Protein 8SM9 (pdb70)

Secondary structure (DSSP, 8-state):
--EEEEE----SSGGGTGGGS-HHHHHHHHTS--------S---SSTTTTB-GGGS-SS-PPTTS-HHHHIIIIIITTT-SEEEE--S-HHHHS--S-HHHHHHHHHHHHHHHHHHTGGG-TTEEEEEE--S-HHHHHHHHHHHTTSTTEEEEE--B-SS-TTSGGGHHHHHHHHHTT-EEEEEB-TT---GGG---SSHHHHHHHTHHHHHHHHHHHHHTTHHHH-TT--EEEESS-STTHHHHHHHHHHHHHHHGGGSTT--S-HHHHHHHHEEEE-PSP----HHHHHHHHHHHT-SSSEE----BTBTT---GGGSS-TTS-HHHHHIIIIIHHHHHTT-/--EEEEE----SSGGGGGGGS-HHHHHHHHTT--------S---SSTTTTB-GGGSTTTTPPTT--HHHHIIIIIITTT-SEEEE--S-HHHHS-SS-HHHHHHHHHHHHHHHHHHTGGG-TTEEEEEE--S-HHHHHHHHHHHTTSTTEEEEE--B-SS-TTSGGGHHHHHHHHHTTPEEEEEB-TT---GGG---SSHHHHHHHTHHHHHHHHHHHHHTTHHHHSTT--EEEESS-STTHHHHHHHHHHHHHHHGGGSTT--S-HHHHHHHHEEEE-PSP----HHHHHHHHHHHT-SSSEE----BTBTT---TTTSS-TTS-HHHHHIIIIIHHHHHTT-/--EEEEE----SSGGGSGGGS-HHHHHHHHTS--------S---SSTTTTB-GGGSTTTTPPTT--HHHHIIIIIITTT-SEEEE--S-HHHHT-SS-HHHHHHHHHHHHHHHHHHTGGG-TTEEEEE---SSHHHHHHHHHHHTTSTTEEEEE--B-SS-TTSGGGHHHHHHHHHTT-EEEEEB-TT---GGG---SSHHHHHHHTHHHHHHHHHHHHHTTHHHHSTT--EEEESS-STTHHHHHHHHHHHHHHHGGGSTT--S-HHHHHHHHEEEE-PSP----HHHHHHHHHHHT-SSSEE----BTBTT---GGGSS-TTS-HHHHHIIIIIHHHHHTT-/--EEEEE----SSGGGGGGGS-HHHHHHHHTS--------S----STTTTB-GGGS-SS-PPTT--HHHHIIIIIITTT-SEEEE--S-HHHHT-SS-HHHHHHHHHHHHHHHHHHTGGG-TTEEEEEE--SSHHHHHHHHHHHTTSTTEEEEE--B-SS-TTSGGGHHHHHHHHTTT-EEEEEB-TT---GGG---SSHHHHHHHTHHHHHHHHHHHHHTTHHHHSTT--EEEESS-STTHHHHHHHHHHHHHHHGGGSTT--S-HHHHHHHHEEEE--S-----HHHHHHHHHHHT-SSSEE----BTBTT---TTTSS-TTS-HHHHHIIIIIHHHHHTT-

Sequence (1376 aa):
KVIDTDIHHDIASVDDLVPYLSDHWKRYITEYNWKPIKTTPFHQVRSGTKYRGDSFGESKRPPGSDFELLKKQLLDEHEITYGVLGGWFHEATVATGWFEFAAARAAAYNDYTIEQWLNKDERLLGSITIPADPVAAVREIDRVGPHPQMVQVMMSIGNFAWGDPRFHPIFEAAERHGLAIGMHLSADITFQGGEFLRYYVAWRAAHPQAYMTQVISLITNGVFDKYPNLKVALIEGGFEWVPFMMNRMDAAYKGLRQETPWVKRMPSDYFRDNMRFSTQPWHDISAKHFLDIIDMMGSDKMLMFSTDYPHWDFDAPKRTLPPKISDDLKNKILYENARELYNLKVIDTDIHHDIASVDDLVPYLSDHWKRYITEYNWKPIKTTPFHQVRSGTKYRGDSFGESKRPPGSDFELLKKQLLDEHEITYGVLGGWFHEATVATGWFEFAAARAAAYNDYTIEQWLNKDERLLGSITIPADPVAAVREIDRVGPHPQMVQVMMSIGNFAWGDPRFHPIFEAAERHGLAIGMHLSADITFQGGEFLRYYVAWRAAHPQAYMTQVISLITNGVFDKYPNLKVALIEGGFEWVPFMMNRMDAAYKGLRQETPWVKRMPSDYFRDNMRFSTQPWHDISAKHFLDIIDMMGSDKMLMFSTDYPHWDFDAPKRTLPPKISDDLKNKILYENARELYNLKVIDTDIHHDIASVDDLVPYLSDHWKRYITEYNWKPIKTTPFHQVRSGTKYRGDSFGESKRPPGSDFELLKKQLLDEHEITYGVLGGWFHEATVATGWFEFAAARAAAYNDYTIEQWLNKDERLLGSITIPADPVAAVREIDRVGPHPQMVQVMMSIGNFAWGDPRFHPIFEAAERHGLAIGMHLSADITFQGGEFLRYYVAWRAAHPQAYMTQVISLITNGVFDKYPNLKVALIEGGFEWVPFMMNRMDAAYKGLRQETPWVKRMPSDYFRDNMRFSTQPWHDISAKHFLDIIDMMGSDKMLMFSTDYPHWDFDAPKRTLPPKISDDLKNKILYENARELYNLKVIDTDIHHDIASVDDLVPYLSDHWKRYITEYNWKPIKTTPFHQVRSGTKYRGDSFGESKRPPGSDFELLKKQLLDEHEITYGVLGGWFHEATVATGWFEFAAARAAAYNDYTIEQWLNKDERLLGSITIPADPVAAVREIDRVGPHPQMVQVMMSIGNFAWGDPRFHPIFEAAERHGLAIGMHLSADITFQGGEFLRYYVAWRAAHPQAYMTQVISLITNGVFDKYPNLKVALIEGGFEWVPFMMNRMDAAYKGLRQETPWVKRMPSDYFRDNMRFSTQPWHDISAKHFLDIIDMMGSDKMLMFSTDYPHWDFDAPKRTLPPKISDDLKNKILYENARELYNL

Foldseek 3Di:
DFEAEAAAAEAQAPVLLLVQFDPVLNCCVVPVVDDQDFDQPAFAPDVCTFFAPCQCPDPNTDGRPDQVCCCVVPCVVQVHQAYEHPYQLCSLAQPPDPVVSSLRSQLSVLVCCVPPPCVPDVRYAYERRGHNQQVSRLVRCVVCLPPPRYAEHENEQAADACLPPSNLSNLVSCVVSNHAYEYYYHSHHADVVRDCCPYVVVNLVPVLVSVLRRLVSNQLSLSCLVPVQHAYEHEASACLCVLVSLVVQQVVCVPPVVVRVSRPDRSLVCQARHYAYEHPPADDDAPVRVVVSCVSSVDLLRAAYHQNPGTHSGDRLVPGDHPPDDPVSSCNHRPVSVCVSRVD/DFEAEAAAAEAQAPVLLLVQFDPVLNCCVVPVVDDQDFDQPAFAPDPVTFFAPPQCPDPNTDRRPDQVSCCPVPCVVQVHQAYEHPYQLCSLAQPPDPVVSSLRSQRSVLVCCVPPPVVPDVRYAYERRGHNQQVSRLVRCVVCVLPPRHAEHENEQAADACLPVRNLSNLVSQVVSNHAYEYEYHNHHADVVRDCCPYVVVNLVPPLVSVLRRLVSCQLSLSCLVPVQYAYEHEASAPLCPLVSLVVQQVVCVPPVVVRVSRDDRSLVCQARHAAYEHPPADDDAPVRVVVSCVSSVDLLHYAYHQNPGTRSGDRLVGGDHPPDDPVSSCNHRPVSVCVSRVD/DFEAEAAAAEAQDPVLLLVQFDPVLNCCVVPVNDDQDFDQPAFAPDPVTFFDPPQCDDPNGDGRHDQVCCCPVPCPVQVHQAYEYQYQLCSLAQPDDPVVSSLRVQLSVLVCCVPVPCVVDVRYAYERRGHNQLVSRLVSCVVCLLPPRYAEHENEQEADACLPPRNLSNLVSCVVSNHAYEYEYHNCHADVVRDCCPYVVVNLVPPLVSVLRRLVSNQLSLSCLVPVQYAYEYEASACLCPLVSLVVQQVVCVVDVVVRVSRPDRSLVCQARHYAYEHPPADDDAPVRVVVSCVSSVDLLHYAYHQNPGTPSGDRLVHGDHPPDDVVSSCNRRPVSVCVSRVD/DFEAEEEAAEAQDPVLLLVQFDPVLNCCVVPVVDDQDFDQPAFAPDVVTFFAPVQQDDPRGPGRHDQVSCCPVPCPPLVHQAYEYQYQLCSLAQPDDPVVSSLRSQLSVLVCCVPPPCVVDPRYAYERRAHNQQVSRLVSCVVPLLPDRYAEYENEQAADECLPPRNLSNLVSCVVSNHAYEYEYHSHHADDVRDQCPYVVVNLVPPLVSVLRRLVSNQLSLSCLVVVQYAYEYEASAQLCVLVSLVVQQVVCVPPVVVRVSRDDRSLVCQARRYAYEHPPADDDAPVVVVVSCVSSVDLLHAAYHQNPGTRSGDRLVPGDHPPDDVVSSCNHRPVSVCVNRVD

InterPro domains:
  IPR006680 Amidohydrolase-related [PF04909] (107-361)
  IPR032465 2-amino-3-carboxymuconate-6-semialdehyde decarboxylase [PTHR21240] (91-360)
  IPR032466 Metal-dependent hydrolase [SSF51556] (17-361)

Radius of gyration: 31.68 Å; Cα contacts (8 Å, |Δi|>4): 2824; chains: 4; bounding box: 86×67×92 Å

Structure (mmCIF, N/CA/C/O backbone):
data_8SM9
#
_entry.id   8SM9
#
_cell.length_a   112.818
_cell.length_b   67.880
_cell.length_c   138.508
_cell.angle_alpha   90.000
_cell.angle_beta   111.740
_cell.angle_gamma   90.000
#
_symmetry.space_group_name_H-M   'P 1 21 1'
#
loop_
_entity.id
_entity.type
_entity.pdbx_description
1 polymer 'Amidohydrolase 2'
2 non-polymer 'FE (III) ION'
3 water water
#
loop_
_atom_site.group_PDB
_atom_site.id
_atom_site.type_symbol
_atom_site.label_atom_id
_atom_site.label_alt_id
_atom_site.label_comp_id
_atom_site.label_asym_id
_atom_site.label_entity_id
_atom_site.label_seq_id
_atom_site.pdbx_PDB_ins_code
_atom_site.Cartn_x
_atom_site.Cartn_y
_atom_site.Cartn_z
_atom_site.occupancy
_atom_site.B_iso_or_equiv
_atom_site.auth_seq_id
_atom_site.auth_comp_id
_atom_site.auth_asym_id
_atom_site.auth_atom_id
_atom_site.pdbx_PDB_model_num
ATOM 1 N N . LYS A 1 18 ? -39.92900 -1.35200 -63.72500 1.000 44.57271 29 LYS F N 1
ATOM 2 C CA . LYS A 1 18 ? -39.37600 -0.02200 -64.07600 1.000 47.55523 29 LYS F CA 1
ATOM 3 C C . LYS A 1 18 ? -38.30200 0.38800 -63.06000 1.000 50.89177 29 LYS F C 1
ATOM 4 O O . LYS A 1 18 ? -37.37600 1.09000 -63.47200 1.000 58.04406 29 LYS F O 1
ATOM 10 N N . VAL A 1 19 ? -38.40300 -0.01200 -61.79100 1.000 44.60584 30 VAL F N 1
ATOM 11 C CA . VAL A 1 19 ? -37.37100 0.47800 -60.86500 1.000 44.46780 30 VAL F CA 1
ATOM 12 C C . VAL A 1 19 ? -36.79700 -0.66500 -60.04700 1.000 45.29943 30 VAL F C 1
ATOM 13 O O . VAL A 1 19 ? -37.55000 -1.42500 -59.43300 1.000 47.33167 30 VAL F O 1
ATOM 17 N N . ILE A 1 20 ? -35.47000 -0.75400 -59.98800 1.000 48.15268 31 ILE F N 1
ATOM 18 C CA . ILE A 1 20 ? -34.77300 -1.55900 -58.98200 1.000 44.56278 31 ILE F CA 1
ATOM 19 C C . ILE A 1 20 ? -33.91900 -0.62200 -58.14200 1.000 41.70184 31 ILE F C 1
ATOM 20 O O . ILE A 1 20 ? -32.99400 0.01500 -58.66300 1.000 44.82362 31 ILE F O 1
ATOM 25 N N . ASP A 1 21 ? -34.22200 -0.54800 -56.85000 1.000 39.06837 32 ASP F N 1
ATOM 26 C CA . ASP A 1 21 ? -33.51100 0.31700 -55.91600 1.000 46.41032 32 ASP F CA 1
ATOM 27 C C . ASP A 1 21 ? -32.34600 -0.43200 -55.26800 1.000 40.49782 32 ASP F C 1
ATOM 28 O O . ASP A 1 21 ? -32.55700 -1.38400 -54.50500 1.000 37.66582 32 ASP F O 1
ATOM 33 N N . THR A 1 22 ? -31.13000 0.04100 -55.49900 1.000 37.68470 33 THR F N 1
ATOM 34 C CA . THR A 1 22 ? -29.96200 -0.71200 -55.07200 1.000 42.59456 33 THR F CA 1
ATOM 35 C C . THR A 1 22 ? -29.35200 -0.21900 -53.76200 1.000 39.16286 33 THR F C 1
ATOM 36 O O . THR A 1 22 ? -28.28900 -0.71500 -53.37700 1.000 42.70221 33 THR F O 1
ATOM 40 N N . ASP A 1 23 ? -30.01000 0.70300 -53.04600 1.000 39.36400 34 ASP F N 1
ATOM 41 C CA . ASP A 1 23 ? -29.51900 1.13400 -51.73800 1.000 41.25846 34 ASP F CA 1
ATOM 42 C C . ASP A 1 23 ? -30.69300 1.52200 -50.84200 1.000 43.54029 34 ASP F C 1
ATOM 43 O O . ASP A 1 23 ? -31.15900 2.66400 -50.87500 1.000 44.65843 34 ASP F O 1
ATOM 48 N N . ILE A 1 24 ? -31.12700 0.58400 -50.01300 1.000 44.00269 35 ILE F N 1
ATOM 49 C CA . ILE A 1 24 ? -32.16000 0.80800 -49.00700 1.000 45.97752 35 ILE F CA 1
ATOM 50 C C . ILE A 1 24 ? -31.60100 0.38600 -47.65900 1.000 39.59949 35 ILE F C 1
ATOM 51 O O . ILE A 1 24 ? -30.98100 -0.67700 -47.54900 1.000 38.74570 35 ILE F O 1
ATOM 56 N N . HIS A 1 25 ? -31.83600 1.19700 -46.63200 1.000 43.45810 36 HIS F N 1
ATOM 57 C CA . HIS A 1 25 ? -31.18000 1.01300 -45.33300 1.000 41.84622 36 HIS F CA 1
ATOM 58 C C . HIS A 1 25 ? -32.18300 0.64100 -44.25100 1.000 40.09158 36 HIS F C 1
ATOM 59 O O . HIS A 1 25 ? -32.46300 1.42700 -43.33600 1.000 46.22213 36 HIS F O 1
ATOM 66 N N . HIS A 1 26 ? -32.67500 -0.59200 -44.31800 1.000 36.95715 37 HIS F N 1
ATOM 67 C CA . HIS A 1 26 ? -33.39900 -1.12300 -43.17000 1.000 44.44807 37 HIS F CA 1
ATOM 68 C C . HIS A 1 26 ? -32.48000 -1.17900 -41.94200 1.000 39.72220 37 HIS F C 1
ATOM 69 O O . HIS A 1 26 ? -31.24600 -1.13900 -42.03700 1.000 38.06608 37 HIS F O 1
ATOM 76 N N . ASP A 1 27 ? -33.09700 -1.24500 -40.77200 1.000 41.38978 38 ASP F N 1
ATOM 77 C CA . ASP A 1 27 ? -32.32200 -1.18400 -39.54900 1.000 39.96938 38 ASP F CA 1
ATOM 78 C C . ASP A 1 27 ? -32.98700 -2.05700 -38.50100 1.000 43.99326 38 ASP F C 1
ATOM 79 O O . ASP A 1 27 ? -34.11800 -2.51700 -38.67600 1.000 44.79063 38 ASP F O 1
ATOM 84 N N . ILE A 1 28 ? -32.24200 -2.31500 -37.42200 1.000 43.20644 39 ILE F N 1
ATOM 85 C CA . ILE A 1 28 ? -32.82900 -2.79000 -36.17700 1.000 40.71334 39 ILE F CA 1
ATOM 86 C C . ILE A 1 28 ? -33.45000 -1.60700 -35.43400 1.000 44.38033 39 ILE F C 1
ATOM 87 O O . ILE A 1 28 ? -33.10100 -0.44600 -35.65600 1.000 47.01466 39 ILE F O 1
ATOM 92 N N . ALA A 1 29 ? -34.40700 -1.90300 -34.55300 1.000 44.31860 40 ALA F N 1
ATOM 93 C CA . ALA A 1 29 ? -35.00400 -0.84800 -33.73700 1.000 50.91533 40 ALA F CA 1
ATOM 94 C C . ALA A 1 29 ? -34.16000 -0.53400 -32.50600 1.000 47.44558 40 ALA F C 1
ATOM 95 O O . ALA A 1 29 ? -34.23900 0.57300 -31.96300 1.000 49.25087 40 ALA F O 1
ATOM 97 N N . SER A 1 30 ? -33.33400 -1.48000 -32.08600 1.000 43.85334 41 SER F N 1
ATOM 98 C CA . SER A 1 30 ? -32.46800 -1.38500 -30.93400 1.000 46.59511 41 SER F CA 1
ATOM 99 C C . SER A 1 30 ? -31.69700 -2.69000 -30.87700 1.000 46.59262 41 SER F C 1
ATOM 100 O O . SER A 1 30 ? -32.10600 -3.70500 -31.45300 1.000 45.27833 41 SER F O 1
ATOM 103 N N . VAL A 1 31 ? -30.59100 -2.65600 -30.14500 1.000 43.26637 42 VAL F N 1
ATOM 104 C CA . VAL A 1 31 ? -29.73700 -3.82100 -30.01400 1.000 46.04731 42 VAL F CA 1
ATOM 105 C C . VAL A 1 31 ? -30.48200 -5.03800 -29.45500 1.000 46.84928 42 VAL F C 1
ATOM 106 O O . VAL A 1 31 ? -29.99400 -6.16200 -29.57200 1.000 50.86139 42 VAL F O 1
ATOM 110 N N . ASP A 1 32 ? -31.66100 -4.85800 -28.85700 1.000 48.75166 43 ASP F N 1
ATOM 111 C CA . ASP A 1 32 ? -32.39300 -6.03700 -28.38900 1.000 51.44495 43 ASP F CA 1
ATOM 112 C C . ASP A 1 32 ? -32.98800 -6.86600 -29.52200 1.000 53.62715 43 ASP F C 1
ATOM 113 O O . ASP A 1 32 ? -33.41400 -8.00000 -29.27700 1.000 59.09117 43 ASP F O 1
ATOM 118 N N . ASP A 1 33 ? -33.05200 -6.33900 -30.74300 1.000 46.96729 44 ASP F N 1
ATOM 119 C CA . ASP A 1 33 ? -33.47900 -7.18200 -31.84600 1.000 45.55030 44 ASP F CA 1
ATOM 120 C C . ASP A 1 33 ? -32.47700 -8.27800 -32.14400 1.000 44.42805 44 ASP F C 1
ATOM 121 O O . ASP A 1 33 ? -32.85300 -9.31000 -32.70700 1.000 49.98005 44 ASP F O 1
ATOM 126 N N . LEU A 1 34 ? -31.21700 -8.08900 -31.77200 1.000 43.09033 45 LEU F N 1
ATOM 127 C CA . LEU A 1 34 ? -30.21100 -9.10600 -32.03300 1.000 43.51385 45 LEU F CA 1
ATOM 128 C C . LEU A 1 34 ? -30.27200 -10.27600 -31.06100 1.000 45.62764 45 LEU F C 1
ATOM 129 O O . LEU A 1 34 ? -29.80000 -11.36500 -31.41000 1.000 41.83680 45 LEU F O 1
ATOM 134 N N . VAL A 1 35 ? -30.83100 -10.08700 -29.85200 1.000 48.11646 46 VAL F N 1
ATOM 135 C CA . VAL A 1 35 ? -30.67100 -11.09800 -28.80100 1.000 45.90993 46 VAL F CA 1
ATOM 136 C C . VAL A 1 35 ? -31.30500 -12.43100 -29.18100 1.000 48.77379 46 VAL F C 1
ATOM 137 O O . VAL A 1 35 ? -30.67200 -13.47100 -28.94800 1.000 48.12493 46 VAL F O 1
ATOM 141 N N . PRO A 1 36 ? -32.49800 -12.49500 -29.79800 1.000 47.19343 47 PRO F N 1
ATOM 142 C CA . PRO A 1 36 ? -33.01900 -13.81600 -30.22200 1.000 45.39457 47 PRO F CA 1
ATOM 143 C C . PRO A 1 36 ? -32.10100 -14.58000 -31.16500 1.000 48.49615 47 PRO F C 1
ATOM 144 O O . PRO A 1 36 ? -32.15600 -15.81700 -31.19100 1.000 47.89669 47 PRO F O 1
ATOM 148 N N . TYR A 1 37 ? -31.26400 -13.89800 -31.94900 1.000 48.12479 48 TYR F N 1
ATOM 149 C CA . TYR A 1 37 ? -30.42800 -14.58000 -32.93000 1.000 44.22256 48 TYR F CA 1
ATOM 150 C C . TYR A 1 37 ? -29.02800 -14.92700 -32.42300 1.000 50.56380 48 TYR F C 1
ATOM 151 O O . TYR A 1 37 ? -28.28300 -15.59200 -33.14800 1.000 52.78963 48 TYR F O 1
ATOM 160 N N . LEU A 1 38 ? -28.65100 -14.51800 -31.20800 1.000 47.59386 49 LEU F N 1
ATOM 161 C CA . LEU A 1 38 ? -27.31000 -14.77600 -30.69500 1.000 49.85096 49 LEU F CA 1
ATOM 162 C C . LEU A 1 38 ? -27.29500 -15.99400 -29.78100 1.000 52.14902 49 LEU F C 1
ATOM 163 O O . LEU A 1 38 ? -28.29000 -16.30300 -29.12000 1.000 49.49795 49 LEU F O 1
ATOM 168 N N . SER A 1 39 ? -26.14100 -16.66400 -29.72600 1.000 46.27080 50 SER F N 1
ATOM 169 C CA . SER A 1 39 ? -25.95000 -17.70700 -28.73100 1.000 47.64209 50 SER F CA 1
ATOM 170 C C . SER A 1 39 ? -26.03700 -17.10100 -27.34200 1.000 53.47241 50 SER F C 1
ATOM 171 O O . SER A 1 39 ? -25.99400 -15.87600 -27.16700 1.000 55.32856 50 SER F O 1
ATOM 174 N N . ASP A 1 40 ? -26.15800 -17.98000 -26.33800 1.000 54.79800 51 ASP F N 1
ATOM 175 C CA . ASP A 1 40 ? -26.26000 -17.50400 -24.96100 1.000 51.67827 51 ASP F CA 1
ATOM 176 C C . ASP A 1 40 ? -25.01800 -16.72000 -24.56600 1.000 49.16595 51 ASP F C 1
ATOM 177 O O . ASP A 1 40 ? -25.12200 -15.67800 -23.91000 1.000 49.74457 51 ASP F O 1
ATOM 182 N N . HIS A 1 41 ? -23.83600 -17.20200 -24.97000 1.000 48.46895 52 HIS F N 1
ATOM 183 C CA . HIS A 1 41 ? -22.59100 -16.48500 -24.70500 1.000 49.90095 52 HIS F CA 1
ATOM 184 C C . HIS A 1 41 ? -22.69000 -15.02000 -25.11800 1.000 53.19123 52 HIS F C 1
ATOM 185 O O . HIS A 1 41 ? -22.46300 -14.11600 -24.30600 1.000 57.49235 52 HIS F O 1
ATOM 192 N N . TRP A 1 42 ? -23.06500 -14.76500 -26.37000 1.000 48.12398 53 TRP F N 1
ATOM 193 C CA . TRP A 1 42 ? -23.07900 -13.40100 -26.86600 1.000 47.93803 53 TRP F CA 1
ATOM 194 C C . TRP A 1 42 ? -24.35300 -12.63600 -26.50000 1.000 48.64255 53 TRP F C 1
ATOM 195 O O . TRP A 1 42 ? -24.35400 -11.40000 -26.53700 1.000 43.07943 53 TRP F O 1
ATOM 206 N N . LYS A 1 43 ? -25.44700 -13.32100 -26.16600 1.000 51.39650 54 LYS F N 1
ATOM 207 C CA . LYS A 1 43 ? -26.59500 -12.59800 -25.62600 1.000 51.85316 54 LYS F CA 1
ATOM 208 C C . LYS A 1 43 ? -26.16300 -11.72900 -24.45100 1.000 48.07453 54 LYS F C 1
ATOM 209 O O . LYS A 1 43 ? -26.54900 -10.55600 -24.36100 1.000 49.39503 54 LYS F O 1
ATOM 215 N N . ARG A 1 44 ? -25.30800 -12.28300 -23.57600 1.000 49.40010 55 ARG F N 1
ATOM 216 C CA . ARG A 1 44 ? -24.88000 -11.60100 -22.35900 1.000 51.04302 55 ARG F CA 1
ATOM 217 C C . ARG A 1 44 ? -24.20700 -10.27100 -22.65600 1.000 51.72610 55 ARG F C 1
ATOM 218 O O . ARG A 1 44 ? -24.32100 -9.33200 -21.85300 1.000 53.30928 55 ARG F O 1
ATOM 226 N N . TYR A 1 45 ? -23.47500 -10.18100 -23.77700 1.000 46.79263 56 TYR F N 1
ATOM 227 C CA . TYR A 1 45 ? -22.81500 -8.93000 -24.13600 1.000 45.02753 56 TYR F CA 1
ATOM 228 C C . TYR A 1 45 ? -23.83400 -7.81800 -24.35100 1.000 45.86964 56 TYR F C 1
ATOM 229 O O . TYR A 1 45 ? -23.53500 -6.64300 -24.12400 1.000 46.60871 56 TYR F O 1
ATOM 238 N N . ILE A 1 46 ? -25.04500 -8.15500 -24.75900 1.000 45.52724 57 ILE F N 1
ATOM 239 C CA . ILE A 1 46 ? -26.07700 -7.13400 -24.83800 1.000 47.34367 57 ILE F CA 1
ATOM 240 C C . ILE A 1 46 ? -26.88700 -7.08600 -23.55200 1.000 53.86355 57 ILE F C 1
ATOM 241 O O . ILE A 1 46 ? -27.26600 -6.00800 -23.08100 1.000 54.14193 57 ILE F O 1
ATOM 246 N N . THR A 1 47 ? -27.12800 -8.25400 -22.96200 1.000 50.44025 58 THR F N 1
ATOM 247 C CA . THR A 1 47 ? -27.98400 -8.33200 -21.78600 1.000 54.32856 58 THR F CA 1
ATOM 248 C C . THR A 1 47 ? -27.29900 -7.76700 -20.54400 1.000 52.55890 58 THR F C 1
ATOM 249 O O . THR A 1 47 ? -27.85400 -6.90000 -19.86900 1.000 54.81510 58 THR F O 1
ATOM 253 N N . GLU A 1 48 ? -26.08500 -8.22300 -20.23900 1.000 54.13894 59 GLU F N 1
ATOM 254 C CA . GLU A 1 48 ? -25.40900 -7.85600 -18.99700 1.000 54.90805 59 GLU F CA 1
ATOM 255 C C . GLU A 1 48 ? -24.30300 -6.82000 -19.17100 1.000 55.64252 59 GLU F C 1
ATOM 256 O O . GLU A 1 48 ? -24.17900 -5.90100 -18.35200 1.000 57.17886 59 GLU F O 1
ATOM 262 N N . TYR A 1 49 ? -23.47000 -6.95200 -20.19700 1.000 52.27965 60 TYR F N 1
ATOM 263 C CA . TYR A 1 49 ? -22.31000 -6.09300 -20.34900 1.000 46.19503 60 TYR F CA 1
ATOM 264 C C . TYR A 1 49 ? -22.64000 -4.79400 -21.08400 1.000 51.31666 60 TYR F C 1
ATOM 265 O O . TYR A 1 49 ? -21.73300 -4.00800 -21.37100 1.000 55.03162 60 TYR F O 1
ATOM 274 N N . ASN A 1 50 ? -23.92300 -4.57100 -21.38200 1.000 52.67942 61 ASN F N 1
ATOM 275 C CA . ASN A 1 50 ? -24.48100 -3.34900 -21.97600 1.000 53.18541 61 ASN F CA 1
ATOM 276 C C . ASN A 1 50 ? -23.74600 -2.89000 -23.23900 1.000 56.87347 61 ASN F C 1
ATOM 277 O O . ASN A 1 50 ? -23.34700 -1.73000 -23.37300 1.000 57.83307 61 ASN F O 1
ATOM 282 N N . TRP A 1 51 ? -23.63500 -3.79300 -24.21200 1.000 55.49127 62 TRP F N 1
ATOM 283 C CA . TRP A 1 51 ? -22.95400 -3.44300 -25.44700 1.000 50.53234 62 TRP F CA 1
ATOM 284 C C . TRP A 1 51 ? -23.85400 -2.60500 -26.34200 1.000 53.71125 62 TRP F C 1
ATOM 285 O O . TRP A 1 51 ? -25.06900 -2.82400 -26.42400 1.000 48.14047 62 TRP F O 1
ATOM 296 N N . LYS A 1 52 ? -23.23100 -1.65000 -27.02500 1.000 49.79046 63 LYS F N 1
ATOM 297 C CA . LYS A 1 52 ? -23.87800 -0.66600 -27.84400 1.000 48.53100 63 LYS F CA 1
ATOM 298 C C . LYS A 1 52 ? -22.89600 -0.47300 -28.99600 1.000 52.22073 63 LYS F C 1
ATOM 299 O O . LYS A 1 52 ? -21.68400 -0.35300 -28.75100 1.000 57.28227 63 LYS F O 1
ATOM 305 N N . PRO A 1 53 ? -23.34400 -0.48600 -30.25300 1.000 53.74014 64 PRO F N 1
ATOM 306 C CA . PRO A 1 53 ? -22.39100 -0.27400 -31.35100 1.000 49.27058 64 PRO F CA 1
ATOM 307 C C . PRO A 1 53 ? -21.77800 1.11200 -31.26900 1.000 49.08734 64 PRO F C 1
ATOM 308 O O . PRO A 1 53 ? -22.39400 2.06800 -30.80200 1.000 51.35409 64 PRO F O 1
ATOM 312 N N . ILE A 1 54 ? -20.53500 1.21200 -31.69400 1.000 51.13783 65 ILE F N 1
ATOM 313 C CA . ILE A 1 54 ? -19.84700 2.49100 -31.72700 1.000 55.91384 65 ILE F CA 1
ATOM 314 C C . ILE A 1 54 ? -19.67900 2.91500 -33.17900 1.000 51.21346 65 ILE F C 1
ATOM 315 O O . ILE A 1 54 ? -19.45800 2.07700 -34.06400 1.000 52.91266 65 ILE F O 1
ATOM 320 N N . LYS A 1 55 ? -19.84100 4.20900 -33.42800 1.000 52.28588 66 LYS F N 1
ATOM 321 C CA . LYS A 1 55 ? -19.29000 4.85100 -34.61200 1.000 55.88226 66 LYS F CA 1
ATOM 322 C C . LYS A 1 55 ? -18.34000 5.94300 -34.13100 1.000 54.88861 66 LYS F C 1
ATOM 323 O O . LYS A 1 55 ? -18.50300 6.48600 -33.03000 1.000 51.04945 66 LYS F O 1
ATOM 329 N N . THR A 1 56 ? -17.34000 6.25200 -34.96200 1.000 48.70761 67 THR F N 1
ATOM 330 C CA . THR A 1 56 ? -16.25000 7.17000 -34.55800 1.000 43.05312 67 THR F CA 1
ATOM 331 C C . THR A 1 56 ? -16.34900 8.54300 -35.21800 1.000 45.06445 67 THR F C 1
ATOM 332 O O . THR A 1 56 ? -15.54200 9.40700 -34.87300 1.000 45.13709 67 THR F O 1
ATOM 336 N N . THR A 1 57 ? -17.27200 8.71400 -36.15900 1.000 50.52948 68 THR F N 1
ATOM 337 C CA . THR A 1 57 ? -17.36500 9.99600 -36.89300 1.000 40.08759 68 THR F CA 1
ATOM 338 C C . THR A 1 57 ? -17.62300 11.10100 -35.87300 1.000 40.32149 68 THR F C 1
ATOM 339 O O . THR A 1 57 ? -18.58600 10.98900 -35.11000 1.000 46.10653 68 THR F O 1
ATOM 343 N N . PRO A 1 58 ? -16.77900 12.14600 -35.84100 1.000 40.67976 69 PRO F N 1
ATOM 344 C CA . PRO A 1 58 ? -16.87800 13.19800 -34.83900 1.000 40.23111 69 PRO F CA 1
ATOM 345 C C . PRO A 1 58 ? -17.88500 14.28300 -35.22700 1.000 37.21016 69 PRO F C 1
ATOM 346 O O . PRO A 1 58 ? -17.86100 15.32800 -34.63400 1.000 42.90809 69 PRO F O 1
ATOM 350 N N . PHE A 1 59 ? -18.74100 13.99500 -36.19700 1.000 35.47385 70 PHE F N 1
ATOM 351 C CA . PHE A 1 59 ? -19.68800 15.01200 -36.70400 1.000 43.87911 70 PHE F CA 1
ATOM 352 C C . PHE A 1 59 ? -20.82000 14.34300 -37.47900 1.000 39.01880 70 PHE F C 1
ATOM 353 O O . PHE A 1 59 ? -20.74700 13.13400 -37.69900 1.000 34.52329 70 PHE F O 1
ATOM 361 N N . HIS A 1 60 ? -21.82700 15.12000 -37.86500 1.000 39.22517 71 HIS F N 1
ATOM 362 C CA . HIS A 1 60 ? -22.91200 14.60000 -38.69300 1.000 45.70936 71 HIS F CA 1
ATOM 363 C C . HIS A 1 60 ? -23.65500 15.80100 -39.27700 1.000 43.51684 71 HIS F C 1
ATOM 364 O O . HIS A 1 60 ? -23.19800 16.94400 -39.14700 1.000 40.97316 71 HIS F O 1
ATOM 371 N N . GLN A 1 61 ? -24.78100 15.54700 -39.95600 1.000 45.62106 72 GLN F N 1
ATOM 372 C CA . GLN A 1 61 ? -25.53900 16.61400 -40.61500 1.000 47.13210 72 GLN F CA 1
ATOM 373 C C . GLN A 1 61 ? -26.11200 17.59900 -39.60100 1.000 50.00369 72 GLN F C 1
ATOM 374 O O . GLN A 1 61 ? -26.94900 17.22600 -38.77400 1.000 53.59758 72 GLN F O 1
ATOM 380 N N . VAL A 1 62 ? -25.69700 18.86500 -39.71900 1.000 47.47552 73 VAL F N 1
ATOM 381 C CA . VAL A 1 62 ? -26.16600 19.96300 -38.82400 1.000 50.48952 73 VAL F CA 1
ATOM 382 C C . VAL A 1 62 ? -27.61600 20.31000 -39.17000 1.000 55.66771 73 VAL F C 1
ATOM 383 O O . VAL A 1 62 ? -27.87400 21.40200 -39.69900 1.000 56.41571 73 VAL F O 1
ATOM 387 N N . ARG A 1 63 ? -28.52100 19.38500 -38.88800 1.000 52.27521 74 ARG F N 1
ATOM 388 C CA . ARG A 1 63 ? -29.93000 19.59600 -39.26300 1.000 54.03174 74 ARG F CA 1
ATOM 389 C C . ARG A 1 63 ? -30.81600 18.69800 -38.41100 1.000 56.87590 74 ARG F C 1
ATOM 390 O O . ARG A 1 63 ? -30.37400 17.60500 -38.03500 1.000 58.67388 74 ARG F O 1
ATOM 398 N N . SER A 1 64 ? -32.00800 19.17600 -38.08900 1.000 61.44348 75 SER F N 1
ATOM 399 C CA . SER A 1 64 ? -32.97400 18.33200 -37.35800 1.000 66.80790 75 SER F CA 1
ATOM 400 C C . SER A 1 64 ? -33.27800 17.11900 -38.23400 1.000 69.29542 75 SER F C 1
ATOM 401 O O . SER A 1 64 ? -33.51600 17.31600 -39.43700 1.000 57.83266 75 SER F O 1
ATOM 404 N N . GLY A 1 65 ? -33.24500 15.91800 -37.66200 1.000 64.64958 76 GLY F N 1
ATOM 405 C CA . GLY A 1 65 ? -33.43200 14.70200 -38.47700 1.000 68.36139 76 GLY F CA 1
ATOM 406 C C . GLY A 1 65 ? -32.09600 14.16500 -38.93400 1.000 61.49678 76 GLY F C 1
ATOM 407 O O . GLY A 1 65 ? -32.04500 13.00300 -39.36300 1.000 55.85674 76 GLY F O 1
ATOM 408 N N . THR A 1 66 ? -31.06600 15.00300 -38.87400 1.000 56.18819 77 THR F N 1
ATOM 409 C CA . THR A 1 66 ? -29.69300 14.54800 -39.18800 1.000 60.15392 77 THR F CA 1
ATOM 410 C C . THR A 1 66 ? -29.61500 13.88700 -40.56700 1.000 53.61670 77 THR F C 1
ATOM 411 O O . THR A 1 66 ? -29.80600 14.57900 -41.55900 1.000 52.44019 77 THR F O 1
ATOM 415 N N . LYS A 1 67 ? -29.34200 12.59300 -40.60900 1.000 53.38101 78 LYS F N 1
ATOM 416 C CA . LYS A 1 67 ? -29.11200 11.89700 -41.89300 1.000 56.35144 78 LYS F CA 1
ATOM 417 C C . LYS A 1 67 ? -30.39900 11.29400 -42.44400 1.000 57.58260 78 LYS F C 1
ATOM 418 O O . LYS A 1 67 ? -30.30300 10.48700 -43.36700 1.000 52.86287 78 LYS F O 1
ATOM 424 N N . TYR A 1 68 ? -31.55200 11.67700 -41.90800 1.000 54.92376 79 TYR F N 1
ATOM 425 C CA . TYR A 1 68 ? -32.79400 10.99300 -42.33600 1.000 54.31779 79 TYR F CA 1
ATOM 426 C C . TYR A 1 68 ? -33.80300 11.97400 -42.92400 1.000 59.33907 79 TYR F C 1
ATOM 427 O O . TYR A 1 68 ? -33.66900 13.18600 -42.71400 1.000 55.91774 79 TYR F O 1
ATOM 436 N N . ARG A 1 69 ? -34.77600 11.43900 -43.66000 1.000 60.96820 80 ARG F N 1
ATOM 437 C CA . ARG A 1 69 ? -35.85700 12.28500 -44.21700 1.000 60.82230 80 ARG F CA 1
ATOM 438 C C . ARG A 1 69 ? -36.80000 12.66500 -43.07400 1.000 64.74164 80 ARG F C 1
ATOM 439 O O . ARG A 1 69 ? -36.96600 11.85400 -42.16100 1.000 66.87329 80 ARG F O 1
ATOM 447 N N . GLY A 1 70 ? -37.39000 13.86000 -43.12600 1.000 66.83441 81 GLY F N 1
ATOM 448 C CA . GLY A 1 70 ? -38.26800 14.30800 -42.05100 1.000 73.02976 81 GLY F CA 1
ATOM 449 C C . GLY A 1 70 ? -39.42900 13.36800 -41.76100 1.000 74.30595 81 GLY F C 1
ATOM 450 O O . GLY A 1 70 ? -39.85700 13.24300 -40.60800 1.000 74.14496 81 GLY F O 1
ATOM 451 N N . ASP A 1 71 ? -39.94400 12.68500 -42.79100 1.000 69.86982 82 ASP F N 1
ATOM 452 C CA . ASP A 1 71 ? -41.11600 11.82600 -42.66600 1.000 68.40093 82 ASP F CA 1
ATOM 453 C C . ASP A 1 71 ? -40.77700 10.36200 -42.38300 1.000 69.67725 82 ASP F C 1
ATOM 454 O O . ASP A 1 71 ? -41.64300 9.50200 -42.57400 1.000 70.59120 82 ASP F O 1
ATOM 459 N N . SER A 1 72 ? -39.55600 10.07400 -41.93600 1.000 71.06503 83 SER F N 1
ATOM 460 C CA . SER A 1 72 ? -39.11900 8.65600 -41.81400 1.000 67.24967 83 SER F CA 1
ATOM 461 C C . SER A 1 72 ? -39.21400 8.09600 -40.39300 1.000 67.29106 83 SER F C 1
ATOM 462 O O . SER A 1 72 ? -39.06200 6.87500 -40.25000 1.000 64.38886 83 SER F O 1
ATOM 465 N N . PHE A 1 73 ? -39.46200 8.93500 -39.39000 1.000 70.44501 84 PHE F N 1
ATOM 466 C CA . PHE A 1 73 ? -39.47100 8.47100 -38.00600 1.000 72.50571 84 PHE F CA 1
ATOM 467 C C . PHE A 1 73 ? -40.84200 8.00100 -37.55400 1.000 74.42476 84 PHE F C 1
ATOM 468 O O . PHE A 1 73 ? -40.93400 7.22600 -36.59300 1.000 78.87640 84 PHE F O 1
ATOM 476 N N . GLY A 1 74 ? -41.90000 8.45200 -38.22500 1.000 74.90459 85 GLY F N 1
ATOM 477 C CA . GLY A 1 74 ? -43.23400 8.09200 -37.80700 1.000 83.83504 85 GLY F CA 1
ATOM 478 C C . GLY A 1 74 ? -43.58400 8.72900 -36.47400 1.000 92.41237 85 GLY F C 1
ATOM 479 O O . GLY A 1 74 ? -43.11500 9.81800 -36.12100 1.000 90.47475 85 GLY F O 1
ATOM 480 N N . GLU A 1 75 ? -44.41900 8.02100 -35.71000 1.000 94.47875 86 GLU F N 1
ATOM 481 C CA . GLU A 1 75 ? -44.91200 8.53100 -34.43700 1.000 91.59762 86 GLU F CA 1
ATOM 482 C C . GLU A 1 75 ? -44.63600 7.57600 -33.28300 1.000 87.72691 86 GLU F C 1
ATOM 483 O O . GLU A 1 75 ? -45.12200 7.81500 -32.17100 1.000 86.07735 86 GLU F O 1
ATOM 489 N N . SER A 1 76 ? -43.87500 6.50400 -33.51100 1.000 89.43759 87 SER F N 1
ATOM 490 C CA . SER A 1 76 ? -43.51700 5.58000 -32.44300 1.000 84.29812 87 SER F CA 1
ATOM 491 C C . SER A 1 76 ? -42.19600 5.92000 -31.78300 1.000 82.26719 87 SER F C 1
ATOM 492 O O . SER A 1 76 ? -41.81500 5.23200 -30.83200 1.000 79.05165 87 SER F O 1
ATOM 495 N N . LYS A 1 77 ? -41.49600 6.95900 -32.25000 1.000 84.84383 88 LYS F N 1
ATOM 496 C CA . LYS A 1 77 ? -40.09500 7.16200 -31.88500 1.000 83.17438 88 LYS F CA 1
ATOM 497 C C . LYS A 1 77 ? -39.27300 5.96500 -32.38900 1.000 81.50928 88 LYS F C 1
ATOM 498 O O . LYS A 1 77 ? -38.21900 5.61100 -31.85400 1.000 81.15142 88 LYS F O 1
ATOM 504 N N . ARG A 1 78 ? -39.73000 5.31900 -33.44500 1.000 74.37641 89 ARG F N 1
ATOM 505 C CA . ARG A 1 78 ? -38.98000 4.19200 -33.98000 1.000 65.04392 89 ARG F CA 1
ATOM 506 C C . ARG A 1 78 ? -37.88700 4.65000 -34.93100 1.000 60.20470 89 ARG F C 1
ATOM 507 O O . ARG A 1 78 ? -38.10900 5.52500 -35.75000 1.000 60.55562 89 ARG F O 1
ATOM 515 N N . PRO A 1 79 ? -36.69900 4.06600 -34.81300 1.000 55.00414 90 PRO F N 1
ATOM 516 C CA . PRO A 1 79 ? -35.60600 4.40400 -35.75100 1.000 55.07044 90 PRO F CA 1
ATOM 517 C C . PRO A 1 79 ? -36.05900 4.28200 -37.19500 1.000 52.80241 90 PRO F C 1
ATOM 518 O O . PRO A 1 79 ? -36.69100 3.28400 -37.58400 1.000 45.18494 90 PRO F O 1
ATOM 522 N N . PRO A 1 80 ? -35.76500 5.28500 -38.01700 1.000 50.37823 91 PRO F N 1
ATOM 523 C CA . PRO A 1 80 ? -36.20300 5.24500 -39.42200 1.000 55.91341 91 PRO F CA 1
ATOM 524 C C . PRO A 1 80 ? -35.60800 4.05100 -40.14600 1.000 53.11023 91 PRO F C 1
ATOM 525 O O . PRO A 1 80 ? -34.41700 3.74600 -40.01600 1.000 48.57802 91 PRO F O 1
ATOM 529 N N . GLY A 1 81 ? -36.45700 3.35900 -40.89900 1.000 43.55349 92 GLY F N 1
ATOM 530 C CA . GLY A 1 81 ? -36.01000 2.17200 -41.57000 1.000 37.73874 92 GLY F CA 1
ATOM 531 C C . GLY A 1 81 ? -36.05600 0.91300 -40.75200 1.000 37.39811 92 GLY F C 1
ATOM 532 O O . GLY A 1 81 ? -35.67800 -0.14400 -41.26600 1.000 38.91656 92 GLY F O 1
ATOM 533 N N . SER A 1 82 ? -36.48000 0.97700 -39.49400 1.000 42.10094 93 SER F N 1
ATOM 534 C CA . SER A 1 82 ? -36.58700 -0.22100 -38.66900 1.000 43.92120 93 SER F CA 1
ATOM 535 C C . SER A 1 82 ? -37.99600 -0.75800 -38.66900 1.000 45.94546 93 SER F C 1
ATOM 536 O O . SER A 1 82 ? -38.25200 -1.79300 -38.04600 1.000 44.70104 93 SER F O 1
ATOM 539 N N . ASP A 1 83 ? -38.89100 -0.07600 -39.39300 1.000 51.08786 94 ASP F N 1
ATOM 540 C CA . ASP A 1 83 ? -40.32700 -0.32100 -39.42500 1.000 48.32487 94 ASP F CA 1
ATOM 541 C C . ASP A 1 83 ? -40.68300 -0.86500 -40.79800 1.000 50.39013 94 ASP F C 1
ATOM 542 O O . ASP A 1 83 ? -40.86100 -0.09700 -41.74900 1.000 51.72261 94 ASP F O 1
ATOM 547 N N . PHE A 1 84 ? -40.81600 -2.18600 -40.88900 1.000 50.34750 95 PHE F N 1
ATOM 548 C CA . PHE A 1 84 ? -41.17800 -2.81500 -42.15700 1.000 49.61895 95 PHE F CA 1
ATOM 549 C C . PHE A 1 84 ? -42.38900 -2.13900 -42.81100 1.000 52.60912 95 PHE F C 1
ATOM 550 O O . PHE A 1 84 ? -42.35000 -1.78600 -43.99800 1.000 55.60515 95 PHE F O 1
ATOM 558 N N . GLU A 1 85 ? -43.47500 -1.94300 -42.05600 1.000 53.36585 96 GLU F N 1
ATOM 559 C CA . GLU A 1 85 ? -44.69900 -1.43600 -42.67700 1.000 51.89505 96 GLU F CA 1
ATOM 560 C C . GLU A 1 85 ? -44.50600 -0.03500 -43.23000 1.000 52.13661 96 GLU F C 1
ATOM 561 O O . GLU A 1 85 ? -45.03100 0.28700 -44.30200 1.000 54.21280 96 GLU F O 1
ATOM 567 N N . LEU A 1 86 ? -43.73800 0.80100 -42.57400 1.000 49.66502 97 LEU F N 1
ATOM 568 C CA . LEU A 1 86 ? -43.53100 2.11300 -43.13200 1.000 49.07061 97 LEU F CA 1
ATOM 569 C C . LEU A 1 86 ? -42.66800 2.07200 -44.38300 1.000 52.04017 97 LEU F C 1
ATOM 570 O O . LEU A 1 86 ? -42.92500 2.79600 -45.32500 1.000 56.49542 97 LEU F O 1
ATOM 575 N N . LEU A 1 87 ? -41.65900 1.22100 -44.40200 1.000 48.81265 98 LEU F N 1
ATOM 576 C CA . LEU A 1 87 ? -40.81000 1.10400 -45.56800 1.000 53.26589 98 LEU F CA 1
ATOM 577 C C . LEU A 1 87 ? -41.63800 0.64900 -46.75200 1.000 53.27663 98 LEU F C 1
ATOM 578 O O . LEU A 1 87 ? -41.47400 1.15200 -47.84700 1.000 50.99253 98 LEU F O 1
ATOM 583 N N . LYS A 1 88 ? -42.54200 -0.28800 -46.52500 1.000 54.66538 99 LYS F N 1
ATOM 584 C CA . LYS A 1 88 ? -43.42900 -0.73300 -47.59000 1.000 53.40050 99 LYS F CA 1
ATOM 585 C C . LYS A 1 88 ? -44.26900 0.42300 -48.09100 1.000 51.63392 99 LYS F C 1
ATOM 586 O O . LYS A 1 88 ? -44.26400 0.70700 -49.27300 1.000 52.81026 99 LYS F O 1
ATOM 592 N N . LYS A 1 89 ? -44.98900 1.09100 -47.20000 1.000 49.83160 100 LYS F N 1
ATOM 593 C CA . LYS A 1 89 ? -45.86000 2.16400 -47.67700 1.000 56.90438 100 LYS F CA 1
ATOM 594 C C . LYS A 1 89 ? -45.04700 3.30000 -48.29800 1.000 53.60190 100 LYS F C 1
ATOM 595 O O . LYS A 1 89 ? -45.30200 3.69900 -49.43300 1.000 51.89687 100 LYS F O 1
ATOM 601 N N . GLN A 1 90 ? -44.03800 3.81200 -47.58100 1.000 55.98805 101 GLN F N 1
ATOM 602 C CA . GLN A 1 90 ? -43.36800 5.03700 -48.01500 1.000 50.53606 101 GLN F CA 1
ATOM 603 C C . GLN A 1 90 ? -42.43200 4.82400 -49.19100 1.000 51.38549 101 GLN F C 1
ATOM 604 O O . GLN A 1 90 ? -42.20500 5.75800 -49.96700 1.000 49.68387 101 GLN F O 1
ATOM 610 N N . LEU A 1 91 ? -41.83300 3.64200 -49.31500 1.000 50.90173 102 LEU F N 1
ATOM 611 C CA . LEU A 1 91 ? -40.81100 3.41000 -50.32900 1.000 53.34613 102 LEU F CA 1
ATOM 612 C C . LEU A 1 91 ? -41.27400 2.41300 -51.38600 1.000 52.08522 102 LEU F C 1
ATOM 613 O O . LEU A 1 91 ? -41.40200 2.78400 -52.55700 1.000 51.54614 102 LEU F O 1
ATOM 618 N N . LEU A 1 92 ? -41.47800 1.14200 -51.02000 1.000 48.65571 103 LEU F N 1
ATOM 619 C CA . LEU A 1 92 ? -41.79900 0.13700 -52.02700 1.000 49.56987 103 LEU F CA 1
ATOM 620 C C . LEU A 1 92 ? -43.09900 0.49900 -52.73800 1.000 52.05717 103 LEU F C 1
ATOM 621 O O . LEU A 1 92 ? -43.12200 0.70100 -53.95700 1.000 53.07937 103 LEU F O 1
ATOM 626 N N . ASP A 1 93 ? -44.18100 0.65800 -51.97400 1.000 54.84591 104 ASP F N 1
ATOM 627 C CA . ASP A 1 93 ? -45.47600 0.99800 -52.56100 1.000 51.34322 104 ASP F CA 1
ATOM 628 C C . ASP A 1 93 ? -45.49400 2.42700 -53.10400 1.000 53.64193 104 ASP F C 1
ATOM 629 O O . ASP A 1 93 ? -45.83800 2.64800 -54.26700 1.000 56.03760 104 ASP F O 1
ATOM 634 N N . GLU A 1 94 ? -45.10600 3.40900 -52.28500 1.000 52.66870 105 GLU F N 1
ATOM 635 C CA . GLU A 1 94 ? -45.23500 4.81200 -52.68100 1.000 50.60542 105 GLU F CA 1
ATOM 636 C C . GLU A 1 94 ? -44.51000 5.09500 -53.99600 1.000 57.23743 105 GLU F C 1
ATOM 637 O O . GLU A 1 94 ? -45.06100 5.75300 -54.88300 1.000 63.54926 105 GLU F O 1
ATOM 643 N N . HIS A 1 95 ? -43.27900 4.59800 -54.15900 1.000 54.56452 106 HIS F N 1
ATOM 644 C CA . HIS A 1 95 ? -42.52500 4.88000 -55.38100 1.000 52.19431 106 HIS F CA 1
ATOM 645 C C . HIS A 1 95 ? -42.44900 3.66900 -56.30900 1.000 54.81873 106 HIS F C 1
ATOM 646 O O . HIS A 1 95 ? -41.59100 3.62600 -57.19800 1.000 52.67903 106 HIS F O 1
ATOM 653 N N . GLU A 1 96 ? -43.32300 2.67700 -56.11000 1.000 56.25517 107 GLU F N 1
ATOM 654 C CA . GLU A 1 96 ? -43.54800 1.62900 -57.10200 1.000 52.91389 107 GLU F CA 1
ATOM 655 C C . GLU A 1 96 ? -42.27900 0.83100 -57.38500 1.000 49.98779 107 GLU F C 1
ATOM 656 O O . GLU A 1 96 ? -41.94900 0.53800 -58.53500 1.000 52.39529 107 GLU F O 1
ATOM 662 N N . ILE A 1 97 ? -41.55900 0.46600 -56.33600 1.000 50.15643 108 ILE F N 1
ATOM 663 C CA . ILE A 1 97 ? -40.27800 -0.20300 -56.51800 1.000 45.80338 108 ILE F CA 1
ATOM 664 C C . ILE A 1 97 ? -40.50600 -1.66300 -56.87100 1.000 45.06379 108 ILE F C 1
ATOM 665 O O . ILE A 1 97 ? -41.19900 -2.39100 -56.14700 1.000 47.86181 108 ILE F O 1
ATOM 670 N N . THR A 1 98 ? -39.90400 -2.09700 -57.97800 1.000 41.57516 109 THR F N 1
ATOM 671 C CA . THR A 1 98 ? -40.02100 -3.48900 -58.38900 1.000 43.16667 109 THR F CA 1
ATOM 672 C C . THR A 1 98 ? -39.15400 -4.38900 -57.51400 1.000 43.41233 109 THR F C 1
ATOM 673 O O . THR A 1 98 ? -39.60700 -5.44800 -57.06300 1.000 45.73905 109 THR F O 1
ATOM 677 N N . TYR A 1 99 ? -37.90300 -3.99100 -57.26700 1.000 42.32600 110 TYR F N 1
ATOM 678 C CA . TYR A 1 99 ? -36.99900 -4.73500 -56.39000 1.000 44.92344 110 TYR F CA 1
ATOM 679 C C . TYR A 1 99 ? -36.15400 -3.76700 -55.58300 1.000 44.55327 110 TYR F C 1
ATOM 680 O O . TYR A 1 99 ? -35.60900 -2.80800 -56.13900 1.000 48.37493 110 TYR F O 1
ATOM 689 N N . GLY A 1 100 ? -36.03900 -4.03200 -54.28400 1.000 39.48453 111 GLY F N 1
ATOM 690 C CA . GLY A 1 100 ? -35.16500 -3.28200 -53.39900 1.000 39.13029 111 GLY F CA 1
ATOM 691 C C . GLY A 1 100 ? -34.08100 -4.18100 -52.82400 1.000 43.70485 111 GLY F C 1
ATOM 692 O O . GLY A 1 100 ? -34.37100 -5.26000 -52.29600 1.000 42.85100 111 GLY F O 1
ATOM 693 N N . VAL A 1 101 ? -32.83900 -3.72300 -52.93900 1.000 42.80830 112 VAL F N 1
ATOM 694 C CA . VAL A 1 101 ? -31.68000 -4.41900 -52.39400 1.000 40.31416 112 VAL F CA 1
ATOM 695 C C . VAL A 1 101 ? -31.40800 -3.81100 -51.02200 1.000 41.87902 112 VAL F C 1
ATOM 696 O O . VAL A 1 101 ? -30.80900 -2.73800 -50.91300 1.000 44.67504 112 VAL F O 1
ATOM 700 N N . LEU A 1 102 ? -31.85700 -4.48600 -49.96500 1.000 41.91888 113 LEU F N 1
ATOM 701 C CA . LEU A 1 102 ? -31.63500 -4.00600 -48.61100 1.000 37.22703 113 LEU F CA 1
ATOM 702 C C . LEU A 1 102 ? -30.13600 -3.96500 -48.30000 1.000 38.87262 113 LEU F C 1
ATOM 703 O O . LEU A 1 102 ? -29.43400 -4.97000 -48.43200 1.000 34.88185 113 LEU F O 1
ATOM 708 N N . GLY A 1 103 ? -29.63400 -2.79800 -47.91300 1.000 40.35492 114 GLY F N 1
ATOM 709 C CA . GLY A 1 103 ? -28.22700 -2.68300 -47.57000 1.000 36.82403 114 GLY F CA 1
ATOM 710 C C . GLY A 1 103 ? -27.95900 -2.68000 -46.07900 1.000 41.26394 114 GLY F C 1
ATOM 711 O O . GLY A 1 103 ? -26.81400 -2.79200 -45.64300 1.000 49.65587 114 GLY F O 1
ATOM 712 N N . GLY A 1 104 ? -29.02100 -2.54300 -45.29000 1.000 41.20702 115 GLY F N 1
ATOM 713 C CA . GLY A 1 104 ? -28.91500 -2.50000 -43.85600 1.000 39.34121 115 GLY F CA 1
ATOM 714 C C . GLY A 1 104 ? -28.14000 -1.31400 -43.34500 1.000 44.96405 115 GLY F C 1
ATOM 715 O O . GLY A 1 104 ? -27.65900 -0.47600 -44.11500 1.000 41.41231 115 GLY F O 1
ATOM 716 N N . TRP A 1 105 ? -28.02100 -1.24400 -42.02600 1.000 46.24745 116 TRP F N 1
ATOM 717 C CA . TRP A 1 105 ? -27.18400 -0.25900 -41.36600 1.000 46.30177 116 TRP F CA 1
ATOM 718 C C . TRP A 1 105 ? -26.27800 -0.96300 -40.38300 1.000 44.26664 116 TRP F C 1
ATOM 719 O O . TRP A 1 105 ? -26.17500 -0.59100 -39.21500 1.000 37.10373 116 TRP F O 1
ATOM 730 N N . PHE A 1 106 ? -25.60800 -2.01300 -40.85800 1.000 38.52035 117 PHE F N 1
ATOM 731 C CA . PHE A 1 106 ? -24.88700 -2.90900 -39.96400 1.000 38.70267 117 PHE F CA 1
ATOM 732 C C . PHE A 1 106 ? -23.39400 -2.93000 -40.23900 1.000 35.83577 117 PHE F C 1
ATOM 733 O O . PHE A 1 106 ? -22.71500 -3.86900 -39.82200 1.000 32.85970 117 PHE F O 1
ATOM 741 N N . HIS A 1 107 ? -22.86400 -1.90500 -40.91300 1.000 35.21411 118 HIS F N 1
ATOM 742 C CA . HIS A 1 107 ? -21.43600 -1.86600 -41.21000 1.000 38.66151 118 HIS F CA 1
ATOM 743 C C . HIS A 1 107 ? -20.55400 -1.92000 -39.96000 1.000 39.41972 118 HIS F C 1
ATOM 744 O O . HIS A 1 107 ? -19.35300 -2.21100 -40.08100 1.000 36.15494 118 HIS F O 1
ATOM 751 N N . GLU A 1 108 ? -21.12200 -1.68700 -38.77000 1.000 32.98097 119 GLU F N 1
ATOM 752 C CA . GLU A 1 108 ? -20.31300 -1.68000 -37.56000 1.000 33.25459 119 GLU F CA 1
ATOM 753 C C . GLU A 1 108 ? -19.63100 -3.02500 -37.33900 1.000 35.71591 119 GLU F C 1
ATOM 754 O O . GLU A 1 108 ? -18.49100 -3.08400 -36.85400 1.000 33.72254 119 GLU F O 1
ATOM 760 N N . ALA A 1 109 ? -20.30700 -4.12100 -37.68500 1.000 37.72386 120 ALA F N 1
ATOM 761 C CA . ALA A 1 109 ? -19.70000 -5.42200 -37.44400 1.000 36.84182 120 ALA F CA 1
ATOM 762 C C . ALA A 1 109 ? -18.50500 -5.62200 -38.35000 1.000 37.76462 120 ALA F C 1
ATOM 763 O O . ALA A 1 109 ? -17.47800 -6.16500 -37.92200 1.000 39.10375 120 ALA F O 1
ATOM 765 N N . THR A 1 110 ? -18.61000 -5.14200 -39.59300 1.000 37.34376 121 THR F N 1
ATOM 766 C CA . THR A 1 110 ? -17.57400 -5.35700 -40.59800 1.000 38.43089 121 THR F CA 1
ATOM 767 C C . THR A 1 110 ? -16.36400 -4.47300 -40.35800 1.000 40.45138 121 THR F C 1
ATOM 768 O O . THR A 1 110 ? -15.23400 -4.88700 -40.62300 1.000 42.20845 121 THR F O 1
ATOM 772 N N . VAL A 1 111 ? -16.57000 -3.24500 -39.88600 1.000 39.13595 122 VAL F N 1
ATOM 773 C CA . VAL A 1 111 ? -15.45500 -2.33300 -39.69700 1.000 38.35537 122 VAL F CA 1
ATOM 774 C C . VAL A 1 111 ? -15.02400 -2.28700 -38.24600 1.000 36.53256 122 VAL F C 1
ATOM 775 O O . VAL A 1 111 ? -14.21400 -1.42600 -37.86900 1.000 38.15912 122 VAL F O 1
ATOM 779 N N . ALA A 1 112 ? -15.53100 -3.21700 -37.42800 1.000 39.56272 123 ALA F N 1
ATOM 780 C CA . ALA A 1 112 ? -15.09500 -3.35700 -36.03800 1.000 38.70616 123 ALA F CA 1
ATOM 781 C C . ALA A 1 112 ? -13.58100 -3.32100 -35.94100 1.000 34.16065 123 ALA F C 1
ATOM 782 O O . ALA A 1 112 ? -12.87300 -3.82700 -36.82000 1.000 32.34983 123 ALA F O 1
ATOM 784 N N . THR A 1 113 ? -13.09800 -2.71500 -34.85500 1.000 37.06375 124 THR F N 1
ATOM 785 C CA . THR A 1 113 ? -11.67400 -2.54900 -34.59300 1.000 37.05881 124 THR F CA 1
ATOM 786 C C . THR A 1 113 ? -11.19600 -3.37400 -33.40900 1.000 35.53427 124 THR F C 1
ATOM 787 O O . THR A 1 113 ? -10.06600 -3.19300 -32.94500 1.000 38.54138 124 THR F O 1
ATOM 791 N N . GLY A 1 114 ? -12.04100 -4.24800 -32.89500 1.000 35.58581 125 GLY F N 1
ATOM 792 C CA . GLY A 1 114 ? -11.69600 -5.08600 -31.76500 1.000 36.64149 125 GLY F CA 1
ATOM 793 C C . GLY A 1 114 ? -12.93300 -5.88700 -31.41300 1.000 43.66587 125 GLY F C 1
ATOM 794 O O . GLY A 1 114 ? -14.02500 -5.62900 -31.92600 1.000 42.04751 125 GLY F O 1
ATOM 795 N N . TRP A 1 115 ? -12.75300 -6.86900 -30.53000 1.000 41.58607 126 TRP F N 1
ATOM 796 C CA . TRP A 1 115 ? -13.82800 -7.80000 -30.19900 1.000 41.15528 126 TRP F CA 1
ATOM 797 C C . TRP A 1 115 ? -14.38400 -8.45100 -31.46800 1.000 38.79189 126 TRP F C 1
ATOM 798 O O . TRP A 1 115 ? -15.58000 -8.37800 -31.77900 1.000 41.83561 126 TRP F O 1
ATOM 809 N N . PHE A 1 116 ? -13.47400 -9.10000 -32.20400 1.000 36.39538 127 PHE F N 1
ATOM 810 C CA . PHE A 1 116 ? -13.79400 -9.61400 -33.53100 1.000 39.81210 127 PHE F CA 1
ATOM 811 C C . PHE A 1 116 ? -14.67700 -10.85600 -33.46400 1.000 42.42817 127 PHE F C 1
ATOM 812 O O . PHE A 1 116 ? -15.62200 -10.98700 -34.25100 1.000 44.14306 127 PHE F O 1
ATOM 820 N N . GLU A 1 117 ? -14.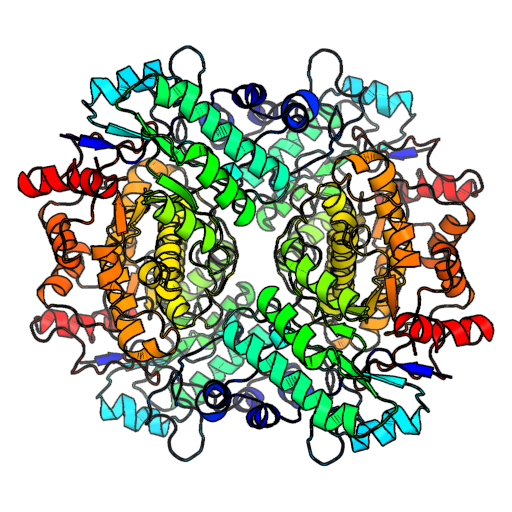38800 -11.77200 -32.53600 1.000 40.76255 128 GLU F N 1
ATOM 821 C CA . GLU A 1 117 ? -15.22800 -12.95100 -32.33100 1.000 38.74083 128 GLU F CA 1
ATOM 822 C C . GLU A 1 117 ? -16.68800 -12.55500 -32.15200 1.000 36.50770 128 GLU F C 1
ATOM 823 O O . GLU A 1 117 ? -17.57900 -13.10600 -32.80600 1.000 41.71876 128 GLU F O 1
ATOM 829 N N . PHE A 1 118 ? -16.95100 -11.58300 -31.28100 1.000 35.00905 129 PHE F N 1
ATOM 830 C CA . PHE A 1 118 ? -18.31400 -11.08600 -31.12400 1.000 39.78816 129 PHE F CA 1
ATOM 831 C C . PHE A 1 118 ? -18.82500 -10.46000 -32.42600 1.000 39.33126 129 PHE F C 1
ATOM 832 O O . PHE A 1 118 ? -19.99400 -10.63200 -32.79600 1.000 36.87880 129 PHE F O 1
ATOM 840 N N . ALA A 1 119 ? -17.95500 -9.75100 -33.14700 1.000 39.03489 130 ALA F N 1
ATOM 841 C CA . ALA A 1 119 ? -18.37700 -9.12800 -34.40200 1.000 41.66126 130 ALA F CA 1
ATOM 842 C C . ALA A 1 119 ? -18.87300 -10.16400 -35.41900 1.000 40.10778 130 ALA F C 1
ATOM 843 O O . ALA A 1 119 ? -19.87100 -9.93500 -36.10900 1.000 39.50674 130 ALA F O 1
ATOM 845 N N . ALA A 1 120 ? -18.19400 -11.30600 -35.53500 1.000 38.60332 131 ALA F N 1
ATOM 846 C CA . ALA A 1 120 ? -18.70800 -12.38200 -36.37800 1.000 36.77619 131 ALA F CA 1
ATOM 847 C C . ALA A 1 120 ? -20.11900 -12.78200 -35.95600 1.000 36.45665 131 ALA F C 1
ATOM 848 O O . ALA A 1 120 ? -21.02300 -12.88300 -36.79200 1.000 47.66295 131 ALA F O 1
ATOM 850 N N . ALA A 1 121 ? -20.32600 -13.00200 -34.65600 1.000 40.94117 132 ALA F N 1
ATOM 851 C CA . ALA A 1 121 ? -21.64000 -13.40200 -34.15400 1.000 39.61076 132 ALA F CA 1
ATOM 852 C C . ALA A 1 121 ? -22.71300 -12.37800 -34.50900 1.000 37.13432 132 ALA F C 1
ATOM 853 O O . ALA A 1 121 ? -23.84800 -12.74500 -34.84100 1.000 38.85888 132 ALA F O 1
ATOM 855 N N . ARG A 1 122 ? -22.38900 -11.09200 -34.43000 1.000 33.85081 133 ARG F N 1
ATOM 856 C CA . ARG A 1 122 ? -23.39500 -10.09600 -34.77500 1.000 36.66583 133 ARG F CA 1
ATOM 857 C C . ARG A 1 122 ? -23.72400 -10.16000 -36.25600 1.000 40.77810 133 ARG F C 1
ATOM 858 O O . ARG A 1 122 ? -24.89300 -10.04200 -36.64700 1.000 38.86102 133 ARG F O 1
ATOM 866 N N . ALA A 1 123 ? -22.69500 -10.34900 -37.08900 1.000 39.20127 134 ALA F N 1
ATOM 867 C CA . ALA A 1 123 ? -22.89600 -10.46700 -38.52300 1.000 39.60295 134 ALA F CA 1
ATOM 868 C C . ALA A 1 123 ? -23.96000 -11.51800 -38.83500 1.000 40.05426 134 ALA F C 1
ATOM 869 O O . ALA A 1 123 ? -24.94800 -11.24100 -39.52900 1.000 38.92288 134 ALA F O 1
ATOM 871 N N . ALA A 1 124 ? -23.79100 -12.72500 -38.29900 1.000 36.43432 135 ALA F N 1
ATOM 872 C CA . ALA A 1 124 ? -24.82700 -13.73200 -38.46600 1.000 38.43779 135 ALA F CA 1
ATOM 873 C C . ALA A 1 124 ? -26.17100 -13.24800 -37.93000 1.000 40.91633 135 ALA F C 1
ATOM 874 O O . ALA A 1 124 ? -27.19500 -13.41300 -38.59400 1.000 43.28410 135 ALA F O 1
ATOM 876 N N . ALA A 1 125 ? -26.19500 -12.63500 -36.74200 1.000 44.19948 136 ALA F N 1
ATOM 877 C CA . ALA A 1 125 ? -27.47500 -12.23200 -36.16300 1.000 41.25674 136 ALA F CA 1
ATOM 878 C C . ALA A 1 125 ? -28.13500 -11.14600 -36.99800 1.000 42.15683 136 ALA F C 1
ATOM 879 O O . ALA A 1 125 ? -29.36100 -11.10400 -37.11900 1.000 45.53723 136 ALA F O 1
ATOM 881 N N . TYR A 1 126 ? -27.34500 -10.24200 -37.56300 1.000 42.86224 137 TYR F N 1
ATOM 882 C CA . TYR A 1 126 ? -27.89600 -9.26400 -38.49500 1.000 40.60813 137 TYR F CA 1
ATOM 883 C C . TYR A 1 126 ? -28.55600 -9.95400 -39.68900 1.000 43.02206 137 TYR F C 1
ATOM 884 O O . TYR A 1 126 ? -29.68100 -9.61500 -40.07200 1.000 48.48338 137 TYR F O 1
ATOM 893 N N . ASN A 1 127 ? -27.86100 -10.92500 -40.29800 1.000 39.32567 138 ASN F N 1
ATOM 894 C CA . ASN A 1 127 ? -28.40800 -11.63100 -41.45900 1.000 40.51399 138 ASN F CA 1
ATOM 895 C C . ASN A 1 127 ? -29.67000 -12.40900 -41.09700 1.000 43.79069 138 ASN F C 1
ATOM 896 O O . ASN A 1 127 ? -30.64600 -12.41000 -41.86200 1.000 37.89665 138 ASN F O 1
ATOM 901 N N . ASP A 1 128 ? -29.65100 -13.09600 -39.93700 1.000 43.15894 139 ASP F N 1
ATOM 902 C CA . ASP A 1 128 ? -30.84400 -13.75000 -39.39000 1.000 41.04311 139 ASP F CA 1
ATOM 903 C C . ASP A 1 128 ? -31.99900 -12.77100 -39.23700 1.000 42.23590 139 ASP F C 1
ATOM 904 O O . ASP A 1 128 ? -33.16200 -13.11900 -39.47200 1.000 49.94130 139 ASP F O 1
ATOM 909 N N . TYR A 1 129 ? -31.69600 -11.55100 -38.82100 1.000 42.81250 140 TYR F N 1
ATOM 910 C CA . TYR A 1 129 ? -32.72200 -10.52800 -38.68400 1.000 44.26057 140 TYR F CA 1
ATOM 911 C C . TYR A 1 129 ? -33.28400 -10.14400 -40.04600 1.000 47.12556 140 TYR F C 1
ATOM 912 O O . TYR A 1 129 ? -34.50800 -10.08600 -40.22400 1.000 48.11414 140 TYR F O 1
ATOM 921 N N . THR A 1 130 ? -32.42200 -9.92900 -41.01700 1.000 43.10793 141 THR F N 1
ATOM 922 C CA . THR A 1 130 ? -32.86700 -9.50100 -42.32300 1.000 43.86122 141 THR F CA 1
ATOM 923 C C . THR A 1 130 ? -33.67300 -10.59100 -43.00500 1.000 45.91454 141 THR F C 1
ATOM 924 O O . THR A 1 130 ? -34.68800 -10.33700 -43.62000 1.000 44.95489 141 THR F O 1
ATOM 928 N N . ILE A 1 131 ? -33.22000 -11.81500 -42.86800 1.000 44.51884 142 ILE F N 1
ATOM 929 C CA . ILE A 1 131 ? -33.93800 -12.92700 -43.48100 1.000 44.66310 142 ILE F CA 1
ATOM 930 C C . ILE A 1 131 ? -35.31600 -13.06900 -42.85400 1.000 45.78001 142 ILE F C 1
ATOM 931 O O . ILE A 1 131 ? -36.33800 -13.04800 -43.54100 1.000 43.93558 142 ILE F O 1
ATOM 936 N N . GLU A 1 132 ? -35.36400 -13.16000 -41.52600 1.000 54.21408 143 GLU F N 1
ATOM 937 C CA . GLU A 1 132 ? -36.59900 -13.56100 -40.86200 1.000 53.07944 143 GLU F CA 1
ATOM 938 C C . GLU A 1 132 ? -37.63100 -12.43400 -40.84200 1.000 54.15112 143 GLU F C 1
ATOM 939 O O . GLU A 1 132 ? -38.83700 -12.68600 -40.98000 1.000 56.50349 143 GLU F O 1
ATOM 945 N N . GLN A 1 133 ? -37.18900 -11.18800 -40.70000 1.000 50.52587 144 GLN F N 1
ATOM 946 C CA . GLN A 1 133 ? -38.11300 -10.07800 -40.52000 1.000 47.58210 144 GLN F CA 1
ATOM 947 C C . GLN A 1 133 ? -38.19200 -9.13100 -41.70900 1.000 45.98903 144 GLN F C 1
ATOM 948 O O . GLN A 1 133 ? -38.96600 -8.16900 -41.66300 1.000 45.32392 144 GLN F O 1
ATOM 954 N N . TRP A 1 134 ? -37.43400 -9.36400 -42.77400 1.000 44.18992 145 TRP F N 1
ATOM 955 C CA . TRP A 1 134 ? -37.54800 -8.47600 -43.92700 1.000 44.32130 145 TRP F CA 1
ATOM 956 C C . TRP A 1 134 ? -37.72200 -9.23400 -45.23600 1.000 43.59580 145 TRP F C 1
ATOM 957 O O . TRP A 1 134 ? -38.75500 -9.10000 -45.89900 1.000 45.71875 145 TRP F O 1
ATOM 968 N N . LEU A 1 135 ? -36.71400 -10.01900 -45.61700 1.000 43.74150 146 LEU F N 1
ATOM 969 C CA . LEU A 1 135 ? -36.78000 -10.76300 -46.86800 1.000 45.22420 146 LEU F CA 1
ATOM 970 C C . LEU A 1 135 ? -37.99600 -11.68100 -46.89900 1.000 49.39621 146 LEU F C 1
ATOM 971 O O . LEU A 1 135 ? -38.70800 -11.74900 -47.90800 1.000 46.73823 146 LEU F O 1
ATOM 976 N N . ASN A 1 136 ? -38.26500 -12.37100 -45.79700 1.000 46.99606 147 ASN F N 1
ATOM 977 C CA . ASN A 1 136 ? -39.34000 -13.34500 -45.77000 1.000 46.57030 147 ASN F CA 1
ATOM 978 C C . ASN A 1 136 ? -40.71100 -12.70200 -45.59000 1.000 52.43972 147 ASN F C 1
ATOM 979 O O . ASN A 1 136 ? -41.69900 -13.41500 -45.39600 1.000 51.26096 147 ASN F O 1
ATOM 984 N N . LYS A 1 137 ? -40.79800 -11.37900 -45.69100 1.000 49.49443 148 LYS F N 1
ATOM 985 C CA . LYS A 1 137 ? -42.05400 -10.67700 -45.50600 1.000 52.41010 148 LYS F CA 1
ATOM 986 C C . LYS A 1 137 ? -42.49300 -9.88300 -46.73300 1.000 50.54052 148 LYS F C 1
ATOM 987 O O . LYS A 1 137 ? -43.62600 -9.38100 -46.74600 1.000 53.59891 148 LYS F O 1
ATOM 993 N N . ASP A 1 138 ? -41.63400 -9.76200 -47.73900 1.000 47.42057 149 ASP F N 1
ATOM 994 C CA . ASP A 1 138 ? -42.00300 -9.10200 -48.99700 1.000 49.09226 149 ASP F CA 1
ATOM 995 C C . ASP A 1 138 ? -41.15900 -9.61200 -50.15000 1.000 48.48466 149 ASP F C 1
ATOM 996 O O . ASP A 1 138 ? -39.95200 -9.70600 -50.03200 1.000 50.51348 149 ASP F O 1
ATOM 1001 N N . GLU A 1 139 ? -41.79300 -9.92500 -51.26400 1.000 44.19431 150 GLU F N 1
ATOM 1002 C CA . GLU A 1 139 ? -41.10000 -10.49000 -52.41800 1.000 46.80267 150 GLU F CA 1
ATOM 1003 C C . GLU A 1 139 ? -40.32500 -9.49500 -53.25100 1.000 44.92205 150 GLU F C 1
ATOM 1004 O O . GLU A 1 139 ? -39.46500 -9.87600 -54.02500 1.000 47.90701 150 GLU F O 1
ATOM 1010 N N . ARG A 1 140 ? -40.62200 -8.22500 -53.09900 1.000 40.01430 151 ARG F N 1
ATOM 1011 C CA . ARG A 1 140 ? -39.86900 -7.22200 -53.80700 1.000 45.05053 151 ARG F CA 1
ATOM 1012 C C . ARG A 1 140 ? -38.54200 -6.91700 -53.11700 1.000 43.31590 151 ARG F C 1
ATOM 1013 O O . ARG A 1 140 ? -37.78700 -6.08800 -53.57600 1.000 40.33307 151 ARG F O 1
ATOM 1021 N N . LEU A 1 141 ? -38.25000 -7.62000 -52.03900 1.000 37.85406 152 LEU F N 1
ATOM 1022 C CA . LEU A 1 141 ? -37.03300 -7.32800 -51.30100 1.000 44.26745 152 LEU F CA 1
ATOM 1023 C C . LEU A 1 141 ? -35.89100 -8.29400 -51.51200 1.000 39.58458 152 LEU F C 1
ATOM 1024 O O . LEU A 1 141 ? -36.08700 -9.48600 -51.64300 1.000 39.20632 152 LEU F O 1
ATOM 1029 N N . LEU A 1 142 ? -34.69300 -7.75200 -51.54800 1.000 36.91191 153 LEU F N 1
ATOM 1030 C CA . LEU A 1 142 ? -33.51300 -8.56100 -51.68400 1.000 37.09721 153 LEU F CA 1
ATOM 1031 C C . LEU A 1 142 ? -32.57200 -8.17000 -50.56300 1.000 41.52748 153 LEU F C 1
ATOM 1032 O O . LEU A 1 142 ? -32.73800 -7.12400 -49.96800 1.000 40.05799 153 LEU F O 1
ATOM 1037 N N . GLY A 1 143 ? -31.56200 -8.97400 -50.28900 1.000 43.34897 154 GLY F N 1
ATOM 1038 C CA . GLY A 1 143 ? -30.72100 -8.75100 -49.14500 1.000 36.60233 154 GLY F CA 1
ATOM 1039 C C . GLY A 1 143 ? -29.24800 -8.75800 -49.49200 1.000 42.41387 154 GLY F C 1
ATOM 1040 O O . GLY A 1 143 ? -28.81300 -9.34100 -50.48500 1.000 43.67243 154 GLY F O 1
ATOM 1041 N N . SER A 1 144 ? -28.48200 -8.08900 -48.62900 1.000 43.45710 155 SER F N 1
ATOM 1042 C CA . SER A 1 144 ? -27.03700 -8.17400 -48.61900 1.000 38.92344 155 SER F CA 1
ATOM 1043 C C . SER A 1 144 ? -26.60400 -8.95400 -47.39500 1.000 36.44225 155 SER F C 1
ATOM 1044 O O . SER A 1 144 ? -27.25600 -8.91200 -46.35500 1.000 44.31607 155 SER F O 1
ATOM 1047 N N . ILE A 1 145 ? -25.49700 -9.65300 -47.52500 1.000 39.25106 156 ILE F N 1
ATOM 1048 C CA . ILE A 1 145 ? -24.94700 -10.43300 -46.43200 1.000 36.93945 156 ILE F CA 1
ATOM 1049 C C . ILE A 1 145 ? -23.97400 -9.55800 -45.65500 1.000 41.05364 156 ILE F C 1
ATOM 1050 O O . ILE A 1 145 ? -22.99700 -9.04500 -46.22200 1.000 37.07717 156 ILE F O 1
ATOM 1055 N N . THR A 1 146 ? -24.25300 -9.38100 -44.35700 1.000 41.58419 157 THR F N 1
ATOM 1056 C CA . THR A 1 146 ? -23.31800 -8.73600 -43.44600 1.000 36.48411 157 THR F CA 1
ATOM 1057 C C . THR A 1 146 ? -22.23400 -9.73200 -43.05600 1.000 37.31111 157 THR F C 1
ATOM 1058 O O . THR A 1 146 ? -22.52800 -10.89500 -42.78000 1.000 40.01263 157 THR F O 1
ATOM 1062 N N . ILE A 1 147 ? -20.97900 -9.27900 -43.03900 1.000 31.95609 158 ILE F N 1
ATOM 1063 C CA . ILE A 1 147 ? -19.85000 -10.17400 -42.77300 1.000 33.94030 158 ILE F CA 1
ATOM 1064 C C . ILE A 1 147 ? -18.90200 -9.55400 -41.75400 1.000 38.68562 158 ILE F C 1
ATOM 1065 O O . ILE A 1 147 ? -18.76500 -8.32000 -41.70600 1.000 38.40950 158 ILE F O 1
ATOM 1070 N N . PRO A 1 148 ? -18.20500 -10.34900 -40.94700 1.000 37.34103 159 PRO F N 1
ATOM 1071 C CA . PRO A 1 148 ? -17.01600 -9.82900 -40.28100 1.000 35.72936 159 PRO F CA 1
ATOM 1072 C C . PRO A 1 148 ? -15.89900 -9.68100 -41.30400 1.000 38.70303 159 PRO F C 1
ATOM 1073 O O . PRO A 1 148 ? -15.93400 -10.25500 -42.40100 1.000 41.27077 159 PRO F O 1
ATOM 1077 N N . ALA A 1 149 ? -14.89900 -8.87800 -40.93700 1.000 38.14376 160 ALA F N 1
ATOM 1078 C CA . ALA A 1 149 ? -13.76500 -8.65300 -41.82800 1.000 36.61420 160 ALA F CA 1
ATOM 1079 C C . ALA A 1 149 ? -12.90200 -9.90300 -41.95700 1.000 40.55868 160 ALA F C 1
ATOM 1080 O O . ALA A 1 149 ? -12.34500 -10.17000 -43.02700 1.000 43.85928 160 ALA F O 1
ATOM 1082 N N . ASP A 1 150 ? -12.76700 -10.67200 -40.88100 1.000 38.46292 161 ASP F N 1
ATOM 1083 C CA . ASP A 1 150 ? -11.96300 -11.87900 -40.89600 1.000 40.03106 161 ASP F CA 1
ATOM 1084 C C . ASP A 1 150 ? -12.40900 -12.79200 -42.03900 1.000 45.37169 161 ASP F C 1
ATOM 1085 O O . ASP A 1 150 ? -13.58600 -13.19400 -42.08700 1.000 47.80892 161 ASP F O 1
ATOM 1090 N N . PRO A 1 151 ? -11.52000 -13.12100 -42.97800 1.000 47.24754 162 PRO F N 1
ATOM 1091 C CA . PRO A 1 151 ? -11.95300 -13.89500 -44.15600 1.000 36.64556 162 PRO F CA 1
ATOM 1092 C C . PRO A 1 151 ? -12.44400 -15.30900 -43.84900 1.000 45.42207 162 PRO F C 1
ATOM 1093 O O . PRO A 1 151 ? -13.31700 -15.80200 -44.57500 1.000 47.54989 162 PRO F O 1
ATOM 1097 N N . VAL A 1 152 ? -11.91300 -15.99200 -42.82300 1.000 44.17728 163 VAL F N 1
ATOM 1098 C CA . VAL A 1 152 ? -12.36300 -17.35700 -42.52700 1.000 40.70223 163 VAL F CA 1
ATOM 1099 C C . VAL A 1 152 ? -13.84400 -17.35700 -42.14500 1.000 45.39770 163 VAL F C 1
ATOM 1100 O O . VAL A 1 152 ? -14.65300 -18.12400 -42.69700 1.000 42.37533 163 VAL F O 1
ATOM 1104 N N . ALA A 1 153 ? -14.21000 -16.50400 -41.17300 1.000 41.22804 164 ALA F N 1
ATOM 1105 C CA . ALA A 1 153 ? -15.57400 -16.42300 -40.66200 1.000 41.04858 164 ALA F CA 1
ATOM 1106 C C . ALA A 1 153 ? -16.50600 -15.72600 -41.63700 1.000 42.64082 164 ALA F C 1
ATOM 1107 O O . ALA A 1 153 ? -17.71400 -16.01300 -41.64100 1.000 43.16270 164 ALA F O 1
ATOM 1109 N N . ALA A 1 154 ? -15.97600 -14.82400 -42.47100 1.000 43.63487 165 ALA F N 1
ATOM 1110 C CA . ALA A 1 154 ? -16.78000 -14.27400 -43.57000 1.000 43.54592 165 ALA F CA 1
ATOM 1111 C C . ALA A 1 154 ? -17.19400 -15.35900 -44.56900 1.000 41.56630 165 ALA F C 1
ATOM 1112 O O . ALA A 1 154 ? -18.32100 -15.33700 -45.08500 1.000 42.25495 165 ALA F O 1
ATOM 1114 N N . VAL A 1 155 ? -16.29300 -16.29900 -44.87900 1.000 36.14646 166 VAL F N 1
ATOM 1115 C CA . VAL A 1 155 ? -16.66500 -17.39200 -45.77000 1.000 39.33255 166 VAL F CA 1
ATOM 1116 C C . VAL A 1 155 ? -17.70000 -18.28100 -45.09700 1.000 46.26524 166 VAL F C 1
ATOM 1117 O O . VAL A 1 155 ? -18.67700 -18.71100 -45.72500 1.000 46.53515 166 VAL F O 1
ATOM 1121 N N . ARG A 1 156 ? -17.51300 -18.54800 -43.80300 1.000 47.08527 167 ARG F N 1
ATOM 1122 C CA . ARG A 1 156 ? -18.47400 -19.33400 -43.03800 1.000 44.01596 167 ARG F CA 1
ATOM 1123 C C . ARG A 1 156 ? -19.86700 -18.71600 -43.09600 1.000 45.59259 167 ARG F C 1
ATOM 1124 O O . ARG A 1 156 ? -20.86800 -19.42700 -43.24700 1.000 45.13770 167 ARG F O 1
ATOM 1132 N N . GLU A 1 157 ? -19.95300 -17.38900 -42.99300 1.000 44.66673 168 GLU F N 1
ATOM 1133 C CA . GLU A 1 157 ? -21.26400 -16.74600 -43.01100 1.000 43.44885 168 GLU F CA 1
ATOM 1134 C C . GLU A 1 157 ? -21.87300 -16.75300 -44.40300 1.000 47.03009 168 GLU F C 1
ATOM 1135 O O . GLU A 1 157 ? -23.09300 -16.91600 -44.54700 1.000 44.64964 168 GLU F O 1
ATOM 1141 N N . ILE A 1 158 ? -21.05400 -16.52200 -45.43800 1.000 45.40875 169 ILE F N 1
ATOM 1142 C CA . ILE A 1 158 ? -21.58000 -16.55500 -46.79900 1.000 41.60464 169 ILE F CA 1
ATOM 1143 C C . ILE A 1 158 ? -22.11700 -17.94600 -47.11500 1.000 44.45486 169 ILE F C 1
ATOM 1144 O O . ILE A 1 158 ? -23.21400 -18.09700 -47.65800 1.000 48.38730 169 ILE F O 1
ATOM 1149 N N . ASP A 1 159 ? -21.37800 -18.98100 -46.72800 1.000 45.87373 170 ASP F N 1
ATOM 1150 C CA . ASP A 1 159 ? -21.85000 -20.34500 -46.93100 1.000 47.09225 170 ASP F CA 1
ATOM 1151 C C . ASP A 1 159 ? -23.17000 -20.59100 -46.22200 1.000 46.16185 170 ASP F C 1
ATOM 1152 O O . ASP A 1 159 ? -24.03600 -21.31300 -46.73400 1.000 51.59629 170 ASP F O 1
ATOM 1157 N N . ARG A 1 160 ? -23.34700 -19.99300 -45.05000 1.000 42.92718 171 ARG F N 1
ATOM 1158 C CA . ARG A 1 160 ? -24.52700 -20.27900 -44.24900 1.000 40.37382 171 ARG F CA 1
ATOM 1159 C C . ARG A 1 160 ? -25.77300 -19.59400 -44.82000 1.000 44.61319 171 ARG F C 1
ATOM 1160 O O . ARG A 1 160 ? -26.82100 -20.23700 -44.98200 1.000 48.99404 171 ARG F O 1
ATOM 1168 N N . VAL A 1 161 ? -25.68000 -18.30800 -45.17200 1.000 42.52239 172 VAL F N 1
ATOM 1169 C CA . VAL A 1 161 ? -26.85900 -17.54600 -45.59100 1.000 41.50491 172 VAL F CA 1
ATOM 1170 C C . VAL A 1 161 ? -26.88600 -17.22300 -47.07700 1.000 43.58283 172 VAL F C 1
ATOM 1171 O O . VAL A 1 161 ? -27.93700 -16.78800 -47.57500 1.000 41.88881 172 VAL F O 1
ATOM 1175 N N . GLY A 1 162 ? -25.76500 -17.36500 -47.79600 1.000 41.46205 173 GLY F N 1
ATOM 1176 C CA . GLY A 1 162 ? -25.75400 -17.11700 -49.21900 1.000 48.19233 173 GLY F CA 1
ATOM 1177 C C . GLY A 1 162 ? -26.74600 -17.92300 -50.02400 1.000 46.95884 173 GLY F C 1
ATOM 1178 O O . GLY A 1 162 ? -27.29200 -17.41700 -51.01500 1.000 41.40246 173 GLY F O 1
ATOM 1179 N N . PRO A 1 163 ? -27.00200 -19.17200 -49.67100 1.000 43.63927 174 PRO F N 1
ATOM 1180 C CA . PRO A 1 163 ? -28.04000 -19.92900 -50.36300 1.000 43.94876 174 PRO F CA 1
ATOM 1181 C C . PRO A 1 163 ? -29.45000 -19.40500 -50.15400 1.000 48.88260 174 PRO F C 1
ATOM 1182 O O . PRO A 1 163 ? -30.38500 -19.95500 -50.74500 1.000 56.96148 174 PRO F O 1
ATOM 1186 N N . HIS A 1 164 ? -29.65700 -18.36600 -49.35700 1.000 46.16110 175 HIS F N 1
ATOM 1187 C CA . HIS A 1 164 ? -31.00800 -17.83700 -49.26900 1.000 43.28763 175 HIS F CA 1
ATOM 1188 C C . HIS A 1 164 ? -31.39900 -17.26500 -50.62900 1.000 46.84610 175 HIS F C 1
ATOM 1189 O O . HIS A 1 164 ? -30.61000 -16.52000 -51.22900 1.000 45.25596 175 HIS F O 1
ATOM 1196 N N . PRO A 1 165 ? -32.58000 -17.61000 -51.16000 1.000 46.82558 176 PRO F N 1
ATOM 1197 C CA . PRO A 1 165 ? -32.89500 -17.25300 -52.55100 1.000 40.56978 176 PRO F CA 1
ATOM 1198 C C . PRO A 1 165 ? -32.98300 -15.75900 -52.80800 1.000 42.96686 176 PRO F C 1
ATOM 1199 O O . PRO A 1 165 ? -32.85600 -15.33500 -53.96400 1.000 46.28710 176 PRO F O 1
ATOM 1203 N N . GLN A 1 166 ? -33.16900 -14.93800 -51.78800 1.000 41.82682 177 GLN F N 1
ATOM 1204 C CA . GLN A 1 166 ? -33.28400 -13.50800 -52.00400 1.000 37.68907 177 GLN F CA 1
ATOM 1205 C C . GLN A 1 166 ? -32.00700 -12.74600 -51.69400 1.000 40.38516 177 GLN F C 1
ATOM 1206 O O . GLN A 1 166 ? -32.00800 -11.51500 -51.74600 1.000 40.72113 177 GLN F O 1
ATOM 1212 N N . MET A 1 167 ? -30.92600 -13.42700 -51.35300 1.000 46.09949 178 MET F N 1
ATOM 1213 C CA . MET A 1 167 ? -29.67200 -12.76200 -51.02200 1.000 45.67207 178 MET F CA 1
ATOM 1214 C C . MET A 1 167 ? -28.83500 -12.71900 -52.27700 1.000 42.07498 178 MET F C 1
ATOM 1215 O O . MET A 1 167 ? -28.43400 -13.76500 -52.78800 1.000 45.83015 178 MET F O 1
ATOM 1220 N N . VAL A 1 168 ? -28.54200 -11.50900 -52.74600 1.000 42.15583 179 VAL F N 1
ATOM 1221 C CA . VAL A 1 168 ? -27.91800 -11.30300 -54.04600 1.000 40.71819 179 VAL F CA 1
ATOM 1222 C C . VAL A 1 168 ? -26.52500 -10.70400 -53.94200 1.000 41.85576 179 VAL F C 1
ATOM 1223 O O . VAL A 1 168 ? -25.81400 -10.61400 -54.95800 1.000 43.04711 179 VAL F O 1
ATOM 1227 N N . GLN A 1 169 ? -26.08200 -10.36100 -52.74400 1.000 42.84487 180 GLN F N 1
ATOM 1228 C CA . GLN A 1 169 ? -24.94800 -9.47000 -52.57300 1.000 38.42227 180 GLN F CA 1
ATOM 1229 C C . GLN A 1 169 ? -24.21100 -9.80000 -51.27200 1.000 40.70755 180 GLN F C 1
ATOM 1230 O O . GLN A 1 169 ? -24.84400 -10.02900 -50.23400 1.000 43.35833 180 GLN F O 1
ATOM 1236 N N . VAL A 1 170 ? -22.88300 -9.81900 -51.31900 1.000 38.51080 181 VAL F N 1
ATOM 1237 C CA . VAL A 1 170 ? -22.06100 -9.78500 -50.11300 1.000 34.37627 181 VAL F CA 1
ATOM 1238 C C . VAL A 1 170 ? -21.69300 -8.33000 -49.86500 1.000 35.78470 181 VAL F C 1
ATOM 1239 O O . VAL A 1 170 ? -21.13700 -7.67300 -50.75700 1.000 35.56781 181 VAL F O 1
ATOM 1243 N N . MET A 1 171 ? -22.02500 -7.80900 -48.67700 1.000 32.21777 182 MET F N 1
ATOM 1244 C CA . MET A 1 171 ? -21.73000 -6.41400 -48.32100 1.000 36.66370 182 MET F CA 1
ATOM 1245 C C . MET A 1 171 ? -20.30600 -6.26800 -47.80800 1.000 37.51015 182 MET F C 1
ATOM 1246 O O . MET A 1 171 ? -20.01800 -6.57500 -46.65400 1.000 38.23523 182 MET F O 1
ATOM 1251 N N . MET A 1 172 ? -19.42500 -5.74200 -48.65200 1.000 35.48873 183 MET F N 1
ATOM 1252 C CA . MET A 1 172 ? -18.03800 -5.46600 -48.20700 1.000 39.29595 183 MET F CA 1
ATOM 1253 C C . MET A 1 172 ? -17.99300 -4.00400 -47.76800 1.000 35.95242 183 MET F C 1
ATOM 1254 O O . MET A 1 172 ? -17.60700 -3.15000 -48.57400 1.000 37.89143 183 MET F O 1
ATOM 1259 N N . SER A 1 173 ? -18.40100 -3.75400 -46.53200 1.000 33.85010 184 SER F N 1
ATOM 1260 C CA . SER A 1 173 ? -18.47900 -2.37500 -45.99800 1.000 38.31228 184 SER F CA 1
ATOM 1261 C C . SER A 1 173 ? -17.12300 -1.66500 -46.09100 1.000 38.17775 184 SER F C 1
ATOM 1262 O O . SER A 1 173 ? -16.12200 -2.25800 -45.69400 1.000 36.65204 184 SER F O 1
ATOM 1265 N N . ILE A 1 174 ? -17.11500 -0.43600 -46.59600 1.000 31.23723 185 ILE F N 1
ATOM 1266 C CA . ILE A 1 174 ? -15.83600 0.29500 -46.82200 1.000 35.28938 185 ILE F CA 1
ATOM 1267 C C . ILE A 1 174 ? -15.35000 0.99600 -45.55700 1.000 38.54682 185 ILE F C 1
ATOM 1268 O O . ILE A 1 174 ? -15.98900 1.96000 -45.13500 1.000 35.96439 185 ILE F O 1
ATOM 1273 N N . GLY A 1 175 ? -14.25900 0.50000 -44.98600 1.000 33.70394 186 GLY F N 1
ATOM 1274 C CA . GLY A 1 175 ? -13.62500 1.17400 -43.87800 1.000 31.35130 186 GLY F CA 1
ATOM 1275 C C . GLY A 1 175 ? -12.21900 1.65600 -44.19900 1.000 38.23122 186 GLY F C 1
ATOM 1276 O O . GLY A 1 175 ? -11.95500 2.19700 -45.27700 1.000 36.54470 186 GLY F O 1
ATOM 1277 N N . ASN A 1 176 ? -11.28700 1.46000 -43.27100 1.000 43.62190 187 ASN F N 1
ATOM 1278 C CA . ASN A 1 176 ? -9.93200 1.97500 -43.44800 1.000 42.41481 187 ASN F CA 1
ATOM 1279 C C . ASN A 1 176 ? -8.95000 0.89600 -43.86500 1.000 40.29576 187 ASN F C 1
ATOM 1280 O O . ASN A 1 176 ? -7.78800 0.87400 -43.45400 1.000 45.27039 187 ASN F O 1
ATOM 1285 N N . PHE A 1 177 ? -9.41500 -0.01100 -44.70000 1.000 34.06753 188 PHE F N 1
ATOM 1286 C CA . PHE A 1 177 ? -8.55300 -0.99700 -45.30700 1.000 41.81622 188 PHE F CA 1
ATOM 1287 C C . PHE A 1 177 ? -9.01900 -1.17600 -46.75400 1.000 41.16717 188 PHE F C 1
ATOM 1288 O O . PHE A 1 177 ? -10.00300 -0.56500 -47.18400 1.000 46.15210 188 PHE F O 1
ATOM 1296 N N . ALA A 1 178 ? -8.29700 -1.99700 -47.51500 1.000 39.46178 189 ALA F N 1
ATOM 1297 C CA . ALA A 1 178 ? -8.55500 -2.22900 -48.93400 1.000 36.71192 189 ALA F CA 1
ATOM 1298 C C . ALA A 1 178 ? -8.98900 -3.67400 -49.11600 1.000 36.47027 189 ALA F C 1
ATOM 1299 O O . ALA A 1 178 ? -8.24200 -4.59900 -48.77400 1.000 36.79657 189 ALA F O 1
ATOM 1301 N N . TRP A 1 179 ? -10.18900 -3.87000 -49.65900 1.000 38.84013 190 TRP F N 1
ATOM 1302 C CA . TRP A 1 179 ? -10.71300 -5.23000 -49.81700 1.000 39.54807 190 TRP F CA 1
ATOM 1303 C C . TRP A 1 179 ? -9.99500 -6.02600 -50.90800 1.000 37.95686 190 TRP F C 1
ATOM 1304 O O . TRP A 1 179 ? -10.00200 -7.25700 -50.86900 1.000 37.85576 190 TRP F O 1
ATOM 1315 N N . GLY A 1 180 ? -9.38200 -5.36700 -51.88800 1.000 37.40738 191 GLY F N 1
ATOM 1316 C CA . GLY A 1 180 ? -8.65500 -6.15000 -52.88000 1.000 37.75564 191 GLY F CA 1
ATOM 1317 C C . GLY A 1 180 ? -7.43100 -6.88500 -52.36200 1.000 39.32863 191 GLY F C 1
ATOM 1318 O O . GLY A 1 180 ? -6.83000 -7.67400 -53.09400 1.000 41.31129 191 GLY F O 1
ATOM 1319 N N . ASP A 1 181 ? -7.05000 -6.66600 -51.12000 1.000 42.03474 192 ASP F N 1
ATOM 1320 C CA . ASP A 1 181 ? -5.88400 -7.34800 -50.58000 1.000 43.56461 192 ASP F CA 1
ATOM 1321 C C . ASP A 1 181 ? -6.04400 -8.86000 -50.72500 1.000 41.37439 192 ASP F C 1
ATOM 1322 O O . ASP A 1 181 ? -7.13400 -9.39000 -50.48000 1.000 41.62241 192 ASP F O 1
ATOM 1327 N N . PRO A 1 182 ? -4.99900 -9.57000 -51.16600 1.000 41.05171 193 PRO F N 1
ATOM 1328 C CA . PRO A 1 182 ? -5.06700 -11.03500 -51.23000 1.000 38.98716 193 PRO F CA 1
ATOM 1329 C C . PRO A 1 182 ? -5.58400 -11.67300 -49.96400 1.000 42.86591 193 PRO F C 1
ATOM 1330 O O . PRO A 1 182 ? -6.17700 -12.76200 -50.01900 1.000 42.35107 193 PRO F O 1
ATOM 1334 N N . ARG A 1 183 ? -5.37300 -11.02300 -48.81600 1.000 42.77242 194 ARG F N 1
ATOM 1335 C CA . ARG A 1 183 ? -5.95000 -11.51100 -47.56900 1.000 42.55180 194 ARG F CA 1
ATOM 1336 C C . ARG A 1 183 ? -7.42200 -11.86700 -47.74700 1.000 43.36716 194 ARG F C 1
ATOM 1337 O O . ARG A 1 183 ? -7.89200 -12.89700 -47.24200 1.000 46.45951 194 ARG F O 1
ATOM 1345 N N . PHE A 1 184 ? -8.15400 -11.05900 -48.52100 1.000 41.97278 195 PHE F N 1
ATOM 1346 C CA . PHE A 1 184 ? -9.60800 -11.14600 -48.58000 1.000 39.25041 195 PHE F CA 1
ATOM 1347 C C . PHE A 1 184 ? -10.12000 -11.98200 -49.74200 1.000 39.01280 195 PHE F C 1
ATOM 1348 O O . PHE A 1 184 ? -11.32700 -12.23200 -49.81400 1.000 39.87200 195 PHE F O 1
ATOM 1356 N N . HIS A 1 185 ? -9.23700 -12.43700 -50.63100 1.000 44.34367 196 HIS F N 1
ATOM 1357 C CA . HIS A 1 185 ? -9.67700 -13.16800 -51.81500 1.000 39.20630 196 HIS F CA 1
ATOM 1358 C C . HIS A 1 185 ? -10.54500 -14.38600 -51.51200 1.000 41.32024 196 HIS F C 1
ATOM 1359 O O . HIS A 1 185 ? -11.45900 -14.65600 -52.31100 1.000 44.28401 196 HIS F O 1
ATOM 1366 N N . PRO A 1 186 ? -10.35900 -15.12700 -50.41800 1.000 43.49246 197 PRO F N 1
ATOM 1367 C CA . PRO A 1 186 ? -11.34800 -16.16900 -50.08900 1.000 39.26590 197 PRO F CA 1
ATOM 1368 C C . PRO A 1 186 ? -12.78900 -15.66800 -49.98000 1.000 41.32960 197 PRO F C 1
ATOM 1369 O O . PRO A 1 186 ? -13.71200 -16.44400 -50.25700 1.000 43.40158 197 PRO F O 1
ATOM 1373 N N . ILE A 1 187 ? -13.02900 -14.40900 -49.59700 1.000 41.32402 198 ILE F N 1
ATOM 1374 C CA . ILE A 1 187 ? -14.40400 -13.90700 -49.57700 1.000 39.97751 198 ILE F CA 1
ATOM 1375 C C . ILE A 1 187 ? -14.91200 -13.69200 -50.99500 1.000 39.65346 198 ILE F C 1
ATOM 1376 O O . ILE A 1 187 ? -16.03100 -14.08700 -51.33400 1.000 39.70276 198 ILE F O 1
ATOM 1381 N N . PHE A 1 188 ? -14.09200 -13.06300 -51.84500 1.000 42.22840 199 PHE F N 1
ATOM 1382 C CA . PHE A 1 188 ? -14.43800 -12.90300 -53.25400 1.000 39.08894 199 PHE F CA 1
ATOM 1383 C C . PHE A 1 188 ? -14.79500 -14.23900 -53.89600 1.000 41.49544 199 PHE F C 1
ATOM 1384 O O . PHE A 1 188 ? -15.84700 -14.37500 -54.52300 1.000 42.74152 199 PHE F O 1
ATOM 1392 N N . GLU A 1 189 ? -13.93600 -15.24500 -53.73000 1.000 46.53029 200 GLU F N 1
ATOM 1393 C CA . GLU A 1 189 ? -14.21300 -16.56400 -54.29500 1.000 45.19339 200 GLU F CA 1
ATOM 1394 C C . GLU A 1 189 ? -15.52000 -17.13800 -53.77400 1.000 45.34397 200 GLU F C 1
ATOM 1395 O O . GLU A 1 189 ? -16.27400 -17.76300 -54.52800 1.000 51.08676 200 GLU F O 1
ATOM 1401 N N . ALA A 1 190 ? -15.79800 -16.96300 -52.48400 1.000 45.35197 201 ALA F N 1
ATOM 1402 C CA . ALA A 1 190 ? -16.98400 -17.58400 -51.91900 1.000 40.48295 201 ALA F CA 1
ATOM 1403 C C . ALA A 1 190 ? -18.24000 -16.91600 -52.43700 1.000 43.32382 201 ALA F C 1
ATOM 1404 O O . ALA A 1 190 ? -19.27300 -17.57500 -52.59500 1.000 47.14949 201 ALA F O 1
ATOM 1406 N N . ALA A 1 191 ? -18.17000 -15.61800 -52.72600 1.000 43.99054 202 ALA F N 1
ATOM 1407 C CA . ALA A 1 191 ? -19.29400 -14.95100 -53.37500 1.000 45.88078 202 ALA F CA 1
ATOM 1408 C C . ALA A 1 191 ? -19.52600 -15.51900 -54.76800 1.000 50.32308 202 ALA F C 1
ATOM 1409 O O . ALA A 1 191 ? -20.66200 -15.83600 -55.14900 1.000 49.40074 202 ALA F O 1
ATOM 1411 N N . GLU A 1 192 ? -18.45800 -15.64700 -55.55400 1.000 47.02775 203 GLU F N 1
ATOM 1412 C CA . GLU A 1 192 ? -18.65200 -16.12300 -56.91000 1.000 47.55398 203 GLU F CA 1
ATOM 1413 C C . GLU A 1 192 ? -19.13100 -17.56600 -56.92200 1.000 47.12851 203 GLU F C 1
ATOM 1414 O O . GLU A 1 192 ? -20.02700 -17.91800 -57.69200 1.000 52.92678 203 GLU F O 1
ATOM 1420 N N . ARG A 1 193 ? -18.57800 -18.40200 -56.04700 1.000 50.68416 204 ARG F N 1
ATOM 1421 C CA . ARG A 1 193 ? -19.03000 -19.78600 -55.96100 1.000 49.66539 204 ARG F CA 1
ATOM 1422 C C . ARG A 1 193 ? -20.51100 -19.88500 -55.60600 1.000 50.71569 204 ARG F C 1
ATOM 1423 O O . ARG A 1 193 ? -21.17400 -20.85100 -56.00400 1.000 55.44936 204 ARG F O 1
ATOM 1431 N N . HIS A 1 194 ? -21.05900 -18.90000 -54.88900 1.000 48.24223 205 HIS F N 1
ATOM 1432 C CA . HIS A 1 194 ? -22.46700 -18.90800 -54.51000 1.000 43.66098 205 HIS F CA 1
ATOM 1433 C C . HIS A 1 194 ? -23.36400 -18.10200 -55.45300 1.000 49.12953 205 HIS F C 1
ATOM 1434 O O . HIS A 1 194 ? -24.56600 -17.97000 -55.17700 1.000 47.47770 205 HIS F O 1
ATOM 1441 N N . GLY A 1 195 ? -22.81300 -17.53800 -56.53300 1.000 46.43554 206 GLY F N 1
ATOM 1442 C CA . GLY A 1 195 ? -23.58400 -16.68500 -57.42200 1.000 37.79433 206 GLY F CA 1
ATOM 1443 C C . GLY A 1 195 ? -23.90300 -15.29800 -56.89300 1.000 43.95680 206 GLY F C 1
ATOM 1444 O O . GLY A 1 195 ? -24.84600 -14.66500 -57.37100 1.000 40.62735 206 GLY F O 1
ATOM 1445 N N . LEU A 1 196 ? -23.13500 -14.79100 -55.92800 1.000 45.83651 207 LEU F N 1
ATOM 1446 C CA . LEU A 1 196 ? -23.40100 -13.50100 -55.30100 1.000 43.27074 207 LEU F CA 1
ATOM 1447 C C . LEU A 1 196 ? -22.46500 -12.42700 -55.84300 1.000 42.24626 207 LEU F C 1
ATOM 1448 O O . LEU A 1 196 ? -21.29500 -12.69600 -56.11500 1.000 44.84787 207 LEU F O 1
ATOM 1453 N N . ALA A 1 197 ? -22.98200 -11.20600 -55.98100 1.000 38.39961 208 ALA F N 1
ATOM 1454 C CA . ALA A 1 197 ? -22.14900 -10.05100 -56.29000 1.000 39.12394 208 ALA F CA 1
ATOM 1455 C C . ALA A 1 197 ? -21.52000 -9.47600 -55.02700 1.000 38.72108 208 ALA F C 1
ATOM 1456 O O . ALA A 1 197 ? -21.80400 -9.90900 -53.90700 1.000 42.70896 208 ALA F O 1
ATOM 1458 N N . ILE A 1 198 ? -20.67800 -8.46000 -55.20900 1.000 38.80147 209 ILE F N 1
ATOM 1459 C CA . ILE A 1 198 ? -20.11800 -7.69600 -54.10000 1.000 37.79252 209 ILE F CA 1
ATOM 1460 C C . ILE A 1 198 ? -20.78600 -6.32800 -54.08500 1.000 37.74147 209 ILE F C 1
ATOM 1461 O O . ILE A 1 198 ? -20.72800 -5.59500 -55.08100 1.000 37.47537 209 ILE F O 1
ATOM 1466 N N . GLY A 1 199 ? -21.41900 -5.98200 -52.95400 1.000 37.04480 210 GLY F N 1
ATOM 1467 C CA . GLY A 1 199 ? -21.75700 -4.59600 -52.66600 1.000 36.38647 210 GLY F CA 1
ATOM 1468 C C . GLY A 1 199 ? -20.64100 -3.93200 -51.86600 1.000 39.31535 210 GLY F C 1
ATOM 1469 O O . GLY A 1 199 ? -19.91000 -4.58700 -51.11400 1.000 37.60053 210 GLY F O 1
ATOM 1470 N N . MET A 1 200 ? -20.50100 -2.61500 -52.04500 1.000 38.32688 211 MET F N 1
ATOM 1471 C CA . MET A 1 200 ? -19.48100 -1.83400 -51.33400 1.000 40.59189 211 MET F CA 1
ATOM 1472 C C . MET A 1 200 ? -20.05800 -0.47300 -50.97000 1.000 39.53650 211 MET F C 1
ATOM 1473 O O . MET A 1 200 ? -20.29400 0.36100 -51.84500 1.000 35.79706 211 MET F O 1
ATOM 1478 N N . HIS A 1 201 ? -20.27000 -0.24100 -49.67300 1.000 38.29419 212 HIS F N 1
ATOM 1479 C CA . HIS A 1 201 ? -20.94100 0.95000 -49.16700 1.000 36.28441 212 HIS F CA 1
ATOM 1480 C C . HIS A 1 201 ? -20.09300 1.60200 -48.07900 1.000 40.10062 212 HIS F C 1
ATOM 1481 O O . HIS A 1 201 ? -19.49000 0.90300 -47.25900 1.000 40.80073 212 HIS F O 1
ATOM 1488 N N . LEU A 1 202 ? -20.05300 2.93300 -48.04600 1.000 37.04611 213 LEU F N 1
ATOM 1489 C CA . LEU A 1 202 ? -19.26300 3.60600 -47.01800 1.000 39.92112 213 LEU F CA 1
ATOM 1490 C C . LEU A 1 202 ? -19.71500 3.18700 -45.62100 1.000 40.66906 213 LEU F C 1
ATOM 1491 O O . LEU A 1 202 ? -20.86000 2.77400 -45.41500 1.000 40.30331 213 LEU F O 1
ATOM 1496 N N . SER A 1 203 ? -18.77900 3.26900 -44.67700 1.000 38.68407 214 SER F N 1
ATOM 1497 C CA . SER A 1 203 ? -18.99100 3.24000 -43.23600 1.000 39.79607 214 SER F CA 1
ATOM 1498 C C . SER A 1 203 ? -19.04400 4.64700 -42.71000 1.000 41.44778 214 SER F C 1
ATOM 1499 O O . SER A 1 203 ? -18.64800 5.59300 -43.37600 1.000 45.31435 214 SER F O 1
ATOM 1502 N N . ALA A 1 204 ? -19.45800 4.76300 -41.45700 1.000 41.02993 215 ALA F N 1
ATOM 1503 C CA . ALA A 1 204 ? -19.30200 6.02100 -40.76100 1.000 40.76603 215 ALA F CA 1
ATOM 1504 C C . ALA A 1 204 ? -17.84300 6.30900 -40.44000 1.000 47.91832 215 ALA F C 1
ATOM 1505 O O . ALA A 1 204 ? -17.51700 7.45400 -40.11800 1.000 52.09475 215 ALA F O 1
ATOM 1507 N N . ASP A 1 205 ? -16.96000 5.30400 -40.53900 1.000 47.50602 216 ASP F N 1
ATOM 1508 C CA . ASP A 1 205 ? -15.65100 5.32300 -39.88700 1.000 46.35804 216 ASP F CA 1
ATOM 1509 C C . ASP A 1 205 ? -14.48400 5.63100 -40.82300 1.000 46.30773 216 ASP F C 1
ATOM 1510 O O . ASP A 1 205 ? -13.33300 5.59200 -40.37100 1.000 50.16600 216 ASP F O 1
ATOM 1515 N N . ILE A 1 206 ? -14.74800 5.97200 -42.09100 1.000 41.83175 217 ILE F N 1
ATOM 1516 C CA . ILE A 1 206 ? -13.67400 6.28700 -43.04000 1.000 42.60294 217 ILE F CA 1
ATOM 1517 C C . ILE A 1 206 ? -12.91200 7.53600 -42.59500 1.000 43.53094 217 ILE F C 1
ATOM 1518 O O . ILE A 1 206 ? -13.51300 8.55300 -42.22200 1.000 38.72296 217 ILE F O 1
ATOM 1523 N N . THR A 1 207 ? -11.58000 7.47400 -42.64200 1.000 43.85448 218 THR F N 1
ATOM 1524 C CA . THR A 1 207 ? -10.74100 8.67100 -42.52100 1.000 45.15701 218 THR F CA 1
ATOM 1525 C C . THR A 1 207 ? -9.88800 8.82400 -43.80100 1.000 42.80488 218 THR F C 1
ATOM 1526 O O . THR A 1 207 ? -10.06800 8.09200 -44.77800 1.000 42.33122 218 THR F O 1
ATOM 1530 N N . PHE A 1 208 ? -8.96500 9.79300 -43.80000 1.000 38.06956 219 PHE F N 1
ATOM 1531 C CA . PHE A 1 208 ? -8.14100 10.04900 -44.97900 1.000 43.80100 219 PHE F CA 1
ATOM 1532 C C . PHE A 1 208 ? -6.67600 10.18100 -44.56900 1.000 45.40859 219 PHE F C 1
ATOM 1533 O O . PHE A 1 208 ? -6.26200 9.54000 -43.59800 1.000 51.26247 219 PHE F O 1
ATOM 1541 N N . GLN A 1 209 ? -5.88300 10.96800 -45.30100 1.000 44.36071 220 GLN F N 1
ATOM 1542 C CA . GLN A 1 209 ? -4.44700 11.06400 -45.03300 1.000 47.24232 220 GLN F CA 1
ATOM 1543 C C . GLN A 1 209 ? -4.17600 11.47300 -43.59200 1.000 45.51409 220 GLN F C 1
ATOM 1544 O O . GLN A 1 209 ? -4.81300 12.38200 -43.05400 1.000 49.26379 220 GLN F O 1
ATOM 1550 N N . GLY A 1 210 ? -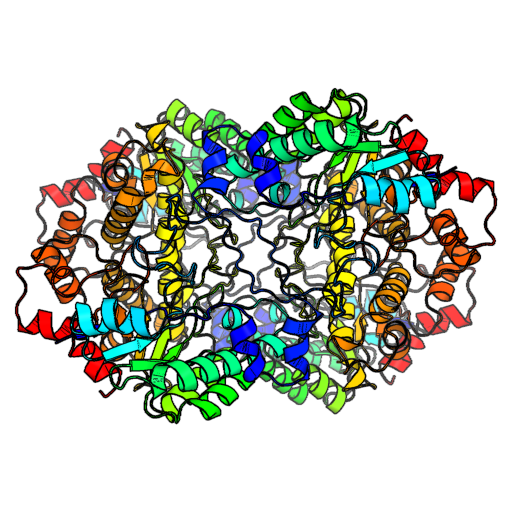3.22900 10.79000 -42.96200 1.000 49.07864 221 GLY F N 1
ATOM 1551 C CA . GLY A 1 210 ? -2.99800 11.02500 -41.55700 1.000 39.29973 221 GLY F CA 1
ATOM 1552 C C . GLY A 1 210 ? -4.10600 10.52600 -40.67300 1.000 46.16589 221 GLY F C 1
ATOM 1553 O O . GLY A 1 210 ? -4.09400 10.80500 -39.47000 1.000 43.86981 221 GLY F O 1
ATOM 1554 N N . GLY A 1 211 ? -5.06700 9.79300 -41.23100 1.000 42.32216 222 GLY F N 1
ATOM 1555 C CA . GLY A 1 211 ? -6.20100 9.35900 -40.43900 1.000 43.21988 222 GLY F CA 1
ATOM 1556 C C . GLY A 1 211 ? -7.03700 10.49300 -39.88600 1.000 42.65659 222 GLY F C 1
ATOM 1557 O O . GLY A 1 211 ? -7.67700 10.33800 -38.84200 1.000 40.05383 222 GLY F O 1
ATOM 1558 N N . GLU A 1 212 ? -7.06700 11.62700 -40.55400 1.000 45.55227 223 GLU F N 1
ATOM 1559 C CA . GLU A 1 212 ? -7.92100 12.68500 -40.04100 1.000 51.24522 223 GLU F CA 1
ATOM 1560 C C . GLU A 1 212 ? -9.30400 12.67000 -40.69600 1.000 43.39559 223 GLU F C 1
ATOM 1561 O O . GLU A 1 212 ? -9.52800 12.04100 -41.72900 1.000 46.18564 223 GLU F O 1
ATOM 1567 N N . PHE A 1 213 ? -10.24900 13.31800 -40.01900 1.000 42.81158 224 PHE F N 1
ATOM 1568 C CA . PHE A 1 213 ? -11.64600 13.37300 -40.41400 1.000 37.13180 224 PHE F CA 1
ATOM 1569 C C . PHE A 1 213 ? -11.99300 14.65300 -41.15300 1.000 38.23381 224 PHE F C 1
ATOM 1570 O O . PHE A 1 213 ? -13.10400 14.74700 -41.69500 1.000 42.47682 224 PHE F O 1
ATOM 1578 N N . LEU A 1 214 ? -11.10400 15.65700 -41.13900 1.000 37.25922 225 LEU F N 1
ATOM 1579 C CA . LEU A 1 214 ? -11.27100 16.89900 -41.90400 1.000 39.58719 225 LEU F CA 1
ATOM 1580 C C . LEU A 1 214 ? -12.26400 17.87800 -41.26900 1.000 39.32882 225 LEU F C 1
ATOM 1581 O O . LEU A 1 214 ? -12.93700 18.61700 -41.99900 1.000 42.61887 225 LEU F O 1
ATOM 1586 N N . ARG A 1 215 ? -12.39400 17.85800 -39.93300 1.000 38.23744 226 ARG F N 1
ATOM 1587 C CA . ARG A 1 215 ? -12.96500 18.92500 -39.11000 1.000 34.09828 226 ARG F CA 1
ATOM 1588 C C . ARG A 1 215 ? -14.47900 19.11300 -39.18000 1.000 31.33345 226 ARG F C 1
ATOM 1589 O O . ARG A 1 215 ? -15.12600 19.42000 -38.16800 1.000 35.12513 226 ARG F O 1
ATOM 1597 N N . TYR A 1 216 ? -15.06300 18.93900 -40.35800 1.000 39.72182 227 TYR F N 1
ATOM 1598 C CA . TYR A 1 216 ? -16.47600 19.23500 -40.58200 1.000 39.40244 227 TYR F CA 1
ATOM 1599 C C . TYR A 1 216 ? -17.08500 18.10400 -41.39100 1.000 36.95393 227 TYR F C 1
ATOM 1600 O O . TYR A 1 216 ? -16.48000 17.63900 -42.36100 1.000 35.20203 227 TYR F O 1
ATOM 1609 N N . TYR A 1 217 ? -18.26700 17.64900 -40.98000 1.000 37.73894 228 TYR F N 1
ATOM 1610 C CA . TYR A 1 217 ? -18.94700 16.62400 -41.75800 1.000 43.00562 228 TYR F CA 1
ATOM 1611 C C . TYR A 1 217 ? -19.08100 17.03800 -43.21900 1.000 41.01609 228 TYR F C 1
ATOM 1612 O O . TYR A 1 217 ? -19.04200 16.18500 -44.11800 1.000 40.02256 228 TYR F O 1
ATOM 1621 N N . VAL A 1 218 ? -19.20600 18.33700 -43.48700 1.000 38.25305 229 VAL F N 1
ATOM 1622 C CA . VAL A 1 218 ? -19.38600 18.75100 -44.87000 1.000 36.65428 229 VAL F CA 1
ATOM 1623 C C . VAL A 1 218 ? -18.12900 18.45200 -45.68300 1.000 39.15346 229 VAL F C 1
ATOM 1624 O O . VAL A 1 218 ? -18.21100 18.01400 -46.83600 1.000 41.36798 229 VAL F O 1
ATOM 1628 N N . ALA A 1 219 ? -16.95000 18.62600 -45.08600 1.000 38.62772 230 ALA F N 1
ATOM 1629 C CA . ALA A 1 219 ? -15.71700 18.17100 -45.72400 1.000 35.04882 230 ALA F CA 1
ATOM 1630 C C . ALA A 1 219 ? -15.66700 16.64800 -45.84300 1.000 35.81473 230 ALA F C 1
ATOM 1631 O O . ALA A 1 219 ? -15.25900 16.11200 -46.88200 1.000 35.05528 230 ALA F O 1
ATOM 1633 N N . TRP A 1 220 ? -16.05400 15.93300 -44.78800 1.000 35.68158 231 TRP F N 1
ATOM 1634 C CA . TRP A 1 220 ? -15.95400 14.47600 -44.80200 1.000 31.76133 231 TRP F CA 1
ATOM 1635 C C . TRP A 1 220 ? -16.86100 13.88800 -45.87800 1.000 40.81908 231 TRP F C 1
ATOM 1636 O O . TRP A 1 220 ? -16.46600 12.96800 -46.61900 1.000 39.51740 231 TRP F O 1
ATOM 1647 N N . ARG A 1 221 ? -18.08100 14.42000 -45.98400 1.000 38.29369 232 ARG F N 1
ATOM 1648 C CA . ARG A 1 221 ? -18.96200 14.07800 -47.09500 1.000 39.79970 232 ARG F CA 1
ATOM 1649 C C . ARG A 1 221 ? -18.25100 14.26600 -48.42600 1.000 37.42787 232 ARG F C 1
ATOM 1650 O O . ARG A 1 221 ? -18.26600 13.38200 -49.29100 1.000 45.02265 232 ARG F O 1
ATOM 1658 N N . ALA A 1 222 ? -17.61400 15.41800 -48.60200 1.000 28.84970 233 ALA F N 1
ATOM 1659 C CA . ALA A 1 222 ? -16.95700 15.71100 -49.86600 1.000 33.24694 233 ALA F CA 1
ATOM 1660 C C . ALA A 1 222 ? -15.83800 14.72600 -50.18400 1.000 36.53360 233 ALA F C 1
ATOM 1661 O O . ALA A 1 222 ? -15.50600 14.53300 -51.35200 1.000 39.37110 233 ALA F O 1
ATOM 1663 N N . ALA A 1 223 ? -15.23300 14.10500 -49.16800 1.000 37.51932 234 ALA F N 1
ATOM 1664 C CA . ALA A 1 223 ? -14.03600 13.31700 -49.40100 1.000 33.99612 234 ALA F CA 1
ATOM 1665 C C . ALA A 1 223 ? -14.29300 11.82700 -49.49800 1.000 32.97132 234 ALA F C 1
ATOM 1666 O O . ALA A 1 223 ? -13.51800 11.14000 -50.16700 1.000 33.94121 234 ALA F O 1
ATOM 1668 N N . HIS A 1 224 ? -15.36800 11.30700 -48.91900 1.000 35.13040 235 HIS F N 1
ATOM 1669 C CA . HIS A 1 224 ? -15.39100 9.85000 -48.86600 1.000 36.10823 235 HIS F CA 1
ATOM 1670 C C . HIS A 1 224 ? -15.53700 9.13400 -50.21100 1.000 36.92815 235 HIS F C 1
ATOM 1671 O O . HIS A 1 224 ? -15.38300 7.90900 -50.23500 1.000 43.77053 235 HIS F O 1
ATOM 1678 N N . PRO A 1 225 ? -15.82400 9.79300 -51.34600 1.000 42.72229 236 PRO F N 1
ATOM 1679 C CA . PRO A 1 225 ? -15.64300 9.07400 -52.62100 1.000 37.66079 236 PRO F CA 1
ATOM 1680 C C . PRO A 1 225 ? -14.23400 8.55200 -52.82500 1.000 36.76197 236 PRO F C 1
ATOM 1681 O O . PRO A 1 225 ? -14.08000 7.50900 -53.47200 1.000 41.30070 236 PRO F O 1
ATOM 1685 N N . GLN A 1 226 ? -13.21400 9.23200 -52.27800 1.000 32.70253 237 GLN F N 1
ATOM 1686 C CA . GLN A 1 226 ? -11.82700 8.76700 -52.36000 1.000 33.59888 237 GLN F CA 1
ATOM 1687 C C . GLN A 1 226 ? -11.68100 7.31800 -51.91200 1.000 36.66947 237 GLN F C 1
ATOM 1688 O O . GLN A 1 226 ? -10.85000 6.57800 -52.44600 1.000 34.84381 237 GLN F O 1
ATOM 1694 N N . ALA A 1 227 ? -12.42000 6.91800 -50.87200 1.000 36.36347 238 ALA F N 1
ATOM 1695 C CA . ALA A 1 227 ? -12.28500 5.55700 -50.38300 1.000 36.07371 238 ALA F CA 1
ATOM 1696 C C . ALA A 1 227 ? -12.85400 4.56300 -51.37400 1.000 34.12268 238 ALA F C 1
ATOM 1697 O O . ALA A 1 227 ? -12.33800 3.45200 -51.48700 1.000 33.12740 238 ALA F O 1
ATOM 1699 N N . TYR A 1 228 ? -13.91400 4.94800 -52.09300 1.000 33.81065 239 TYR F N 1
ATOM 1700 C CA . TYR A 1 228 ? -14.40300 4.13700 -53.19800 1.000 36.31510 239 TYR F CA 1
ATOM 1701 C C . TYR A 1 228 ? -13.33100 3.99400 -54.26200 1.000 36.20937 239 TYR F C 1
ATOM 1702 O O . TYR A 1 228 ? -13.15700 2.92000 -54.84900 1.000 33.39697 239 TYR F O 1
ATOM 1711 N N . MET A 1 229 ? -12.57500 5.06800 -54.47600 1.000 30.92177 240 MET F N 1
ATOM 1712 C CA . MET A 1 229 ? -11.53700 5.10200 -55.48700 1.000 36.39741 240 MET F CA 1
ATOM 1713 C C . MET A 1 229 ? -10.42200 4.12000 -55.15600 1.000 37.60138 240 MET F C 1
ATOM 1714 O O . MET A 1 229 ? -9.87400 3.46600 -56.04800 1.000 36.53687 240 MET F O 1
ATOM 1719 N N . THR A 1 230 ? -10.10600 3.98800 -53.88900 1.000 39.85242 241 THR F N 1
ATOM 1720 C CA . THR A 1 230 ? -9.06300 3.09100 -53.47500 1.000 35.60395 241 THR F CA 1
ATOM 1721 C C . THR A 1 230 ? -9.53800 1.65500 -53.58600 1.000 35.22103 241 THR F C 1
ATOM 1722 O O . THR A 1 230 ? -8.77200 0.76800 -53.90900 1.000 35.67757 241 THR F O 1
ATOM 1726 N N . GLN A 1 231 ? -10.81800 1.44100 -53.34300 1.000 33.32074 242 GLN F N 1
ATOM 1727 C CA . GLN A 1 231 ? -11.32200 0.07400 -53.43100 1.000 34.97988 242 GLN F CA 1
ATOM 1728 C C . GLN A 1 231 ? -11.22600 -0.44400 -54.86300 1.000 37.73632 242 GLN F C 1
ATOM 1729 O O . GLN A 1 231 ? -10.77400 -1.57400 -55.08300 1.000 39.47213 242 GLN F O 1
ATOM 1735 N N . VAL A 1 232 ? -11.59800 0.37900 -55.85700 1.000 38.79746 243 VAL F N 1
ATOM 1736 C CA . VAL A 1 232 ? -11.57800 -0.10200 -57.23600 1.000 38.43566 243 VAL F CA 1
ATOM 1737 C C . VAL A 1 232 ? -10.14400 -0.24000 -57.74200 1.000 40.07782 243 VAL F C 1
ATOM 1738 O O . VAL A 1 232 ? -9.85300 -1.14300 -58.53600 1.000 41.95644 243 VAL F O 1
ATOM 1742 N N . ILE A 1 233 ? -9.23100 0.63200 -57.29900 1.000 38.30917 244 ILE F N 1
ATOM 1743 C CA . ILE A 1 233 ? -7.80800 0.44100 -57.57700 1.000 35.37867 244 ILE F CA 1
ATOM 1744 C C . ILE A 1 233 ? -7.34300 -0.88000 -56.98500 1.000 36.85438 244 ILE F C 1
ATOM 1745 O O . ILE A 1 233 ? -6.64200 -1.67200 -57.62300 1.000 39.99184 244 ILE F O 1
ATOM 1750 N N . SER A 1 234 ? -7.72100 -1.12700 -55.74100 1.000 39.67158 245 SER F N 1
ATOM 1751 C CA . SER A 1 234 ? -7.23500 -2.31600 -55.06400 1.000 38.33657 245 SER F CA 1
ATOM 1752 C C . SER A 1 234 ? -7.76200 -3.57300 -55.73800 1.000 41.74916 245 SER F C 1
ATOM 1753 O O . SER A 1 234 ? -7.03800 -4.57200 -55.86500 1.000 42.01795 245 SER F O 1
ATOM 1756 N N . LEU A 1 235 ? -9.02000 -3.53400 -56.17800 1.000 36.47679 246 LEU F N 1
ATOM 1757 C CA . LEU A 1 235 ? -9.62000 -4.70300 -56.79600 1.000 36.60193 246 LEU F CA 1
ATOM 1758 C C . LEU A 1 235 ? -8.90300 -5.03600 -58.09300 1.000 41.60386 246 LEU F C 1
ATOM 1759 O O . LEU A 1 235 ? -8.57000 -6.19600 -58.35600 1.000 41.17728 246 LEU F O 1
ATOM 1764 N N . ILE A 1 236 ? -8.64100 -4.01800 -58.91100 1.000 40.20253 247 ILE F N 1
ATOM 1765 C CA . ILE A 1 236 ? -8.03800 -4.25500 -60.21500 1.000 38.18209 247 ILE F CA 1
ATOM 1766 C C . ILE A 1 236 ? -6.61300 -4.76200 -60.05300 1.000 46.86582 247 ILE F C 1
ATOM 1767 O O . ILE A 1 236 ? -6.26800 -5.82700 -60.57700 1.000 44.58264 247 ILE F O 1
ATOM 1772 N N . THR A 1 237 ? -5.78100 -4.03200 -59.27300 1.000 39.71365 248 THR F N 1
ATOM 1773 C CA . THR A 1 237 ? -4.34300 -4.27500 -59.19300 1.000 41.64649 248 THR F CA 1
ATOM 1774 C C . THR A 1 237 ? -3.98100 -5.53100 -58.42500 1.000 44.24712 248 THR F C 1
ATOM 1775 O O . THR A 1 237 ? -2.89100 -6.07300 -58.62200 1.000 43.69316 248 THR F O 1
ATOM 1779 N N . ASN A 1 238 ? -4.83400 -5.98800 -57.53800 1.000 41.81290 249 ASN F N 1
ATOM 1780 C CA . ASN A 1 238 ? -4.59900 -7.29100 -56.96100 1.000 41.25507 249 ASN F CA 1
ATOM 1781 C C . ASN A 1 238 ? -5.15800 -8.40300 -57.83200 1.000 44.92100 249 ASN F C 1
ATOM 1782 O O . ASN A 1 238 ? -5.13600 -9.56600 -57.42100 1.000 49.28657 249 ASN F O 1
ATOM 1787 N N . GLY A 1 239 ? -5.69100 -8.07300 -59.00200 1.000 44.98205 250 GLY F N 1
ATOM 1788 C CA . GLY A 1 239 ? -6.22300 -9.08900 -59.89900 1.000 42.24226 250 GLY F CA 1
ATOM 1789 C C . GLY A 1 239 ? -7.42800 -9.85000 -59.39500 1.000 45.93407 250 GLY F C 1
ATOM 1790 O O . GLY A 1 239 ? -7.51900 -11.06300 -59.60400 1.000 51.95477 250 GLY F O 1
ATOM 1791 N N . VAL A 1 240 ? -8.37700 -9.16800 -58.76000 1.000 45.75325 251 VAL F N 1
ATOM 1792 C CA . VAL A 1 240 ? -9.55400 -9.86700 -58.26100 1.000 43.25147 251 VAL F CA 1
ATOM 1793 C C . VAL A 1 240 ? -10.41400 -10.34900 -59.42000 1.000 45.05120 251 VAL F C 1
ATOM 1794 O O . VAL A 1 240 ? -11.00200 -11.43800 -59.37300 1.000 43.51969 251 VAL F O 1
ATOM 1798 N N . PHE A 1 241 ? -10.48000 -9.56000 -60.48800 1.000 43.91941 252 PHE F N 1
ATOM 1799 C CA . PHE A 1 241 ? -11.34200 -9.85800 -61.62400 1.000 45.42368 252 PHE F CA 1
ATOM 1800 C C . PHE A 1 241 ? -10.67300 -10.75100 -62.66500 1.000 46.19253 252 PHE F C 1
ATOM 1801 O O . PHE A 1 241 ? -11.37900 -11.41200 -63.43400 1.000 47.08770 252 PHE F O 1
ATOM 1809 N N . ASP A 1 242 ? -9.33600 -10.79400 -62.70500 1.000 45.59589 253 ASP F N 1
ATOM 1810 C CA . ASP A 1 242 ? -8.64800 -11.86000 -63.42900 1.000 45.84102 253 ASP F CA 1
ATOM 1811 C C . ASP A 1 242 ? -8.81200 -13.21000 -62.73100 1.000 48.02660 253 ASP F C 1
ATOM 1812 O O . ASP A 1 242 ? -8.87000 -14.24500 -63.40400 1.000 55.00673 253 ASP F O 1
ATOM 1817 N N . LYS A 1 243 ? -8.89400 -13.22600 -61.39700 1.000 48.34227 254 LYS F N 1
ATOM 1818 C CA . LYS A 1 243 ? -9.13800 -14.47700 -60.68200 1.000 46.54927 254 LYS F CA 1
ATOM 1819 C C . LYS A 1 243 ? -10.58800 -14.92600 -60.80800 1.000 51.54380 254 LYS F C 1
ATOM 1820 O O . LYS A 1 243 ? -10.85800 -16.12700 -60.91800 1.000 52.18727 254 LYS F O 1
ATOM 1826 N N . TYR A 1 244 ? -11.53600 -13.98300 -60.79000 1.000 52.58666 255 TYR F N 1
ATOM 1827 C CA . TYR A 1 244 ? -12.96500 -14.28800 -60.87200 1.000 49.19236 255 TYR F CA 1
ATOM 1828 C C . TYR A 1 244 ? -13.57600 -13.33400 -61.88700 1.000 46.20749 255 TYR F C 1
ATOM 1829 O O . TYR A 1 244 ? -14.12600 -12.28500 -61.52200 1.000 43.69195 255 TYR F O 1
ATOM 1838 N N . PRO A 1 245 ? -13.51400 -13.67700 -63.18000 1.000 53.38164 256 PRO F N 1
ATOM 1839 C CA . PRO A 1 245 ? -13.96300 -12.73800 -64.23000 1.000 46.80934 256 PRO F CA 1
ATOM 1840 C C . PRO A 1 245 ? -15.47300 -12.60300 -64.39800 1.000 42.36240 256 PRO F C 1
ATOM 1841 O O . PRO A 1 245 ? -15.90300 -11.64600 -65.05200 1.000 42.20444 256 PRO F O 1
ATOM 1845 N N . ASN A 1 246 ? -16.28900 -13.47800 -63.81200 1.000 44.24317 257 ASN F N 1
ATOM 1846 C CA . ASN A 1 246 ? -17.72700 -13.23800 -63.71900 1.000 44.46339 257 ASN F CA 1
ATOM 1847 C C . ASN A 1 246 ? -18.14900 -12.47100 -62.46000 1.000 49.73805 257 ASN F C 1
ATOM 1848 O O . ASN A 1 246 ? -19.33700 -12.14000 -62.31900 1.000 44.81299 257 ASN F O 1
ATOM 1853 N N . LEU A 1 247 ? -17.23100 -12.19800 -61.53400 1.000 48.32527 258 LEU F N 1
ATOM 1854 C CA . LEU A 1 247 ? -17.59800 -11.46500 -60.33000 1.000 46.58282 258 LEU F CA 1
ATOM 1855 C C . LEU A 1 247 ? -17.83500 -9.99200 -60.65200 1.000 41.90674 258 LEU F C 1
ATOM 1856 O O . LEU A 1 247 ? -17.02500 -9.35200 -61.32500 1.000 43.76567 258 LEU F O 1
ATOM 1861 N N . LYS A 1 248 ? -18.92600 -9.43800 -60.14700 1.000 44.08940 259 LYS F N 1
ATOM 1862 C CA . LYS A 1 248 ? -19.23900 -8.02800 -60.35000 1.000 46.15185 259 LYS F CA 1
ATOM 1863 C C . LYS A 1 248 ? -19.33900 -7.29700 -59.00700 1.000 44.50257 259 LYS F C 1
ATOM 1864 O O . LYS A 1 248 ? -19.83600 -7.85700 -58.02000 1.000 41.04001 259 LYS F O 1
ATOM 1870 N N . VAL A 1 249 ? -18.89000 -6.03600 -58.98200 1.000 37.79161 260 VAL F N 1
ATOM 1871 C CA . VAL A 1 249 ? -18.89100 -5.21300 -57.77900 1.000 38.87523 260 VAL F CA 1
ATOM 1872 C C . VAL A 1 249 ? -19.74300 -3.96300 -57.98800 1.000 42.39942 260 VAL F C 1
ATOM 1873 O O . VAL A 1 249 ? -19.62400 -3.27400 -59.01000 1.000 42.45437 260 VAL F O 1
ATOM 1877 N N . ALA A 1 250 ? -20.57900 -3.65400 -56.98200 1.000 44.22399 261 ALA F N 1
ATOM 1878 C CA . ALA A 1 250 ? -21.44500 -2.47700 -56.95100 1.000 35.91776 261 ALA F CA 1
ATOM 1879 C C . ALA A 1 250 ? -20.88200 -1.46400 -55.96600 1.000 36.78707 261 ALA F C 1
ATOM 1880 O O . ALA A 1 250 ? -20.91000 -1.69100 -54.75500 1.000 40.04287 261 ALA F O 1
ATOM 1882 N N . LEU A 1 251 ? -20.44200 -0.34600 -56.49700 1.000 36.29196 262 LEU F N 1
ATOM 1883 C CA . LEU A 1 251 ? -19.98100 0.75100 -55.68800 1.000 36.25290 262 LEU F CA 1
ATOM 1884 C C . LEU A 1 251 ? -21.25000 1.53100 -55.49500 1.000 43.98969 262 LEU F C 1
ATOM 1885 O O . LEU A 1 251 ? -21.77800 2.10100 -56.43900 1.000 38.83590 262 LEU F O 1
ATOM 1890 N N . ILE A 1 252 ? -21.73000 1.59600 -54.28100 1.000 37.20935 263 ILE F N 1
ATOM 1891 C CA . ILE A 1 252 ? -23.02800 2.14100 -53.94600 1.000 36.96862 263 ILE F CA 1
ATOM 1892 C C . ILE A 1 252 ? -22.78900 3.36600 -53.09200 1.000 41.43382 263 ILE F C 1
ATOM 1893 O O . ILE A 1 252 ? -22.33600 3.24200 -51.94800 1.000 43.70411 263 ILE F O 1
ATOM 1898 N N . GLU A 1 253 ? -23.07100 4.54700 -53.65700 1.000 44.06912 264 GLU F N 1
ATOM 1899 C CA . GLU A 1 253 ? -23.10700 5.83700 -52.96100 1.000 40.71408 264 GLU F CA 1
ATOM 1900 C C . GLU A 1 253 ? -21.72700 6.48400 -52.90700 1.000 43.33055 264 GLU F C 1
ATOM 1901 O O . GLU A 1 253 ? -21.48100 7.37900 -52.09100 1.000 37.56392 264 GLU F O 1
ATOM 1907 N N . GLY A 1 254 ? -20.82800 6.07100 -53.79000 1.000 42.27985 265 GLY F N 1
ATOM 1908 C CA . GLY A 1 254 ? -19.61100 6.83800 -53.91400 1.000 39.62612 265 GLY F CA 1
ATOM 1909 C C . GLY A 1 254 ? -19.64300 7.83400 -55.04700 1.000 41.99946 265 GLY F C 1
ATOM 1910 O O . GLY A 1 254 ? -18.63000 8.49400 -55.30900 1.000 40.18780 265 GLY F O 1
ATOM 1911 N N . GLY A 1 255 ? -20.79000 7.95600 -55.73000 1.000 40.49834 266 GLY F N 1
ATOM 1912 C CA . GLY A 1 255 ? -20.87900 8.75200 -56.94500 1.000 42.76247 266 GLY F CA 1
ATOM 1913 C C . GLY A 1 255 ? -20.39100 7.98300 -58.16000 1.000 43.49249 266 GLY F C 1
ATOM 1914 O O . GLY A 1 255 ? -19.97000 6.82900 -58.07300 1.000 44.43444 266 GLY F O 1
ATOM 1915 N N . PHE A 1 256 ? -20.44200 8.64500 -59.32100 1.000 40.39114 267 PHE F N 1
ATOM 1916 C CA . PHE A 1 256 ? -19.91600 8.07600 -60.56000 1.000 39.43839 267 PHE F CA 1
ATOM 1917 C C . PHE A 1 256 ? -19.18600 9.08200 -61.45200 1.000 43.81365 267 PHE F C 1
ATOM 1918 O O . PHE A 1 256 ? -18.45900 8.65400 -62.35400 1.000 43.49832 267 PHE F O 1
ATOM 1926 N N . GLU A 1 257 ? -19.33600 10.39200 -61.24100 1.000 44.05462 268 GLU F N 1
ATOM 1927 C CA . GLU A 1 257 ? -18.76600 11.38900 -62.15100 1.000 47.69722 268 GLU F CA 1
ATOM 1928 C C . GLU A 1 257 ? -17.24800 11.35400 -62.20100 1.000 44.79125 268 GLU F C 1
ATOM 1929 O O . GLU A 1 257 ? -16.65000 12.05700 -63.03700 1.000 40.47129 268 GLU F O 1
ATOM 1935 N N . TRP A 1 258 ? -16.62000 10.59200 -61.30600 1.000 44.22904 269 TRP F N 1
ATOM 1936 C CA . TRP A 1 258 ? -15.17400 10.41800 -61.25100 1.000 41.42965 269 TRP F CA 1
ATOM 1937 C C . TRP A 1 258 ? -14.72600 9.12500 -61.89700 1.000 41.48699 269 TRP F C 1
ATOM 1938 O O . TRP A 1 258 ? -13.51200 8.87800 -61.98600 1.000 40.18176 269 TRP F O 1
ATOM 1949 N N . VAL A 1 259 ? -15.68700 8.26500 -62.26900 1.000 37.64136 270 VAL F N 1
ATOM 1950 C CA . VAL A 1 259 ? -15.36000 7.02400 -62.96000 1.000 39.38392 270 VAL F CA 1
ATOM 1951 C C . VAL A 1 259 ? -14.52300 7.27000 -64.21300 1.000 44.32135 270 VAL F C 1
ATOM 1952 O O . VAL A 1 259 ? -13.48900 6.60800 -64.37800 1.000 46.47266 270 VAL F O 1
ATOM 1956 N N . PRO A 1 260 ? -14.88500 8.19200 -65.13200 1.000 44.49773 271 PRO F N 1
ATOM 1957 C CA . PRO A 1 260 ? -14.06500 8.39900 -66.31200 1.000 46.23252 271 PRO F CA 1
ATOM 1958 C C . PRO A 1 260 ? -12.60300 8.75300 -65.98800 1.000 38.65560 271 PRO F C 1
ATOM 1959 O O . PRO A 1 260 ? -11.73200 8.22100 -66.63000 1.000 42.99647 271 PRO F O 1
ATOM 1963 N N . PHE A 1 261 ? -12.37100 9.59900 -64.99100 1.000 43.31622 272 PHE F N 1
ATOM 1964 C CA . PHE A 1 261 ? -10.99400 10.04000 -64.64200 1.000 45.19626 272 PHE F CA 1
ATOM 1965 C C . PHE A 1 261 ? -10.15900 8.86000 -64.15400 1.000 44.16553 272 PHE F C 1
ATOM 1966 O O . PHE A 1 261 ? -8.97200 8.80500 -64.46900 1.000 48.22020 272 PHE F O 1
ATOM 1974 N N . MET A 1 262 ? -10.77700 7.94700 -63.41800 1.000 43.39028 273 MET F N 1
ATOM 1975 C CA . MET A 1 262 ? -10.03100 6.82600 -62.80800 1.000 42.83651 273 MET F CA 1
ATOM 1976 C C . MET A 1 262 ? -9.74000 5.76200 -63.86000 1.000 44.80449 273 MET F C 1
ATOM 1977 O O . MET A 1 262 ? -8.70200 5.10900 -63.75800 1.000 47.19110 273 MET F O 1
ATOM 1982 N N . MET A 1 263 ? -10.62600 5.61900 -64.83900 1.000 45.96100 274 MET F N 1
ATOM 1983 C CA . MET A 1 263 ? -10.42300 4.63500 -65.92600 1.000 44.11162 274 MET F CA 1
ATOM 1984 C C . MET A 1 263 ? -9.24000 5.09000 -66.78400 1.000 44.81568 274 MET F C 1
ATOM 1985 O O . MET A 1 263 ? -8.40900 4.25700 -67.13800 1.000 42.09650 274 MET F O 1
ATOM 1990 N N . ASN A 1 264 ? -9.17100 6.38400 -67.07000 1.000 45.25106 275 ASN F N 1
ATOM 1991 C CA . ASN A 1 264 ? -8.08400 6.93000 -67.91500 1.000 44.46357 275 ASN F CA 1
ATOM 1992 C C . ASN A 1 264 ? -6.78100 6.96500 -67.11500 1.000 43.84899 275 ASN F C 1
ATOM 1993 O O . ASN A 1 264 ? -5.75100 6.59400 -67.67500 1.000 47.71883 275 ASN F O 1
ATOM 1998 N N . ARG A 1 265 ? -6.83600 7.40100 -65.85900 1.000 43.02410 276 ARG F N 1
ATOM 1999 C CA . ARG A 1 265 ? -5.63500 7.40200 -65.01500 1.000 51.23095 276 ARG F CA 1
ATOM 2000 C C . ARG A 1 265 ? -5.03700 6.00000 -64.86100 1.000 46.66183 276 ARG F C 1
ATOM 2001 O O . ARG A 1 265 ? -3.82000 5.80800 -64.96300 1.000 45.46558 276 ARG F O 1
ATOM 2009 N N . MET A 1 266 ? -5.87800 5.00300 -64.60800 1.000 48.63758 277 MET F N 1
ATOM 2010 C CA . MET A 1 266 ? -5.35500 3.64900 -64.47400 1.000 49.30890 277 MET F CA 1
ATOM 2011 C C . MET A 1 266 ? -4.90000 3.07300 -65.80800 1.000 50.42564 277 MET F C 1
ATOM 2012 O O . MET A 1 266 ? -3.96700 2.26000 -65.84000 1.000 50.49379 277 MET F O 1
ATOM 2017 N N . ASP A 1 267 ? -5.54500 3.46600 -66.91200 1.000 53.18960 278 ASP F N 1
ATOM 2018 C CA . ASP A 1 267 ? -5.12100 2.99100 -68.23100 1.000 51.07567 278 ASP F CA 1
ATOM 2019 C C . ASP A 1 267 ? -3.76800 3.57200 -68.61400 1.000 51.46833 278 ASP F C 1
ATOM 2020 O O . ASP A 1 267 ? -2.92100 2.86700 -69.17500 1.000 55.98843 278 ASP F O 1
ATOM 2025 N N . ALA A 1 268 ? -3.54800 4.85800 -68.32100 1.000 49.42314 279 ALA F N 1
ATOM 2026 C CA . ALA A 1 268 ? -2.25500 5.47900 -68.59400 1.000 49.77501 279 ALA F CA 1
ATOM 2027 C C . ALA A 1 268 ? -1.15900 4.86700 -67.73500 1.000 57.66038 279 ALA F C 1
ATOM 2028 O O . ALA A 1 268 ? -0.05700 4.58200 -68.22300 1.000 62.79165 279 ALA F O 1
ATOM 2030 N N . ALA A 1 269 ? -1.44400 4.65300 -66.45300 1.000 53.39299 280 ALA F N 1
ATOM 2031 C CA . ALA A 1 269 ? -0.46500 4.00000 -65.60500 1.000 58.68086 280 ALA F CA 1
ATOM 2032 C C . ALA A 1 269 ? -0.09900 2.63100 -66.15800 1.000 61.09418 280 ALA F C 1
ATOM 2033 O O . ALA A 1 269 ? 1.07400 2.24400 -66.15500 1.000 69.20046 280 ALA F O 1
ATOM 2035 N N . TYR A 1 270 ? -1.07800 1.89600 -66.67500 1.000 57.68354 281 TYR F N 1
ATOM 2036 C CA . TYR A 1 270 ? -0.83100 0.48500 -66.92300 1.000 58.72264 281 TYR F CA 1
ATOM 2037 C C . TYR A 1 270 ? -0.08500 0.23400 -68.22300 1.000 66.48756 281 TYR F C 1
ATOM 2038 O O . TYR A 1 270 ? 0.69200 -0.72900 -68.29800 1.000 68.50174 281 TYR F O 1
ATOM 2047 N N . LYS A 1 271 ? -0.30600 1.07200 -69.24400 1.000 66.47043 282 LYS F N 1
ATOM 2048 C CA . LYS A 1 271 ? 0.44700 0.95300 -70.48800 1.000 66.47827 282 LYS F CA 1
ATOM 2049 C C . LYS A 1 271 ? 1.94900 0.87200 -70.21500 1.000 70.37311 282 LYS F C 1
ATOM 2050 O O . LYS A 1 271 ? 2.66900 0.10900 -70.87400 1.000 69.18699 282 LYS F O 1
ATOM 2056 N N . GLY A 1 272 ? 2.42800 1.59900 -69.20200 1.000 67.23190 283 GLY F N 1
ATOM 2057 C CA . GLY A 1 272 ? 3.85100 1.66600 -68.92400 1.000 67.17199 283 GLY F CA 1
ATOM 2058 C C . GLY A 1 272 ? 4.39900 0.86300 -67.75300 1.000 72.04199 283 GLY F C 1
ATOM 2059 O O . GLY A 1 272 ? 5.61600 0.67400 -67.66600 1.000 73.93269 283 GLY F O 1
ATOM 2060 N N . LEU A 1 273 ? 3.54300 0.36800 -66.84800 1.000 69.54818 284 LEU F N 1
ATOM 2061 C CA . LEU A 1 273 ? 4.02200 -0.20400 -65.59300 1.000 62.43132 284 LEU F CA 1
ATOM 2062 C C . LEU A 1 273 ? 3.41300 -1.56600 -65.28600 1.000 64.83549 284 LEU F C 1
ATOM 2063 O O . LEU A 1 273 ? 3.48400 -2.01200 -64.13700 1.000 65.46799 284 LEU F O 1
ATOM 2068 N N . ARG A 1 274 ? 2.85400 -2.25200 -66.28900 1.000 64.09398 285 ARG F N 1
ATOM 2069 C CA . ARG A 1 274 ? 2.01000 -3.42000 -66.02700 1.000 61.69412 285 ARG F CA 1
ATOM 2070 C C . ARG A 1 274 ? 2.80100 -4.61900 -65.51300 1.000 62.47523 285 ARG F C 1
ATOM 2071 O O . ARG A 1 274 ? 2.22600 -5.47900 -64.83400 1.000 59.05940 285 ARG F O 1
ATOM 2079 N N . GLN A 1 275 ? 4.10900 -4.69800 -65.80900 1.000 66.16535 286 GLN F N 1
ATOM 2080 C CA . GLN A 1 275 ? 4.92400 -5.82200 -65.33400 1.000 60.79156 286 GLN F CA 1
ATOM 2081 C C . GLN A 1 275 ? 5.04900 -5.85700 -63.81000 1.000 62.33863 286 GLN F C 1
ATOM 2082 O O . GLN A 1 275 ? 5.47500 -6.87600 -63.24700 1.000 57.83974 286 GLN F O 1
ATOM 2088 N N . GLU A 1 276 ? 4.70500 -4.76400 -63.12900 1.000 60.41152 287 GLU F N 1
ATOM 2089 C CA . GLU A 1 276 ? 4.68700 -4.79700 -61.67300 1.000 58.31441 287 GLU F CA 1
ATOM 2090 C C . GLU A 1 276 ? 3.56700 -5.69700 -61.16200 1.000 54.57699 287 GLU F C 1
ATOM 2091 O O . GLU A 1 276 ? 3.73600 -6.40500 -60.16100 1.000 52.93158 287 GLU F O 1
ATOM 2097 N N . THR A 1 277 ? 2.42000 -5.69300 -61.84600 1.000 51.62147 288 THR F N 1
ATOM 2098 C CA . THR A 1 277 ? 1.27800 -6.54400 -61.51500 1.000 51.72360 288 THR F CA 1
ATOM 2099 C C . THR A 1 277 ? 0.93600 -7.42300 -62.72300 1.000 50.97861 288 THR F C 1
ATOM 2100 O O . THR A 1 277 ? -0.08800 -7.21800 -63.39300 1.000 50.83521 288 THR F O 1
ATOM 2104 N N . PRO A 1 278 ? 1.76600 -8.43100 -63.01200 1.000 52.58297 289 PRO F N 1
ATOM 2105 C CA . PRO A 1 278 ? 1.58100 -9.20800 -64.24900 1.000 47.26449 289 PRO F CA 1
ATOM 2106 C C . PRO A 1 278 ? 0.32200 -10.07100 -64.27200 1.000 49.78298 289 PRO F C 1
ATOM 2107 O O . PRO A 1 278 ? -0.00100 -10.61200 -65.33900 1.000 54.70451 289 PRO F O 1
ATOM 2111 N N . TRP A 1 279 ? -0.40200 -10.21300 -63.15500 1.000 46.96476 290 TRP F N 1
ATOM 2112 C CA . TRP A 1 279 ? -1.64300 -10.98200 -63.16200 1.000 44.75843 290 TRP F CA 1
ATOM 2113 C C . TRP A 1 279 ? -2.79000 -10.21300 -63.80200 1.000 48.94932 290 TRP F C 1
ATOM 2114 O O . TRP A 1 279 ? -3.75800 -10.83500 -64.25800 1.000 48.56572 290 TRP F O 1
ATOM 2125 N N . VAL A 1 280 ? -2.70900 -8.88500 -63.84300 1.000 46.69788 291 VAL F N 1
ATOM 2126 C CA . VAL A 1 280 ? -3.74000 -8.07600 -64.48700 1.000 48.79049 291 VAL F CA 1
ATOM 2127 C C . VAL A 1 280 ? -3.58800 -8.25400 -65.99600 1.000 52.71304 291 VAL F C 1
ATOM 2128 O O . VAL A 1 280 ? -2.65500 -7.72400 -66.60800 1.000 50.39355 291 VAL F O 1
ATOM 2132 N N . LYS A 1 281 ? -4.51200 -9.00600 -66.59800 1.000 54.10352 292 LYS F N 1
ATOM 2133 C CA . LYS A 1 281 ? -4.41000 -9.36100 -68.00400 1.000 48.39561 292 LYS F CA 1
ATOM 2134 C C . LYS A 1 281 ? -5.13500 -8.39200 -68.92600 1.000 52.21139 292 LYS F C 1
ATOM 2135 O O . LYS A 1 281 ? -4.80400 -8.33000 -70.11700 1.000 49.92426 292 LYS F O 1
ATOM 2141 N N . ARG A 1 282 ? -6.10500 -7.63800 -68.42000 1.000 45.61284 293 ARG F N 1
ATOM 2142 C CA . ARG A 1 282 ? -6.90600 -6.76000 -69.25700 1.000 44.91454 293 ARG F CA 1
ATOM 2143 C C . ARG A 1 282 ? -6.49000 -5.31400 -69.04100 1.000 47.33616 293 ARG F C 1
ATOM 2144 O O . ARG A 1 282 ? -5.52000 -5.03500 -68.33300 1.000 50.87780 293 ARG F O 1
ATOM 2152 N N . MET A 1 283 ? -7.21300 -4.37400 -69.73100 1.000 47.89437 294 MET F N 1
ATOM 2153 C CA . MET A 1 283 ? -7.01000 -2.96900 -69.40200 1.000 51.37147 294 MET F CA 1
ATOM 2154 C C . MET A 1 283 ? -7.90000 -2.57900 -68.21900 1.000 52.71648 294 MET F C 1
ATOM 2155 O O . MET A 1 283 ? -9.04500 -3.03100 -68.14100 1.000 55.28699 294 MET F O 1
ATOM 2160 N N . PRO A 1 284 ? -7.40600 -1.75100 -67.28800 1.000 47.49655 295 PRO F N 1
ATOM 2161 C CA . PRO A 1 284 ? -8.24800 -1.33400 -66.15900 1.000 48.54567 295 PRO F CA 1
ATOM 2162 C C . PRO A 1 284 ? -9.65600 -0.94800 -66.58000 1.000 47.23340 295 PRO F C 1
ATOM 2163 O O . PRO A 1 284 ? -10.63400 -1.42000 -65.98700 1.000 45.52209 295 PRO F O 1
ATOM 2167 N N . SER A 1 285 ? -9.79100 -0.15000 -67.64000 1.000 42.60999 296 SER F N 1
ATOM 2168 C CA . SER A 1 285 ? -11.13300 0.25400 -68.04000 1.000 45.73394 296 SER F CA 1
ATOM 2169 C C . SER A 1 285 ? -11.97500 -0.90200 -68.58500 1.000 46.63657 296 SER F C 1
ATOM 2170 O O . SER A 1 285 ? -13.20500 -0.76600 -68.65000 1.000 46.34348 296 SER F O 1
ATOM 2173 N N . ASP A 1 286 ? -11.37300 -2.04400 -68.95600 1.000 43.28111 297 ASP F N 1
ATOM 2174 C CA . ASP A 1 286 ? -12.20800 -3.20300 -69.28000 1.000 46.88940 297 ASP F CA 1
ATOM 2175 C C . ASP A 1 286 ? -12.90300 -3.74400 -68.03200 1.000 49.19095 297 ASP F C 1
ATOM 2176 O O . ASP A 1 286 ? -14.05700 -4.19700 -68.09600 1.000 48.19881 297 ASP F O 1
ATOM 2181 N N . TYR A 1 287 ? -12.21600 -3.70000 -66.88700 1.000 43.00827 298 TYR F N 1
ATOM 2182 C CA . TYR A 1 287 ? -12.81900 -4.15500 -65.64400 1.000 45.37704 298 TYR F CA 1
ATOM 2183 C C . TYR A 1 287 ? -13.93200 -3.22300 -65.20600 1.000 42.16883 298 TYR F C 1
ATOM 2184 O O . TYR A 1 287 ? -14.95400 -3.67600 -64.67800 1.000 41.87809 298 TYR F O 1
ATOM 2193 N N . PHE A 1 288 ? -13.73500 -1.91500 -65.38700 1.000 39.25798 299 PHE F N 1
ATOM 2194 C CA . PHE A 1 288 ? -14.78800 -0.95800 -65.07000 1.000 39.85252 299 PHE F CA 1
ATOM 2195 C C . PHE A 1 288 ? -16.06300 -1.29200 -65.83000 1.000 42.59509 299 PHE F C 1
ATOM 2196 O O . PHE A 1 288 ? -17.15300 -1.33400 -65.24800 1.000 45.18483 299 PHE F O 1
ATOM 2204 N N . ARG A 1 289 ? -15.93600 -1.56400 -67.13800 1.000 43.27449 300 ARG F N 1
ATOM 2205 C CA . ARG A 1 289 ? -17.09800 -1.83700 -67.97400 1.000 38.35438 300 ARG F CA 1
ATOM 2206 C C . ARG A 1 289 ? -17.69400 -3.20500 -67.67900 1.000 41.24089 300 ARG F C 1
ATOM 2207 O O . ARG A 1 289 ? -18.92000 -3.36800 -67.65500 1.000 39.98319 300 ARG F O 1
ATOM 2215 N N . ASP A 1 290 ? -16.85000 -4.21200 -67.47500 1.000 44.34765 301 ASP F N 1
ATOM 2216 C CA . ASP A 1 290 ? -17.35000 -5.57500 -67.38700 1.000 42.93074 301 ASP F CA 1
ATOM 2217 C C . ASP A 1 290 ? -17.56900 -6.04800 -65.96300 1.000 42.28266 301 ASP F C 1
ATOM 2218 O O . ASP A 1 290 ? -18.35600 -6.97300 -65.74900 1.000 41.48998 301 ASP F O 1
ATOM 2223 N N . ASN A 1 291 ? -16.90200 -5.44900 -64.98000 1.000 48.34236 302 ASN F N 1
ATOM 2224 C CA . ASN A 1 291 ? -16.96600 -5.97700 -63.62900 1.000 41.66103 302 ASN F CA 1
ATOM 2225 C C . ASN A 1 291 ? -17.53600 -5.02600 -62.60200 1.000 42.05126 302 ASN F C 1
ATOM 2226 O O . ASN A 1 291 ? -17.95100 -5.49500 -61.54100 1.000 46.20820 302 ASN F O 1
ATOM 2231 N N . MET A 1 292 ? -17.64000 -3.73600 -62.89500 1.000 41.04851 303 MET F N 1
ATOM 2232 C CA . MET A 1 292 ? -18.05400 -2.76700 -61.89600 1.000 42.74697 303 MET F CA 1
ATOM 2233 C C . MET A 1 292 ? -19.33500 -2.04500 -62.31600 1.000 49.41808 303 MET F C 1
ATOM 2234 O O . MET A 1 292 ? -19.52700 -1.72300 -63.50000 1.000 41.12389 303 MET F O 1
ATOM 2239 N N . ARG A 1 293 ? -20.21500 -1.81800 -61.32800 1.000 44.27354 304 ARG F N 1
ATOM 2240 C CA . ARG A 1 293 ? -21.46800 -1.09100 -61.48400 1.000 40.85779 304 ARG F CA 1
ATOM 2241 C C . ARG A 1 293 ? -21.51500 0.00100 -60.42700 1.000 39.78957 304 ARG F C 1
ATOM 2242 O O . ARG A 1 293 ? -21.02700 -0.20000 -59.32100 1.000 37.94072 304 ARG F O 1
ATOM 2250 N N . PHE A 1 294 ? -22.09000 1.15700 -60.75600 1.000 38.30890 305 PHE F N 1
ATOM 2251 C CA . PHE A 1 294 ? -22.06500 2.29700 -59.85200 1.000 37.24361 305 PHE F CA 1
ATOM 2252 C C . PHE A 1 294 ? -23.45100 2.87300 -59.66200 1.000 40.98575 305 PHE F C 1
ATOM 2253 O O . PHE A 1 294 ? -24.20800 3.02300 -60.62000 1.000 47.21664 305 PHE F O 1
ATOM 2261 N N . SER A 1 295 ? -23.76200 3.22000 -58.42000 1.000 42.92359 306 SER F N 1
ATOM 2262 C CA . SER A 1 295 ? -25.03800 3.83600 -58.09200 1.000 47.55450 306 SER F CA 1
ATOM 2263 C C . SER A 1 295 ? -25.04200 5.30800 -58.51500 1.000 45.39392 306 SER F C 1
ATOM 2264 O O . SER A 1 295 ? -23.99100 5.95400 -58.57600 1.000 48.66840 306 SER F O 1
ATOM 2267 N N . THR A 1 296 ? -26.23600 5.84400 -58.79900 1.000 40.52097 307 THR F N 1
ATOM 2268 C CA . THR A 1 296 ? -26.35800 7.26400 -59.12900 1.000 40.55755 307 THR F CA 1
ATOM 2269 C C . THR A 1 296 ? -26.55100 8.15300 -57.90200 1.000 45.57220 307 THR F C 1
ATOM 2270 O O . THR A 1 296 ? -26.25700 9.35300 -57.97800 1.000 43.97592 307 THR F O 1
ATOM 2274 N N . GLN A 1 297 ? -27.06300 7.59700 -56.79700 1.000 45.08522 308 GLN F N 1
ATOM 2275 C CA . GLN A 1 297 ? -27.29500 8.36900 -55.57300 1.000 46.11273 308 GLN F CA 1
ATOM 2276 C C . GLN A 1 297 ? -25.97100 8.66700 -54.85700 1.000 52.08602 308 GLN F C 1
ATOM 2277 O O . GLN A 1 297 ? -25.12900 7.76800 -54.69800 1.000 50.68970 308 GLN F O 1
ATOM 2283 N N . PRO A 1 298 ? -25.70000 9.92100 -54.49300 1.000 49.66308 309 PRO F N 1
ATOM 2284 C CA . PRO A 1 298 ? -26.62000 11.03000 -54.48100 1.000 48.94314 309 PRO F CA 1
ATOM 2285 C C . PRO A 1 298 ? -26.61000 11.77600 -55.80000 1.000 52.73246 309 PRO F C 1
ATOM 2286 O O . PRO A 1 298 ? -25.56300 12.06400 -56.34900 1.000 53.87888 309 PRO F O 1
ATOM 2290 N N . TRP A 1 299 ? -27.78400 12.07800 -56.31100 1.000 50.32639 310 TRP F N 1
ATOM 2291 C CA . TRP A 1 299 ? -27.87600 12.76100 -57.58300 1.000 51.14516 310 TRP F CA 1
ATOM 2292 C C . TRP A 1 299 ? -27.78100 14.23900 -57.45700 1.000 49.67842 310 TRP F C 1
ATOM 2293 O O . TRP A 1 299 ? -28.49700 14.84500 -56.69000 1.000 53.26342 310 TRP F O 1
ATOM 2304 N N . HIS A 1 300 ? -26.89100 14.81800 -58.22400 1.000 51.85259 311 HIS F N 1
ATOM 2305 C CA . HIS A 1 300 ? -26.76900 16.24300 -58.25000 1.000 54.80462 311 HIS F CA 1
ATOM 2306 C C . HIS A 1 300 ? -27.20800 16.63300 -59.61400 1.000 59.37566 311 HIS F C 1
ATOM 2307 O O . HIS A 1 300 ? -26.96700 15.92000 -60.57100 1.000 61.72656 311 HIS F O 1
ATOM 2314 N N . ASP A 1 301 ? -27.84100 17.77700 -59.71700 1.000 63.03244 312 ASP F N 1
ATOM 2315 C CA . ASP A 1 301 ? -28.29400 18.25700 -60.99200 1.000 58.54970 312 ASP F CA 1
ATOM 2316 C C . ASP A 1 301 ? -27.18600 18.15300 -61.97600 1.000 57.33020 312 ASP F C 1
ATOM 2317 O O . ASP A 1 301 ? -26.05600 18.50400 -61.69400 1.000 61.21887 312 ASP F O 1
ATOM 2322 N N . ILE A 1 302 ? -27.51000 17.64200 -63.14000 1.000 59.18641 313 ILE F N 1
ATOM 2323 C CA . ILE A 1 302 ? -26.51100 17.51000 -64.18600 1.000 57.28221 313 ILE F CA 1
ATOM 2324 C C . ILE A 1 302 ? -27.22700 17.70500 -65.51400 1.000 58.81475 313 ILE F C 1
ATOM 2325 O O . ILE A 1 302 ? -28.35000 17.22100 -65.71200 1.000 62.48028 313 ILE F O 1
ATOM 2330 N N . SER A 1 303 ? -26.61800 18.49000 -66.39200 1.000 51.45353 314 SER F N 1
ATOM 2331 C CA . SER A 1 303 ? -27.28100 18.75000 -67.65200 1.000 51.14682 314 SER F CA 1
ATOM 2332 C C . SER A 1 303 ? -27.37800 17.45100 -68.44900 1.000 52.65754 314 SER F C 1
ATOM 2333 O O . SER A 1 303 ? -26.64000 16.49000 -68.21500 1.000 49.60773 314 SER F O 1
ATOM 2336 N N . ALA A 1 304 ? -28.34300 17.40600 -69.36300 1.000 54.15933 315 ALA F N 1
ATOM 2337 C CA . ALA A 1 304 ? -28.48800 16.22100 -70.19900 1.000 51.07446 315 ALA F CA 1
ATOM 2338 C C . ALA A 1 304 ? -27.19700 15.93500 -70.94600 1.000 50.84036 315 ALA F C 1
ATOM 2339 O O . ALA A 1 304 ? -26.74000 14.78500 -71.00600 1.000 50.28076 315 ALA F O 1
ATOM 2341 N N . LYS A 1 305 ? -26.58200 16.97500 -71.50300 1.000 44.09920 316 LYS F N 1
ATOM 2342 C CA . LYS A 1 305 ? -25.40900 16.76800 -72.33700 1.000 46.92466 316 LYS F CA 1
ATOM 2343 C C . LYS A 1 305 ? -24.20600 16.33700 -71.49900 1.000 53.71456 316 LYS F C 1
ATOM 2344 O O . LYS A 1 305 ? -23.42500 15.47300 -71.91900 1.000 49.33339 316 LYS F O 1
ATOM 2350 N N . HIS A 1 306 ? -24.05000 16.91300 -70.30100 1.000 51.91294 317 HIS F N 1
ATOM 2351 C CA . HIS A 1 306 ? -22.94600 16.52100 -69.43200 1.000 45.94770 317 HIS F CA 1
ATOM 2352 C C . HIS A 1 306 ? -23.10700 15.08300 -68.96400 1.000 49.67257 317 HIS F C 1
ATOM 2353 O O . HIS A 1 306 ? -22.12500 14.33700 -68.88000 1.000 46.82748 317 HIS F O 1
ATOM 2360 N N . PHE A 1 307 ? -24.34000 14.67900 -68.65300 1.000 48.54854 318 PHE F N 1
ATOM 2361 C CA . PHE A 1 307 ? -24.59100 13.29000 -68.29500 1.000 46.21375 318 PHE F CA 1
ATOM 2362 C C . PHE A 1 307 ? -24.24800 12.36300 -69.45400 1.000 48.70405 318 PHE F C 1
ATOM 2363 O O . PHE A 1 307 ? -23.51200 11.38400 -69.28700 1.000 50.97253 318 PHE F O 1
ATOM 2371 N N . LEU A 1 308 ? -24.73000 12.68200 -70.65600 1.000 50.64810 319 LEU F N 1
ATOM 2372 C CA . LEU A 1 308 ? -24.39600 11.85900 -71.81800 1.000 49.17733 319 LEU F CA 1
ATOM 2373 C C . LEU A 1 308 ? -22.90500 11.92000 -72.15100 1.000 49.90935 319 LEU F C 1
ATOM 2374 O O . LEU A 1 308 ? -22.34200 10.94900 -72.66700 1.000 47.80889 319 LEU F O 1
ATOM 2379 N N . ASP A 1 309 ? -22.23600 13.03100 -71.84200 1.000 49.91954 320 ASP F N 1
ATOM 2380 C CA . ASP A 1 309 ? -20.79700 13.06400 -72.05200 1.000 47.67060 320 ASP F CA 1
ATOM 2381 C C . ASP A 1 309 ? -20.08600 12.13900 -71.07100 1.000 50.50920 320 ASP F C 1
ATOM 2382 O O . ASP A 1 309 ? -19.11800 11.45700 -71.43800 1.000 49.13104 320 ASP F O 1
ATOM 2387 N N . ILE A 1 310 ? -20.58200 12.03400 -69.84200 1.000 48.98656 321 ILE F N 1
ATOM 2388 C CA . ILE A 1 310 ? -19.96600 11.08600 -68.86800 1.000 43.96683 321 ILE F CA 1
ATOM 2389 C C . ILE A 1 310 ? -20.12900 9.64700 -69.37600 1.000 48.44149 321 ILE F C 1
ATOM 2390 O O . ILE A 1 310 ? -19.16800 8.88400 -69.25500 1.000 47.43511 321 ILE F O 1
ATOM 2395 N N . ILE A 1 311 ? -21.28600 9.30600 -69.94500 1.000 46.32577 322 ILE F N 1
ATOM 2396 C CA . ILE A 1 311 ? -21.54200 7.90600 -70.39300 1.000 42.56887 322 ILE F CA 1
ATOM 2397 C C . ILE A 1 311 ? -20.69200 7.61800 -71.62700 1.000 50.78110 322 ILE F C 1
ATOM 2398 O O . ILE A 1 311 ? -20.15300 6.51000 -71.72300 1.000 50.83434 322 ILE F O 1
ATOM 2403 N N . ASP A 1 312 ? -20.58100 8.58800 -72.53300 1.000 50.94172 323 ASP F N 1
ATOM 2404 C CA . ASP A 1 312 ? -19.70300 8.40000 -73.71100 1.000 42.47216 323 ASP F CA 1
ATOM 2405 C C . ASP A 1 312 ? -18.29000 8.17600 -73.19700 1.000 49.54542 323 ASP F C 1
ATOM 2406 O O . ASP A 1 312 ? -17.59500 7.30300 -73.71900 1.000 45.67060 323 ASP F O 1
ATOM 2411 N N . MET A 1 313 ? -17.90400 8.96300 -72.19800 1.000 49.19809 324 MET F N 1
ATOM 2412 C CA . MET A 1 313 ? -16.55300 8.80900 -71.67200 1.000 42.64646 324 MET F CA 1
ATOM 2413 C C . MET A 1 313 ? -16.35700 7.42400 -71.06400 1.000 45.51828 324 MET F C 1
ATOM 2414 O O . MET A 1 313 ? -15.24000 6.90300 -71.02000 1.000 42.90976 324 MET F O 1
ATOM 2419 N N . MET A 1 314 ? -17.43100 6.79400 -70.61900 1.000 45.94264 325 MET F N 1
ATOM 2420 C CA . MET A 1 314 ? -17.26200 5.49800 -69.99200 1.000 44.75539 325 MET F CA 1
ATOM 2421 C C . MET A 1 314 ? -17.13200 4.39800 -71.02700 1.000 48.15016 325 MET F C 1
ATOM 2422 O O . MET A 1 314 ? -16.51500 3.36800 -70.75400 1.000 54.10250 325 MET F O 1
ATOM 2427 N N . GLY A 1 315 ? -17.67600 4.59200 -72.22100 1.000 49.59203 326 GLY F N 1
ATOM 2428 C CA . GLY A 1 315 ? -17.59300 3.54700 -73.20500 1.000 38.77114 326 GLY F CA 1
ATOM 2429 C C . GLY A 1 315 ? -18.61400 2.45400 -73.04000 1.000 45.41994 326 GLY F C 1
ATOM 2430 O O . GLY A 1 315 ? -18.52200 1.43500 -73.73300 1.000 51.88574 326 GLY F O 1
ATOM 2431 N N . SER A 1 316 ? -19.59100 2.63400 -72.15700 1.000 43.64213 327 SER F N 1
ATOM 2432 C CA . SER A 1 316 ? -20.60400 1.61900 -71.91300 1.000 41.53274 327 SER F CA 1
ATOM 2433 C C . SER A 1 316 ? -21.81200 2.31100 -71.30900 1.000 40.06789 327 SER F C 1
ATOM 2434 O O . SER A 1 316 ? -21.65500 3.26100 -70.54500 1.000 46.04152 327 SER F O 1
ATOM 2437 N N . ASP A 1 317 ? -23.00900 1.86300 -71.68500 1.000 38.11247 328 ASP F N 1
ATOM 2438 C CA . ASP A 1 317 ? -24.22400 2.26300 -70.99800 1.000 38.42028 328 ASP F CA 1
ATOM 2439 C C . ASP A 1 317 ? -24.65900 1.20600 -69.99300 1.000 41.54872 328 ASP F C 1
ATOM 2440 O O . ASP A 1 317 ? -25.78500 1.25000 -69.48400 1.000 41.87815 328 ASP F O 1
ATOM 2445 N N . LYS A 1 318 ? -23.79500 0.28900 -69.62700 1.000 41.51682 329 LYS F N 1
ATOM 2446 C CA . LYS A 1 318 ? -24.21000 -0.77400 -68.73600 1.000 47.40676 329 LYS F CA 1
ATOM 2447 C C . LYS A 1 318 ? -23.66300 -0.65600 -67.33800 1.000 44.64775 329 LYS F C 1
ATOM 2448 O O . LYS A 1 318 ? -23.79300 -1.57400 -66.56400 1.000 43.50475 329 LYS F O 1
ATOM 2454 N N . MET A 1 319 ? -23.08500 0.48900 -66.99100 1.000 42.05163 330 MET F N 1
ATOM 2455 C CA . MET A 1 319 ? -22.36900 0.59500 -65.69500 1.000 40.77319 330 MET F CA 1
ATOM 2456 C C . MET A 1 319 ? -23.15200 1.36600 -64.62600 1.000 43.76370 330 MET F C 1
ATOM 2457 O O . MET A 1 319 ? -22.79600 1.23100 -63.45200 1.000 43.24668 330 MET F O 1
ATOM 2462 N N . LEU A 1 320 ? -24.17600 2.12900 -65.00200 1.000 41.24356 331 LEU F N 1
ATOM 2463 C CA . LEU A 1 320 ? -24.87300 2.98000 -64.00200 1.000 36.58702 331 LEU F CA 1
ATOM 2464 C C . LEU A 1 320 ? -26.18500 2.34800 -63.54300 1.000 41.82094 331 LEU F C 1
ATOM 2465 O O . LEU A 1 320 ? -26.91800 1.80700 -64.37400 1.000 42.96089 331 LEU F O 1
ATOM 2470 N N . MET A 1 321 ? -26.44600 2.42300 -62.24300 1.000 42.36421 332 MET F N 1
ATOM 2471 C CA . MET A 1 321 ? -27.69400 1.87500 -61.67000 1.000 40.42918 332 MET F CA 1
ATOM 2472 C C . MET A 1 321 ? -28.33600 2.97600 -60.84000 1.000 44.86141 332 MET F C 1
ATOM 2473 O O . MET A 1 321 ? -27.74700 4.05200 -60.74500 1.000 49.23924 332 MET F O 1
ATOM 2478 N N . PHE A 1 322 ? -29.48200 2.69300 -60.24600 1.000 39.26651 333 PHE F N 1
ATOM 2479 C CA . PHE A 1 322 ? -30.19800 3.71000 -59.51800 1.000 38.51497 333 PHE F CA 1
ATOM 2480 C C . PHE A 1 322 ? -30.37500 3.21100 -58.10600 1.000 40.62355 333 PHE F C 1
ATOM 2481 O O . PHE A 1 322 ? -30.44800 1.99900 -57.87600 1.000 40.75348 333 PHE F O 1
ATOM 2489 N N . SER A 1 323 ? -30.44100 4.15600 -57.17000 1.000 35.69629 334 SER F N 1
ATOM 2490 C CA . SER A 1 323 ? -30.89100 3.85700 -55.82200 1.000 37.33995 334 SER F CA 1
ATOM 2491 C C . SER A 1 323 ? -31.51600 5.10400 -55.21900 1.000 36.83507 334 SER F C 1
ATOM 2492 O O . SER A 1 323 ? -31.23500 6.22700 -55.63700 1.000 33.62860 334 SER F O 1
ATOM 2495 N N . THR A 1 324 ? -32.38800 4.88700 -54.23400 1.000 40.62240 335 THR F N 1
ATOM 2496 C CA . THR A 1 324 ? -33.01800 6.00100 -53.54200 1.000 39.81785 335 THR F CA 1
ATOM 2497 C C . THR A 1 324 ? -32.25900 6.44000 -52.31300 1.000 42.09821 335 THR F C 1
ATOM 2498 O O . THR A 1 324 ? -32.34100 7.61500 -51.94900 1.000 43.33322 335 THR F O 1
ATOM 2502 N N . ASP A 1 325 ? -31.54800 5.51100 -51.66200 1.000 40.22559 336 ASP F N 1
ATOM 2503 C CA . ASP A 1 325 ? -30.91900 5.73200 -50.36900 1.000 40.87363 336 ASP F CA 1
ATOM 2504 C C . ASP A 1 325 ? -31.94700 5.95000 -49.26600 1.000 42.50971 336 ASP F C 1
ATOM 2505 O O . ASP A 1 325 ? -31.67400 6.63800 -48.27900 1.000 46.73343 336 ASP F O 1
ATOM 2510 N N . TYR A 1 326 ? -33.12800 5.37500 -49.42200 1.000 43.03761 337 TYR F N 1
ATOM 2511 C CA . TYR A 1 326 ? -34.12200 5.43200 -48.36500 1.000 44.54192 337 TYR F CA 1
ATOM 2512 C C . TYR A 1 326 ? -33.54900 4.77900 -47.10900 1.000 45.89491 337 TYR F C 1
ATOM 2513 O O . TYR A 1 326 ? -33.01400 3.66100 -47.18800 1.000 45.59306 337 TYR F O 1
ATOM 2522 N N . PRO A 1 327 ? -33.67300 5.41100 -45.92700 1.000 45.62620 338 PRO F N 1
ATOM 2523 C CA . PRO A 1 327 ? -34.41400 6.64500 -45.64300 1.000 46.10157 338 PRO F CA 1
ATOM 2524 C C . PRO A 1 327 ? -33.54900 7.88900 -45.40600 1.000 50.10205 338 PRO F C 1
ATOM 2525 O O . PRO A 1 327 ? -33.89000 8.71700 -44.56100 1.000 47.79715 338 PRO F O 1
ATOM 2529 N N . HIS A 1 328 ? -32.45600 8.04200 -46.14000 1.000 49.14608 339 HIS F N 1
ATOM 2530 C CA . HIS A 1 328 ? -31.54900 9.10500 -45.75500 1.000 46.48626 339 HIS F CA 1
ATOM 2531 C C . HIS A 1 328 ? -32.01400 10.45200 -46.30400 1.000 49.60862 339 HIS F C 1
ATOM 2532 O O . HIS A 1 328 ? -32.89700 10.54900 -47.15600 1.000 45.77683 339 HIS F O 1
ATOM 2539 N N . TRP A 1 329 ? -31.39300 11.50800 -45.78000 1.000 55.96291 340 TRP F N 1
ATOM 2540 C CA . TRP A 1 329 ? -31.86800 12.86500 -46.01700 1.000 52.61334 340 TRP F CA 1
ATOM 2541 C C . TRP A 1 329 ? -31.72400 13.27900 -47.48300 1.000 47.52331 340 TRP F C 1
ATOM 2542 O O . TRP A 1 329 ? -32.47700 14.13900 -47.95200 1.000 49.43009 340 TRP F O 1
ATOM 2553 N N . ASP A 1 330 ? -30.77400 12.69900 -48.21700 1.000 46.69344 341 ASP F N 1
ATOM 2554 C CA . ASP A 1 330 ? -30.58400 12.99100 -49.64300 1.000 45.09336 341 ASP F CA 1
ATOM 2555 C C . ASP A 1 330 ? -31.16400 11.88600 -50.53300 1.000 43.32373 341 ASP F C 1
ATOM 2556 O O . ASP A 1 330 ? -30.59800 11.49700 -51.55400 1.000 39.91017 341 ASP F O 1
ATOM 2561 N N . PHE A 1 331 ? -32.30600 11.36500 -50.10200 1.000 48.24268 342 PHE F N 1
ATOM 2562 C CA . PHE A 1 331 ? -33.12200 10.43900 -50.86600 1.000 44.72041 342 PHE F CA 1
ATOM 2563 C C . PHE A 1 331 ? -33.38600 10.96600 -52.27000 1.000 45.92602 342 PHE F C 1
ATOM 2564 O O . PHE A 1 331 ? -33.67800 12.14800 -52.46000 1.000 48.22870 342 PHE F O 1
ATOM 2572 N N . ASP A 1 332 ? -33.25900 10.07800 -53.25800 1.000 46.25206 343 ASP F N 1
ATOM 2573 C CA . ASP A 1 332 ? -33.57800 10.35100 -54.66100 1.000 47.33685 343 ASP F CA 1
ATOM 2574 C C . ASP A 1 332 ? -34.89000 9.66600 -55.04800 1.000 46.87970 343 ASP F C 1
ATOM 2575 O O . ASP A 1 332 ? -35.06900 8.47300 -54.78300 1.000 45.87453 343 ASP F O 1
ATOM 2580 N N . ALA A 1 333 ? -35.80400 10.41000 -55.68100 1.000 49.04881 344 ALA F N 1
ATOM 2581 C CA . ALA A 1 333 ? -37.00700 9.69800 -56.13700 1.000 47.89542 344 ALA F CA 1
ATOM 2582 C C . ALA A 1 333 ? -36.86500 9.26300 -57.59200 1.000 48.15046 344 ALA F C 1
ATOM 2583 O O . ALA A 1 333 ? -36.35500 10.02600 -58.41900 1.000 50.93807 344 ALA F O 1
ATOM 2585 N N . PRO A 1 334 ? -37.30000 8.04900 -57.94500 1.000 48.38360 345 PRO F N 1
ATOM 2586 C CA . PRO A 1 334 ? -37.05500 7.56400 -59.31900 1.000 44.59131 345 PRO F CA 1
ATOM 2587 C C . PRO A 1 334 ? -37.71300 8.39800 -60.41100 1.000 53.12355 345 PRO F C 1
ATOM 2588 O O . PRO A 1 334 ? -37.11500 8.59500 -61.48500 1.000 49.36685 345 PRO F O 1
ATOM 2592 N N . LYS A 1 335 ? -38.92800 8.90000 -60.18200 1.000 50.49291 346 LYS F N 1
ATOM 2593 C CA . LYS A 1 335 ? -39.52600 9.71300 -61.23400 1.000 52.83784 346 LYS F CA 1
ATOM 2594 C C . LYS A 1 335 ? -38.88500 11.08500 -61.33400 1.000 55.13481 346 LYS F C 1
ATOM 2595 O O . LYS A 1 335 ? -39.29200 11.88500 -62.17600 1.000 60.32605 346 LYS F O 1
ATOM 2601 N N . ARG A 1 336 ? -37.89200 11.37600 -60.49700 1.000 53.72450 347 ARG F N 1
ATOM 2602 C CA . ARG A 1 336 ? -37.38800 12.77100 -60.51600 1.000 53.20044 347 ARG F CA 1
ATOM 2603 C C . ARG A 1 336 ? -35.87700 12.90200 -60.32800 1.000 51.54845 347 ARG F C 1
ATOM 2604 O O . ARG A 1 336 ? -35.44800 13.96100 -59.85700 1.000 52.85045 347 ARG F O 1
ATOM 2612 N N . THR A 1 337 ? -35.08800 11.90500 -60.71600 1.000 46.55559 348 THR F N 1
ATOM 2613 C CA . THR A 1 337 ? -33.65400 12.17000 -60.60200 1.000 56.03425 348 THR F CA 1
ATOM 2614 C C . THR A 1 337 ? -32.90200 12.21800 -61.92200 1.000 53.51333 348 THR F C 1
ATOM 2615 O O . THR A 1 337 ? -32.01800 13.06600 -62.06500 1.000 56.70744 348 THR F O 1
ATOM 2619 N N . LEU A 1 338 ? -33.19700 11.36900 -62.90100 1.000 42.24076 349 LEU F N 1
ATOM 2620 C CA . LEU A 1 338 ? -32.37300 11.40800 -64.10300 1.000 48.33640 349 LEU F CA 1
ATOM 2621 C C . LEU A 1 338 ? -32.64300 12.68900 -64.91400 1.000 49.84864 349 LEU F C 1
ATOM 2622 O O . LEU A 1 338 ? -33.68200 13.33300 -64.74700 1.000 53.13154 349 LEU F O 1
ATOM 2627 N N . PRO A 1 339 ? -31.71300 13.09500 -65.77900 1.000 46.82487 350 PRO F N 1
ATOM 2628 C CA . PRO A 1 339 ? -31.98800 14.23600 -66.69600 1.000 49.59271 350 PRO F CA 1
ATOM 2629 C C . PRO A 1 339 ? -33.22500 13.97200 -67.53800 1.000 49.35879 350 PRO F C 1
ATOM 2630 O O . PRO A 1 339 ? -33.29500 12.96300 -68.26300 1.000 45.50856 350 PRO F O 1
ATOM 2634 N N . PRO A 1 340 ? -34.22500 14.86200 -67.48600 1.000 48.07199 351 PRO F N 1
ATOM 2635 C CA . PRO A 1 340 ? -35.51800 14.54100 -68.11000 1.000 48.77850 351 PRO F CA 1
ATOM 2636 C C . PRO A 1 340 ? -35.43300 14.39200 -69.61700 1.000 44.94880 351 PRO F C 1
ATOM 2637 O O . PRO A 1 340 ? -36.38700 13.90800 -70.22600 1.000 47.00182 351 PRO F O 1
ATOM 2641 N N . LYS A 1 341 ? -34.31600 14.75500 -70.21000 1.000 44.12298 352 LYS F N 1
ATOM 2642 C CA . LYS A 1 341 ? -34.14600 14.67600 -71.64400 1.000 42.29178 352 LYS F CA 1
ATOM 2643 C C . LYS A 1 341 ? -33.50200 13.40600 -72.18100 1.000 46.37532 352 LYS F C 1
ATOM 2644 O O . LYS A 1 341 ? -33.16800 13.34600 -73.35000 1.000 44.24764 352 LYS F O 1
ATOM 2646 N N . ILE A 1 342 ? -33.32000 12.39400 -71.36100 1.000 46.84692 353 ILE F N 1
ATOM 2647 C CA . ILE A 1 342 ? -32.60500 11.22500 -71.86700 1.000 49.03712 353 ILE F CA 1
ATOM 2648 C C . ILE A 1 342 ? -33.59700 10.22200 -72.43200 1.000 48.99561 353 ILE F C 1
ATOM 2649 O O . ILE A 1 342 ? -34.79000 10.23300 -72.11000 1.000 49.56919 353 ILE F O 1
ATOM 2654 N N . SER A 1 343 ? -33.07900 9.33400 -73.28300 1.000 49.32223 354 SER F N 1
ATOM 2655 C CA . SER A 1 343 ? -33.91900 8.35800 -73.96700 1.000 44.26708 354 SER F CA 1
ATOM 2656 C C . SER A 1 343 ? -34.54200 7.39600 -72.96600 1.000 48.95132 354 SER F C 1
ATOM 2657 O O . SER A 1 343 ? -33.96800 7.10400 -71.91300 1.000 50.49038 354 SER F O 1
ATOM 2660 N N . ASP A 1 344 ? -35.73800 6.91200 -73.30400 1.000 45.63972 355 ASP F N 1
ATOM 2661 C CA . ASP A 1 344 ? -36.37300 5.86800 -72.51300 1.000 47.35252 355 ASP F CA 1
ATOM 2662 C C . ASP A 1 344 ? -35.49200 4.62100 -72.42700 1.000 49.65525 355 ASP F C 1
ATOM 2663 O O . ASP A 1 344 ? -35.54100 3.89400 -71.42000 1.000 50.52580 355 ASP F O 1
ATOM 2668 N N . ASP A 1 345 ? -34.66100 4.38600 -73.45200 1.000 45.34371 356 ASP F N 1
ATOM 2669 C CA . ASP A 1 345 ? -33.73700 3.25200 -73.46500 1.000 46.38001 356 ASP F CA 1
ATOM 2670 C C . ASP A 1 345 ? -32.67700 3.38000 -72.36900 1.000 51.78463 356 ASP F C 1
ATOM 2671 O O . ASP A 1 345 ? -32.38600 2.41600 -71.64900 1.000 48.45965 356 ASP F O 1
ATOM 2676 N N . LEU A 1 346 ? -32.06700 4.56000 -72.24500 1.000 47.72521 357 LEU F N 1
ATOM 2677 C CA . LEU A 1 346 ? -31.10000 4.76000 -71.16700 1.000 49.21462 357 LEU F CA 1
ATOM 2678 C C . LEU A 1 346 ? -31.79300 4.85400 -69.80900 1.000 45.68321 357 LEU F C 1
ATOM 2679 O O . LEU A 1 346 ? -31.28600 4.32000 -68.81700 1.000 40.09143 357 LEU F O 1
ATOM 2684 N N . LYS A 1 347 ? -32.94800 5.53300 -69.75000 1.000 43.70501 358 LYS F N 1
ATOM 2685 C CA . LYS A 1 347 ? -33.69500 5.63600 -68.50200 1.000 40.24032 358 LYS F CA 1
ATOM 2686 C C . LYS A 1 347 ? -34.01400 4.25500 -67.96500 1.000 43.13615 358 LYS F C 1
ATOM 2687 O O . LYS A 1 347 ? -33.84600 3.99500 -66.77000 1.000 47.89132 358 LYS 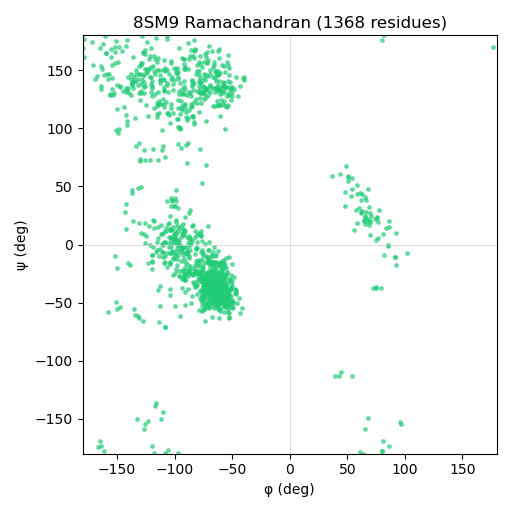F O 1
ATOM 2693 N N . ASN A 1 348 ? -34.43500 3.33500 -68.84100 1.000 45.85057 359 ASN F N 1
ATOM 2694 C CA . ASN A 1 348 ? -34.76400 1.99100 -68.38000 1.000 37.11248 359 ASN F CA 1
ATOM 2695 C C . ASN A 1 348 ? -33.51100 1.21200 -68.01900 1.000 43.11050 359 ASN F C 1
ATOM 2696 O O . ASN A 1 348 ? -33.54900 0.35700 -67.13100 1.000 44.43068 359 ASN F O 1
ATOM 2701 N N . LYS A 1 349 ? -32.38600 1.50100 -68.66900 1.000 47.12797 360 LYS F N 1
ATOM 2702 C CA . LYS A 1 349 ? -31.16900 0.76500 -68.34200 1.000 46.02075 360 LYS F CA 1
ATOM 2703 C C . LYS A 1 349 ? -30.65100 1.16000 -66.97900 1.000 45.50192 360 LYS F C 1
ATOM 2704 O O . LYS A 1 349 ? -30.19000 0.30500 -66.21300 1.000 52.33814 360 LYS F O 1
ATOM 2710 N N . ILE A 1 350 ? -30.72600 2.44400 -66.64900 1.000 46.78179 361 ILE F N 1
ATOM 2711 C CA . ILE A 1 350 ? -30.23300 2.89800 -65.35400 1.000 38.88684 361 ILE F CA 1
ATOM 2712 C C . ILE A 1 350 ? -31.21100 2.52900 -64.25200 1.000 38.20426 361 ILE F C 1
ATOM 2713 O O . ILE A 1 350 ? -30.82900 1.99400 -63.20800 1.000 42.02775 361 ILE F O 1
ATOM 2718 N N . LEU A 1 351 ? -32.49400 2.76400 -64.48000 1.000 39.63640 362 LEU F N 1
ATOM 2719 C CA . LEU A 1 351 ? -33.46500 2.49000 -63.44100 1.000 41.72881 362 LEU F CA 1
ATOM 2720 C C . LEU A 1 351 ? -33.66000 1.00500 -63.19300 1.000 42.55706 362 LEU F C 1
ATOM 2721 O O . LEU A 1 351 ? -34.14400 0.63600 -62.11500 1.000 43.92166 362 LEU F O 1
ATOM 2726 N N . TYR A 1 352 ? -33.32700 0.14400 -64.16200 1.000 41.85558 363 TYR F N 1
ATOM 2727 C CA . TYR A 1 352 ? -33.76500 -1.24600 -64.04500 1.000 42.55857 363 TYR F CA 1
ATOM 2728 C C . TYR A 1 352 ? -32.81100 -2.26100 -64.64800 1.000 41.94703 363 TYR F C 1
ATOM 2729 O O . TYR A 1 352 ? -32.44600 -3.23500 -63.98100 1.000 45.99086 363 TYR F O 1
ATOM 2738 N N . GLU A 1 353 ? -32.43800 -2.08400 -65.91100 1.000 42.27821 364 GLU F N 1
ATOM 2739 C CA . GLU A 1 353 ? -31.86500 -3.21800 -66.62800 1.000 43.16363 364 GLU F CA 1
ATOM 2740 C C . GLU A 1 353 ? -30.48000 -3.52500 -66.11200 1.000 46.14250 364 GLU F C 1
ATOM 2741 O O . GLU A 1 353 ? -30.11800 -4.69500 -65.95800 1.000 48.45865 364 GLU F O 1
ATOM 2747 N N . ASN A 1 354 ? -29.70500 -2.48500 -65.81000 1.000 45.68526 365 ASN F N 1
ATOM 2748 C CA . ASN A 1 354 ? -28.32500 -2.69500 -65.40400 1.000 41.82569 365 ASN F CA 1
ATOM 2749 C C . ASN A 1 354 ? -28.26400 -3.43100 -64.08200 1.000 44.59755 365 ASN F C 1
ATOM 2750 O O . ASN A 1 354 ? -27.49900 -4.39400 -63.93900 1.000 44.66318 365 ASN F O 1
ATOM 2755 N N . ALA A 1 355 ? -29.13300 -3.05400 -63.13700 1.000 43.31639 366 ALA F N 1
ATOM 2756 C CA . ALA A 1 355 ? -29.22400 -3.78400 -61.87700 1.000 41.81711 366 ALA F CA 1
ATOM 2757 C C . ALA A 1 355 ? -29.78800 -5.18400 -62.07300 1.000 42.71963 366 ALA F C 1
ATOM 2758 O O . ALA A 1 355 ? -29.32500 -6.13600 -61.43100 1.000 48.58657 366 ALA F O 1
ATOM 2760 N N . ARG A 1 356 ? -30.78100 -5.34000 -62.95200 1.000 47.05534 367 ARG F N 1
ATOM 2761 C CA . ARG A 1 356 ? -31.37400 -6.66100 -63.15100 1.000 47.42451 367 ARG F CA 1
ATOM 2762 C C . ARG A 1 356 ? -30.35700 -7.66400 -63.69600 1.000 49.31980 367 ARG F C 1
ATOM 2763 O O . ARG A 1 356 ? -30.36300 -8.83600 -63.28900 1.000 47.89956 367 ARG F O 1
ATOM 2771 N N . GLU A 1 357 ? -29.48700 -7.23100 -64.62700 1.000 44.12684 368 GLU F N 1
ATOM 2772 C CA . GLU A 1 357 ? -28.39600 -8.09200 -65.07300 1.000 45.15040 368 GLU F CA 1
ATOM 2773 C C . GLU A 1 357 ? -27.41000 -8.35500 -63.94700 1.000 49.59657 368 GLU F C 1
ATOM 2774 O O . GLU A 1 357 ? -26.91800 -9.47900 -63.79400 1.000 47.42381 368 GLU F O 1
ATOM 2780 N N . LEU A 1 358 ? -27.11000 -7.33000 -63.14700 1.000 52.01191 369 LEU F N 1
ATOM 2781 C CA . LEU A 1 358 ? -26.15200 -7.48700 -62.06000 1.000 41.73478 369 LEU F CA 1
ATOM 2782 C C . LEU A 1 358 ? -26.58700 -8.56100 -61.07100 1.000 45.75167 369 LEU F C 1
ATOM 2783 O O . LEU A 1 358 ? -25.75400 -9.33400 -60.57500 1.000 44.37724 369 LEU F O 1
ATOM 2788 N N . TYR A 1 359 ? -27.87800 -8.60800 -60.74500 1.000 39.58874 370 TYR F N 1
ATOM 2789 C CA . TYR A 1 359 ? -28.35700 -9.50400 -59.70300 1.000 43.21758 370 TYR F CA 1
ATOM 2790 C C . TYR A 1 359 ? -29.08400 -10.73200 -60.24300 1.000 47.18904 370 TYR F C 1
ATOM 2791 O O . TYR A 1 359 ? -29.79800 -11.38300 -59.47200 1.000 46.33923 370 TYR F O 1
ATOM 2800 N N . ASN A 1 360 ? -28.88600 -11.07600 -61.52900 1.000 55.86606 371 ASN F N 1
ATOM 2801 C CA . ASN A 1 360 ? -29.64100 -12.11800 -62.25800 1.000 52.97799 371 ASN F CA 1
ATOM 2802 C C . ASN A 1 360 ? -31.09400 -12.12700 -61.82300 1.000 49.17101 371 ASN F C 1
ATOM 2803 O O . ASN A 1 360 ? -31.58800 -13.08200 -61.22800 1.000 50.64948 371 ASN F O 1
ATOM 2808 N N . LEU A 1 361 ? -31.74500 -11.00100 -62.01000 1.000 53.40287 372 LEU F N 1
ATOM 2809 C CA . LEU A 1 361 ? -33.10000 -10.88000 -61.51700 1.000 55.88408 372 LEU F CA 1
ATOM 2810 C C . LEU A 1 361 ? -34.13300 -11.01700 -62.59700 1.000 57.31534 372 LEU F C 1
ATOM 2811 O O . LEU A 1 361 ? -33.87000 -11.05900 -63.78500 1.000 62.64215 372 LEU F O 1
ATOM 2817 N N . LYS B 1 18 ? -6.40600 13.23300 7.04500 1.000 46.50687 29 LYS B N 1
ATOM 2818 C CA . LYS B 1 18 ? -5.76300 11.95800 6.76000 1.000 47.17604 29 LYS B CA 1
ATOM 2819 C C . LYS B 1 18 ? -5.72200 11.54000 5.27000 1.000 47.75182 29 LYS B C 1
ATOM 2820 O O . LYS B 1 18 ? -4.76300 10.88200 4.90000 1.000 56.10444 29 LYS B O 1
ATOM 2826 N N . VAL B 1 19 ? -6.69200 11.86900 4.40400 1.000 50.08882 30 VAL B N 1
ATOM 2827 C CA . VAL B 1 19 ? -6.72500 11.27100 3.05500 1.000 44.41106 30 VAL B CA 1
ATOM 2828 C C . VAL B 1 19 ? -7.07900 12.30000 1.99500 1.000 46.55840 30 VAL B C 1
ATOM 2829 O O . VAL B 1 19 ? -8.12800 12.94900 2.07800 1.000 50.04158 30 VAL B O 1
ATOM 2833 N N . ILE B 1 20 ? -6.26700 12.38300 0.95000 1.000 47.35806 31 ILE B N 1
ATOM 2834 C CA . ILE B 1 20 ? -6.60000 13.18300 -0.22200 1.000 43.88770 31 ILE B CA 1
ATOM 2835 C C . ILE B 1 20 ? -6.76800 12.24800 -1.40300 1.000 43.10231 31 ILE B C 1
ATOM 2836 O O . ILE B 1 20 ? -5.81500 11.56500 -1.80000 1.000 47.42461 31 ILE B O 1
ATOM 2841 N N . ASP B 1 21 ? -7.96400 12.23600 -1.97900 1.000 39.97907 32 ASP B N 1
ATOM 2842 C CA . ASP B 1 21 ? -8.28700 11.36900 -3.10800 1.000 42.89148 32 ASP B CA 1
ATOM 2843 C C . ASP B 1 21 ? -8.06100 12.12300 -4.42400 1.000 40.69417 32 ASP B C 1
ATOM 2844 O O . ASP B 1 21 ? -8.75700 13.10300 -4.71500 1.000 40.99252 32 ASP B O 1
ATOM 2849 N N . THR B 1 22 ? -7.10700 11.66600 -5.23100 1.000 35.94384 33 THR B N 1
ATOM 2850 C CA . THR B 1 22 ? -6.71400 12.43100 -6.40700 1.000 39.38232 33 THR B CA 1
ATOM 2851 C C . THR B 1 22 ? -7.32300 11.92700 -7.72500 1.000 41.03812 33 THR B C 1
ATOM 2852 O O . THR B 1 22 ? -6.91800 12.40500 -8.79300 1.000 37.38959 33 THR B O 1
ATOM 2856 N N . ASP B 1 23 ? -8.28200 10.99000 -7.68300 1.000 38.05077 34 ASP B N 1
ATOM 2857 C CA . ASP B 1 23 ? -8.98000 10.56200 -8.90100 1.000 41.57233 34 ASP B CA 1
ATOM 2858 C C . ASP B 1 23 ? -10.41100 10.16500 -8.55900 1.000 42.66872 34 ASP B C 1
ATOM 2859 O O . ASP B 1 23 ? -10.66000 9.03700 -8.12600 1.000 42.54236 34 ASP B O 1
ATOM 2864 N N . ILE B 1 24 ? -11.34000 11.07700 -8.79600 1.000 42.01064 35 ILE B N 1
ATOM 2865 C CA . ILE B 1 24 ? -12.76300 10.85300 -8.57500 1.000 40.78166 35 ILE B CA 1
ATOM 2866 C C . ILE B 1 24 ? -13.48000 11.24900 -9.84800 1.000 39.07013 35 ILE B C 1
ATOM 2867 O O . ILE B 1 24 ? -13.23500 12.33700 -10.37300 1.000 36.85213 35 ILE B O 1
ATOM 2872 N N . HIS B 1 25 ? -14.38200 10.39200 -10.32700 1.000 41.34908 36 HIS B N 1
ATOM 2873 C CA . HIS B 1 25 ? -15.04600 10.60700 -11.60900 1.000 37.41491 36 HIS B CA 1
ATOM 2874 C C . HIS B 1 25 ? -16.51500 10.95100 -11.39200 1.000 36.02707 36 HIS B C 1
ATOM 2875 O O . HIS B 1 25 ? -17.39000 10.09200 -11.44300 1.000 46.00627 36 HIS B O 1
ATOM 2882 N N . HIS B 1 26 ? -16.78100 12.23000 -11.14700 1.000 39.03275 37 HIS B N 1
ATOM 2883 C CA . HIS B 1 26 ? -18.13200 12.75300 -11.28200 1.000 41.32456 37 HIS B CA 1
ATOM 2884 C C . HIS B 1 26 ? -18.48700 12.82200 -12.75900 1.000 40.17546 37 HIS B C 1
ATOM 2885 O O . HIS B 1 26 ? -17.61200 12.85000 -13.62200 1.000 46.06454 37 HIS B O 1
ATOM 2892 N N . ASP B 1 27 ? -19.78400 12.82300 -13.05400 1.000 40.54633 38 ASP B N 1
ATOM 2893 C CA . ASP B 1 27 ? -20.23700 12.84300 -14.43300 1.000 39.22198 38 ASP B CA 1
ATOM 2894 C C . ASP B 1 27 ? -21.46800 13.72600 -14.55700 1.000 43.43919 38 ASP B C 1
ATOM 2895 O O . ASP B 1 27 ? -22.05600 14.17300 -13.56100 1.000 41.14203 38 ASP B O 1
ATOM 2900 N N . ILE B 1 28 ? -21.85200 13.97200 -15.80000 1.000 40.13403 39 ILE B N 1
ATOM 2901 C CA . ILE B 1 28 ? -23.18800 14.47400 -16.10300 1.000 44.51177 39 ILE B CA 1
ATOM 2902 C C . ILE B 1 28 ? -24.15100 13.30000 -16.11000 1.000 46.68995 39 ILE B C 1
ATOM 2903 O O . ILE B 1 28 ? -23.79500 12.18200 -16.50400 1.000 55.13551 39 ILE B O 1
ATOM 2908 N N . ALA B 1 29 ? -25.38900 13.55300 -15.68200 1.000 47.80237 40 ALA B N 1
ATOM 2909 C CA . ALA B 1 29 ? -26.41600 12.52000 -15.78300 1.000 50.97753 40 ALA B CA 1
ATOM 2910 C C . ALA B 1 29 ? -26.82600 12.27700 -17.23700 1.000 49.85908 40 ALA B C 1
ATOM 2911 O O . ALA B 1 29 ? -27.12300 11.14000 -17.62200 1.000 52.92147 40 ALA B O 1
ATOM 2913 N N . SER B 1 30 ? -26.84300 13.32100 -18.05500 1.000 42.92663 41 SER B N 1
ATOM 2914 C CA . SER B 1 30 ? -27.12000 13.17400 -19.47600 1.000 52.99014 41 SER B CA 1
ATOM 2915 C C . SER B 1 30 ? -26.57800 14.41100 -20.17400 1.000 48.21310 41 SER B C 1
ATOM 2916 O O . SER B 1 30 ? -26.27300 15.42300 -19.54100 1.000 48.46608 41 SER B O 1
ATOM 2919 N N . VAL B 1 31 ? -26.46400 14.32100 -21.49700 1.000 44.73088 42 VAL B N 1
ATOM 2920 C CA . VAL B 1 31 ? -26.00900 15.47300 -22.25400 1.000 46.12608 42 VAL B CA 1
ATOM 2921 C C . VAL B 1 31 ? -26.93300 16.69100 -22.09200 1.000 47.80123 42 VAL B C 1
ATOM 2922 O O . VAL B 1 31 ? -26.52700 17.81700 -22.39000 1.000 45.40712 42 VAL B O 1
ATOM 2926 N N . ASP B 1 32 ? -28.15300 16.50700 -21.57900 1.000 52.85721 43 ASP B N 1
ATOM 2927 C CA . ASP B 1 32 ? -29.01600 17.65200 -21.28200 1.000 52.59119 43 ASP B CA 1
ATOM 2928 C C . ASP B 1 32 ? -28.48000 18.52200 -20.14400 1.000 55.44635 43 ASP B C 1
ATOM 2929 O O . ASP B 1 32 ? -28.91900 19.67100 -19.99600 1.000 55.33529 43 ASP B O 1
ATOM 2934 N N . ASP B 1 33 ? -27.56300 18.00700 -19.32300 1.000 48.69110 44 ASP B N 1
ATOM 2935 C CA . ASP B 1 33 ? -26.99300 18.83600 -18.26800 1.000 47.07691 44 ASP B CA 1
ATOM 2936 C C . ASP B 1 33 ? -26.10600 19.94800 -18.81000 1.000 45.69373 44 ASP B C 1
ATOM 2937 O O . ASP B 1 33 ? -25.81500 20.90000 -18.08000 1.000 50.16483 44 ASP B O 1
ATOM 2942 N N . LEU B 1 34 ? -25.67400 19.86000 -20.06600 1.000 45.68033 45 LEU B N 1
ATOM 2943 C CA . LEU B 1 34 ? -24.80800 20.89200 -20.62400 1.000 44.04102 45 LEU B CA 1
ATOM 2944 C C . LEU B 1 34 ? -25.60100 22.06300 -21.18100 1.000 42.79124 45 LEU B C 1
ATOM 2945 O O . LEU B 1 34 ? -25.07800 23.18100 -21.27100 1.000 41.17733 45 LEU B O 1
ATOM 2950 N N . VAL B 1 35 ? -26.85200 21.82600 -21.57100 1.000 46.15918 46 VAL B N 1
ATOM 2951 C CA . VAL B 1 35 ? -27.58000 22.82600 -22.34300 1.000 45.68600 46 VAL B CA 1
ATOM 2952 C C . VAL B 1 35 ? -27.65900 24.15100 -21.60500 1.000 45.99233 46 VAL B C 1
ATOM 2953 O O . VAL B 1 35 ? -27.42300 25.19300 -22.23300 1.000 49.84018 46 VAL B O 1
ATOM 2957 N N . PRO B 1 36 ? -27.94200 24.20400 -20.29700 1.000 48.76272 47 PRO B N 1
ATOM 2958 C CA . PRO B 1 36 ? -27.91300 25.50900 -19.61200 1.000 48.87784 47 PRO B CA 1
ATOM 2959 C C . PRO B 1 36 ? -26.58600 26.25100 -19.71200 1.000 50.62048 47 PRO B C 1
ATOM 2960 O O . PRO B 1 36 ? -26.58800 27.48600 -19.63900 1.000 50.64669 47 PRO B O 1
ATOM 2964 N N . TYR B 1 37 ? -25.45800 25.56300 -19.89500 1.000 47.71957 48 TYR B N 1
ATOM 2965 C CA . TYR B 1 37 ? -24.16900 26.24700 -19.92000 1.000 51.10701 48 TYR B CA 1
ATOM 2966 C C . TYR B 1 37 ? -23.68100 26.60300 -21.32400 1.000 50.46722 48 TYR B C 1
ATOM 2967 O O . TYR B 1 37 ? -22.61700 27.21600 -21.45000 1.000 55.78094 48 TYR B O 1
ATOM 2976 N N . LEU B 1 38 ? -24.42700 26.26400 -22.37600 1.000 49.93333 49 LEU B N 1
ATOM 2977 C CA . LEU B 1 38 ? -24.00100 26.55300 -23.74100 1.000 50.54435 49 LEU B CA 1
ATOM 2978 C C . LEU B 1 38 ? -24.70900 27.78600 -24.28300 1.000 53.19667 49 LEU B C 1
ATOM 2979 O O . LEU B 1 38 ? -25.84300 28.09300 -23.89600 1.000 48.42825 49 LEU B O 1
ATOM 2984 N N . SER B 1 39 ? -24.03300 28.47100 -25.20900 1.000 47.68747 50 SER B N 1
ATOM 2985 C CA . SER B 1 39 ? -24.66700 29.53100 -25.97700 1.000 45.48101 50 SER B CA 1
ATOM 2986 C C . SER B 1 39 ? -25.82500 28.95500 -26.78700 1.000 51.04561 50 SER B C 1
ATOM 2987 O O . SER B 1 39 ? -25.99300 27.73400 -26.90000 1.000 50.74516 50 SER B O 1
ATOM 2990 N N . ASP B 1 40 ? -26.64700 29.85800 -27.34200 1.000 53.94023 51 ASP B N 1
ATOM 2991 C CA . ASP B 1 40 ? -27.80400 29.41600 -28.12400 1.000 54.81219 51 ASP B CA 1
ATOM 2992 C C . ASP B 1 40 ? -27.37100 28.69100 -29.39400 1.000 50.23046 51 ASP B C 1
ATOM 2993 O O . ASP B 1 40 ? -28.05400 27.76200 -29.83400 1.000 55.56567 51 ASP B O 1
ATOM 2998 N N . HIS B 1 41 ? -26.24500 29.09300 -29.98800 1.000 49.01577 52 HIS B N 1
ATOM 2999 C CA . HIS B 1 41 ? -25.69100 28.36400 -31.12300 1.000 50.55891 52 HIS B CA 1
ATOM 3000 C C . HIS B 1 41 ? -25.53100 26.88700 -30.79400 1.000 52.86455 52 HIS B C 1
ATOM 3001 O O . HIS B 1 41 ? -26.13100 26.01900 -31.43900 1.000 55.93853 52 HIS B O 1
ATOM 3008 N N . TRP B 1 42 ? -24.74500 26.58500 -29.76100 1.000 46.29542 53 TRP B N 1
ATOM 3009 C CA . TRP B 1 42 ? -24.37600 25.20400 -29.49000 1.000 44.25693 53 TRP B CA 1
ATOM 3010 C C . TRP B 1 42 ? -25.44500 24.42200 -28.74800 1.000 43.53089 53 TRP B C 1
ATOM 3011 O O . TRP B 1 42 ? -25.37300 23.19400 -28.72000 1.000 43.12217 53 TRP B O 1
ATOM 3022 N N . LYS B 1 43 ? -26.42500 25.08500 -28.13800 1.000 49.16305 54 LYS B N 1
ATOM 3023 C CA . LYS B 1 43 ? -27.54200 24.34000 -27.56600 1.000 50.37046 54 LYS B CA 1
ATOM 3024 C C . LYS B 1 43 ? -28.19600 23.45300 -28.62700 1.000 52.76762 54 LYS B C 1
ATOM 3025 O O . LYS B 1 43 ? -28.57100 22.30800 -28.34300 1.000 48.82963 54 LYS B O 1
ATOM 3031 N N . ARG B 1 44 ? -28.30400 23.96300 -29.87100 1.000 55.96276 55 ARG B N 1
ATOM 3032 C CA . ARG B 1 44 ? -28.95300 23.23800 -30.96600 1.000 53.00836 55 ARG B CA 1
ATOM 3033 C C . ARG B 1 44 ? -28.25600 21.91600 -31.28300 1.000 51.78593 55 ARG B C 1
ATOM 3034 O O . ARG B 1 44 ? -28.91600 20.94700 -31.68300 1.000 52.49283 55 ARG B O 1
ATOM 3042 N N . TYR B 1 45 ? -26.92900 21.85600 -31.13400 1.000 48.62470 56 TYR B N 1
ATOM 3043 C CA . TYR B 1 45 ? -26.22600 20.59500 -31.35300 1.000 47.77596 56 TYR B CA 1
ATOM 3044 C C . TYR B 1 45 ? -26.74100 19.48300 -30.44100 1.000 45.69670 56 TYR B C 1
ATOM 3045 O O . TYR B 1 45 ? -26.81600 18.32200 -30.85100 1.000 43.47954 56 TYR B O 1
ATOM 3054 N N . ILE B 1 46 ? -27.12400 19.80700 -29.21800 1.000 48.57586 57 ILE B N 1
ATOM 3055 C CA . ILE B 1 46 ? -27.71700 18.78200 -28.37200 1.000 51.54470 57 ILE B CA 1
ATOM 3056 C C . ILE B 1 46 ? -29.22400 18.71600 -28.58200 1.000 54.56487 57 ILE B C 1
ATOM 3057 O O . ILE B 1 46 ? -29.79600 17.63000 -28.67300 1.000 53.28443 57 ILE B O 1
ATOM 3062 N N . THR B 1 47 ? -29.85000 19.88100 -28.76100 1.000 56.43902 58 THR B N 1
ATOM 3063 C CA . THR B 1 47 ? -31.30100 20.02300 -28.75800 1.000 55.49722 58 THR B CA 1
ATOM 3064 C C . THR B 1 47 ? -31.93700 19.53600 -30.05200 1.000 55.38998 58 THR B C 1
ATOM 3065 O O . THR B 1 47 ? -32.96200 18.85200 -30.01700 1.000 57.55580 58 THR B O 1
ATOM 3069 N N . GLU B 1 48 ? -31.34500 19.86000 -31.19500 1.000 57.83488 59 GLU B N 1
ATOM 3070 C CA . GLU B 1 48 ? -31.92700 19.54900 -32.49200 1.000 53.79626 59 GLU B CA 1
ATOM 3071 C C . GLU B 1 48 ? -31.13500 18.52400 -33.28500 1.000 55.07206 59 GLU B C 1
ATOM 3072 O O . GLU B 1 48 ? -31.72800 17.71900 -34.00900 1.000 61.80718 59 GLU B O 1
ATOM 3078 N N . TYR B 1 49 ? -29.80700 18.53600 -33.19000 1.000 50.67994 60 TYR B N 1
ATOM 3079 C CA . TYR B 1 49 ? -28.97200 17.70000 -34.04300 1.000 50.02185 60 TYR B CA 1
ATOM 3080 C C . TYR B 1 49 ? -28.54800 16.39500 -33.35800 1.000 50.46710 60 TYR B C 1
ATOM 3081 O O . TYR B 1 49 ? -27.68300 15.68600 -33.87900 1.000 50.71033 60 TYR B O 1
ATOM 3090 N N . ASN B 1 50 ? -29.15600 16.07300 -32.21200 1.000 50.72849 61 ASN B N 1
ATOM 3091 C CA . ASN B 1 50 ? -28.94700 14.83800 -31.45100 1.000 49.36895 61 ASN B CA 1
ATOM 3092 C C . ASN B 1 50 ? -27.47400 14.49200 -31.23000 1.000 47.13004 61 ASN B C 1
ATOM 3093 O O . ASN B 1 50 ? -27.06200 13.33700 -31.34100 1.000 50.22130 61 ASN B O 1
ATOM 3098 N N . TRP B 1 51 ? -26.68200 15.48300 -30.84100 1.000 47.53961 62 TRP B N 1
ATOM 3099 C CA . TRP B 1 51 ? -25.29700 15.18000 -30.51200 1.000 49.26437 62 TRP B CA 1
ATOM 3100 C C . TRP B 1 51 ? -25.20900 14.37100 -29.22400 1.000 49.52083 62 TRP B C 1
ATOM 3101 O O . TRP B 1 51 ? -25.88800 14.66600 -28.23300 1.000 47.32973 62 TRP B O 1
ATOM 3112 N N . LYS B 1 52 ? -24.34400 13.35500 -29.24700 1.000 43.85750 63 LYS B N 1
ATOM 3113 C CA . LYS B 1 52 ? -24.03400 12.50100 -28.12900 1.000 43.85776 63 LYS B CA 1
ATOM 3114 C C . LYS B 1 52 ? -22.53600 12.27300 -28.21900 1.000 49.09385 63 LYS B C 1
ATOM 3115 O O . LYS B 1 52 ? -22.00100 12.20000 -29.33400 1.000 50.39637 63 LYS B O 1
ATOM 3121 N N . PRO B 1 53 ? -21.84800 12.19600 -27.05400 1.000 49.48074 64 PRO B N 1
ATOM 3122 C CA . PRO B 1 53 ? -20.42200 11.96800 -27.03200 1.000 45.45284 64 PRO B CA 1
ATOM 3123 C C . PRO B 1 53 ? -20.09600 10.61500 -27.66000 1.000 44.14554 64 PRO B C 1
ATOM 3124 O O . PRO B 1 53 ? -20.89000 9.71400 -27.58500 1.000 47.25084 64 PRO B O 1
ATOM 3128 N N . ILE B 1 54 ? -18.92000 10.53300 -28.26200 1.000 43.92517 65 ILE B N 1
ATOM 3129 C CA . ILE B 1 54 ? -18.50500 9.26400 -28.90600 1.000 49.45632 65 ILE B CA 1
ATOM 3130 C C . ILE B 1 54 ? -17.30700 8.67900 -28.16300 1.000 45.06133 65 ILE B C 1
ATOM 3131 O O . ILE B 1 54 ? -16.55200 9.44800 -27.56300 1.000 50.23199 65 ILE B O 1
ATOM 3136 N N . LYS B 1 55 ? -17.18600 7.35700 -28.16500 1.000 52.19090 66 LYS B N 1
ATOM 3137 C CA . LYS B 1 55 ? -15.98700 6.69600 -27.58900 1.000 56.90908 66 LYS B CA 1
ATOM 3138 C C . LYS B 1 55 ? -15.53600 5.68000 -28.63500 1.000 55.92962 66 LYS B C 1
ATOM 3139 O O . LYS B 1 55 ? -16.41000 5.09500 -29.28400 1.000 59.87554 66 LYS B O 1
ATOM 3145 N N . THR B 1 56 ? -14.23400 5.50500 -28.81600 1.000 52.31698 67 THR B N 1
ATOM 3146 C CA . THR B 1 56 ? -13.75600 4.62400 -29.90900 1.000 46.52048 67 THR B CA 1
ATOM 3147 C C . THR B 1 56 ? -13.40500 3.23600 -29.37200 1.000 52.95209 67 THR B C 1
ATOM 3148 O O . THR B 1 56 ? -13.09000 2.36800 -30.18800 1.000 51.33202 67 THR B O 1
ATOM 3152 N N . THR B 1 57 ? -13.45300 3.04400 -28.05400 1.000 54.03084 68 THR B N 1
ATOM 3153 C CA . THR B 1 57 ? -13.02200 1.74400 -27.48700 1.000 48.22504 68 THR B CA 1
ATOM 3154 C C . THR B 1 57 ? -13.93200 0.63400 -28.02100 1.000 47.06579 68 THR B C 1
ATOM 3155 O O . THR B 1 57 ? -15.14300 0.70500 -27.79200 1.000 46.19073 68 THR B O 1
ATOM 3159 N N . PRO B 1 58 ? -13.38400 -0.37100 -28.73000 1.000 41.66440 69 PRO B N 1
ATOM 3160 C CA . PRO B 1 58 ? -14.18500 -1.46200 -29.26900 1.000 38.70863 69 PRO B CA 1
ATOM 3161 C C . PRO B 1 58 ? -14.61000 -2.51400 -28.23700 1.000 44.55678 69 PRO B C 1
ATOM 3162 O O . PRO B 1 58 ? -15.16900 -3.50100 -28.64300 1.000 45.28138 69 PRO B O 1
ATOM 3166 N N . PHE B 1 59 ? -14.35900 -2.27600 -26.95300 1.000 41.02749 70 PHE B N 1
ATOM 3167 C CA . PHE B 1 59 ? -14.65800 -3.26900 -25.93100 1.000 43.44127 70 PHE B CA 1
ATOM 3168 C C . PHE B 1 59 ? -14.73700 -2.57300 -24.57600 1.000 44.72659 70 PHE B C 1
ATOM 3169 O O . PHE B 1 59 ? -14.55900 -1.35700 -24.46800 1.000 45.77512 70 PHE B O 1
ATOM 3177 N N . HIS B 1 60 ? -15.01700 -3.35800 -23.54500 1.000 46.76760 71 HIS B N 1
ATOM 3178 C CA . HIS B 1 60 ? -14.98400 -2.89500 -22.15700 1.000 50.81287 71 HIS B CA 1
ATOM 3179 C C . HIS B 1 60 ? -15.02100 -4.12200 -21.24100 1.000 49.73919 71 HIS B C 1
ATOM 3180 O O . HIS B 1 60 ? -14.92000 -5.26700 -21.70500 1.000 48.79275 71 HIS B O 1
ATOM 3187 N N . GLN B 1 61 ? -15.12500 -3.87900 -19.93000 1.000 47.89394 72 GLN B N 1
ATOM 3188 C CA . GLN B 1 61 ? -15.09700 -4.94500 -18.93100 1.000 48.74482 72 GLN B CA 1
ATOM 3189 C C . GLN B 1 61 ? -16.25100 -5.91400 -19.14400 1.000 48.49939 72 GLN B C 1
ATOM 3190 O O . GLN B 1 61 ? -17.42000 -5.52200 -19.06300 1.000 54.05293 72 GLN B O 1
ATOM 3196 N N . VAL B 1 62 ? -15.93200 -7.18500 -19.38900 1.000 48.11737 73 VAL B N 1
ATOM 3197 C CA . VAL B 1 62 ? -16.95900 -8.21400 -19.54700 1.000 51.73974 73 VAL B CA 1
ATOM 3198 C C . VAL B 1 62 ? -17.50200 -8.62800 -18.17400 1.000 54.89490 73 VAL B C 1
ATOM 3199 O O . VAL B 1 62 ? -17.06900 -9.62100 -17.56800 1.000 56.50845 73 VAL B O 1
ATOM 3203 N N . ARG B 1 63 ? -18.44500 -7.83500 -17.66400 1.000 51.36091 74 ARG B N 1
ATOM 3204 C CA . ARG B 1 63 ? -19.09900 -8.06800 -16.38300 1.000 60.19027 74 ARG B CA 1
ATOM 3205 C C . ARG B 1 63 ? -20.26100 -7.09100 -16.26100 1.000 61.04204 74 ARG B C 1
ATOM 3206 O O . ARG B 1 63 ? -20.26000 -6.03400 -16.90100 1.000 59.61250 74 ARG B O 1
ATOM 3214 N N . SER B 1 64 ? -21.26500 -7.47300 -15.46700 1.000 62.07767 75 SER B N 1
ATOM 3215 C CA . SER B 1 64 ? -22.34700 -6.55100 -15.13900 1.000 62.43939 75 SER B CA 1
ATOM 3216 C C . SER B 1 64 ? -21.78000 -5.33800 -14.40700 1.000 65.55119 75 SER B C 1
ATOM 3217 O O . SER B 1 64 ? -20.85600 -5.45700 -13.59200 1.000 59.69275 75 SER B O 1
ATOM 3220 N N . GLY B 1 65 ? -22.32000 -4.16000 -14.72100 1.000 65.20797 76 GLY B N 1
ATOM 3221 C CA . GLY B 1 65 ? -21.78100 -2.91900 -14.20200 1.000 66.13036 76 GLY B CA 1
ATOM 3222 C C . GLY B 1 65 ? -20.58700 -2.36800 -14.95000 1.000 60.28557 76 GLY B C 1
ATOM 3223 O O . GLY B 1 65 ? -20.18700 -1.22300 -14.68700 1.000 60.02200 76 GLY B O 1
ATOM 3224 N N . THR B 1 66 ? -20.01700 -3.13900 -15.88000 1.000 58.74203 77 THR B N 1
ATOM 3225 C CA . THR B 1 66 ? -18.87300 -2.76000 -16.70900 1.000 61.80474 77 THR B CA 1
ATOM 3226 C C . THR B 1 66 ? -17.77000 -2.07800 -15.89600 1.000 58.41761 77 THR B C 1
ATOM 3227 O O . THR B 1 66 ? -17.10700 -2.74000 -15.09000 1.000 57.91187 77 THR B O 1
ATOM 3231 N N . LYS B 1 67 ? -17.55300 -0.77200 -16.08300 1.000 56.03534 78 LYS B N 1
ATOM 3232 C CA . LYS B 1 67 ? -16.41600 -0.11800 -15.43700 1.000 57.81155 78 LYS B CA 1
ATOM 3233 C C . LYS B 1 67 ? -16.72100 0.39700 -14.03000 1.000 56.31928 78 LYS B C 1
ATOM 3234 O O . LYS B 1 67 ? -15.84400 1.01300 -13.41300 1.000 48.83054 78 LYS B O 1
ATOM 3240 N N . TYR B 1 68 ? -17.91800 0.13300 -13.50200 1.000 58.49714 79 TYR B N 1
ATOM 3241 C CA . TYR B 1 68 ? -18.39000 0.72100 -12.25400 1.000 56.52469 79 TYR B CA 1
ATOM 3242 C C . TYR B 1 68 ? -18.45100 -0.29900 -11.12400 1.000 57.05942 79 TYR B C 1
ATOM 3243 O O . TYR B 1 68 ? -18.50300 -1.51500 -11.34300 1.000 58.96468 79 TYR B O 1
ATOM 3252 N N . ARG B 1 69 ? -18.43600 0.23100 -9.90200 1.000 59.45902 80 ARG B N 1
ATOM 3253 C CA . ARG B 1 69 ? -18.81600 -0.53400 -8.72400 1.000 57.23967 80 ARG B CA 1
ATOM 3254 C C . ARG B 1 69 ? -20.31900 -0.81400 -8.75200 1.000 61.15104 80 ARG B C 1
ATOM 3255 O O . ARG B 1 69 ? -21.12300 -0.01500 -9.25700 1.000 59.35358 80 ARG B O 1
ATOM 3263 N N . GLY B 1 70 ? -20.69300 -1.97900 -8.21500 1.000 64.33431 81 GLY B N 1
ATOM 3264 C CA . GLY B 1 70 ? -22.09000 -2.39300 -8.25600 1.000 67.45785 81 GLY B CA 1
ATOM 3265 C C . GLY B 1 70 ? -23.02000 -1.45300 -7.51200 1.000 72.70951 81 GLY B C 1
ATOM 3266 O O . GLY B 1 70 ? -24.11400 -1.14700 -7.99600 1.000 76.02971 81 GLY B O 1
ATOM 3267 N N . ASP B 1 71 ? -22.59200 -0.96300 -6.33600 1.000 64.35023 82 ASP B N 1
ATOM 3268 C CA . ASP B 1 71 ? -23.43300 -0.14700 -5.46600 1.000 63.97981 82 ASP B CA 1
ATOM 3269 C C . ASP B 1 71 ? -23.48400 1.32900 -5.86200 1.000 67.34245 82 ASP B C 1
ATOM 3270 O O . ASP B 1 71 ? -24.00000 2.14300 -5.08100 1.000 69.81421 82 ASP B O 1
ATOM 3275 N N . SER B 1 72 ? -22.97900 1.69500 -7.04400 1.000 68.39386 83 SER B N 1
ATOM 3276 C CA . SER B 1 72 ? -22.86200 3.09100 -7.45400 1.000 67.02254 83 SER B CA 1
ATOM 3277 C C . SER B 1 72 ? -24.03600 3.58100 -8.28100 1.000 67.55458 83 SER B C 1
ATOM 3278 O O . SER B 1 72 ? -24.15800 4.79300 -8.48900 1.000 64.79080 83 SER B O 1
ATOM 3281 N N . PHE B 1 73 ? -24.88100 2.68000 -8.78300 1.000 67.91537 84 PHE B N 1
ATOM 3282 C CA . PHE B 1 73 ? -25.94400 3.10600 -9.67900 1.000 70.24001 84 PHE B CA 1
ATOM 3283 C C . PHE B 1 73 ? -27.14200 3.66900 -8.93500 1.000 75.12370 84 PHE B C 1
ATOM 3284 O O . PHE B 1 73 ? -27.89700 4.46900 -9.50700 1.000 76.70794 84 PHE B O 1
ATOM 3292 N N . GLY B 1 74 ? -27.32600 3.27200 -7.67600 1.000 83.11458 85 GLY B N 1
ATOM 3293 C CA . GLY B 1 74 ? -28.49500 3.69100 -6.94500 1.000 86.38271 85 GLY B CA 1
ATOM 3294 C C . GLY B 1 74 ? -29.76400 3.11800 -7.55900 1.000 92.46601 85 GLY B C 1
ATOM 3295 O O . GLY B 1 74 ? -29.75500 2.13100 -8.30800 1.000 89.25151 85 GLY B O 1
ATOM 3296 N N . GLU B 1 75 ? -30.87300 3.78400 -7.24700 1.000 95.62993 86 GLU B N 1
ATOM 3297 C CA . GLU B 1 75 ? -32.19500 3.29500 -7.60400 1.000 96.89722 86 GLU B CA 1
ATOM 3298 C C . GLU B 1 75 ? -32.88500 4.11600 -8.68600 1.000 97.09721 86 GLU B C 1
ATOM 3299 O O . GLU B 1 75 ? -33.96100 3.71500 -9.14800 1.000 96.06201 86 GLU B O 1
ATOM 3301 N N . SER B 1 76 ? -32.30200 5.24100 -9.10600 1.000 98.12749 87 SER B N 1
ATOM 3302 C CA . SER B 1 76 ? -32.93500 6.13100 -10.07100 1.000 93.84991 87 SER B CA 1
ATOM 3303 C C . SER B 1 76 ? -32.33700 6.00300 -11.46600 1.000 90.09240 87 SER B C 1
ATOM 3304 O O . SER B 1 76 ? -32.40200 6.96100 -12.24400 1.000 90.19428 87 SER B O 1
ATOM 3307 N N . LYS B 1 77 ? -31.73800 4.85800 -11.79100 1.000 88.20433 88 LYS B N 1
ATOM 3308 C CA . LYS B 1 77 ? -31.15000 4.60000 -13.10400 1.000 87.35559 88 LYS B CA 1
ATOM 3309 C C . LYS B 1 77 ? -30.11200 5.65400 -13.49900 1.000 80.11176 88 LYS B C 1
ATOM 3310 O O . LYS B 1 77 ? -29.69500 5.70600 -14.66600 1.000 83.43908 88 LYS B O 1
ATOM 3316 N N . ARG B 1 78 ? -29.68000 6.48800 -12.55000 1.000 77.76643 89 ARG B N 1
ATOM 3317 C CA . ARG B 1 78 ? -28.74700 7.56900 -12.81800 1.000 70.33158 89 ARG B CA 1
ATOM 3318 C C . ARG B 1 78 ? -27.33700 7.02700 -13.06500 1.000 67.97047 89 ARG B C 1
ATOM 3319 O O . ARG B 1 78 ? -26.93300 6.01900 -12.47000 1.000 67.60487 89 ARG B O 1
ATOM 3327 N N . PRO B 1 79 ? -26.57000 7.67800 -13.94000 1.000 64.21557 90 PRO B N 1
ATOM 3328 C CA . PRO B 1 79 ? -25.17600 7.26200 -14.17100 1.000 56.43677 90 PRO B CA 1
ATOM 3329 C C . PRO B 1 79 ? -24.35000 7.41400 -12.91000 1.000 57.53328 90 PRO B C 1
ATOM 3330 O O . PRO B 1 79 ? -24.40600 8.45400 -12.22900 1.000 49.06785 90 PRO B O 1
ATOM 3334 N N . PRO B 1 80 ? -23.57200 6.39100 -12.56900 1.000 59.32235 91 PRO B N 1
ATOM 3335 C CA . PRO B 1 80 ? -22.73500 6.44600 -11.35700 1.000 57.63079 91 PRO B CA 1
ATOM 3336 C C . PRO B 1 80 ? -21.77300 7.62100 -11.40400 1.000 54.74805 91 PRO B C 1
ATOM 3337 O O . PRO B 1 80 ? -20.94500 7.73400 -12.30800 1.000 58.31232 91 PRO B O 1
ATOM 3341 N N . GLY B 1 81 ? -21.88000 8.49700 -10.41100 1.000 53.37574 92 GLY B N 1
ATOM 3342 C CA . GLY B 1 81 ? -21.06000 9.67900 -10.34900 1.000 47.91017 92 GLY B CA 1
ATOM 3343 C C . GLY B 1 81 ? -21.75700 10.94600 -10.78700 1.000 46.20900 92 GLY B C 1
ATOM 3344 O O . GLY B 1 81 ? -21.17000 12.03000 -10.65000 1.000 44.76909 92 GLY B O 1
ATOM 3345 N N . SER B 1 82 ? -22.98200 10.84800 -11.31600 1.000 44.01676 93 SER B N 1
ATOM 3346 C CA . SER B 1 82 ? -23.76300 12.03200 -11.63600 1.000 42.56647 93 SER B CA 1
ATOM 3347 C C . SER B 1 82 ? -24.58600 12.53500 -10.46100 1.000 49.61894 93 SER B C 1
ATOM 3348 O O . SER B 1 82 ? -25.13000 13.64200 -10.55400 1.000 50.45596 93 SER B O 1
ATOM 3351 N N . ASP B 1 83 ? -24.66900 11.76200 -9.36100 1.000 50.16230 94 ASP B N 1
ATOM 3352 C CA . ASP B 1 83 ? -25.47000 12.10300 -8.18000 1.000 54.98172 94 ASP B CA 1
ATOM 3353 C C . ASP B 1 83 ? -24.56600 12.60000 -7.04500 1.000 47.21898 94 ASP B C 1
ATOM 3354 O O . ASP B 1 83 ? -23.91800 11.80600 -6.35600 1.000 45.75427 94 ASP B O 1
ATOM 3359 N N . PHE B 1 84 ? -24.57700 13.91100 -6.83000 1.000 46.56725 95 PHE B N 1
ATOM 3360 C CA . PHE B 1 84 ? -23.78200 14.53100 -5.77500 1.000 48.47661 95 PHE B CA 1
ATOM 3361 C C . PHE B 1 84 ? -23.98600 13.86100 -4.41100 1.000 52.93338 95 PHE B C 1
ATOM 3362 O O . PHE B 1 84 ? -23.01500 13.60900 -3.67900 1.000 47.82184 95 PHE B O 1
ATOM 3370 N N . GLU B 1 85 ? -25.23700 13.55900 -4.04800 1.000 55.07235 96 GLU B N 1
ATOM 3371 C CA . GLU B 1 85 ? -25.48300 13.03700 -2.70300 1.000 55.53814 96 GLU B CA 1
ATOM 3372 C C . GLU B 1 85 ? -24.89400 11.64100 -2.52600 1.000 55.69839 96 GLU B C 1
ATOM 3373 O O . GLU B 1 85 ? -24.28400 11.35700 -1.48700 1.000 53.55000 96 GLU B O 1
ATOM 3379 N N . LEU B 1 86 ? -25.09500 10.74800 -3.51200 1.000 53.54758 97 LEU B N 1
ATOM 3380 C CA . LEU B 1 86 ? -24.47300 9.42400 -3.45400 1.000 50.51869 97 LEU B CA 1
ATOM 3381 C C . LEU B 1 86 ? -22.97400 9.54500 -3.26400 1.000 53.51473 97 LEU B C 1
ATOM 3382 O O . LEU B 1 86 ? -22.37600 8.83000 -2.44900 1.000 55.07051 97 LEU B O 1
ATOM 3387 N N . LEU B 1 87 ? -22.36000 10.47700 -3.98900 1.000 49.86788 98 LEU B N 1
ATOM 3388 C CA . LEU B 1 87 ? -20.89300 10.68100 -3.89900 1.000 51.91138 98 LEU B CA 1
ATOM 3389 C C . LEU B 1 87 ? -20.55600 11.16000 -2.48800 1.000 53.58935 98 LEU B C 1
ATOM 3390 O O . LEU B 1 87 ? -19.62200 10.61800 -1.88800 1.000 54.51981 98 LEU B O 1
ATOM 3395 N N . LYS B 1 88 ? -21.30400 12.13500 -1.98000 1.000 56.32605 99 LYS B N 1
ATOM 3396 C CA . LYS B 1 88 ? -21.09200 12.56600 -0.60300 1.000 48.33066 99 LYS B CA 1
ATOM 3397 C C . LYS B 1 88 ? -21.15300 11.38000 0.34300 1.000 53.31594 99 LYS B C 1
ATOM 3398 O O . LYS B 1 88 ? -20.23200 11.16500 1.13700 1.000 55.48440 99 LYS B O 1
ATOM 3404 N N . LYS B 1 89 ? -22.21900 10.57000 0.24000 1.000 51.38472 100 LYS B N 1
ATOM 3405 C CA . LYS B 1 89 ? -22.41700 9.46900 1.18600 1.000 55.05232 100 LYS B CA 1
ATOM 3406 C C . LYS B 1 89 ? -21.39200 8.35600 0.98700 1.000 54.58961 100 LYS B C 1
ATOM 3407 O O . LYS B 1 89 ? -20.70200 7.96200 1.93400 1.000 56.73366 100 LYS B O 1
ATOM 3413 N N . GLN B 1 90 ? -21.28200 7.82800 -0.23600 1.000 56.12753 101 GLN B N 1
ATOM 3414 C CA . GLN B 1 90 ? -20.50400 6.61400 -0.44500 1.000 50.34056 101 GLN B CA 1
ATOM 3415 C C . GLN B 1 90 ? -19.00600 6.85500 -0.42800 1.000 52.08809 101 GLN B C 1
ATOM 3416 O O . GLN B 1 90 ? -18.24800 5.95900 -0.03800 1.000 51.11309 101 GLN B O 1
ATOM 3422 N N . LEU B 1 91 ? -18.55000 8.02000 -0.88400 1.000 49.25809 102 LEU B N 1
ATOM 3423 C CA . LEU B 1 91 ? -17.11700 8.28600 -0.98000 1.000 52.95728 102 LEU B CA 1
ATOM 3424 C C . LEU B 1 91 ? -16.67400 9.28800 0.07900 1.000 54.18364 102 LEU B C 1
ATOM 3425 O O . LEU B 1 91 ? -15.97400 8.90900 1.02700 1.000 56.74533 102 LEU B O 1
ATOM 3430 N N . LEU B 1 92 ? -17.05000 10.56300 -0.06600 1.000 54.33990 103 LEU B N 1
ATOM 3431 C CA . LEU B 1 92 ? -16.58100 11.59900 0.84900 1.000 51.90224 103 LEU B CA 1
ATOM 3432 C C . LEU B 1 92 ? -16.85500 11.21500 2.30300 1.000 52.13922 103 LEU B C 1
ATOM 3433 O O . LEU B 1 92 ? -15.92000 11.00700 3.08700 1.000 55.53056 103 LEU B O 1
ATOM 3438 N N . ASP B 1 93 ? -18.13400 11.06100 2.66300 1.000 56.97888 104 ASP B N 1
ATOM 3439 C CA . ASP B 1 93 ? -18.50100 10.76400 4.05200 1.000 52.87073 104 ASP B CA 1
ATOM 3440 C C . ASP B 1 93 ? -18.03600 9.37300 4.46200 1.000 53.65764 104 ASP B C 1
ATOM 3441 O O . ASP B 1 93 ? -17.19500 9.22600 5.35600 1.000 54.96855 104 ASP B O 1
ATOM 3446 N N . GLU B 1 94 ? -18.55500 8.33700 3.80000 1.000 59.20671 105 GLU B N 1
ATOM 3447 C CA . GLU B 1 94 ? -18.19900 6.95400 4.12000 1.000 59.17293 105 GLU B CA 1
ATOM 3448 C C . GLU B 1 94 ? -16.69000 6.78600 4.35000 1.000 59.12257 105 GLU B C 1
ATOM 3449 O O . GLU B 1 94 ? -16.27100 6.39000 5.44100 1.000 65.19873 105 GLU B O 1
ATOM 3455 N N . HIS B 1 95 ? -15.84700 7.11200 3.35700 1.000 56.18736 106 HIS B N 1
ATOM 3456 C CA . HIS B 1 95 ? -14.40800 6.85500 3.47900 1.000 58.45051 106 HIS B CA 1
ATOM 3457 C C . HIS B 1 95 ? -13.61800 8.04900 4.05200 1.000 60.85948 106 HIS B C 1
ATOM 3458 O O . HIS B 1 95 ? -12.38100 8.03700 4.03200 1.000 54.44025 106 HIS B O 1
ATOM 3465 N N . GLU B 1 96 ? -14.30500 9.05400 4.60000 1.000 59.84983 107 GLU B N 1
ATOM 3466 C CA . GLU B 1 96 ? -13.65900 10.09600 5.40200 1.000 60.77096 107 GLU B CA 1
ATOM 3467 C C . GLU B 1 96 ? -12.57200 10.82500 4.61300 1.000 54.29648 107 GLU B C 1
ATOM 3468 O O . GLU B 1 96 ? -11.44200 10.99300 5.07200 1.000 56.45025 107 GLU B O 1
ATOM 3474 N N . ILE B 1 97 ? -12.93200 11.28000 3.42500 1.000 55.27149 108 ILE B N 1
ATOM 3475 C CA . ILE B 1 97 ? -11.98300 11.95300 2.55000 1.000 52.34395 108 ILE B CA 1
ATOM 3476 C C . ILE B 1 97 ? -11.80700 13.39300 3.01900 1.000 50.11867 108 ILE B C 1
ATOM 3477 O O . ILE B 1 97 ? -12.79000 14.10700 3.25300 1.000 50.20757 108 ILE B O 1
ATOM 3482 N N . THR B 1 98 ? -10.55100 13.82500 3.15200 1.000 43.37825 109 THR B N 1
ATOM 3483 C CA . THR B 1 98 ? -10.28700 15.22100 3.47900 1.000 45.19846 109 THR B CA 1
ATOM 3484 C C . THR B 1 98 ? -10.49600 16.10900 2.26300 1.000 47.95567 109 THR B C 1
ATOM 3485 O O . THR B 1 98 ? -11.20500 17.12000 2.33400 1.000 50.25899 109 THR B O 1
ATOM 3489 N N . TYR B 1 99 ? -9.88700 15.75300 1.13600 1.000 50.70250 110 TYR B N 1
ATOM 3490 C CA . TYR B 1 99 ? -10.10400 16.49100 -0.10400 1.000 46.72241 110 TYR B CA 1
ATOM 3491 C C . TYR B 1 99 ? -10.19400 15.51800 -1.26100 1.000 45.86290 110 TYR B C 1
ATOM 3492 O O . TYR B 1 99 ? -9.36400 14.60600 -1.37500 1.000 45.16403 110 TYR B O 1
ATOM 3501 N N . GLY B 1 100 ? -11.18800 15.73000 -2.12000 1.000 45.12196 111 GLY B N 1
ATOM 3502 C CA . GLY B 1 100 ? -11.31500 15.00700 -3.37200 1.000 39.46993 111 GLY B CA 1
ATOM 3503 C C . GLY B 1 100 ? -11.00800 15.92100 -4.54700 1.000 41.21906 111 GLY B C 1
ATOM 3504 O O . GLY B 1 100 ? -11.49300 17.05600 -4.60700 1.000 42.89913 111 GLY B O 1
ATOM 3505 N N . VAL B 1 101 ? -10.17900 15.42300 -5.45800 1.000 38.02880 112 VAL B N 1
ATOM 3506 C CA . VAL B 1 101 ? -9.89500 16.09900 -6.71800 1.000 37.59586 112 VAL B CA 1
ATOM 3507 C C . VAL B 1 101 ? -10.80500 15.46800 -7.76300 1.000 44.26901 112 VAL B C 1
ATOM 3508 O O . VAL B 1 101 ? -10.52400 14.36900 -8.25500 1.000 40.40960 112 VAL B O 1
ATOM 3512 N N . LEU B 1 102 ? -11.89700 16.16500 -8.09500 1.000 43.26692 113 LEU B N 1
ATOM 3513 C CA . LEU B 1 102 ? -12.77800 15.74000 -9.16800 1.000 35.29059 113 LEU B CA 1
ATOM 3514 C C . LEU B 1 102 ? -12.00800 15.70000 -10.48300 1.000 43.51185 113 LEU B C 1
ATOM 3515 O O . LEU B 1 102 ? -11.32400 16.66100 -10.84100 1.000 44.99485 113 LEU B O 1
ATOM 3520 N N . GLY B 1 103 ? -12.10100 14.57700 -11.19600 1.000 43.36417 114 GLY B N 1
ATOM 3521 C CA . GLY B 1 103 ? -11.39300 14.42400 -12.45100 1.000 40.26955 114 GLY B CA 1
ATOM 3522 C C . GLY B 1 103 ? -12.32000 14.28800 -13.64100 1.000 41.63228 114 GLY B C 1
ATOM 3523 O O . GLY B 1 103 ? -11.86900 14.09100 -14.77600 1.000 47.21698 114 GLY B O 1
ATOM 3524 N N . GLY B 1 104 ? -13.62200 14.36300 -13.38600 1.000 38.18400 115 GLY B N 1
ATOM 3525 C CA . GLY B 1 104 ? -14.62500 14.32400 -14.43200 1.000 41.81357 115 GLY B CA 1
ATOM 3526 C C . GLY B 1 104 ? -14.63700 13.05800 -15.26100 1.000 42.29651 115 GLY B C 1
ATOM 3527 O O . GLY B 1 104 ? -13.87100 12.11400 -15.03000 1.000 39.54651 115 GLY B O 1
ATOM 3528 N N . TRP B 1 105 ? -15.53400 13.02400 -16.23400 1.000 46.71457 116 TRP B N 1
ATOM 3529 C CA . TRP B 1 105 ? -15.54300 11.98200 -17.25000 1.000 44.26589 116 TRP B CA 1
ATOM 3530 C C . TRP B 1 105 ? -15.80100 12.63800 -18.58600 1.000 40.18301 116 TRP B C 1
ATOM 3531 O O . TRP B 1 105 ? -16.64000 12.20100 -19.37400 1.000 45.75879 116 TRP B O 1
ATOM 3542 N N . PHE B 1 106 ? -15.06700 13.72300 -18.83500 1.000 38.98659 117 PHE B N 1
ATOM 3543 C CA . PHE B 1 106 ? -15.33400 14.62500 -19.94900 1.000 40.93278 117 PHE B CA 1
ATOM 3544 C C . PHE B 1 106 ? -14.16400 14.68500 -20.92400 1.000 38.05393 117 PHE B C 1
ATOM 3545 O O . PHE B 1 106 ? -14.04500 15.65100 -21.68500 1.000 35.87174 117 PHE B O 1
ATOM 3553 N N . HIS B 1 107 ? -13.29600 13.67200 -20.91000 1.000 35.38052 118 HIS B N 1
ATOM 3554 C CA . HIS B 1 107 ? -12.14200 13.65700 -21.80900 1.000 37.75100 118 HIS B CA 1
ATOM 3555 C C . HIS B 1 107 ? -12.53000 13.77000 -23.28100 1.000 33.81927 118 HIS B C 1
ATOM 3556 O O . HIS B 1 107 ? -11.73800 14.26800 -24.09400 1.000 31.77691 118 HIS B O 1
ATOM 3563 N N . GLU B 1 108 ? -13.74100 13.32400 -23.63500 1.000 34.21685 119 GLU B N 1
ATOM 3564 C CA . GLU B 1 108 ? -14.18500 13.34600 -25.02100 1.000 31.49481 119 GLU B CA 1
ATOM 3565 C C . GLU B 1 108 ? -14.01200 14.71500 -25.66700 1.000 33.78896 119 GLU B C 1
ATOM 3566 O O . GLU B 1 108 ? -13.78200 14.80500 -26.88600 1.000 34.12960 119 GLU B O 1
ATOM 3572 N N . ALA B 1 109 ? -14.11300 15.79100 -24.88700 1.000 35.05277 120 ALA B N 1
ATOM 3573 C CA . ALA B 1 109 ? -13.88700 17.09600 -25.49100 1.000 35.32637 120 ALA B CA 1
ATOM 3574 C C . ALA B 1 109 ? -12.40800 17.30600 -25.73800 1.000 36.17438 120 ALA B C 1
ATOM 3575 O O . ALA B 1 109 ? -12.01700 17.91300 -26.73800 1.000 37.68047 120 ALA B O 1
ATOM 3577 N N . THR B 1 110 ? -11.56700 16.76500 -24.87100 1.000 36.79802 121 THR B N 1
ATOM 3578 C CA . THR B 1 110 ? -10.14500 17.01000 -25.02800 1.000 36.36137 121 THR B CA 1
ATOM 3579 C C . THR B 1 110 ? -9.58600 16.20100 -26.18200 1.000 36.43729 121 THR B C 1
ATOM 3580 O O . THR B 1 110 ? -8.72300 16.67600 -26.92600 1.000 39.17016 121 THR B O 1
ATOM 3584 N N . VAL B 1 111 ? -10.06800 14.97600 -26.35100 1.000 35.28777 122 VAL B N 1
ATOM 3585 C CA . VAL B 1 111 ? -9.52800 14.09100 -27.36600 1.000 35.37525 122 VAL B CA 1
ATOM 3586 C C . VAL B 1 111 ? -10.44300 14.01500 -28.58100 1.000 34.51192 122 VAL B C 1
ATOM 3587 O O . VAL B 1 111 ? -10.25100 13.15000 -29.46300 1.000 35.10164 122 VAL B O 1
ATOM 3591 N N . ALA B 1 112 ? -11.41200 14.93200 -28.66900 1.000 31.63183 123 ALA B N 1
ATOM 3592 C CA . ALA B 1 112 ? -12.23700 15.12600 -29.85800 1.000 35.91284 123 ALA B CA 1
ATOM 3593 C C . ALA B 1 112 ? -11.41100 15.00000 -31.14000 1.000 36.96776 123 ALA B C 1
ATOM 3594 O O . ALA B 1 112 ? -10.23700 15.39000 -31.16200 1.000 31.68922 123 ALA B O 1
ATOM 3596 N N . THR B 1 113 ? -11.99900 14.43200 -32.20300 1.000 31.98692 124 THR B N 1
ATOM 3597 C CA . THR B 1 113 ? -11.28400 14.21600 -33.45900 1.000 31.41631 124 THR B CA 1
ATOM 3598 C C . THR B 1 113 ? -11.85000 15.04400 -34.60900 1.000 36.99618 124 THR B C 1
ATOM 3599 O O . THR B 1 113 ? -11.42300 14.88000 -35.76100 1.000 36.61256 124 THR B O 1
ATOM 3603 N N . GLY B 1 114 ? -12.80300 15.91500 -34.31400 1.000 35.10237 125 GLY B N 1
ATOM 3604 C CA . GLY B 1 114 ? -13.40300 16.82200 -35.27200 1.000 31.69227 125 GLY B CA 1
ATOM 3605 C C . GLY B 1 114 ? -14.42200 17.66100 -34.52400 1.000 41.10209 125 GLY B C 1
ATOM 3606 O O . GLY B 1 114 ? -14.67200 17.45200 -33.33000 1.000 38.51475 125 GLY B O 1
ATOM 3607 N N . TRP B 1 115 ? -15.03400 18.60000 -35.24400 1.000 41.88043 126 TRP B N 1
ATOM 3608 C CA . TRP B 1 115 ? -15.96000 19.57000 -34.65300 1.000 39.77415 126 TRP B CA 1
ATOM 3609 C C . TRP B 1 115 ? -15.33200 20.23700 -33.44400 1.000 38.20997 126 TRP B C 1
ATOM 3610 O O . TRP B 1 115 ? -15.85700 20.17900 -32.33700 1.000 42.46104 126 TRP B O 1
ATOM 3621 N N . PHE B 1 116 ? -14.18200 20.87100 -33.67700 1.000 43.92446 127 PHE B N 1
ATOM 3622 C CA . PHE B 1 116 ? -13.35700 21.33300 -32.56200 1.000 40.63340 127 PHE B CA 1
ATOM 3623 C C . PHE B 1 116 ? -13.95600 22.56300 -31.88000 1.000 41.73054 127 PHE B C 1
ATOM 3624 O O . PHE B 1 116 ? -13.88800 22.69200 -30.65100 1.000 43.21042 127 PHE B O 1
ATOM 3632 N N . GLU B 1 117 ? -14.52700 23.48700 -32.65700 1.000 43.61950 128 GLU B N 1
ATOM 3633 C CA . GLU B 1 117 ? -15.16700 24.66200 -32.07000 1.000 38.14899 128 GLU B CA 1
ATOM 3634 C C . GLU B 1 117 ? -16.22900 24.25200 -31.05500 1.000 38.85299 128 GLU B C 1
ATOM 3635 O O . GLU B 1 117 ? -16.29100 24.78700 -29.94000 1.000 44.33323 128 GLU B O 1
ATOM 3641 N N . PHE B 1 118 ? -17.06000 23.27600 -31.41600 1.000 34.77095 129 PHE B N 1
ATOM 3642 C CA . PHE B 1 118 ? -18.02300 22.74500 -30.46000 1.000 40.78130 129 PHE B CA 1
ATOM 3643 C C . PHE B 1 118 ? -17.31900 22.07200 -29.28100 1.000 38.95548 129 PHE B C 1
ATOM 3644 O O . PHE B 1 118 ? -17.78700 22.14600 -28.13500 1.000 38.39059 129 PHE B O 1
ATOM 3652 N N . ALA B 1 119 ? -16.20000 21.39300 -29.54500 1.000 38.11172 130 ALA B N 1
ATOM 3653 C CA . ALA B 1 119 ? -15.48100 20.73400 -28.46100 1.000 39.41808 130 ALA B CA 1
ATOM 3654 C C . ALA B 1 119 ? -15.04600 21.75100 -27.41400 1.000 42.23987 130 ALA B C 1
ATOM 3655 O O . ALA B 1 119 ? -15.12400 21.48800 -26.20500 1.000 41.41601 130 ALA B O 1
ATOM 3657 N N . ALA B 1 120 ? -14.62300 22.93700 -27.85300 1.000 40.42784 131 ALA B N 1
ATOM 3658 C CA . ALA B 1 120 ? -14.22800 23.95800 -26.89000 1.000 39.81691 131 ALA B CA 1
ATOM 3659 C C . ALA B 1 120 ? -15.42300 24.42100 -26.06000 1.000 41.11898 131 ALA B C 1
ATOM 3660 O O . ALA B 1 120 ? -15.29800 24.62000 -24.84600 1.000 43.90411 131 ALA B O 1
ATOM 3662 N N . ALA B 1 121 ? -16.59400 24.58400 -26.69200 1.000 41.60907 132 ALA B N 1
ATOM 3663 C CA . ALA B 1 121 ? -17.77700 25.05200 -25.96900 1.000 37.55749 132 ALA B CA 1
ATOM 3664 C C . ALA B 1 121 ? -18.24400 24.02200 -24.94900 1.000 40.81947 132 ALA B C 1
ATOM 3665 O O . ALA B 1 121 ? -18.65700 24.38600 -23.83900 1.000 44.59575 132 ALA B O 1
ATOM 3667 N N . ARG B 1 122 ? -18.19800 22.73400 -25.29500 1.000 39.99840 133 ARG B N 1
ATOM 3668 C CA . ARG B 1 122 ? -18.49500 21.71500 -24.28400 1.000 45.46962 133 ARG B CA 1
ATOM 3669 C C . ARG B 1 122 ? -17.53800 21.81500 -23.09900 1.000 42.25209 133 ARG B C 1
ATOM 3670 O O . ARG B 1 122 ? -17.96200 21.70500 -21.93600 1.000 40.37270 133 ARG B O 1
ATOM 3678 N N . ALA B 1 123 ? -16.24400 22.01200 -23.37700 1.000 38.92426 134 ALA B N 1
ATOM 3679 C CA . ALA B 1 123 ? -15.25100 22.09800 -22.30800 1.000 42.10685 134 ALA B CA 1
ATOM 3680 C C . ALA B 1 123 ? -15.66400 23.14000 -21.28400 1.000 42.20568 134 ALA B C 1
ATOM 3681 O O . ALA B 1 123 ? -15.72500 22.86100 -20.08000 1.000 39.00210 134 ALA B O 1
ATOM 3683 N N . ALA B 1 124 ? -15.99200 24.34000 -21.76300 1.000 37.76905 135 ALA B N 1
ATOM 3684 C CA . ALA B 1 124 ? -16.51600 25.37700 -20.88700 1.000 41.45155 135 ALA B CA 1
ATOM 3685 C C . ALA B 1 124 ? -17.75400 24.89100 -20.13600 1.000 43.21691 135 ALA B C 1
ATOM 3686 O O . ALA B 1 124 ? -17.87200 25.08200 -18.91900 1.000 41.58412 135 ALA B O 1
ATOM 3688 N N . ALA B 1 125 ? -18.69300 24.25700 -20.84600 1.000 45.69443 136 ALA B N 1
ATOM 3689 C CA . ALA B 1 125 ? -19.91900 23.82500 -20.18400 1.000 44.58294 136 ALA B CA 1
ATOM 3690 C C . ALA B 1 125 ? -19.63700 22.77700 -19.11600 1.000 40.01668 136 ALA B C 1
ATOM 3691 O O . ALA B 1 125 ? -20.33900 22.72100 -18.10500 1.000 39.83966 136 ALA B O 1
ATOM 3693 N N . TYR B 1 126 ? -18.63400 21.92600 -19.32900 1.000 41.01575 137 TYR B N 1
ATOM 3694 C CA . TYR B 1 126 ? -18.26300 20.95900 -18.30100 1.000 40.39229 137 TYR B CA 1
ATOM 3695 C C . TYR B 1 126 ? -17.74300 21.66500 -17.05100 1.000 41.11150 137 TYR B C 1
ATOM 3696 O O . TYR B 1 126 ? -18.17000 21.36600 -15.93100 1.000 42.70178 137 TYR B O 1
ATOM 3705 N N . ASN B 1 127 ? -16.83000 22.62200 -17.22300 1.000 39.05547 138 ASN B N 1
ATOM 3706 C CA . ASN B 1 127 ? -16.27000 23.30400 -16.06700 1.000 36.36555 138 ASN B CA 1
ATOM 3707 C C . ASN B 1 127 ? -17.33900 24.09700 -15.33100 1.000 43.42693 138 ASN B C 1
ATOM 3708 O O . ASN B 1 127 ? -17.36100 24.10400 -14.09200 1.000 43.22198 138 ASN B O 1
ATOM 3713 N N . ASP B 1 128 ? -18.24500 24.75300 -16.07800 1.000 40.62764 139 ASP B N 1
ATOM 3714 C CA . ASP B 1 128 ? -19.38600 25.43200 -15.46100 1.000 38.03049 139 ASP B CA 1
ATOM 3715 C C . ASP B 1 128 ? -20.23600 24.44800 -14.67800 1.000 43.14468 139 ASP B C 1
ATOM 3716 O O . ASP B 1 128 ? -20.62100 24.70700 -13.52900 1.000 47.70527 139 ASP B O 1
ATOM 3721 N N . TYR B 1 129 ? -20.54100 23.30600 -15.28900 1.000 41.26966 140 TYR B N 1
ATOM 3722 C CA . TYR B 1 129 ? -21.28700 22.26800 -14.58800 1.000 42.20597 140 TYR B CA 1
ATOM 3723 C C . TYR B 1 129 ? -20.56900 21.84800 -13.31400 1.000 43.61791 140 TYR B C 1
ATOM 3724 O O . TYR B 1 129 ? -21.19400 21.74600 -12.25000 1.000 42.53982 140 TYR B O 1
ATOM 3733 N N . THR B 1 130 ? -19.26000 21.63100 -13.41000 1.000 39.43507 141 THR B N 1
ATOM 3734 C CA . THR B 1 130 ? -18.46500 21.16500 -12.24700 1.000 42.42102 141 THR B CA 1
ATOM 3735 C C . THR B 1 130 ? -18.41300 22.25400 -11.17200 1.000 45.13356 141 THR B C 1
ATOM 3736 O O . THR B 1 130 ? -18.45100 21.91800 -9.98900 1.000 45.81505 141 THR B O 1
ATOM 3740 N N . ILE B 1 131 ? -18.34700 23.51100 -11.58500 1.000 43.44195 142 ILE B N 1
ATOM 3741 C CA . ILE B 1 131 ? -18.25900 24.59700 -10.61900 1.000 46.10084 142 ILE B CA 1
ATOM 3742 C C . ILE B 1 131 ? -19.58300 24.75600 -9.88800 1.000 47.97978 142 ILE B C 1
ATOM 3743 O O . ILE B 1 131 ? -19.63800 24.72000 -8.65200 1.000 48.90117 142 ILE B O 1
ATOM 3748 N N . GLU B 1 132 ? -20.67200 24.90200 -10.64700 1.000 47.54789 143 GLU B N 1
ATOM 3749 C CA . GLU B 1 132 ? -21.96300 25.26700 -10.07700 1.000 46.08013 143 GLU B CA 1
ATOM 3750 C C . GLU B 1 132 ? -22.63200 24.10200 -9.36700 1.000 49.15607 143 GLU B C 1
ATOM 3751 O O . GLU B 1 132 ? -23.36200 24.31000 -8.39300 1.000 54.85545 143 GLU B O 1
ATOM 3757 N N . GLN B 1 133 ? -22.36800 22.87500 -9.79600 1.000 48.51444 144 GLN B N 1
ATOM 3758 C CA . GLN B 1 133 ? -23.06100 21.71600 -9.26200 1.000 44.96739 144 GLN B CA 1
ATOM 3759 C C . GLN B 1 133 ? -22.19400 20.80600 -8.41500 1.000 43.96808 144 GLN B C 1
ATOM 3760 O O . GLN B 1 133 ? -22.72000 19.85000 -7.84400 1.000 48.71573 144 GLN B O 1
ATOM 3766 N N . TRP B 1 134 ? -20.89200 21.04900 -8.32800 1.000 42.59315 145 TRP B N 1
ATOM 3767 C CA . TRP B 1 134 ? -20.06100 20.18200 -7.49800 1.000 44.01122 145 TRP B CA 1
ATOM 3768 C C . TRP B 1 134 ? -19.15400 20.97600 -6.56500 1.000 46.25345 145 TRP B C 1
ATOM 3769 O O . TRP B 1 134 ? -19.26900 20.85000 -5.34300 1.000 47.13573 145 TRP B O 1
ATOM 3780 N N . LEU B 1 135 ? -18.24700 21.78800 -7.11900 1.000 49.17493 146 LEU B N 1
ATOM 3781 C CA . LEU B 1 135 ? -17.32700 22.53200 -6.26700 1.000 47.22040 146 LEU B CA 1
ATOM 3782 C C . LEU B 1 135 ? -18.09900 23.41000 -5.30100 1.000 52.92744 146 LEU B C 1
ATOM 3783 O O . LEU B 1 135 ? -17.77400 23.46300 -4.11000 1.000 49.69769 146 LEU B O 1
ATOM 3788 N N . ASN B 1 136 ? -19.15900 24.06700 -5.79100 1.000 50.67740 147 ASN B N 1
ATOM 3789 C CA . ASN B 1 136 ? -19.90500 25.02500 -4.99700 1.000 46.21539 147 ASN B CA 1
ATOM 3790 C C . ASN B 1 136 ? -20.80200 24.36200 -3.96300 1.000 53.61196 147 ASN B C 1
ATOM 3791 O O . ASN B 1 136 ? -21.32300 25.05600 -3.08300 1.000 51.39288 147 ASN B O 1
ATOM 3796 N N . LYS B 1 137 ? -20.95800 23.04500 -4.00500 1.000 51.40046 148 LYS B N 1
ATOM 3797 C CA . LYS B 1 137 ? -21.87300 22.38000 -3.09700 1.000 51.36394 148 LYS B CA 1
ATOM 3798 C C . LYS B 1 137 ? -21.17600 21.64100 -1.95800 1.000 50.25431 148 LYS B C 1
ATOM 3799 O O . LYS B 1 137 ? -21.86600 21.10400 -1.08300 1.000 49.28832 148 LYS B O 1
ATOM 3805 N N . ASP B 1 138 ? -19.83900 21.62700 -1.91600 1.000 49.73887 149 ASP B N 1
ATOM 3806 C CA . ASP B 1 138 ? -19.12400 20.94600 -0.83700 1.000 50.37457 149 ASP B CA 1
ATOM 3807 C C . ASP B 1 138 ? -17.67000 21.41100 -0.79400 1.000 53.39212 149 ASP B C 1
ATOM 3808 O O . ASP B 1 138 ? -17.00800 21.47400 -1.84000 1.000 52.05499 149 ASP B O 1
ATOM 3813 N N . GLU B 1 139 ? -17.17800 21.72100 0.41900 1.000 48.27961 150 GLU B N 1
ATOM 3814 C CA . GLU B 1 139 ? -15.84900 22.30500 0.62100 1.000 47.18162 150 GLU B CA 1
ATOM 3815 C C . GLU B 1 139 ? -14.72500 21.27300 0.52300 1.000 47.32484 150 GLU B C 1
ATOM 3816 O O . GLU B 1 139 ? -13.54700 21.65900 0.43100 1.000 44.16590 150 GLU B O 1
ATOM 3822 N N . ARG B 1 140 ? -15.04200 19.97700 0.56300 1.000 44.23956 151 ARG B N 1
ATOM 3823 C CA . ARG B 1 140 ? -14.01000 18.95600 0.41700 1.000 44.33440 151 ARG B CA 1
ATOM 3824 C C . ARG B 1 140 ? -13.62700 18.69500 -1.03600 1.000 44.81361 151 ARG B C 1
ATOM 3825 O O . ARG B 1 140 ? -12.70400 17.91700 -1.28400 1.000 41.11546 151 ARG B O 1
ATOM 3833 N N . LEU B 1 141 ? -14.29700 19.32400 -1.99800 1.000 40.22641 152 LEU B N 1
ATOM 3834 C CA . LEU B 1 141 ? -14.12000 18.99000 -3.39900 1.000 43.84476 152 LEU B CA 1
ATOM 3835 C C . LEU B 1 141 ? -13.19500 20.00100 -4.05800 1.000 45.64597 152 LEU B C 1
ATOM 3836 O O . LEU B 1 141 ? -13.25500 21.20200 -3.76400 1.000 46.28301 152 LEU B O 1
ATOM 3841 N N . LEU B 1 142 ? -12.33800 19.49900 -4.94300 1.000 40.05312 153 LEU B N 1
ATOM 3842 C CA . LEU B 1 142 ? -11.49100 20.30800 -5.79600 1.000 41.72053 153 LEU B CA 1
ATOM 3843 C C . LEU B 1 142 ? -11.75600 19.87000 -7.23100 1.000 43.84623 153 LEU B C 1
ATOM 3844 O O . LEU B 1 142 ? -12.32100 18.80400 -7.47700 1.000 44.26688 153 LEU B O 1
ATOM 3849 N N . GLY B 1 143 ? -11.34500 20.69100 -8.19000 1.000 43.85231 154 GLY B N 1
ATOM 3850 C CA . GLY B 1 143 ? -11.73100 20.48100 -9.56600 1.000 42.74368 154 GLY B CA 1
ATOM 3851 C C . GLY B 1 143 ? -10.54800 20.47300 -10.51500 1.000 43.23806 154 GLY B C 1
ATOM 3852 O O . GLY B 1 143 ? -9.48400 21.03300 -10.23000 1.000 45.75527 154 GLY B O 1
ATOM 3853 N N . SER B 1 144 ? -10.75700 19.81500 -11.66400 1.000 43.73212 155 SER B N 1
ATOM 3854 C CA . SER B 1 144 ? -9.84600 19.88700 -12.79700 1.000 39.26576 155 SER B CA 1
ATOM 3855 C C . SER B 1 144 ? -10.53200 20.60900 -13.94000 1.000 40.49788 155 SER B C 1
ATOM 3856 O O . SER B 1 144 ? -11.72200 20.41400 -14.18600 1.000 45.10189 155 SER B O 1
ATOM 3859 N N . ILE B 1 145 ? -9.77300 21.42800 -14.64800 1.000 42.31129 156 ILE B N 1
ATOM 3860 C CA . ILE B 1 145 ? -10.30500 22.16800 -15.78300 1.000 40.59105 156 ILE B CA 1
ATOM 3861 C C . ILE B 1 145 ? -10.35400 21.25700 -16.99800 1.000 42.73058 156 ILE B C 1
ATOM 3862 O O . ILE B 1 145 ? -9.31900 20.73800 -17.43300 1.000 40.15587 156 ILE B O 1
ATOM 3867 N N . THR B 1 146 ? -11.55100 21.08600 -17.56600 1.000 37.59007 157 THR B N 1
ATOM 3868 C CA . THR B 1 146 ? -11.66500 20.45100 -18.86800 1.000 37.09022 157 THR B CA 1
ATOM 3869 C C . THR B 1 146 ? -11.29200 21.47400 -19.93600 1.000 38.60951 157 THR B C 1
ATOM 3870 O O . THR B 1 146 ? -11.73200 22.62700 -19.87800 1.000 38.56030 157 THR B O 1
ATOM 3874 N N . ILE B 1 147 ? -10.45600 21.05900 -20.88900 1.000 35.54553 158 ILE B N 1
ATOM 3875 C CA . ILE B 1 147 ? -9.91200 21.93400 -21.92000 1.000 33.64879 158 ILE B CA 1
ATOM 3876 C C . ILE B 1 147 ? -10.02800 21.25700 -23.27500 1.000 40.44343 158 ILE B C 1
ATOM 3877 O O . ILE B 1 147 ? -9.91200 20.02300 -23.36900 1.000 36.84561 158 ILE B O 1
ATOM 3882 N N . PRO B 1 148 ? -10.24100 22.02100 -24.34200 1.000 42.22318 159 PRO B N 1
ATOM 3883 C CA . PRO B 1 148 ? -9.97500 21.49900 -25.67600 1.000 40.74898 159 PRO B CA 1
ATOM 3884 C C . PRO B 1 148 ? -8.47500 21.38900 -25.86800 1.000 37.39999 159 PRO B C 1
ATOM 3885 O O . PRO B 1 148 ? -7.68600 22.07700 -25.21600 1.000 40.35166 159 PRO B O 1
ATOM 3889 N N . ALA B 1 149 ? -8.09000 20.50200 -26.78700 1.000 37.31940 160 ALA B N 1
ATOM 3890 C CA . ALA B 1 149 ? -6.68500 20.33000 -27.13100 1.000 35.98905 160 ALA B CA 1
ATOM 3891 C C . ALA B 1 149 ? -6.08900 21.58600 -27.77200 1.000 39.96907 160 ALA B C 1
ATOM 3892 O O . ALA B 1 149 ? -4.87700 21.80300 -27.69800 1.000 43.99765 160 ALA B O 1
ATOM 3894 N N . ASP B 1 150 ? -6.90800 22.41300 -28.40000 1.000 40.99846 161 ASP B N 1
ATOM 3895 C CA . ASP B 1 150 ? -6.41300 23.59700 -29.08000 1.000 39.80455 161 ASP B CA 1
ATOM 3896 C C . ASP B 1 150 ? -5.74700 24.56200 -28.10000 1.000 43.97653 161 ASP B C 1
ATOM 3897 O O . ASP B 1 150 ? -6.41600 25.06100 -27.18000 1.000 45.36866 161 ASP B O 1
ATOM 3902 N N . PRO B 1 151 ? -4.46000 24.88100 -28.27500 1.000 42.61755 162 PRO B N 1
ATOM 3903 C CA . PRO B 1 151 ? -3.77300 25.71000 -27.26300 1.000 42.24890 162 PRO B CA 1
ATOM 3904 C C . PRO B 1 151 ? -4.41700 27.07200 -27.03300 1.000 43.93601 162 PRO B C 1
ATOM 3905 O O . PRO B 1 151 ? -4.49900 27.52500 -25.88200 1.000 44.73983 162 PRO B O 1
ATOM 3909 N N . VAL B 1 152 ? -4.88800 27.73900 -28.08800 1.000 43.01617 163 VAL B N 1
ATOM 3910 C CA . VAL B 1 152 ? -5.46500 29.07200 -27.92000 1.000 40.98011 163 VAL B CA 1
ATOM 3911 C C . VAL B 1 152 ? -6.74800 28.99600 -27.09500 1.000 45.71991 163 VAL B C 1
ATOM 3912 O O . VAL B 1 152 ? -6.91900 29.72900 -26.10400 1.000 47.41852 163 VAL B O 1
ATOM 3916 N N . ALA B 1 153 ? -7.65600 28.08300 -27.47300 1.000 41.04010 164 ALA B N 1
ATOM 3917 C CA . ALA B 1 153 ? -8.92000 27.94200 -26.75500 1.000 40.45863 164 ALA B CA 1
ATOM 3918 C C . ALA B 1 153 ? -8.70900 27.32600 -25.38300 1.000 39.58074 164 ALA B C 1
ATOM 3919 O O . ALA B 1 153 ? -9.49000 27.59800 -24.46800 1.000 40.86226 164 ALA B O 1
ATOM 3921 N N . ALA B 1 154 ? -7.65000 26.52400 -25.21700 1.000 43.21810 165 ALA B N 1
ATOM 3922 C CA . ALA B 1 154 ? -7.28800 26.00700 -23.89000 1.000 43.93781 165 ALA B CA 1
ATOM 3923 C C . ALA B 1 154 ? -6.82700 27.11900 -22.94800 1.000 43.04875 165 ALA B C 1
ATOM 3924 O O . ALA B 1 154 ? -7.22200 27.14300 -21.77600 1.000 43.01629 165 ALA B O 1
ATOM 3926 N N . VAL B 1 155 ? -5.98500 28.04200 -23.42900 1.000 41.28979 166 VAL B N 1
ATOM 3927 C CA . VAL B 1 155 ? -5.54400 29.14000 -22.56300 1.000 44.93092 166 VAL B CA 1
ATOM 3928 C C . VAL B 1 155 ? -6.72800 30.03600 -22.19500 1.000 47.86182 166 VAL B C 1
ATOM 3929 O O . VAL B 1 155 ? -6.89500 30.42600 -21.03100 1.000 45.83957 166 VAL B O 1
ATOM 3933 N N . ARG B 1 156 ? -7.57500 30.35800 -23.18100 1.000 46.78953 167 ARG B N 1
ATOM 3934 C CA . ARG B 1 156 ? -8.79100 31.12600 -22.92500 1.000 43.92398 167 ARG B CA 1
ATOM 3935 C C . ARG B 1 156 ? -9.63300 30.48900 -21.82900 1.000 44.52325 167 ARG B C 1
ATOM 3936 O O . ARG B 1 156 ? -10.21700 31.18200 -20.99500 1.000 44.05448 167 ARG B O 1
ATOM 3944 N N . GLU B 1 157 ? -9.72100 29.16800 -21.81800 1.000 45.45742 168 GLU B N 1
ATOM 3945 C CA . GLU B 1 157 ? -10.58100 28.53500 -20.83500 1.000 44.71960 168 GLU B CA 1
ATOM 3946 C C . GLU B 1 157 ? -9.90100 28.42600 -19.47900 1.000 47.34455 168 GLU B C 1
ATOM 3947 O O . GLU B 1 157 ? -10.57200 28.54400 -18.44500 1.000 45.28712 168 GLU B O 1
ATOM 3953 N N . ILE B 1 158 ? -8.58300 28.20400 -19.45700 1.000 43.22483 169 ILE B N 1
ATOM 3954 C CA . ILE B 1 158 ? -7.85900 28.27600 -18.18900 1.000 47.73763 169 ILE B CA 1
ATOM 3955 C C . ILE B 1 158 ? -7.96900 29.67700 -17.60300 1.000 46.51897 169 ILE B C 1
ATOM 3956 O O . ILE B 1 158 ? -8.20700 29.84300 -16.40800 1.000 47.56697 169 ILE B O 1
ATOM 3961 N N . ASP B 1 159 ? -7.83700 30.70700 -18.44000 1.000 49.09565 170 ASP B N 1
ATOM 3962 C CA . ASP B 1 159 ? -7.95800 32.07200 -17.94000 1.000 49.46328 170 ASP B CA 1
ATOM 3963 C C . ASP B 1 159 ? -9.34400 32.34600 -17.38900 1.000 47.48909 170 ASP B C 1
ATOM 3964 O O . ASP B 1 159 ? -9.51000 33.21600 -16.53200 1.000 52.29197 170 ASP B O 1
ATOM 3969 N N . ARG B 1 160 ? -10.34800 31.62200 -17.85700 1.000 47.15261 171 ARG B N 1
ATOM 3970 C CA . ARG B 1 160 ? -11.70900 31.95200 -17.46300 1.000 45.38953 171 ARG B CA 1
ATOM 3971 C C . ARG B 1 160 ? -12.07200 31.28900 -16.14100 1.000 49.38614 171 ARG B C 1
ATOM 3972 O O . ARG B 1 160 ? -12.55600 31.95300 -15.21600 1.000 54.94629 171 ARG B O 1
ATOM 3980 N N . VAL B 1 161 ? -11.84200 29.98400 -16.01600 1.000 48.51670 172 VAL B N 1
ATOM 3981 C CA . VAL B 1 161 ? -12.23900 29.29600 -14.79100 1.000 48.19905 172 VAL B CA 1
ATOM 3982 C C . VAL B 1 161 ? -11.05600 28.99300 -13.89300 1.000 43.40907 172 VAL B C 1
ATOM 3983 O O . VAL B 1 161 ? -11.26300 28.66000 -12.72000 1.000 43.56339 172 VAL B O 1
ATOM 3987 N N . GLY B 1 162 ? -9.82600 29.05800 -14.41200 1.000 43.96330 173 GLY B N 1
ATOM 3988 C CA . GLY B 1 162 ? -8.65400 28.86300 -13.58500 1.000 53.37090 173 GLY B CA 1
ATOM 3989 C C . GLY B 1 162 ? -8.63400 29.63100 -12.28200 1.000 48.75567 173 GLY B C 1
ATOM 3990 O O . GLY B 1 162 ? -8.16600 29.09800 -11.26800 1.000 47.13792 173 GLY B O 1
ATOM 3991 N N . PRO B 1 163 ? -9.10900 30.87900 -12.25200 1.000 47.29372 174 PRO B N 1
ATOM 3992 C CA . PRO B 1 163 ? -9.10200 31.61300 -10.97900 1.000 46.67504 174 PRO B CA 1
ATOM 3993 C C . PRO B 1 163 ? -10.10200 31.10300 -9.95300 1.000 49.27730 174 PRO B C 1
ATOM 3994 O O . PRO B 1 163 ? -10.18700 31.69200 -8.86600 1.000 55.45576 174 PRO B O 1
ATOM 3998 N N . HIS B 1 164 ? -10.85900 30.03800 -10.22600 1.000 45.60951 175 HIS B N 1
ATOM 3999 C CA . HIS B 1 164 ? -11.79400 29.54600 -9.21100 1.000 43.18008 175 HIS B CA 1
ATOM 4000 C C . HIS B 1 164 ? -11.01500 29.02000 -8.00700 1.000 44.97889 175 HIS B C 1
ATOM 4001 O O . HIS B 1 164 ? -10.02000 28.30200 -8.18400 1.000 43.18699 175 HIS B O 1
ATOM 4008 N N . PRO B 1 165 ? -11.42000 29.35500 -6.77900 1.000 45.08244 176 PRO B N 1
ATOM 4009 C CA . PRO B 1 165 ? -10.58200 29.00600 -5.62000 1.000 40.05671 176 PRO B CA 1
ATOM 4010 C C . PRO B 1 165 ? -10.39700 27.51100 -5.43900 1.000 40.34786 176 PRO B C 1
ATOM 4011 O O . PRO B 1 165 ? -9.35000 27.09300 -4.92900 1.000 40.47343 176 PRO B O 1
ATOM 4015 N N . GLN B 1 166 ? -11.33300 26.68500 -5.91400 1.000 41.42383 177 GLN B N 1
ATOM 4016 C CA . GLN B 1 166 ? -11.23000 25.23400 -5.79000 1.000 40.98608 177 GLN B CA 1
ATOM 4017 C C . GLN B 1 166 ? -10.70200 24.52400 -7.03500 1.000 41.02645 177 GLN B C 1
ATOM 4018 O O . GLN B 1 166 ? -10.64800 23.29200 -7.04600 1.000 41.95814 177 GLN B O 1
ATOM 4024 N N . MET B 1 167 ? -10.35700 25.26600 -8.07800 1.000 43.71253 178 MET B N 1
ATOM 4025 C CA . MET B 1 167 ? -9.75200 24.62000 -9.26800 1.000 40.64623 178 MET B CA 1
ATOM 4026 C C . MET B 1 167 ? -8.25500 24.49900 -9.02100 1.000 43.48360 178 MET B C 1
ATOM 4027 O O . MET B 1 167 ? -7.62500 25.53300 -8.81000 1.000 48.65624 178 MET B O 1
ATOM 4032 N N . VAL B 1 168 ? -7.72100 23.28000 -9.03500 1.000 43.45206 179 VAL B N 1
ATOM 4033 C CA . VAL B 1 168 ? -6.31700 23.04700 -8.68600 1.000 42.86826 179 VAL B CA 1
ATOM 4034 C C . VAL B 1 168 ? -5.51500 22.39400 -9.80400 1.000 45.72406 179 VAL B C 1
ATOM 4035 O O . VAL B 1 168 ? -4.30300 22.18000 -9.64600 1.000 45.65672 179 VAL B O 1
ATOM 4039 N N . GLN B 1 169 ? -6.13700 22.10600 -10.94000 1.000 47.90154 180 GLN B N 1
ATOM 4040 C CA . GLN B 1 169 ? -5.55100 21.21200 -11.92700 1.000 44.74421 180 GLN B CA 1
ATOM 4041 C C . GLN B 1 169 ? -6.14000 21.50900 -13.29700 1.000 45.00684 180 GLN B C 1
ATOM 4042 O O . GLN B 1 169 ? -7.36600 21.56600 -13.43600 1.000 43.52481 180 GLN B O 1
ATOM 4048 N N . VAL B 1 170 ? -5.27200 21.69300 -14.29100 1.000 40.49645 181 VAL B N 1
ATOM 4049 C CA . VAL B 1 170 ? -5.65700 21.61500 -15.69300 1.000 36.91390 181 VAL B CA 1
ATOM 4050 C C . VAL B 1 170 ? -5.56500 20.15600 -16.10900 1.000 40.08137 181 VAL B C 1
ATOM 4051 O O . VAL B 1 170 ? -4.55300 19.49300 -15.84400 1.000 39.86304 181 VAL B O 1
ATOM 4055 N N . MET B 1 171 ? -6.62600 19.63500 -16.73600 1.000 34.98499 182 MET B N 1
ATOM 4056 C CA . MET B 1 171 ? -6.69400 18.21700 -17.08200 1.000 37.45828 182 MET B CA 1
ATOM 4057 C C . MET B 1 171 ? -6.29000 18.00400 -18.54400 1.000 38.84800 182 MET B C 1
ATOM 4058 O O . MET B 1 171 ? -7.03800 18.34800 -19.46800 1.000 41.25478 182 MET B O 1
ATOM 4063 N N . MET B 1 172 ? -5.10800 17.43600 -18.75200 1.000 35.72712 183 MET B N 1
ATOM 4064 C CA . MET B 1 172 ? -4.63700 17.06600 -20.08200 1.000 37.65620 183 MET B CA 1
ATOM 4065 C C . MET B 1 172 ? -4.92900 15.58400 -20.27800 1.000 34.87166 183 MET B C 1
ATOM 4066 O O . MET B 1 172 ? -4.09500 14.71600 -19.99500 1.000 36.01500 183 MET B O 1
ATOM 4071 N N . SER B 1 173 ? -6.14600 15.29900 -20.73400 1.000 37.90847 184 SER B N 1
ATOM 4072 C CA . SER B 1 173 ? -6.55100 13.93100 -21.04100 1.000 35.83752 184 SER B CA 1
ATOM 4073 C C . SER B 1 173 ? -5.54700 13.29400 -21.97500 1.000 36.14744 184 SER B C 1
ATOM 4074 O O . SER B 1 173 ? -5.09300 13.92500 -22.93000 1.000 34.75213 184 SER B O 1
ATOM 4077 N N . ILE B 1 174 ? -5.16700 12.05400 -21.68200 1.000 36.23580 185 ILE B N 1
ATOM 4078 C CA . ILE B 1 174 ? -4.18900 11.34800 -22.50300 1.000 36.07952 185 ILE B CA 1
ATOM 4079 C C . ILE B 1 174 ? -4.88900 10.68200 -23.68900 1.000 38.84439 185 ILE B C 1
ATOM 4080 O O . ILE B 1 174 ? -5.63000 9.70300 -23.52700 1.000 36.53185 185 ILE B O 1
ATOM 4085 N N . GLY B 1 175 ? -4.62900 11.19800 -24.88700 1.000 31.21740 186 GLY B N 1
ATOM 4086 C CA . GLY B 1 175 ? -5.04200 10.52200 -26.09700 1.000 34.85847 186 GLY B CA 1
ATOM 4087 C C . GLY B 1 175 ? -3.88200 10.09400 -26.98300 1.000 39.18038 186 GLY B C 1
ATOM 4088 O O . GLY B 1 175 ? -2.84100 9.63000 -26.50200 1.000 43.17966 186 GLY B O 1
ATOM 4089 N N . ASN B 1 176 ? -4.04300 10.27100 -28.29000 1.000 43.63999 187 ASN B N 1
ATOM 4090 C CA . ASN B 1 176 ? -3.09400 9.77700 -29.28500 1.000 45.69059 187 ASN B CA 1
ATOM 4091 C C . ASN B 1 176 ? -2.14800 10.86400 -29.76900 1.000 42.41934 187 ASN B C 1
ATOM 4092 O O . ASN B 1 176 ? -1.80400 10.94500 -30.95200 1.000 45.30078 187 ASN B O 1
ATOM 4097 N N . PHE B 1 177 ? -1.69900 11.69700 -28.83600 1.000 35.41551 188 PHE B N 1
ATOM 4098 C CA . PHE B 1 177 ? -0.73800 12.74700 -29.12700 1.000 38.82382 188 PHE B CA 1
ATOM 4099 C C . PHE B 1 177 ? 0.00900 13.07500 -27.83200 1.000 41.39680 188 PHE B C 1
ATOM 4100 O O . PHE B 1 177 ? -0.44800 12.76300 -26.72600 1.000 43.78373 188 PHE B O 1
ATOM 4108 N N . ALA B 1 178 ? 1.16000 13.71200 -27.98600 1.000 37.52462 189 ALA B N 1
ATOM 4109 C CA . ALA B 1 178 ? 2.08800 13.95700 -26.89200 1.000 37.10049 189 ALA B CA 1
ATOM 4110 C C . ALA B 1 178 ? 1.96500 15.41000 -26.45600 1.000 38.67083 189 ALA B C 1
ATOM 4111 O O . ALA B 1 178 ? 2.24400 16.32400 -27.24400 1.000 42.77249 189 ALA B O 1
ATOM 4113 N N . TRP B 1 179 ? 1.55400 15.62200 -25.20600 1.000 35.02134 190 TRP B N 1
ATOM 4114 C CA . TRP B 1 179 ? 1.30700 16.97800 -24.72000 1.000 40.36328 190 TRP B CA 1
ATOM 4115 C C . TRP B 1 179 ? 2.56900 17.84000 -24.61000 1.000 40.10309 190 TRP B C 1
ATOM 4116 O O . TRP B 1 179 ? 2.45400 19.06600 -24.52600 1.000 39.62505 190 TRP B O 1
ATOM 4127 N N . GLY B 1 180 ? 3.76200 17.24800 -24.59900 1.000 38.13941 191 GLY B N 1
ATOM 4128 C CA . GLY B 1 180 ? 4.95700 18.06900 -24.55200 1.000 40.70929 191 GLY B CA 1
ATOM 4129 C C . GLY B 1 180 ? 5.34100 18.72500 -25.86300 1.000 41.44747 191 GLY B C 1
ATOM 4130 O O . GLY B 1 180 ? 6.26800 19.53800 -25.88500 1.000 41.71460 191 GLY B O 1
ATOM 4131 N N . ASP B 1 181 ? 4.66300 18.41000 -26.95000 1.000 45.26820 192 ASP B N 1
ATOM 4132 C CA . ASP B 1 181 ? 4.94400 19.09800 -28.19200 1.000 44.22921 192 ASP B CA 1
ATOM 4133 C C . ASP B 1 181 ? 4.93000 20.60800 -27.95600 1.000 43.99239 192 ASP B C 1
ATOM 4134 O O . ASP B 1 181 ? 4.01600 21.11300 -27.29500 1.000 45.84559 192 ASP B O 1
ATOM 4139 N N . PRO B 1 182 ? 5.95500 21.35500 -28.41400 1.000 40.33896 193 PRO B N 1
ATOM 4140 C CA . PRO B 1 182 ? 6.00200 22.78200 -28.17700 1.000 38.30917 193 PRO B CA 1
ATOM 4141 C C . PRO B 1 182 ? 4.68400 23.46900 -28.56500 1.000 42.00748 193 PRO B C 1
ATOM 4142 O O . PRO B 1 182 ? 4.44700 24.56500 -28.12400 1.000 43.93757 193 PRO B O 1
ATOM 4146 N N . ARG B 1 183 ? 3.85100 22.79000 -29.34100 1.000 39.65261 194 ARG B N 1
ATOM 4147 C CA . ARG B 1 183 ? 2.55000 23.36300 -29.75900 1.000 43.90965 194 ARG B CA 1
ATOM 4148 C C . ARG B 1 183 ? 1.66000 23.56000 -28.53600 1.000 43.56933 194 ARG B C 1
ATOM 4149 O O . ARG B 1 183 ? 0.78800 24.43400 -28.59000 1.000 48.25050 194 ARG B O 1
ATOM 4157 N N . PHE B 1 184 ? 1.90600 22.80800 -27.46700 1.000 41.55759 195 PHE B N 1
ATOM 4158 C CA . PHE B 1 184 ? 1.00800 22.85900 -26.28900 1.000 37.74447 195 PHE B CA 1
ATOM 4159 C C . PHE B 1 184 ? 1.62900 23.67900 -25.16100 1.000 42.81054 195 PHE B C 1
ATOM 4160 O O . PHE B 1 184 ? 0.98400 23.82300 -24.11800 1.000 42.46649 195 PHE B O 1
ATOM 4168 N N . HIS B 1 185 ? 2.82500 24.22100 -25.37800 1.000 42.80617 196 HIS B N 1
ATOM 4169 C CA . HIS B 1 185 ? 3.48700 24.93200 -24.28800 1.000 39.36916 196 HIS B CA 1
ATOM 4170 C C . HIS B 1 185 ? 2.70000 26.12500 -23.75800 1.000 41.91734 196 HIS B C 1
ATOM 4171 O O . HIS B 1 185 ? 2.71500 26.32600 -22.53000 1.000 46.27755 196 HIS B O 1
ATOM 4178 N N . PRO B 1 186 ? 1.99100 26.92500 -24.57100 1.000 39.59247 197 PRO B N 1
ATOM 4179 C CA . PRO B 1 186 ? 1.15200 27.98400 -23.98000 1.000 37.15853 197 PRO B CA 1
ATOM 4180 C C . PRO B 1 186 ? 0.20200 27.48700 -22.90000 1.000 42.09694 197 PRO B C 1
ATOM 4181 O O . PRO B 1 186 ? -0.11200 28.24400 -21.97200 1.000 47.47640 197 PRO B O 1
ATOM 4185 N N . ILE B 1 187 ? -0.25600 26.23400 -22.98300 1.000 41.39845 198 ILE B N 1
ATOM 4186 C CA . ILE B 1 187 ? -1.14900 25.69900 -21.96200 1.000 39.72581 198 ILE B CA 1
ATOM 4187 C C . ILE B 1 187 ? -0.40100 25.52000 -20.65400 1.000 43.59651 198 ILE B C 1
ATOM 4188 O O . ILE B 1 187 ? -0.88600 25.91500 -19.58800 1.000 45.28457 198 ILE B O 1
ATOM 4193 N N . PHE B 1 188 ? 0.78400 24.90500 -20.71400 1.000 41.52889 199 PHE B N 1
ATOM 4194 C CA . PHE B 1 188 ? 1.63700 24.78100 -19.53900 1.000 40.66035 199 PHE B CA 1
ATOM 4195 C C . PHE B 1 188 ? 1.87700 26.14700 -18.89300 1.000 47.63909 199 PHE B C 1
ATOM 4196 O O . PHE B 1 188 ? 1.59500 26.36000 -17.70500 1.000 44.33012 199 PHE B O 1
ATOM 4204 N N . GLU B 1 189 ? 2.37900 27.09900 -19.68000 1.000 49.49858 200 GLU B N 1
ATOM 4205 C CA . GLU B 1 189 ? 2.59400 28.44900 -19.17500 1.000 47.53485 200 GLU B CA 1
ATOM 4206 C C . GLU B 1 189 ? 1.35300 28.98800 -18.47500 1.000 46.05276 200 GLU B C 1
ATOM 4207 O O . GLU B 1 189 ? 1.43000 29.51900 -17.36200 1.000 48.35174 200 GLU B O 1
ATOM 4213 N N . ALA B 1 190 ? 0.19300 28.84900 -19.11600 1.000 49.20271 201 ALA B N 1
ATOM 4214 C CA . ALA B 1 190 ? -1.04900 29.33900 -18.53100 1.000 49.39704 201 ALA B CA 1
ATOM 4215 C C . ALA B 1 190 ? -1.35300 28.65500 -17.20400 1.000 44.10952 201 ALA B C 1
ATOM 4216 O O . ALA B 1 190 ? -1.93900 29.27000 -16.30600 1.000 44.91896 201 ALA B O 1
ATOM 4218 N N . ALA B 1 191 ? -0.97700 27.38600 -17.06300 1.000 46.18912 202 ALA B N 1
ATOM 4219 C CA . ALA B 1 191 ? -1.23000 26.68700 -15.80600 1.000 48.26034 202 ALA B CA 1
ATOM 4220 C C . ALA B 1 191 ? -0.32300 27.21600 -14.70100 1.000 50.26716 202 ALA B C 1
ATOM 4221 O O . ALA B 1 191 ? -0.78700 27.57000 -13.60800 1.000 48.00039 202 ALA B O 1
ATOM 4223 N N . GLU B 1 192 ? 0.98000 27.28300 -14.97600 1.000 48.09608 203 GLU B N 1
ATOM 4224 C CA . GLU B 1 192 ? 1.91500 27.81200 -13.99500 1.000 50.77526 203 GLU B CA 1
ATOM 4225 C C . GLU B 1 192 ? 1.53800 29.23200 -13.60700 1.000 49.58860 203 GLU B C 1
ATOM 4226 O O . GLU B 1 192 ? 1.45500 29.56100 -12.42100 1.000 52.02173 203 GLU B O 1
ATOM 4232 N N . ARG B 1 193 ? 1.24700 30.07300 -14.60200 1.000 53.12695 204 ARG B N 1
ATOM 4233 C CA . ARG B 1 193 ? 0.89400 31.46100 -14.32000 1.000 51.05697 204 ARG B CA 1
ATOM 4234 C C . ARG B 1 193 ? -0.31600 31.54600 -13.39600 1.000 57.09460 204 ARG B C 1
ATOM 4235 O O . ARG B 1 193 ? -0.37800 32.41400 -12.51200 1.000 61.33300 204 ARG B O 1
ATOM 4243 N N . HIS B 1 194 ? -1.26400 30.63200 -13.54600 1.000 52.82539 205 HIS B N 1
ATOM 4244 C CA . HIS B 1 194 ? -2.38300 30.57500 -12.62500 1.000 48.17102 205 HIS B CA 1
ATOM 4245 C C . HIS B 1 194 ? -2.10800 29.75300 -11.36500 1.000 51.69245 205 HIS B C 1
ATOM 4246 O O . HIS B 1 194 ? -3.01100 29.61300 -10.53400 1.000 51.33877 205 HIS B O 1
ATOM 4253 N N . GLY B 1 195 ? -0.90400 29.21200 -11.19200 1.000 47.82720 206 GLY B N 1
ATOM 4254 C CA . GLY B 1 195 ? -0.64500 28.37800 -10.03400 1.000 43.58134 206 GLY B CA 1
ATOM 4255 C C . GLY B 1 195 ? -1.35600 27.03600 -10.01500 1.000 49.18328 206 GLY B C 1
ATOM 4256 O O . GLY B 1 195 ? -1.69500 26.53500 -8.93600 1.000 49.41212 206 GLY B O 1
ATOM 4257 N N . LEU B 1 196 ? -1.58200 26.42800 -11.17300 1.000 45.66814 207 LEU B N 1
ATOM 4258 C CA . LEU B 1 196 ? -2.25800 25.14300 -11.24400 1.000 46.71523 207 LEU B CA 1
ATOM 4259 C C . LEU B 1 196 ? -1.28100 24.04900 -11.65200 1.000 46.73092 207 LEU B C 1
ATOM 4260 O O . LEU B 1 196 ? -0.31700 24.29700 -12.38100 1.000 46.34031 207 LEU B O 1
ATOM 4265 N N . ALA B 1 197 ? -1.54300 22.83200 -11.18100 1.000 40.13580 208 ALA B N 1
ATOM 4266 C CA . ALA B 1 197 ? -0.82000 21.65700 -11.65800 1.000 46.60673 208 ALA B CA 1
ATOM 4267 C C . ALA B 1 197 ? -1.48100 21.06600 -12.91600 1.000 41.94950 208 ALA B C 1
ATOM 4268 O O . ALA B 1 197 ? -2.64500 21.33400 -13.22100 1.000 42.88757 208 ALA B O 1
ATOM 4270 N N . ILE B 1 198 ? -0.71800 20.24300 -13.64100 1.000 41.71038 209 ILE B N 1
ATOM 4271 C CA . ILE B 1 198 ? -1.24700 19.48400 -14.76900 1.000 38.90096 209 ILE B CA 1
ATOM 4272 C C . ILE B 1 198 ? -1.71800 18.13100 -14.26100 1.000 40.24413 209 ILE B C 1
ATOM 4273 O O . ILE B 1 198 ? -0.97100 17.42100 -13.57300 1.000 39.04095 209 ILE B O 1
ATOM 4278 N N . GLY B 1 199 ? -2.94900 17.76100 -14.61800 1.000 42.37532 210 GLY B N 1
ATOM 4279 C CA . GLY B 1 199 ? -3.42500 16.39600 -14.48200 1.000 40.76112 210 GLY B CA 1
ATOM 4280 C C . GLY B 1 199 ? -3.33300 15.65000 -15.80600 1.000 42.29935 210 GLY B C 1
ATOM 4281 O O . GLY B 1 199 ? -3.48800 16.22600 -16.89000 1.000 38.30964 210 GLY B O 1
ATOM 4282 N N . MET B 1 200 ? -3.07800 14.35300 -15.71800 1.000 39.93538 211 MET B N 1
ATOM 4283 C CA . MET B 1 200 ? -2.95400 13.53000 -16.91700 1.000 40.36234 211 MET B CA 1
ATOM 4284 C C . MET B 1 200 ? -3.60200 12.17700 -16.64700 1.000 42.38330 211 MET B C 1
ATOM 4285 O O . MET B 1 200 ? -3.06100 11.34900 -15.90700 1.000 40.81714 211 MET B O 1
ATOM 4290 N N . HIS B 1 201 ? -4.76900 11.95600 -17.23800 1.000 41.09074 212 HIS B N 1
ATOM 4291 C CA . HIS B 1 201 ? -5.55600 10.75800 -16.99600 1.000 42.32010 212 HIS B CA 1
ATOM 4292 C C . HIS B 1 201 ? -5.88400 10.11600 -18.33500 1.000 38.08487 212 HIS B C 1
ATOM 4293 O O . HIS B 1 201 ? -6.18500 10.82800 -19.29400 1.000 42.99335 212 HIS B O 1
ATOM 4300 N N . LEU B 1 202 ? -5.82100 8.78400 -18.41900 1.000 35.17221 213 LEU B N 1
ATOM 4301 C CA . LEU B 1 202 ? -6.18300 8.10200 -19.66600 1.000 41.24388 213 LEU B CA 1
ATOM 4302 C C . LEU B 1 202 ? -7.56600 8.55000 -20.14100 1.000 40.65064 213 LEU B C 1
ATOM 4303 O O . LEU B 1 202 ? -8.41100 8.95900 -19.33900 1.000 36.65515 213 LEU B O 1
ATOM 4308 N N . SER B 1 203 ? -7.78200 8.49700 -21.46000 1.000 37.93440 214 SER B N 1
ATOM 4309 C CA . SER B 1 203 ? -9.09900 8.61200 -22.09200 1.000 39.65234 214 SER B CA 1
ATOM 4310 C C . SER B 1 203 ? -9.46900 7.23300 -22.61600 1.000 43.51181 214 SER B C 1
ATOM 4311 O O . SER B 1 203 ? -8.69700 6.29200 -22.49000 1.000 39.75696 214 SER B O 1
ATOM 4314 N N . ALA B 1 204 ? -10.62900 7.11200 -23.24900 1.000 43.01218 215 ALA B N 1
ATOM 4315 C CA . ALA B 1 204 ? -11.01200 5.79200 -23.74200 1.000 39.88825 215 ALA B CA 1
ATOM 4316 C C . ALA B 1 204 ? -10.46800 5.50400 -25.13000 1.000 51.04716 215 ALA B C 1
ATOM 4317 O O . ALA B 1 204 ? -10.74000 4.42600 -25.67000 1.000 55.83416 215 ALA B O 1
ATOM 4319 N N . ASP B 1 205 ? -9.72000 6.43300 -25.72700 1.000 48.03177 216 ASP B N 1
ATOM 4320 C CA . ASP B 1 205 ? -9.42400 6.37300 -27.15400 1.000 46.30280 216 ASP B CA 1
ATOM 4321 C C . ASP B 1 205 ? -7.98300 6.01800 -27.47600 1.000 43.92629 216 ASP B C 1
ATOM 4322 O O . ASP B 1 205 ? -7.63400 5.96200 -28.65600 1.000 47.21931 216 ASP B O 1
ATOM 4327 N N . ILE B 1 206 ? -7.14500 5.75200 -26.47100 1.000 47.84445 217 ILE B N 1
ATOM 4328 C CA . ILE B 1 206 ? -5.73700 5.47700 -26.72900 1.000 42.47341 217 ILE B CA 1
ATOM 4329 C C . ILE B 1 206 ? -5.60100 4.21100 -27.55400 1.000 39.54091 217 ILE B C 1
ATOM 4330 O O . ILE B 1 206 ? -6.22400 3.18800 -27.23800 1.000 38.34207 217 ILE B O 1
ATOM 4335 N N . THR B 1 207 ? -4.77000 4.26200 -28.59900 1.000 40.04735 218 THR B N 1
ATOM 4336 C CA . THR B 1 207 ? -4.34400 3.08000 -29.35500 1.000 41.34267 218 THR B CA 1
ATOM 4337 C C . THR B 1 207 ? -2.81900 2.89600 -29.24900 1.000 40.65890 218 THR B C 1
ATOM 4338 O O . THR B 1 207 ? -2.12600 3.66400 -28.58700 1.000 41.99481 218 THR B O 1
ATOM 4342 N N . PHE B 1 208 ? -2.27900 1.86800 -29.89500 1.000 37.75480 219 PHE B N 1
ATOM 4343 C CA . PHE B 1 208 ? -0.85700 1.56500 -29.74600 1.000 41.37037 219 PHE B CA 1
ATOM 4344 C C . PHE B 1 208 ? -0.21100 1.48600 -31.12600 1.000 46.21199 219 PHE B C 1
ATOM 4345 O O . PHE B 1 208 ? -0.70800 2.07100 -32.09800 1.000 54.94420 219 PHE B O 1
ATOM 4353 N N . GLN B 1 209 ? 0.92700 0.80700 -31.20200 1.000 39.53933 220 GLN B N 1
ATOM 4354 C CA . GLN B 1 209 ? 1.68200 0.73900 -32.47700 1.000 44.14140 220 GLN B CA 1
ATOM 4355 C C . GLN B 1 209 ? 0.74500 0.32700 -33.61000 1.000 49.19994 220 GLN B C 1
ATOM 4356 O O . GLN B 1 209 ? 0.06500 -0.69600 -33.47700 1.000 51.41776 220 GLN B O 1
ATOM 4362 N N . GLY B 1 210 ? 0.73200 1.10300 -34.68700 1.000 50.38570 221 GLY B N 1
ATOM 4363 C CA . GLY B 1 210 ? -0.16700 0.82200 -35.77100 1.000 42.10863 221 GLY B CA 1
ATOM 4364 C C . GLY B 1 210 ? -1.58700 1.19800 -35.47700 1.000 46.08248 221 GLY B C 1
ATOM 4365 O O . GLY B 1 210 ? -2.46900 0.92900 -36.30100 1.000 42.91600 221 GLY B O 1
ATOM 4366 N N . GLY B 1 211 ? -1.83600 1.80800 -34.32400 1.000 49.47725 222 GLY B N 1
ATOM 4367 C CA . GLY B 1 211 ? -3.18400 2.20200 -33.99900 1.000 49.94477 222 GLY B CA 1
ATOM 4368 C C . GLY B 1 211 ? -4.12600 1.06100 -33.71500 1.000 44.98525 222 GLY B C 1
ATOM 4369 O O . GLY B 1 211 ? -5.33900 1.24700 -33.77700 1.000 45.46856 222 GLY B O 1
ATOM 4370 N N . GLU B 1 212 ? -3.62200 -0.11600 -33.38900 1.000 47.75792 223 GLU B N 1
ATOM 4371 C CA . GLU B 1 212 ? -4.59400 -1.13900 -33.05700 1.000 52.08787 223 GLU B CA 1
ATOM 4372 C C . GLU B 1 212 ? -4.95700 -1.07000 -31.58400 1.000 49.83231 223 GLU B C 1
ATOM 4373 O O . GLU B 1 212 ? -4.23100 -0.50000 -30.76000 1.000 44.20939 223 GLU B O 1
ATOM 4379 N N . PHE B 1 213 ? -6.11600 -1.65300 -31.26800 1.000 47.05570 224 PHE B N 1
ATOM 4380 C CA . PHE B 1 213 ? -6.62400 -1.67800 -29.90900 1.000 44.74464 224 PHE B CA 1
ATOM 4381 C C . PHE B 1 213 ? -6.22200 -2.92700 -29.14200 1.000 42.63580 224 PHE B C 1
ATOM 4382 O O . PHE B 1 213 ? -6.49000 -3.00100 -27.93300 1.000 43.84270 224 PHE B O 1
ATOM 4390 N N . LEU B 1 214 ? -5.63100 -3.91500 -29.81600 1.000 38.25428 225 LEU B N 1
ATOM 4391 C CA . LEU B 1 214 ? -5.16800 -5.17400 -29.23400 1.000 38.95222 225 LEU B CA 1
ATOM 4392 C C . LEU B 1 214 ? -6.28800 -6.17700 -28.92600 1.000 38.84047 225 LEU B C 1
ATOM 4393 O O . LEU B 1 214 ? -6.10200 -7.03700 -28.05800 1.000 41.50464 225 LEU B O 1
ATOM 4398 N N . ARG B 1 215 ? -7.44300 -6.08700 -29.59800 1.000 37.26040 226 ARG B N 1
ATOM 4399 C CA . ARG B 1 215 ? -8.44300 -7.15500 -29.72800 1.000 37.78530 226 ARG B CA 1
ATOM 4400 C C . ARG B 1 215 ? -9.37300 -7.34900 -28.53200 1.000 39.72889 226 ARG B C 1
ATOM 4401 O O . ARG B 1 215 ? -10.55500 -7.67200 -28.71100 1.000 41.25372 226 ARG B O 1
ATOM 4409 N N . TYR B 1 216 ? -8.85000 -7.19600 -27.31500 1.000 41.40255 227 TYR B N 1
ATOM 4410 C CA . TYR B 1 216 ? -9.58500 -7.48500 -26.08800 1.000 40.03449 227 TYR B CA 1
ATOM 4411 C C . TYR B 1 216 ? -9.33900 -6.35900 -25.10700 1.000 38.74171 227 TYR B C 1
ATOM 4412 O O . TYR B 1 216 ? -8.23100 -5.81700 -25.05700 1.000 38.76145 227 TYR B O 1
ATOM 4421 N N . TYR B 1 217 ? -10.36600 -6.01100 -24.32100 1.000 43.79001 228 TYR B N 1
ATOM 4422 C CA . TYR B 1 217 ? -10.18500 -4.94500 -23.34000 1.000 40.96833 228 TYR B CA 1
ATOM 4423 C C . TYR B 1 217 ? -9.09800 -5.29800 -22.34800 1.000 42.09566 228 TYR B C 1
ATOM 4424 O O . TYR B 1 217 ? -8.37500 -4.41400 -21.86900 1.000 40.36654 228 TYR B O 1
ATOM 4433 N N . VAL B 1 218 ? -8.95000 -6.58200 -22.04000 1.000 41.39946 229 VAL B N 1
ATOM 4434 C CA . VAL B 1 218 ? -7.97800 -6.95600 -21.02700 1.000 40.95028 229 VAL B CA 1
ATOM 4435 C C . VAL B 1 218 ? -6.56500 -6.63800 -21.50900 1.000 40.24095 229 VAL B C 1
ATOM 4436 O O . VAL B 1 218 ? -5.75800 -6.08100 -20.75400 1.000 43.65989 229 VAL B O 1
ATOM 4440 N N . ALA B 1 219 ? -6.26600 -6.91800 -22.79000 1.000 38.30439 230 ALA B N 1
ATOM 4441 C CA . ALA B 1 219 ? -4.99300 -6.50300 -23.37900 1.000 34.09401 230 ALA B CA 1
ATOM 4442 C C . ALA B 1 219 ? -4.85300 -4.98500 -23.41400 1.000 34.72370 230 ALA B C 1
ATOM 4443 O O . ALA B 1 219 ? -3.78700 -4.44200 -23.10100 1.000 34.77962 230 ALA B O 1
ATOM 4445 N N . TRP B 1 220 ? -5.90900 -4.28300 -23.82200 1.000 35.71741 231 TRP B N 1
ATOM 4446 C CA . TRP B 1 220 ? -5.83500 -2.83300 -23.90000 1.000 37.75763 231 TRP B CA 1
ATOM 4447 C C . TRP B 1 220 ? -5.54800 -2.22700 -22.52300 1.000 37.48642 231 TRP B C 1
ATOM 4448 O O . TRP B 1 220 ? -4.74200 -1.29600 -22.39600 1.000 36.57779 231 TRP B O 1
ATOM 4459 N N . ARG B 1 221 ? -6.20900 -2.75100 -21.48300 1.000 36.77694 232 ARG B N 1
ATOM 4460 C CA . ARG B 1 221 ? -5.92900 -2.35900 -20.10600 1.000 37.73704 232 ARG B CA 1
ATOM 4461 C C . ARG B 1 221 ? -4.46800 -2.56600 -19.76300 1.000 36.62909 232 ARG B C 1
ATOM 4462 O O . ARG B 1 221 ? -3.84900 -1.70900 -19.12000 1.000 42.65493 232 ARG B O 1
ATOM 4470 N N . ALA B 1 222 ? -3.90100 -3.70400 -20.16900 1.000 29.12917 233 ALA B N 1
ATOM 4471 C CA . ALA B 1 222 ? -2.50800 -3.96100 -19.83900 1.000 35.55291 233 ALA B CA 1
ATOM 4472 C C . ALA B 1 222 ? -1.57200 -3.02800 -20.56600 1.000 39.15740 233 ALA B C 1
ATOM 4473 O O . ALA B 1 222 ? -0.45600 -2.80300 -20.08600 1.000 40.12537 233 ALA B O 1
ATOM 4475 N N . ALA B 1 223 ? -1.99600 -2.47700 -21.70600 1.000 35.28146 234 ALA B N 1
ATOM 4476 C CA . ALA B 1 223 ? -1.10300 -1.65500 -22.49800 1.000 34.58180 234 ALA B CA 1
ATOM 4477 C C . ALA B 1 223 ? -1.16700 -0.18500 -22.13600 1.000 35.62725 234 ALA B C 1
ATOM 4478 O O . ALA B 1 223 ? -0.16800 0.51900 -22.32300 1.000 33.16769 234 ALA B O 1
ATOM 4480 N N . HIS B 1 224 ? -2.28100 0.30200 -21.58600 1.000 37.31657 235 HIS B N 1
ATOM 4481 C CA . HIS B 1 224 ? -2.38000 1.75500 -21.63200 1.000 37.70116 235 HIS B CA 1
ATOM 4482 C C . HIS B 1 224 ? -1.40000 2.50300 -20.73000 1.000 37.67491 235 HIS B C 1
ATOM 4483 O O . HIS B 1 224 ? -1.20800 3.70000 -20.94900 1.000 39.38179 235 HIS B O 1
ATOM 4490 N N . PRO B 1 225 ? -0.72200 1.89600 -19.75100 1.000 44.52081 236 PRO B N 1
ATOM 4491 C CA . PRO B 1 225 ? 0.36300 2.64900 -19.09700 1.000 38.52907 236 PRO B CA 1
ATOM 4492 C C . PRO B 1 225 ? 1.43100 3.13600 -20.06700 1.000 38.29872 236 PRO B C 1
ATOM 4493 O O . PRO B 1 225 ? 2.09000 4.14100 -19.77200 1.000 42.33777 236 PRO B O 1
ATOM 4497 N N . GLN B 1 226 ? 1.60500 2.47500 -21.21700 1.000 36.80241 237 GLN B N 1
ATOM 4498 C CA . GLN B 1 226 ? 2.57300 2.93100 -22.21300 1.000 37.18996 237 GLN B CA 1
ATOM 4499 C C . GLN B 1 226 ? 2.34200 4.38400 -22.59600 1.000 39.09899 237 GLN B C 1
ATOM 4500 O O . GLN B 1 226 ? 3.29600 5.13000 -22.82900 1.000 41.56049 237 GLN B O 1
ATOM 4506 N N . ALA B 1 227 ? 1.07700 4.79700 -22.71300 1.000 40.41044 238 ALA B N 1
ATOM 4507 C CA . ALA B 1 227 ? 0.79200 6.17100 -23.11300 1.000 39.32403 238 ALA B CA 1
ATOM 4508 C C . ALA B 1 227 ? 1.19500 7.16200 -22.02400 1.000 38.77914 238 ALA B C 1
ATOM 4509 O O . ALA B 1 227 ? 1.56300 8.30700 -22.32300 1.000 38.02743 238 ALA B O 1
ATOM 4511 N N . TYR B 1 228 ? 1.15100 6.74000 -20.75900 1.000 40.78832 239 TYR B N 1
ATOM 4512 C CA . TYR B 1 228 ? 1.69600 7.57600 -19.69400 1.000 38.60385 239 TYR B CA 1
ATOM 4513 C C . TYR B 1 228 ? 3.20000 7.71200 -19.84100 1.000 34.08271 239 TYR B C 1
ATOM 4514 O O . TYR B 1 228 ? 3.75500 8.80300 -19.68200 1.000 32.36120 239 TYR B O 1
ATOM 4523 N N . MET B 1 229 ? 3.86800 6.61300 -20.16700 1.000 34.35200 240 MET B N 1
ATOM 4524 C CA . MET B 1 229 ? 5.30900 6.64600 -20.37400 1.000 37.62657 240 MET B CA 1
ATOM 4525 C C . MET B 1 229 ? 5.70900 7.60500 -21.48700 1.000 40.29544 240 MET B C 1
ATOM 4526 O O . MET B 1 229 ? 6.73400 8.28300 -21.37600 1.000 43.43834 240 MET B O 1
ATOM 4531 N N . THR B 1 230 ? 4.91400 7.64900 -22.55100 1.000 40.32374 241 THR B N 1
ATOM 4532 C CA . THR B 1 230 ? 5.20100 8.54200 -23.69900 1.000 42.94280 241 THR B CA 1
ATOM 4533 C C . THR B 1 230 ? 5.02200 9.98500 -23.24100 1.000 39.95004 241 THR B C 1
ATOM 4534 O O . THR B 1 230 ? 5.85000 10.82300 -23.60000 1.000 41.10156 241 THR B O 1
ATOM 4538 N N . GLN B 1 231 ? 3.97300 10.23900 -22.47200 1.000 33.94442 242 GLN B N 1
ATOM 4539 C CA . GLN B 1 231 ? 3.70800 11.59800 -22.00800 1.000 38.60866 242 GLN B CA 1
ATOM 4540 C C . GLN B 1 231 ? 4.87800 12.14000 -21.18900 1.000 38.58505 242 GLN B C 1
ATOM 4541 O O . GLN B 1 231 ? 5.29300 13.28900 -21.37700 1.000 38.39789 242 GLN B O 1
ATOM 4547 N N . VAL B 1 232 ? 5.45100 11.32400 -20.30000 1.000 40.37632 243 VAL B N 1
ATOM 4548 C CA . VAL B 1 232 ? 6.50200 11.88000 -19.45500 1.000 39.43994 243 VAL B CA 1
ATOM 4549 C C . VAL B 1 232 ? 7.80500 12.00000 -20.23500 1.000 40.11261 243 VAL B C 1
ATOM 4550 O O . VAL B 1 232 ? 8.57800 12.93500 -19.99400 1.000 39.64021 243 VAL B O 1
ATOM 4554 N N . ILE B 1 233 ? 8.04500 11.10000 -21.20400 1.000 39.99470 244 ILE B N 1
ATOM 4555 C CA . ILE B 1 233 ? 9.14700 11.27700 -22.15000 1.000 33.55139 244 ILE B CA 1
ATOM 4556 C C . ILE B 1 233 ? 8.97800 12.58200 -22.91400 1.000 39.22639 244 ILE B C 1
ATOM 4557 O O . ILE B 1 233 ? 9.94000 13.33600 -23.12200 1.000 40.36408 244 ILE B O 1
ATOM 4562 N N . SER B 1 234 ? 7.75600 12.86600 -23.35800 1.000 34.99733 245 SER B N 1
ATOM 4563 C CA . SER B 1 234 ? 7.53100 14.09500 -24.10200 1.000 36.82091 245 SER B CA 1
ATOM 4564 C C . SER B 1 234 ? 7.73600 15.31800 -23.21700 1.000 41.30882 245 SER B C 1
ATOM 4565 O O . SER B 1 234 ? 8.38400 16.28700 -23.62600 1.000 43.26767 245 SER B O 1
ATOM 4568 N N . LEU B 1 235 ? 7.20100 15.28000 -21.99800 1.000 35.27043 246 LEU B N 1
ATOM 4569 C CA . LEU B 1 235 ? 7.35900 16.38800 -21.06900 1.000 42.83371 246 LEU B CA 1
ATOM 4570 C C . LEU B 1 235 ? 8.83300 16.74600 -20.86700 1.000 46.63492 246 LEU B C 1
ATOM 4571 O O . LEU B 1 235 ? 9.21500 17.92100 -20.92300 1.000 43.72130 246 LEU B O 1
ATOM 4576 N N . ILE B 1 236 ? 9.67500 15.73800 -20.63900 1.000 42.21111 247 ILE B N 1
ATOM 4577 C CA . ILE B 1 236 ? 11.06900 15.99800 -20.30100 1.000 41.29177 247 ILE B CA 1
ATOM 4578 C C . ILE B 1 236 ? 11.84700 16.45800 -21.53200 1.000 46.45405 247 ILE B C 1
ATOM 4579 O O . ILE B 1 236 ? 12.46700 17.52600 -21.52100 1.000 46.49575 247 ILE B O 1
ATOM 4584 N N . THR B 1 237 ? 11.80600 15.67300 -22.61800 1.000 44.99618 248 THR B N 1
ATOM 4585 C CA . THR B 1 237 ? 12.63400 15.95300 -23.79200 1.000 44.97058 248 THR B CA 1
ATOM 4586 C C . THR B 1 237 ? 12.29100 17.27800 -24.46900 1.000 45.73474 248 THR B C 1
ATOM 4587 O O . THR B 1 237 ? 13.13700 17.83100 -25.17700 1.000 40.63009 248 THR B O 1
ATOM 4591 N N . ASN B 1 238 ? 11.08400 17.79900 -24.28500 1.000 46.21302 249 ASN B N 1
ATOM 4592 C CA . ASN B 1 238 ? 10.74200 19.08800 -24.86600 1.000 46.60756 249 ASN B CA 1
ATOM 4593 C C . ASN B 1 238 ? 10.99700 20.24000 -23.90800 1.000 46.74627 249 ASN B C 1
ATOM 4594 O O . ASN B 1 238 ? 10.58400 21.36900 -24.19600 1.000 48.15331 249 ASN B O 1
ATOM 4599 N N . GLY B 1 239 ? 11.63700 19.97900 -22.77400 1.000 43.87370 250 GLY B N 1
ATOM 4600 C CA . GLY B 1 239 ? 12.00500 21.04300 -21.86400 1.000 49.59556 250 GLY B CA 1
ATOM 4601 C C . GLY B 1 239 ? 10.84900 21.70100 -21.14900 1.000 48.95994 250 GLY B C 1
ATOM 4602 O O . GLY B 1 239 ? 10.95400 22.86900 -20.74600 1.000 51.65813 250 GLY B O 1
ATOM 4603 N N . VAL B 1 240 ? 9.74900 20.98400 -20.95400 1.000 44.31979 251 VAL B N 1
ATOM 4604 C CA . VAL B 1 240 ? 8.60200 21.61500 -20.31400 1.000 48.09845 251 VAL B CA 1
ATOM 4605 C C . VAL B 1 240 ? 8.95600 22.07700 -18.90700 1.000 42.12646 251 VAL B C 1
ATOM 4606 O O . VAL B 1 240 ? 8.50200 23.13800 -18.46000 1.000 40.66960 251 VAL B O 1
ATOM 4610 N N . PHE B 1 241 ? 9.78200 21.29900 -18.19700 1.000 45.01838 252 PHE B N 1
ATOM 4611 C CA . PHE B 1 241 ? 10.15500 21.61100 -16.81100 1.000 49.68500 252 PHE B CA 1
ATOM 4612 C C . PHE B 1 241 ? 11.37300 22.52400 -16.69600 1.000 47.18807 252 PHE B C 1
ATOM 4613 O O . PHE B 1 241 ? 11.50300 23.21200 -15.68600 1.000 48.82097 252 PHE B O 1
ATOM 4621 N N . ASP B 1 242 ? 12.25700 22.54700 -17.70800 1.000 51.45455 253 ASP B N 1
ATOM 4622 C CA . ASP B 1 242 ? 13.28000 23.59000 -17.81400 1.000 50.09647 253 ASP B CA 1
ATOM 4623 C C . ASP B 1 242 ? 12.65200 24.95600 -18.07800 1.000 51.24969 253 ASP B C 1
ATOM 4624 O O . ASP B 1 242 ? 13.15700 25.97600 -17.59100 1.000 57.50240 253 ASP B O 1
ATOM 4629 N N . LYS B 1 243 ? 11.56200 24.99400 -18.84400 1.000 49.87338 254 LYS B N 1
ATOM 4630 C CA . LYS B 1 243 ? 10.83500 26.23700 -19.08600 1.000 48.38087 254 LYS B CA 1
ATOM 4631 C C . LYS B 1 243 ? 10.04500 26.67600 -17.85900 1.000 48.34543 254 LYS B C 1
ATOM 4632 O O . LYS B 1 243 ? 9.98800 27.87100 -17.54400 1.000 51.37937 254 LYS B O 1
ATOM 4638 N N . TYR B 1 244 ? 9.39300 25.73500 -17.18000 1.000 46.01732 255 TYR B N 1
ATOM 4639 C CA . TYR B 1 244 ? 8.53700 26.03400 -16.03300 1.000 50.46730 255 TYR B CA 1
ATOM 4640 C C . TYR B 1 244 ? 8.94600 25.09000 -14.91500 1.000 47.05009 255 TYR B C 1
ATOM 4641 O O . TYR B 1 244 ? 8.37400 24.00200 -14.75900 1.000 45.76662 255 TYR B O 1
ATOM 4650 N N . PRO B 1 245 ? 9.94100 25.47100 -14.11100 1.000 52.93295 256 PRO B N 1
ATOM 4651 C CA . PRO B 1 245 ? 10.50500 24.52500 -13.13800 1.000 46.74075 256 PRO B CA 1
ATOM 4652 C C . PRO B 1 245 ? 9.71400 24.40500 -11.85100 1.000 41.97552 256 PRO B C 1
ATOM 4653 O O . PRO B 1 245 ? 10.00000 23.49700 -11.06800 1.000 42.50243 256 PRO B O 1
ATOM 4657 N N . ASN B 1 246 ? 8.71000 25.24200 -11.62500 1.000 43.45829 257 ASN B N 1
ATOM 4658 C CA . ASN B 1 246 ? 7.77000 25.05700 -10.52600 1.000 43.12263 257 ASN B CA 1
ATOM 4659 C C . ASN B 1 246 ? 6.56300 24.20200 -10.89000 1.000 49.00700 257 ASN B C 1
ATOM 4660 O O . ASN B 1 246 ? 5.70000 23.96800 -10.02900 1.000 43.09872 257 ASN B O 1
ATOM 4665 N N . LEU B 1 247 ? 6.45800 23.76000 -12.14700 1.000 52.28724 258 LEU B N 1
ATOM 4666 C CA . LEU B 1 247 ? 5.25200 23.10200 -12.62700 1.000 45.71734 258 LEU B CA 1
ATOM 4667 C C . LEU B 1 247 ? 5.30500 21.60500 -12.35000 1.000 38.97371 258 LEU B C 1
ATOM 4668 O O . LEU B 1 247 ? 6.28700 20.93200 -12.68200 1.000 41.25486 258 LEU B O 1
ATOM 4673 N N . LYS B 1 248 ? 4.23000 21.08400 -11.78100 1.000 37.06976 259 LYS B N 1
ATOM 4674 C CA . LYS B 1 248 ? 4.14300 19.67000 -11.45700 1.000 42.33206 259 LYS B CA 1
ATOM 4675 C C . LYS B 1 248 ? 3.01200 18.99800 -12.23800 1.000 48.66449 259 LYS B C 1
ATOM 4676 O O . LYS B 1 248 ? 1.96700 19.60900 -12.50900 1.000 40.53501 259 LYS B O 1
ATOM 4682 N N . VAL B 1 249 ? 3.22800 17.72300 -12.58800 1.000 45.23808 260 VAL B N 1
ATOM 4683 C CA . VAL B 1 249 ? 2.26900 16.92200 -13.34100 1.000 43.41909 260 VAL B CA 1
ATOM 4684 C C . VAL B 1 249 ? 1.84400 15.70100 -12.53200 1.000 42.75575 260 VAL B C 1
ATOM 4685 O O . VAL B 1 249 ? 2.67700 15.00700 -11.93600 1.000 40.82201 260 VAL B O 1
ATOM 4689 N N . ALA B 1 250 ? 0.53900 15.42200 -12.55000 1.000 41.07781 261 ALA B N 1
ATOM 4690 C CA . ALA B 1 250 ? -0.04100 14.28100 -11.85800 1.000 37.70900 261 ALA B CA 1
ATOM 4691 C C . ALA B 1 250 ? -0.39100 13.22500 -12.89400 1.000 40.09178 261 ALA B C 1
ATOM 4692 O O . ALA B 1 250 ? -1.32800 13.40100 -13.67700 1.000 40.86166 261 ALA B O 1
ATOM 4694 N N . LEU B 1 251 ? 0.32700 12.12000 -12.86100 1.000 37.62141 262 LEU B N 1
ATOM 4695 C CA . LEU B 1 251 ? 0.04200 10.99600 -13.72400 1.000 33.10981 262 LEU B CA 1
ATOM 4696 C C . LEU B 1 251 ? -0.90900 10.16800 -12.91500 1.000 39.23307 262 LEU B C 1
ATOM 4697 O O . LEU B 1 251 ? -0.51700 9.53800 -11.94800 1.000 38.09281 262 LEU B O 1
ATOM 4702 N N . ILE B 1 252 ? -2.14900 10.13200 -13.32900 1.000 34.01200 263 ILE B N 1
ATOM 4703 C CA . ILE B 1 252 ? -3.23000 9.50900 -12.59600 1.000 33.88905 263 ILE B CA 1
ATOM 4704 C C . ILE B 1 252 ? -3.75100 8.32100 -13.39600 1.000 39.48522 263 ILE B C 1
ATOM 4705 O O . ILE B 1 252 ? -4.33500 8.49600 -14.47300 1.000 43.02169 263 ILE B O 1
ATOM 4710 N N . GLU B 1 253 ? -3.53100 7.11900 -12.85400 1.000 38.95309 264 GLU B N 1
ATOM 4711 C CA . GLU B 1 253 ? -4.12000 5.83300 -13.23000 1.000 36.35817 264 GLU B CA 1
ATOM 4712 C C . GLU B 1 253 ? -3.23800 5.12300 -14.25200 1.000 37.84024 264 GLU B C 1
ATOM 4713 O O . GLU B 1 253 ? -3.61900 4.07900 -14.79000 1.000 37.90900 264 GLU B O 1
ATOM 4719 N N . GLY B 1 254 ? -2.03800 5.64100 -14.48300 1.000 34.22904 265 GLY B N 1
ATOM 4720 C CA . GLY B 1 254 ? -1.08200 4.88300 -15.25200 1.000 36.00705 265 GLY B CA 1
ATOM 4721 C C . GLY B 1 254 ? -0.21300 3.95100 -14.44600 1.000 37.88523 265 GLY B C 1
ATOM 4722 O O . GLY B 1 254 ? 0.64600 3.27900 -15.02600 1.000 37.42826 265 GLY B O 1
ATOM 4723 N N . GLY B 1 255 ? -0.40800 3.88900 -13.11900 1.000 41.42921 266 GLY B N 1
ATOM 4724 C CA . GLY B 1 255 ? 0.44100 3.08900 -12.24800 1.000 37.28033 266 GLY B CA 1
ATOM 4725 C C . GLY B 1 255 ? 1.73400 3.80700 -11.91400 1.000 38.40509 266 GLY B C 1
ATOM 4726 O O . GLY B 1 255 ? 1.90700 4.99700 -12.20300 1.000 39.80156 266 GLY B O 1
ATOM 4727 N N . PHE B 1 256 ? 2.66900 3.06100 -11.31000 1.000 39.64078 267 PHE B N 1
ATOM 4728 C CA . PHE B 1 256 ? 3.93700 3.65300 -10.88600 1.000 42.62178 267 PHE B CA 1
ATOM 4729 C C . PHE B 1 256 ? 5.08000 2.64300 -10.90600 1.000 44.69099 267 PHE B C 1
ATOM 4730 O O . PHE B 1 256 ? 6.25300 3.03200 -10.94400 1.000 45.66652 267 PHE B O 1
ATOM 4738 N N . GLU B 1 257 ? 4.76500 1.34700 -10.88300 1.000 42.45186 268 GLU B N 1
ATOM 4739 C CA . GLU B 1 257 ? 5.82000 0.34100 -10.77300 1.000 48.78018 268 GLU B CA 1
ATOM 4740 C C . GLU B 1 257 ? 6.81400 0.40700 -11.91800 1.000 42.83625 268 GLU B C 1
ATOM 4741 O O . GLU B 1 257 ? 7.91000 -0.15600 -11.80200 1.000 45.41713 268 GLU B O 1
ATOM 4747 N N . TRP B 1 258 ? 6.46300 1.09000 -13.00600 1.000 45.96953 269 TRP B N 1
ATOM 4748 C CA . TRP B 1 258 ? 7.32400 1.24200 -14.17800 1.000 43.88717 269 TRP B CA 1
ATOM 4749 C C . TRP B 1 258 ? 8.23000 2.45500 -14.09000 1.000 44.43024 269 TRP B C 1
ATOM 4750 O O . TRP B 1 258 ? 9.09000 2.62500 -14.96400 1.000 42.87994 269 TRP B O 1
ATOM 4761 N N . VAL B 1 259 ? 8.04500 3.29100 -13.06800 1.000 39.77475 270 VAL B N 1
ATOM 4762 C CA . VAL B 1 259 ? 8.69900 4.59200 -12.97600 1.000 40.06390 270 VAL B CA 1
ATOM 4763 C C . VAL B 1 259 ? 10.20700 4.42000 -12.81700 1.000 44.64740 270 VAL B C 1
ATOM 4764 O O . VAL B 1 259 ? 10.96500 5.04600 -13.57700 1.000 45.34250 270 VAL B O 1
ATOM 4768 N N . PRO B 1 260 ? 10.70700 3.59900 -11.87800 1.000 48.74806 271 PRO B N 1
ATOM 4769 C CA . PRO B 1 260 ? 12.16800 3.45800 -11.79900 1.000 47.40531 271 PRO B CA 1
ATOM 4770 C C . PRO B 1 260 ? 12.79100 2.92800 -13.08000 1.000 42.15946 271 PRO B C 1
ATOM 4771 O O . PRO B 1 260 ? 13.86200 3.40600 -13.47700 1.000 40.84518 271 PRO B O 1
ATOM 4775 N N . PHE B 1 261 ? 12.14800 1.97900 -13.75600 1.000 43.48206 272 PHE B N 1
ATOM 4776 C CA . PHE B 1 261 ? 12.64900 1.54900 -15.06200 1.000 46.72802 272 PHE B CA 1
ATOM 4777 C C . PHE B 1 261 ? 12.78900 2.73600 -16.01400 1.000 48.41057 272 PHE B C 1
ATOM 4778 O O . PHE B 1 261 ? 13.84000 2.93700 -16.63600 1.000 47.57449 272 PHE B O 1
ATOM 4786 N N . MET B 1 262 ? 11.72100 3.52600 -16.14800 1.000 52.03588 273 MET B N 1
ATOM 4787 C CA . MET B 1 262 ? 11.73200 4.66100 -17.06000 1.000 46.42136 273 MET B CA 1
ATOM 4788 C C . MET B 1 262 ? 12.79800 5.67200 -16.65600 1.000 48.67791 273 MET B C 1
ATOM 4789 O O . MET B 1 262 ? 13.51500 6.20700 -17.51600 1.000 48.41318 273 MET B O 1
ATOM 4794 N N . MET B 1 263 ? 12.94400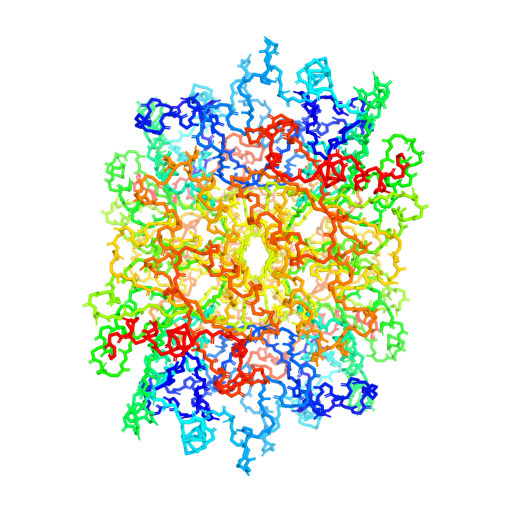 5.90600 -15.34200 1.000 48.17627 274 MET B N 1
ATOM 4795 C CA . MET B 1 263 ? 13.94700 6.84400 -14.82500 1.000 50.68688 274 MET B CA 1
ATOM 4796 C C . MET B 1 263 ? 15.36400 6.43400 -15.22700 1.000 51.13297 274 MET B C 1
ATOM 4797 O O . MET B 1 263 ? 16.17500 7.27700 -15.63900 1.000 46.68659 274 MET B O 1
ATOM 4802 N N . ASN B 1 264 ? 15.68300 5.14200 -15.09600 1.000 51.13811 275 ASN B N 1
ATOM 4803 C CA . ASN B 1 264 ? 17.00100 4.65400 -15.47900 1.000 49.04554 275 ASN B CA 1
ATOM 4804 C C . ASN B 1 264 ? 17.20100 4.71000 -16.97900 1.000 52.47631 275 ASN B C 1
ATOM 4805 O O . ASN B 1 264 ? 18.26500 5.12900 -17.43700 1.000 58.68550 275 ASN B O 1
ATOM 4810 N N . ARG B 1 265 ? 16.20700 4.26900 -17.76100 1.000 51.92939 276 ARG B N 1
ATOM 4811 C CA . ARG B 1 265 ? 16.32500 4.31800 -19.21800 1.000 51.02536 276 ARG B CA 1
ATOM 4812 C C . ARG B 1 265 ? 16.56500 5.74300 -19.72300 1.000 49.35248 276 ARG B C 1
ATOM 4813 O O . ARG B 1 265 ? 17.43900 5.97300 -20.56600 1.000 47.31711 276 ARG B O 1
ATOM 4821 N N . MET B 1 266 ? 15.81600 6.71600 -19.20700 1.000 45.71588 277 MET B N 1
ATOM 4822 C CA . MET B 1 266 ? 16.00600 8.09000 -19.65000 1.000 44.43178 277 MET B CA 1
ATOM 4823 C C . MET B 1 266 ? 17.32900 8.67900 -19.16700 1.000 52.05141 277 MET B C 1
ATOM 4824 O O . MET B 1 266 ? 17.94100 9.47900 -19.88300 1.000 52.59944 277 MET B O 1
ATOM 4829 N N . ASP B 1 267 ? 17.78000 8.30700 -17.95400 1.000 52.92177 278 ASP B N 1
ATOM 4830 C CA . ASP B 1 267 ? 19.07900 8.77100 -17.44100 1.000 54.31814 278 ASP B CA 1
ATOM 4831 C C . ASP B 1 267 ? 20.23900 8.24400 -18.28100 1.000 56.19072 278 ASP B C 1
ATOM 4832 O O . ASP B 1 267 ? 21.18200 8.98600 -18.58400 1.000 59.77751 278 ASP B O 1
ATOM 4837 N N . ALA B 1 268 ? 20.19400 6.95800 -18.64700 1.000 52.91156 279 ALA B N 1
ATOM 4838 C CA . ALA B 1 268 ? 21.21300 6.37500 -19.51600 1.000 54.33942 279 ALA B CA 1
ATOM 4839 C C . ALA B 1 268 ? 21.26500 7.08400 -20.85700 1.000 58.70304 279 ALA B C 1
ATOM 4840 O O . ALA B 1 268 ? 22.33900 7.48200 -21.32800 1.000 59.00264 279 ALA B O 1
ATOM 4842 N N . ALA B 1 269 ? 20.10600 7.23100 -21.49500 1.000 58.01498 280 ALA B N 1
ATOM 4843 C CA . ALA B 1 269 ? 20.06800 7.85200 -22.80800 1.000 59.56460 280 ALA B CA 1
ATOM 4844 C C . ALA B 1 269 ? 20.67200 9.24900 -22.76800 1.000 64.95973 280 ALA B C 1
ATOM 4845 O O . ALA B 1 269 ? 21.37300 9.66400 -23.69900 1.000 71.76501 280 ALA B O 1
ATOM 4847 N N . TYR B 1 270 ? 20.43700 9.97900 -21.68600 1.000 60.28677 281 TYR B N 1
ATOM 4848 C CA . TYR B 1 270 ? 20.84600 11.37000 -21.65200 1.000 61.32512 281 TYR B CA 1
ATOM 4849 C C . TYR B 1 270 ? 22.31800 11.55300 -21.32600 1.000 70.14586 281 TYR B C 1
ATOM 4850 O O . TYR B 1 270 ? 22.89000 12.60000 -21.66200 1.000 73.97473 281 TYR B O 1
ATOM 4859 N N . LYS B 1 271 ? 22.94700 10.57100 -20.68400 1.000 67.73789 282 LYS B N 1
ATOM 4860 C CA . LYS B 1 271 ? 24.37600 10.68500 -20.44400 1.000 72.59406 282 LYS B CA 1
ATOM 4861 C C . LYS B 1 271 ? 25.11800 10.90900 -21.75800 1.000 70.21523 282 LYS B C 1
ATOM 4862 O O . LYS B 1 271 ? 26.05300 11.72000 -21.81700 1.000 69.09617 282 LYS B O 1
ATOM 4868 N N . GLY B 1 272 ? 24.65800 10.26600 -22.83800 1.000 69.02292 283 GLY B N 1
ATOM 4869 C CA . GLY B 1 272 ? 25.35900 10.28100 -24.11400 1.000 66.13995 283 GLY B CA 1
ATOM 4870 C C . GLY B 1 272 ? 24.76900 11.06300 -25.28100 1.000 74.47607 283 GLY B C 1
ATOM 4871 O O . GLY B 1 272 ? 25.48100 11.32000 -26.25900 1.000 78.10881 283 GLY B O 1
ATOM 4872 N N . LEU B 1 273 ? 23.48600 11.44800 -25.22600 1.000 73.16784 284 LEU B N 1
ATOM 4873 C CA . LEU B 1 273 ? 22.87100 12.12400 -26.36800 1.000 64.85836 284 LEU B CA 1
ATOM 4874 C C . LEU B 1 273 ? 22.22700 13.45300 -26.00500 1.000 67.18812 284 LEU B C 1
ATOM 4875 O O . LEU B 1 273 ? 21.41000 13.94700 -26.78400 1.000 64.12951 284 LEU B O 1
ATOM 4880 N N . ARG B 1 274 ? 22.59000 14.05200 -24.86100 1.000 69.25732 285 ARG B N 1
ATOM 4881 C CA . ARG B 1 274 ? 21.89000 15.24500 -24.38200 1.000 60.60471 285 ARG B CA 1
ATOM 4882 C C . ARG B 1 274 ? 21.98200 16.41000 -25.36200 1.000 63.47869 285 ARG B C 1
ATOM 4883 O O . ARG B 1 274 ? 21.11100 17.28900 -25.35000 1.000 61.48558 285 ARG B O 1
ATOM 4891 N N . GLN B 1 275 ? 23.01400 16.43500 -26.22100 1.000 64.67246 286 GLN B N 1
ATOM 4892 C CA . GLN B 1 275 ? 23.20600 17.55700 -27.14200 1.000 63.29439 286 GLN B CA 1
ATOM 4893 C C . GLN B 1 275 ? 22.08500 17.67400 -28.17800 1.000 60.75437 286 GLN B C 1
ATOM 4894 O O . GLN B 1 275 ? 21.91000 18.75400 -28.75400 1.000 60.17302 286 GLN B O 1
ATOM 4900 N N . GLU B 1 276 ? 21.32000 16.59900 -28.42200 1.000 62.40795 287 GLU B N 1
ATOM 4901 C CA . GLU B 1 276 ? 20.16400 16.67800 -29.32600 1.000 56.33656 287 GLU B CA 1
ATOM 4902 C C . GLU B 1 276 ? 19.05600 17.55400 -28.75300 1.000 53.81747 287 GLU B C 1
ATOM 4903 O O . GLU B 1 276 ? 18.33400 18.21700 -29.50900 1.000 50.50045 287 GLU B O 1
ATOM 4909 N N . THR B 1 277 ? 18.91700 17.57900 -27.42400 1.000 58.52972 288 THR B N 1
ATOM 4910 C CA . THR B 1 277 ? 17.94300 18.41300 -26.72100 1.000 54.59116 288 THR B CA 1
ATOM 4911 C C . THR B 1 277 ? 18.68500 19.25500 -25.68400 1.000 51.26859 288 THR B C 1
ATOM 4912 O O . THR B 1 277 ? 18.57900 19.00800 -24.47300 1.000 56.95508 288 THR B O 1
ATOM 4916 N N . PRO B 1 278 ? 19.44400 20.26800 -26.12600 1.000 53.50167 289 PRO B N 1
ATOM 4917 C CA . PRO B 1 278 ? 20.30300 21.01500 -25.18200 1.000 52.70033 289 PRO B CA 1
ATOM 4918 C C . PRO B 1 278 ? 19.53500 21.80100 -24.13100 1.000 50.99153 289 PRO B C 1
ATOM 4919 O O . PRO B 1 278 ? 20.13200 22.19800 -23.12100 1.000 55.10040 289 PRO B O 1
ATOM 4923 N N . TRP B 1 279 ? 18.23700 22.03000 -24.33100 1.000 50.47858 290 TRP B N 1
ATOM 4924 C CA . TRP B 1 279 ? 17.42400 22.74800 -23.36100 1.000 47.62746 290 TRP B CA 1
ATOM 4925 C C . TRP B 1 279 ? 17.16500 21.93200 -22.10800 1.000 52.66136 290 TRP B C 1
ATOM 4926 O O . TRP B 1 279 ? 16.73600 22.50200 -21.09700 1.000 52.44855 290 TRP B O 1
ATOM 4937 N N . VAL B 1 280 ? 17.39300 20.62000 -22.14800 1.000 51.72672 291 VAL B N 1
ATOM 4938 C CA . VAL B 1 280 ? 17.20700 19.78200 -20.96500 1.000 53.52546 291 VAL B CA 1
ATOM 4939 C C . VAL B 1 280 ? 18.47400 19.87600 -20.11800 1.000 54.08113 291 VAL B C 1
ATOM 4940 O O . VAL B 1 280 ? 19.51100 19.29600 -20.45800 1.000 50.40535 291 VAL B O 1
ATOM 4944 N N . LYS B 1 281 ? 18.38100 20.61300 -19.01000 1.000 52.14356 292 LYS B N 1
ATOM 4945 C CA . LYS B 1 281 ? 19.51800 20.99200 -18.18500 1.000 52.81207 292 LYS B CA 1
ATOM 4946 C C . LYS B 1 281 ? 19.75600 20.06100 -17.00600 1.000 53.77578 292 LYS B C 1
ATOM 4947 O O . LYS B 1 281 ? 20.89500 19.95500 -16.54400 1.000 52.09278 292 LYS B O 1
ATOM 4953 N N . ARG B 1 282 ? 18.71900 19.39900 -16.50300 1.000 45.71603 293 ARG B N 1
ATOM 4954 C CA . ARG B 1 282 ? 18.85700 18.52500 -15.35900 1.000 47.73325 293 ARG B CA 1
ATOM 4955 C C . ARG B 1 282 ? 19.01800 17.09000 -15.83200 1.000 49.18555 293 ARG B C 1
ATOM 4956 O O . ARG B 1 282 ? 19.09600 16.81700 -17.02800 1.000 51.78004 293 ARG B O 1
ATOM 4964 N N . MET B 1 283 ? 19.13500 16.16400 -14.87000 1.000 52.04796 294 MET B N 1
ATOM 4965 C CA . MET B 1 283 ? 19.10900 14.77400 -15.31500 1.000 51.92406 294 MET B CA 1
ATOM 4966 C C . MET B 1 283 ? 17.67100 14.25600 -15.27300 1.000 49.63883 294 MET B C 1
ATOM 4967 O O . MET B 1 283 ? 16.91800 14.61800 -14.37000 1.000 49.62911 294 MET B O 1
ATOM 4972 N N . PRO B 1 284 ? 17.23400 13.45000 -16.26700 1.000 51.41742 295 PRO B N 1
ATOM 4973 C CA . PRO B 1 284 ? 15.82300 13.04300 -16.33500 1.000 50.54698 295 PRO B CA 1
ATOM 4974 C C . PRO B 1 284 ? 15.20600 12.68700 -14.99600 1.000 49.30144 295 PRO B C 1
ATOM 4975 O O . PRO B 1 284 ? 14.19800 13.28900 -14.60400 1.000 52.82936 295 PRO B O 1
ATOM 4979 N N . SER B 1 285 ? 15.82300 11.76600 -14.25500 1.000 45.44523 296 SER B N 1
ATOM 4980 C CA . SER B 1 285 ? 15.23400 11.36700 -12.98400 1.000 46.60276 296 SER B CA 1
ATOM 4981 C C . SER B 1 285 ? 15.07700 12.53300 -12.01000 1.000 49.58515 296 SER B C 1
ATOM 4982 O O . SER B 1 285 ? 14.33100 12.40300 -11.03600 1.000 51.20091 296 SER B O 1
ATOM 4985 N N . ASP B 1 286 ? 15.74100 13.67300 -12.24100 1.000 48.85402 297 ASP B N 1
ATOM 4986 C CA . ASP B 1 286 ? 15.47300 14.83600 -11.39600 1.000 47.60646 297 ASP B CA 1
ATOM 4987 C C . ASP B 1 286 ? 14.07900 15.38400 -11.66200 1.000 48.09883 297 ASP B C 1
ATOM 4988 O O . ASP B 1 286 ? 13.38700 15.82900 -10.73200 1.000 47.60578 297 ASP B O 1
ATOM 4993 N N . TYR B 1 287 ? 13.65100 15.36700 -12.92800 1.000 46.14312 298 TYR B N 1
ATOM 4994 C CA . TYR B 1 287 ? 12.32100 15.85600 -13.25600 1.000 45.03523 298 TYR B CA 1
ATOM 4995 C C . TYR B 1 287 ? 11.25100 14.95900 -12.67300 1.000 46.02601 298 TYR B C 1
ATOM 4996 O O . TYR B 1 287 ? 10.19400 15.45100 -12.26100 1.000 47.28737 298 TYR B O 1
ATOM 5005 N N . PHE B 1 288 ? 11.51600 13.65000 -12.61800 1.000 42.57640 299 PHE B N 1
ATOM 5006 C CA . PHE B 1 288 ? 10.60200 12.73400 -11.94700 1.000 46.67622 299 PHE B CA 1
ATOM 5007 C C . PHE B 1 288 ? 10.44000 13.10600 -10.47900 1.000 45.95499 299 PHE B C 1
ATOM 5008 O O . PHE B 1 288 ? 9.32300 13.14400 -9.95100 1.000 45.52252 299 PHE B O 1
ATOM 5016 N N . ARG B 1 289 ? 11.54900 13.39600 -9.80000 1.000 49.58428 300 ARG B N 1
ATOM 5017 C CA . ARG B 1 289 ? 11.47400 13.64400 -8.36800 1.000 43.46281 300 ARG B CA 1
ATOM 5018 C C . ARG B 1 289 ? 10.86000 15.00000 -8.07400 1.000 44.14445 300 ARG B C 1
ATOM 5019 O O . ARG B 1 289 ? 10.08200 15.14400 -7.12400 1.000 43.67017 300 ARG B O 1
ATOM 5027 N N . ASP B 1 290 ? 11.18800 16.00900 -8.87200 1.000 45.46726 301 ASP B N 1
ATOM 5028 C CA . ASP B 1 290 ? 10.76900 17.35900 -8.53300 1.000 44.99511 301 ASP B CA 1
ATOM 5029 C C . ASP B 1 290 ? 9.52000 17.81900 -9.27000 1.000 45.92716 301 ASP B C 1
ATOM 5030 O O . ASP B 1 290 ? 8.86600 18.75400 -8.80400 1.000 46.40944 301 ASP B O 1
ATOM 5035 N N . ASN B 1 291 ? 9.16400 17.21300 -10.40300 1.000 47.41073 302 ASN B N 1
ATOM 5036 C CA . ASN B 1 291 ? 8.02300 17.71400 -11.16100 1.000 46.14663 302 ASN B CA 1
ATOM 5037 C C . ASN B 1 291 ? 6.89700 16.70800 -11.34600 1.000 46.73467 302 ASN B C 1
ATOM 5038 O O . ASN B 1 291 ? 5.78200 17.12500 -11.67500 1.000 46.96111 302 ASN B O 1
ATOM 5043 N N . MET B 1 292 ? 7.13500 15.42600 -11.09100 1.000 45.13216 303 MET B N 1
ATOM 5044 C CA . MET B 1 292 ? 6.19400 14.35900 -11.39600 1.000 44.01959 303 MET B CA 1
ATOM 5045 C C . MET B 1 292 ? 5.59800 13.78000 -10.11500 1.000 44.38883 303 MET B C 1
ATOM 5046 O O . MET B 1 292 ? 6.32600 13.48700 -9.16400 1.000 46.55303 303 MET B O 1
ATOM 5051 N N . ARG B 1 293 ? 4.28800 13.56300 -10.10700 1.000 46.20627 304 ARG B N 1
ATOM 5052 C CA . ARG B 1 293 ? 3.61600 12.81200 -9.05300 1.000 41.81102 304 ARG B CA 1
ATOM 5053 C C . ARG B 1 293 ? 2.81600 11.68300 -9.69200 1.000 43.85500 304 ARG B C 1
ATOM 5054 O O . ARG B 1 293 ? 2.38900 11.78300 -10.83900 1.000 41.23311 304 ARG B O 1
ATOM 5062 N N . PHE B 1 294 ? 2.63500 10.58800 -8.96700 1.000 45.99027 305 PHE B N 1
ATOM 5063 C CA . PHE B 1 294 ? 1.97300 9.43800 -9.55600 1.000 39.98144 305 PHE B CA 1
ATOM 5064 C C . PHE B 1 294 ? 0.96200 8.88400 -8.57700 1.000 41.96751 305 PHE B C 1
ATOM 5065 O O . PHE B 1 294 ? 1.22400 8.82400 -7.38100 1.000 43.96290 305 PHE B O 1
ATOM 5073 N N . SER B 1 295 ? -0.18900 8.47100 -9.09400 1.000 43.83448 306 SER B N 1
ATOM 5074 C CA . SER B 1 295 ? -1.20700 7.85600 -8.26600 1.000 41.98128 306 SER B CA 1
ATOM 5075 C C . SER B 1 295 ? -0.87500 6.37800 -8.01500 1.000 44.57973 306 SER B C 1
ATOM 5076 O O . SER B 1 295 ? -0.17800 5.73100 -8.80200 1.000 49.41696 306 SER B O 1
ATOM 5079 N N . THR B 1 296 ? -1.38500 5.83700 -6.89900 1.000 40.90615 307 THR B N 1
ATOM 5080 C CA . THR B 1 296 ? -1.19200 4.41900 -6.60100 1.000 40.50673 307 THR B CA 1
ATOM 5081 C C . THR B 1 296 ? -2.25000 3.51300 -7.22200 1.000 42.94237 307 THR B C 1
ATOM 5082 O O . THR B 1 296 ? -2.01100 2.30500 -7.34100 1.000 42.57081 307 THR B O 1
ATOM 5086 N N . GLN B 1 297 ? -3.44200 4.06500 -7.59600 1.000 45.34980 308 GLN B N 1
ATOM 5087 C CA . GLN B 1 297 ? -4.54900 3.28600 -8.16400 1.000 47.18147 308 GLN B CA 1
ATOM 5088 C C . GLN B 1 297 ? -4.29500 2.97900 -9.64300 1.000 49.80299 308 GLN B C 1
ATOM 5089 O O . GLN B 1 297 ? -3.77100 3.83100 -10.37900 1.000 49.12087 308 GLN B O 1
ATOM 5095 N N . PRO B 1 298 ? -4.64300 1.76400 -10.10800 1.000 47.97792 309 PRO B N 1
ATOM 5096 C CA . PRO B 1 298 ? -5.20300 0.67700 -9.30500 1.000 46.00545 309 PRO B CA 1
ATOM 5097 C C . PRO B 1 298 ? -4.12200 -0.08300 -8.54400 1.000 54.23451 309 PRO B C 1
ATOM 5098 O O . PRO B 1 298 ? -3.10000 -0.44200 -9.12000 1.000 53.33271 309 PRO B O 1
ATOM 5102 N N . TRP B 1 299 ? -4.35400 -0.31100 -7.25300 1.000 56.66719 310 TRP B N 1
ATOM 5103 C CA . TRP B 1 299 ? -3.40100 -1.01700 -6.40500 1.000 51.48581 310 TRP B CA 1
ATOM 5104 C C . TRP B 1 299 ? -3.48500 -2.51700 -6.65100 1.000 55.55237 310 TRP B C 1
ATOM 5105 O O . TRP B 1 299 ? -4.57400 -3.10200 -6.64900 1.000 62.67261 310 TRP B O 1
ATOM 5116 N N . HIS B 1 300 ? -2.33900 -3.13700 -6.87300 1.000 53.94194 311 HIS B N 1
ATOM 5117 C CA . HIS B 1 300 ? -2.23800 -4.58200 -6.93700 1.000 54.33826 311 HIS B CA 1
ATOM 5118 C C . HIS B 1 300 ? -1.42200 -5.03000 -5.73700 1.000 58.56700 311 HIS B C 1
ATOM 5119 O O . HIS B 1 300 ? -0.49100 -4.33200 -5.32800 1.000 63.69260 311 HIS B O 1
ATOM 5126 N N . ASP B 1 301 ? -1.80200 -6.16100 -5.14000 1.000 65.16487 312 ASP B N 1
ATOM 5127 C CA . ASP B 1 301 ? -1.08000 -6.70200 -3.98900 1.000 65.70200 312 ASP B CA 1
ATOM 5128 C C . ASP B 1 301 ? 0.41300 -6.63500 -4.24100 1.000 63.56806 312 ASP B C 1
ATOM 5129 O O . ASP B 1 301 ? 0.89600 -7.05800 -5.29300 1.000 69.98450 312 ASP B O 1
ATOM 5134 N N . ILE B 1 302 ? 1.14200 -6.04500 -3.30700 1.000 56.38283 313 ILE B N 1
ATOM 5135 C CA . ILE B 1 302 ? 2.58600 -5.94200 -3.48400 1.000 59.32683 313 ILE B CA 1
ATOM 5136 C C . ILE B 1 302 ? 3.21200 -5.88000 -2.10500 1.000 57.15360 313 ILE B C 1
ATOM 5137 O O . ILE B 1 302 ? 2.75200 -5.13700 -1.23000 1.000 63.45227 313 ILE B O 1
ATOM 5142 N N . SER B 1 303 ? 4.21700 -6.72200 -1.89300 1.000 53.68641 314 SER B N 1
ATOM 5143 C CA . SER B 1 303 ? 4.75200 -6.94400 -0.56000 1.000 51.59141 314 SER B CA 1
ATOM 5144 C C . SER B 1 303 ? 5.40200 -5.67700 -0.02900 1.000 51.16691 314 SER B C 1
ATOM 5145 O O . SER B 1 303 ? 5.84700 -4.81600 -0.78700 1.000 55.01328 314 SER B O 1
ATOM 5148 N N . ALA B 1 304 ? 5.44400 -5.55600 1.29100 1.000 48.96996 315 ALA B N 1
ATOM 5149 C CA . ALA B 1 304 ? 6.03200 -4.35900 1.87500 1.000 54.95344 315 ALA B CA 1
ATOM 5150 C C . ALA B 1 304 ? 7.43700 -4.13700 1.32600 1.000 53.13184 315 ALA B C 1
ATOM 5151 O O . ALA B 1 304 ? 7.80400 -3.02000 0.93000 1.000 47.94804 315 ALA B O 1
ATOM 5153 N N . LYS B 1 305 ? 8.23000 -5.20600 1.27200 1.000 47.77063 316 LYS B N 1
ATOM 5154 C CA . LYS B 1 305 ? 9.62000 -5.04800 0.86800 1.000 50.96985 316 LYS B CA 1
ATOM 5155 C C . LYS B 1 305 ? 9.72100 -4.64800 -0.60100 1.000 48.08102 316 LYS B C 1
ATOM 5156 O O . LYS B 1 305 ? 10.56800 -3.82800 -0.97200 1.000 46.93172 316 LYS B O 1
ATOM 5162 N N . HIS B 1 306 ? 8.83500 -5.17500 -1.44100 1.000 50.97884 317 HIS B N 1
ATOM 5163 C CA . HIS B 1 306 ? 8.86700 -4.82200 -2.86000 1.000 48.71537 317 HIS B CA 1
ATOM 5164 C C . HIS B 1 306 ? 8.42200 -3.38000 -3.08900 1.000 47.08209 317 HIS B C 1
ATOM 5165 O O . HIS B 1 306 ? 9.03400 -2.64700 -3.88500 1.000 45.49917 317 HIS B O 1
ATOM 5172 N N . PHE B 1 307 ? 7.37300 -2.95200 -2.39300 1.000 37.68369 318 PHE B N 1
ATOM 5173 C CA . PHE B 1 307 ? 7.00600 -1.54400 -2.39200 1.000 40.71575 318 PHE B CA 1
ATOM 5174 C C . PHE B 1 307 ? 8.15500 -0.67200 -1.88000 1.000 46.74957 318 PHE B C 1
ATOM 5175 O O . PHE B 1 307 ? 8.52400 0.32600 -2.51000 1.000 48.74524 318 PHE B O 1
ATOM 5183 N N . LEU B 1 308 ? 8.75000 -1.03500 -0.74400 1.000 48.10540 319 LEU B N 1
ATOM 5184 C CA . LEU B 1 308 ? 9.82800 -0.20200 -0.21400 1.000 45.96251 319 LEU B CA 1
ATOM 5185 C C . LEU B 1 308 ? 11.07600 -0.25400 -1.10500 1.000 46.50160 319 LEU B C 1
ATOM 5186 O O . LEU B 1 308 ? 11.87000 0.69200 -1.10900 1.000 45.01211 319 LEU B O 1
ATOM 5191 N N . ASP B 1 309 ? 11.25600 -1.33700 -1.87500 1.000 49.42324 320 ASP B N 1
ATOM 5192 C CA . ASP B 1 309 ? 12.30300 -1.37600 -2.90100 1.000 49.38673 320 ASP B CA 1
ATOM 5193 C C . ASP B 1 309 ? 12.01400 -0.39600 -4.03900 1.000 48.68103 320 ASP B C 1
ATOM 5194 O O . ASP B 1 309 ? 12.92500 0.29200 -4.52000 1.000 46.63135 320 ASP B O 1
ATOM 5199 N N . ILE B 1 310 ? 10.76700 -0.32000 -4.48700 1.000 46.10919 321 ILE B N 1
ATOM 5200 C CA . ILE B 1 310 ? 10.42700 0.61400 -5.59600 1.000 43.61958 321 ILE B CA 1
ATOM 5201 C C . ILE B 1 310 ? 10.66800 2.04200 -5.09800 1.000 47.93926 321 ILE B C 1
ATOM 5202 O O . ILE B 1 310 ? 11.20900 2.84300 -5.86400 1.000 46.40919 321 ILE B O 1
ATOM 5207 N N . ILE B 1 311 ? 10.31300 2.32400 -3.84300 1.000 52.48566 322 ILE B N 1
ATOM 5208 C CA . ILE B 1 311 ? 10.46500 3.67100 -3.28800 1.000 48.64539 322 ILE B CA 1
ATOM 5209 C C . ILE B 1 311 ? 11.93200 4.04200 -3.21000 1.000 49.59029 322 ILE B C 1
ATOM 5210 O O . ILE B 1 311 ? 12.32900 5.17000 -3.53200 1.000 49.87825 322 ILE B O 1
ATOM 5215 N N . ASP B 1 312 ? 12.75200 3.10400 -2.73900 1.000 55.07076 323 ASP B N 1
ATOM 5216 C CA . ASP B 1 312 ? 14.19300 3.29600 -2.70600 1.000 49.64389 323 ASP B CA 1
ATOM 5217 C C . ASP B 1 312 ? 14.72600 3.58800 -4.10700 1.000 52.64446 323 ASP B C 1
ATOM 5218 O O . ASP B 1 312 ? 15.55400 4.49000 -4.28900 1.000 52.95123 323 ASP B O 1
ATOM 5223 N N . MET B 1 313 ? 14.21400 2.87100 -5.12200 1.000 52.65794 324 MET B N 1
ATOM 5224 C CA . MET B 1 313 ? 14.70700 3.02800 -6.48600 1.000 47.37327 324 MET B CA 1
ATOM 5225 C C . MET B 1 313 ? 14.28700 4.35300 -7.09600 1.000 50.79787 324 MET B C 1
ATOM 5226 O O . MET B 1 313 ? 14.93000 4.82900 -8.03600 1.000 51.70977 324 MET B O 1
ATOM 5231 N N . MET B 1 314 ? 13.20200 4.94000 -6.61000 1.000 47.99514 325 MET B N 1
ATOM 5232 C CA . MET B 1 314 ? 12.84000 6.27900 -7.05100 1.000 47.15592 325 MET B CA 1
ATOM 5233 C C . MET B 1 314 ? 13.77100 7.33000 -6.44700 1.000 50.28544 325 MET B C 1
ATOM 5234 O O . MET B 1 314 ? 13.96400 8.40900 -7.02600 1.000 48.38731 325 MET B O 1
ATOM 5239 N N . GLY B 1 315 ? 14.34900 7.03900 -5.28500 1.000 49.49070 326 GLY B N 1
ATOM 5240 C CA . GLY B 1 315 ? 15.19700 7.99600 -4.61300 1.000 45.82882 326 GLY B CA 1
ATOM 5241 C C . GLY B 1 315 ? 14.46400 9.10700 -3.90700 1.000 45.65915 326 GLY B C 1
ATOM 5242 O O . GLY B 1 315 ? 15.07600 10.14400 -3.61300 1.000 48.88393 326 GLY B O 1
ATOM 5243 N N . SER B 1 316 ? 13.17600 8.92300 -3.61600 1.000 44.62463 327 SER B N 1
ATOM 5244 C CA . SER B 1 316 ? 12.32700 9.96000 -3.04200 1.000 43.51369 327 SER B CA 1
ATOM 5245 C C . SER B 1 316 ? 11.03400 9.32600 -2.55300 1.000 40.11079 327 SER B C 1
ATOM 5246 O O . SER B 1 316 ? 10.53200 8.37900 -3.15900 1.000 50.02881 327 SER B O 1
ATOM 5249 N N . ASP B 1 317 ? 10.50700 9.84000 -1.45400 1.000 45.15855 328 ASP B N 1
ATOM 5250 C CA . ASP B 1 317 ? 9.20700 9.41500 -0.95900 1.000 44.16442 328 ASP B CA 1
ATOM 5251 C C . ASP B 1 317 ? 8.13800 10.44600 -1.27100 1.000 45.04766 328 ASP B C 1
ATOM 5252 O O . ASP B 1 317 ? 7.02300 10.36500 -0.74100 1.000 41.51909 328 ASP B O 1
ATOM 5257 N N . LYS B 1 318 ? 8.45600 11.41300 -2.12800 1.000 47.05636 329 LYS B N 1
ATOM 5258 C CA . LYS B 1 318 ? 7.56500 12.53300 -2.39600 1.000 47.69561 329 LYS B CA 1
ATOM 5259 C C . LYS B 1 318 ? 6.66600 12.29700 -3.59600 1.000 48.14703 329 LYS B C 1
ATOM 5260 O O . LYS B 1 318 ? 5.80600 13.13900 -3.87000 1.000 52.50641 329 LYS B O 1
ATOM 5266 N N . MET B 1 319 ? 6.81100 11.16000 -4.28400 1.000 45.13854 330 MET B N 1
ATOM 5267 C CA . MET B 1 319 ? 6.33300 11.01700 -5.65200 1.000 40.24353 330 MET B CA 1
ATOM 5268 C C . MET B 1 319 ? 4.97400 10.33000 -5.77400 1.000 43.11007 330 MET B C 1
ATOM 5269 O O . MET B 1 319 ? 4.32400 10.47100 -6.81800 1.000 45.30773 330 MET B O 1
ATOM 5274 N N . LEU B 1 320 ? 4.51000 9.61400 -4.75300 1.000 39.89519 331 LEU B N 1
ATOM 5275 C CA . LEU B 1 320 ? 3.31700 8.77900 -4.86000 1.000 35.25489 331 LEU B CA 1
ATOM 5276 C C . LEU B 1 320 ? 2.13900 9.40200 -4.12500 1.000 43.22828 331 LEU B C 1
ATOM 5277 O O . LEU B 1 320 ? 2.28400 9.92500 -3.01300 1.000 42.29432 331 LEU B O 1
ATOM 5282 N N . MET B 1 321 ? 0.96400 9.32000 -4.74100 1.000 44.39958 332 MET B N 1
ATOM 5283 C CA . MET B 1 321 ? -0.26100 9.87500 -4.18200 1.000 41.27853 332 MET B CA 1
ATOM 5284 C C . MET B 1 321 ? -1.29800 8.77700 -4.17600 1.000 44.55250 332 MET B C 1
ATOM 5285 O O . MET B 1 321 ? -1.16400 7.75900 -4.85900 1.000 42.72929 332 MET B O 1
ATOM 5290 N N . PHE B 1 322 ? -2.35600 9.02000 -3.43300 1.000 39.93188 333 PHE B N 1
ATOM 5291 C CA . PHE B 1 322 ? -3.44000 8.07200 -3.34900 1.000 40.70846 333 PHE B CA 1
ATOM 5292 C C . PHE B 1 322 ? -4.60500 8.57800 -4.16900 1.000 41.68975 333 PHE B C 1
ATOM 5293 O O . PHE B 1 322 ? -4.84100 9.78800 -4.25800 1.000 40.43017 333 PHE B O 1
ATOM 5301 N N . SER B 1 323 ? -5.34400 7.64200 -4.75600 1.000 41.54561 334 SER B N 1
ATOM 5302 C CA . SER B 1 323 ? -6.66400 7.96600 -5.27100 1.000 43.01931 334 SER B CA 1
ATOM 5303 C C . SER B 1 323 ? -7.52800 6.73000 -5.16800 1.000 43.92404 334 SER B C 1
ATOM 5304 O O . SER B 1 323 ? -7.02500 5.60800 -5.10100 1.000 43.24463 334 SER B O 1
ATOM 5307 N N . THR B 1 324 ? -8.84100 6.95100 -5.14100 1.000 45.73146 335 THR B N 1
ATOM 5308 C CA . THR B 1 324 ? -9.78300 5.83900 -5.09100 1.000 48.59693 335 THR B CA 1
ATOM 5309 C C . THR B 1 324 ? -10.27800 5.40500 -6.47200 1.000 43.37502 335 THR B C 1
ATOM 5310 O O . THR B 1 324 ? -10.57900 4.22200 -6.65700 1.000 44.12537 335 THR B O 1
ATOM 5314 N N . ASP B 1 325 ? -10.34900 6.32300 -7.44500 1.000 42.28493 336 ASP B N 1
ATOM 5315 C CA . ASP B 1 325 ? -10.99600 6.09100 -8.74600 1.000 44.63558 336 ASP B CA 1
ATOM 5316 C C . ASP B 1 325 ? -12.48900 5.80700 -8.60800 1.000 43.04885 336 ASP B C 1
ATOM 5317 O O . ASP B 1 325 ? -13.07100 5.11400 -9.44400 1.000 44.22752 336 ASP B O 1
ATOM 5322 N N . TYR B 1 326 ? -13.12100 6.34900 -7.57600 1.000 38.47416 337 TYR B N 1
ATOM 5323 C CA . TYR B 1 326 ? -14.56900 6.26000 -7.45900 1.000 40.70268 337 TYR B CA 1
ATOM 5324 C C . TYR B 1 326 ? -15.24500 6.88300 -8.69000 1.000 44.96054 337 TYR B C 1
ATOM 5325 O O . TYR B 1 326 ? -14.86200 7.97500 -9.12800 1.000 43.76678 337 TYR B O 1
ATOM 5334 N N . PRO B 1 327 ? -16.28500 6.24700 -9.25400 1.000 42.46726 338 PRO B N 1
ATOM 5335 C CA . PRO B 1 327 ? -16.94800 5.00800 -8.84100 1.000 43.51198 338 PRO B CA 1
ATOM 5336 C C . PRO B 1 327 ? -16.52100 3.78600 -9.64600 1.000 46.00100 338 PRO B C 1
ATOM 5337 O O . PRO B 1 327 ? -17.32100 2.87600 -9.85600 1.000 46.22384 338 PRO B O 1
ATOM 5341 N N . HIS B 1 328 ? -15.26900 3.74000 -10.07900 1.000 47.27623 339 HIS B N 1
ATOM 5342 C CA . HIS B 1 328 ? -14.93600 2.70300 -11.03900 1.000 47.45570 339 HIS B CA 1
ATOM 5343 C C . HIS B 1 328 ? -14.76600 1.35300 -10.34600 1.000 50.55950 339 HIS B C 1
ATOM 5344 O O . HIS B 1 328 ? -14.61000 1.25900 -9.12600 1.000 48.77540 339 HIS B O 1
ATOM 5351 N N . TRP B 1 329 ? -14.82600 0.29600 -11.15700 1.000 52.11686 340 TRP B N 1
ATOM 5352 C CA . TRP B 1 329 ? -14.92500 -1.05700 -10.62500 1.000 48.51337 340 TRP B CA 1
ATOM 5353 C C . TRP B 1 329 ? -13.67200 -1.46000 -9.85100 1.000 44.09497 340 TRP B C 1
ATOM 5354 O O . TRP B 1 329 ? -13.75500 -2.28400 -8.93700 1.000 50.70387 340 TRP B O 1
ATOM 5365 N N . ASP B 1 330 ? -12.50800 -0.90600 -10.19200 1.000 48.11404 341 ASP B N 1
ATOM 5366 C CA . ASP B 1 330 ? -11.27800 -1.15800 -9.44500 1.000 53.52395 341 ASP B CA 1
ATOM 5367 C C . ASP B 1 330 ? -10.99000 -0.05600 -8.42300 1.000 45.86685 341 ASP B C 1
ATOM 5368 O O . ASP B 1 330 ? -9.82900 0.25600 -8.14600 1.000 46.38300 341 ASP B O 1
ATOM 5373 N N . PHE B 1 331 ? -12.04800 0.54700 -7.88100 1.000 48.99739 342 PHE B N 1
ATOM 5374 C CA . PHE B 1 331 ? -11.98800 1.39000 -6.70000 1.000 46.94592 342 PHE B CA 1
ATOM 5375 C C . PHE B 1 331 ? -11.04500 0.80200 -5.65300 1.000 49.83609 342 PHE B C 1
ATOM 5376 O O . PHE B 1 331 ? -10.95400 -0.41700 -5.49100 1.000 46.02438 342 PHE B O 1
ATOM 5384 N N . ASP B 1 332 ? -10.33200 1.69300 -4.96300 1.000 49.49303 343 ASP B N 1
ATOM 5385 C CA . ASP B 1 332 ? -9.40900 1.36800 -3.88300 1.000 50.47607 343 ASP B CA 1
ATOM 5386 C C . ASP B 1 332 ? -9.87700 2.07500 -2.62300 1.000 51.68787 343 ASP B C 1
ATOM 5387 O O . ASP B 1 332 ? -10.13700 3.28100 -2.66000 1.000 49.68116 343 ASP B O 1
ATOM 5392 N N . ALA B 1 333 ? -9.96500 1.33400 -1.50400 1.000 54.64088 344 ALA B N 1
ATOM 5393 C CA . ALA B 1 333 ? -10.34700 2.03000 -0.27000 1.000 53.31548 344 ALA B CA 1
ATOM 5394 C C . ALA B 1 333 ? -9.10100 2.49800 0.47100 1.000 50.96235 344 ALA B C 1
ATOM 5395 O O . ALA B 1 333 ? -8.14000 1.74100 0.59100 1.000 58.43729 344 ALA B O 1
ATOM 5397 N N . PRO B 1 334 ? -9.06800 3.72600 0.98900 1.000 49.05808 345 PRO B N 1
ATOM 5398 C CA . PRO B 1 334 ? -7.82700 4.20600 1.63200 1.000 47.95518 345 PRO B CA 1
ATOM 5399 C C . PRO B 1 334 ? -7.37600 3.35700 2.82400 1.000 55.89751 345 PRO B C 1
ATOM 5400 O O . PRO B 1 334 ? -6.16600 3.17900 3.02900 1.000 52.94721 345 PRO B O 1
ATOM 5404 N N . LYS B 1 335 ? -8.31000 2.80400 3.60200 1.000 56.96637 346 LYS B N 1
ATOM 5405 C CA . LYS B 1 335 ? -7.95600 1.92500 4.70800 1.000 57.64489 346 LYS B CA 1
ATOM 5406 C C . LYS B 1 335 ? -7.56300 0.52700 4.25100 1.000 60.76825 346 LYS B C 1
ATOM 5407 O O . LYS B 1 335 ? -7.36600 -0.35400 5.08800 1.000 57.64335 346 LYS B O 1
ATOM 5413 N N . ARG B 1 336 ? -7.42300 0.29300 2.95100 1.000 58.77317 347 ARG B N 1
ATOM 5414 C CA . ARG B 1 336 ? -7.27300 -1.08000 2.49400 1.000 60.19163 347 ARG B CA 1
ATOM 5415 C C . ARG B 1 336 ? -6.28400 -1.24000 1.34500 1.000 58.76375 347 ARG B C 1
ATOM 5416 O O . ARG B 1 336 ? -6.27700 -2.30900 0.71300 1.000 58.53354 347 ARG B O 1
ATOM 5424 N N . THR B 1 337 ? -5.45600 -0.24100 1.02700 1.000 52.40245 348 THR B N 1
ATOM 5425 C CA . THR B 1 337 ? -4.60200 -0.41300 -0.14300 1.000 56.02960 348 THR B CA 1
ATOM 5426 C C . THR B 1 337 ? -3.12200 -0.51900 0.18000 1.000 55.28232 348 THR B C 1
ATOM 5427 O O . THR B 1 337 ? -2.48300 -1.47700 -0.26100 1.000 60.52085 348 THR B O 1
ATOM 5431 N N . LEU B 1 338 ? -2.54800 0.41900 0.92800 1.000 47.17405 349 LEU B N 1
ATOM 5432 C CA . LEU B 1 338 ? -1.10600 0.37300 1.12600 1.000 53.76601 349 LEU B CA 1
ATOM 5433 C C . LEU B 1 338 ? -0.70900 -0.86400 1.95000 1.000 51.09926 349 LEU B C 1
ATOM 5434 O O . LEU B 1 338 ? -1.51000 -1.37000 2.74300 1.000 56.83443 349 LEU B O 1
ATOM 5439 N N . PRO B 1 339 ? 0.51200 -1.37700 1.77700 1.000 46.63950 350 PRO B N 1
ATOM 5440 C CA . PRO B 1 339 ? 0.95400 -2.55100 2.57600 1.000 49.04144 350 PRO B CA 1
ATOM 5441 C C . PRO B 1 339 ? 0.78800 -2.29400 4.06500 1.000 52.77292 350 PRO B C 1
ATOM 5442 O O . PRO B 1 339 ? 1.22700 -1.25000 4.57500 1.000 49.76076 350 PRO B O 1
ATOM 5446 N N . PRO B 1 340 ? 0.14900 -3.21000 4.80100 1.000 53.42062 351 PRO B N 1
ATOM 5447 C CA . PRO B 1 340 ? -0.07200 -2.96400 6.24100 1.000 52.82062 351 PRO B CA 1
ATOM 5448 C C . PRO B 1 340 ? 1.20100 -2.68300 7.02200 1.000 48.78642 351 PRO B C 1
ATOM 5449 O O . PRO B 1 340 ? 1.12100 -2.09100 8.10200 1.000 53.96860 351 PRO B O 1
ATOM 5453 N N . LYS B 1 341 ? 2.36700 -3.03900 6.48600 1.000 48.33806 352 LYS B N 1
ATOM 5454 C CA . LYS B 1 341 ? 3.64000 -3.01600 7.19200 1.000 45.44422 352 LYS B CA 1
ATOM 5455 C C . LYS B 1 341 ? 4.41500 -1.71400 7.05200 1.000 47.05154 352 LYS B C 1
ATOM 5456 O O . LYS B 1 341 ? 5.52500 -1.62900 7.57900 1.000 47.04912 352 LYS B O 1
ATOM 5462 N N . ILE B 1 342 ? 3.93200 -0.73200 6.29900 1.000 51.45529 353 ILE B N 1
ATOM 5463 C CA . ILE B 1 342 ? 4.75900 0.45100 6.08100 1.000 49.42679 353 ILE B CA 1
ATOM 5464 C C . ILE B 1 342 ? 4.59600 1.40400 7.25600 1.000 53.74549 353 ILE B C 1
ATOM 5465 O O . ILE B 1 342 ? 3.62500 1.33500 8.01600 1.000 54.17086 353 ILE B O 1
ATOM 5470 N N . SER B 1 343 ? 5.56200 2.31100 7.39300 1.000 53.53415 354 SER B N 1
ATOM 5471 C CA . SER B 1 343 ? 5.57600 3.23300 8.51800 1.000 44.62598 354 SER B CA 1
ATOM 5472 C C . SER B 1 343 ? 4.43600 4.23300 8.40600 1.000 54.80934 354 SER B C 1
ATOM 5473 O O . SER B 1 343 ? 3.99600 4.58800 7.30800 1.000 53.88182 354 SER B O 1
ATOM 5476 N N . ASP B 1 344 ? 3.94900 4.68500 9.56300 1.000 55.26590 355 ASP B N 1
ATOM 5477 C CA . ASP B 1 344 ? 2.91400 5.70700 9.56500 1.000 51.15815 355 ASP B CA 1
ATOM 5478 C C . ASP B 1 344 ? 3.37900 6.97000 8.84500 1.000 51.22279 355 ASP B C 1
ATOM 5479 O O . ASP B 1 344 ? 2.54200 7.74600 8.36800 1.000 54.70159 355 ASP B O 1
ATOM 5484 N N . ASP B 1 345 ? 4.69400 7.17600 8.73500 1.000 48.49773 356 ASP B N 1
ATOM 5485 C CA . ASP B 1 345 ? 5.22000 8.35400 8.05100 1.000 48.61905 356 ASP B CA 1
ATOM 5486 C C . ASP B 1 345 ? 5.03800 8.23900 6.53900 1.000 54.17289 356 ASP B C 1
ATOM 5487 O O . ASP B 1 345 ? 4.53800 9.17100 5.88800 1.000 48.53322 356 ASP B O 1
ATOM 5492 N N . LEU B 1 346 ? 5.44600 7.10500 5.95600 1.000 46.22049 357 LEU B N 1
ATOM 5493 C CA . LEU B 1 346 ? 5.19100 6.89900 4.53200 1.000 52.21927 357 LEU B CA 1
ATOM 5494 C C . LEU B 1 346 ? 3.69400 6.82100 4.21600 1.000 51.68197 357 LEU B C 1
ATOM 5495 O O . LEU B 1 346 ? 3.27000 7.28200 3.14700 1.000 49.46871 357 LEU B O 1
ATOM 5500 N N . LYS B 1 347 ? 2.88700 6.23900 5.11600 1.000 47.28953 358 LYS B N 1
ATOM 5501 C CA . LYS B 1 347 ? 1.44900 6.17400 4.88600 1.000 46.14663 358 LYS B CA 1
ATOM 5502 C C . LYS B 1 347 ? 0.85900 7.57500 4.81600 1.000 50.18635 358 LYS B C 1
ATOM 5503 O O . LYS B 1 347 ? 0.02700 7.86100 3.94800 1.000 51.65305 358 LYS B O 1
ATOM 5509 N N . ASN B 1 348 ? 1.30600 8.48000 5.68500 1.000 50.48231 359 ASN B N 1
ATOM 5510 C CA . ASN B 1 348 ? 0.75500 9.83000 5.63800 1.000 46.09563 359 ASN B CA 1
ATOM 5511 C C . ASN B 1 348 ? 1.21600 10.58100 4.39500 1.000 46.12610 359 ASN B C 1
ATOM 5512 O O . ASN B 1 348 ? 0.46100 11.39500 3.85100 1.000 46.20526 359 ASN B O 1
ATOM 5517 N N . LYS B 1 349 ? 2.43800 10.31900 3.92700 1.000 48.37603 360 LYS B N 1
ATOM 5518 C CA . LYS B 1 349 ? 2.94800 11.01800 2.75100 1.000 47.52805 360 LYS B CA 1
ATOM 5519 C C . LYS B 1 349 ? 2.20100 10.60000 1.50200 1.000 48.68709 360 LYS B C 1
ATOM 5520 O O . LYS B 1 349 ? 1.88500 11.44000 0.64600 1.000 51.01248 360 LYS B O 1
ATOM 5526 N N . ILE B 1 350 ? 1.91200 9.30600 1.38200 1.000 48.80518 361 ILE B N 1
ATOM 5527 C CA . ILE B 1 350 ? 1.20700 8.81200 0.20800 1.000 46.18798 361 ILE B CA 1
ATOM 5528 C C . ILE B 1 350 ? -0.27100 9.15400 0.29400 1.000 39.89600 361 ILE B C 1
ATOM 5529 O O . ILE B 1 350 ? -0.86800 9.61900 -0.66800 1.000 38.04020 361 ILE B O 1
ATOM 5534 N N . LEU B 1 351 ? -0.87300 8.97700 1.46200 1.000 45.09815 362 LEU B N 1
ATOM 5535 C CA . LEU B 1 351 ? -2.29500 9.23300 1.59100 1.000 42.53177 362 LEU B CA 1
ATOM 5536 C C . LEU B 1 351 ? -2.64100 10.71600 1.62300 1.000 39.66478 362 LEU B C 1
ATOM 5537 O O . LEU B 1 351 ? -3.79800 11.06600 1.37500 1.000 47.42567 362 LEU B O 1
ATOM 5542 N N . TYR B 1 352 ? -1.69600 11.60000 1.92700 1.000 40.65482 363 TYR B N 1
ATOM 5543 C CA . TYR B 1 352 ? -2.11100 12.97800 2.16900 1.000 45.99924 363 TYR B CA 1
ATOM 5544 C C . TYR B 1 352 ? -1.05800 14.01400 1.79500 1.000 46.82552 363 TYR B C 1
ATOM 5545 O O . TYR B 1 352 ? -1.34100 14.93300 1.01200 1.000 51.04418 363 TYR B O 1
ATOM 5554 N N . GLU B 1 353 ? 0.14400 13.88700 2.35100 1.000 43.01746 364 GLU B N 1
ATOM 5555 C CA . GLU B 1 353 ? 1.09500 14.99400 2.30500 1.000 45.24753 364 GLU B CA 1
ATOM 5556 C C . GLU B 1 353 ? 1.54800 15.27900 0.88200 1.000 48.57132 364 GLU B C 1
ATOM 5557 O O . GLU B 1 353 ? 1.57600 16.44000 0.45600 1.000 45.72435 364 GLU B O 1
ATOM 5563 N N . ASN B 1 354 ? 1.91400 14.22700 0.13400 1.000 47.87422 365 ASN B N 1
ATOM 5564 C CA . ASN B 1 354 ? 2.45100 14.42200 -1.21000 1.000 47.94452 365 ASN B CA 1
ATOM 5565 C C . ASN B 1 354 ? 1.45700 15.14700 -2.09400 1.000 46.52662 365 ASN B C 1
ATOM 5566 O O . ASN B 1 354 ? 1.83100 16.06500 -2.83400 1.000 47.77327 365 ASN B O 1
ATOM 5571 N N . ALA B 1 355 ? 0.17800 14.77200 -1.99700 1.000 42.68427 366 ALA B N 1
ATOM 5572 C CA . ALA B 1 355 ? -0.87400 15.48500 -2.71200 1.000 45.63894 366 ALA B CA 1
ATOM 5573 C C . ALA B 1 355 ? -1.07900 16.89200 -2.16100 1.000 46.97953 366 ALA B C 1
ATOM 5574 O O . ALA B 1 355 ? -1.35800 17.81800 -2.92900 1.000 46.73594 366 ALA B O 1
ATOM 5576 N N . ARG B 1 356 ? -0.96600 17.07600 -0.83700 1.000 50.14529 367 ARG B N 1
ATOM 5577 C CA . ARG B 1 356 ? -1.14700 18.41000 -0.25800 1.000 49.77715 367 ARG B CA 1
ATOM 5578 C C . ARG B 1 356 ? -0.10100 19.39800 -0.77900 1.000 48.62717 367 ARG B C 1
ATOM 5579 O O . ARG B 1 356 ? -0.43500 20.52900 -1.16800 1.000 46.37004 367 ARG B O 1
ATOM 5587 N N . GLU B 1 357 ? 1.17600 18.99300 -0.78100 1.000 46.12425 368 GLU B N 1
ATOM 5588 C CA . GLU B 1 357 ? 2.20800 19.81600 -1.40400 1.000 48.09111 368 GLU B CA 1
ATOM 5589 C C . GLU B 1 357 ? 1.89400 20.08400 -2.87400 1.000 52.66654 368 GLU B C 1
ATOM 5590 O O . GLU B 1 357 ? 2.03900 21.21600 -3.35000 1.000 54.18273 368 GLU B O 1
ATOM 5596 N N . LEU B 1 358 ? 1.43200 19.06300 -3.60300 1.000 49.15399 369 LEU B N 1
ATOM 5597 C CA . LEU B 1 358 ? 1.19800 19.21600 -5.03500 1.000 42.89205 369 LEU B CA 1
ATOM 5598 C C . LEU B 1 358 ? 0.10300 20.23600 -5.33400 1.000 45.62400 369 LEU B C 1
ATOM 5599 O O . LEU B 1 358 ? 0.18200 20.98300 -6.32100 1.000 43.91788 369 LEU B O 1
ATOM 5604 N N . TYR B 1 359 ? -0.94500 20.25500 -4.52400 1.000 42.15595 370 TYR B N 1
ATOM 5605 C CA . TYR B 1 359 ? -2.09700 21.09300 -4.78800 1.000 40.56692 370 TYR B CA 1
ATOM 5606 C C . TYR B 1 359 ? -2.14800 22.31800 -3.90800 1.000 46.32171 370 TYR B C 1
ATOM 5607 O O . TYR B 1 359 ? -3.19500 22.96900 -3.86000 1.000 48.84807 370 TYR B O 1
ATOM 5616 N N . ASN B 1 360 ? -1.05000 22.63400 -3.20700 1.000 51.27956 371 ASN B N 1
ATOM 5617 C CA . ASN B 1 360 ? -0.95000 23.76100 -2.28000 1.000 47.34164 371 ASN B CA 1
ATOM 5618 C C . ASN B 1 360 ? -2.19000 23.84800 -1.40300 1.000 49.42349 371 ASN B C 1
ATOM 5619 O O . ASN B 1 360 ? -2.92000 24.83700 -1.41000 1.000 52.09489 371 ASN B O 1
ATOM 5624 N N . LEU B 1 361 ? -2.41400 22.77800 -0.64500 1.000 50.03936 372 LEU B N 1
ATOM 5625 C CA . LEU B 1 361 ? -3.65900 22.60300 0.11200 1.000 54.58609 372 LEU B CA 1
ATOM 5626 C C . LEU B 1 361 ? -3.53300 22.85000 1.63200 1.000 58.08514 372 LEU B C 1
ATOM 5627 O O . LEU B 1 361 ? -2.42300 22.79700 2.19600 1.000 57.03665 372 LEU B O 1
ATOM 5633 N N . LYS C 1 18 ? 5.44100 32.19000 -75.25000 1.000 62.34196 29 LYS D N 1
ATOM 5634 C CA . LYS C 1 18 ? 4.38200 31.28100 -75.64300 1.000 63.64312 29 LYS D CA 1
ATOM 5635 C C . LYS C 1 18 ? 4.16500 30.07500 -74.68400 1.000 68.14765 29 LYS D C 1
ATOM 5636 O O . LYS C 1 18 ? 3.08500 29.48800 -74.71700 1.000 70.47713 29 LYS D O 1
ATOM 5642 N N . VAL C 1 19 ? 5.12000 29.70000 -73.82200 1.000 64.52028 30 VAL D N 1
ATOM 5643 C CA . VAL C 1 19 ? 4.88500 28.60200 -72.87200 1.000 62.23042 30 VAL D CA 1
ATOM 5644 C C . VAL C 1 19 ? 5.51600 28.89200 -71.51200 1.000 67.64574 30 VAL D C 1
ATOM 5645 O O . VAL C 1 19 ? 6.68600 29.28300 -71.42200 1.000 66.90533 30 VAL D O 1
ATOM 5649 N N . ILE C 1 20 ? 4.74500 28.66400 -70.44800 1.000 67.80271 31 ILE D N 1
ATOM 5650 C CA . ILE C 1 20 ? 5.22700 28.72900 -69.07000 1.000 61.83540 31 ILE D CA 1
ATOM 5651 C C . ILE C 1 20 ? 5.12600 27.33000 -68.47200 1.000 58.58515 31 ILE D C 1
ATOM 5652 O O . ILE C 1 20 ? 4.03700 26.74100 -68.44700 1.000 61.91759 31 ILE D O 1
ATOM 5657 N N . ASP C 1 21 ? 6.25900 26.79200 -68.01300 1.000 58.31942 32 ASP D N 1
ATOM 5658 C CA . ASP C 1 21 ? 6.30900 25.47400 -67.37500 1.000 60.31135 32 ASP D CA 1
ATOM 5659 C C . ASP C 1 21 ? 6.13800 25.62300 -65.86200 1.000 59.35253 32 ASP D C 1
ATOM 5660 O O . ASP C 1 21 ? 6.95000 26.29000 -65.19800 1.000 49.83040 32 ASP D O 1
ATOM 5665 N N . THR C 1 22 ? 5.08500 24.99100 -65.32100 1.000 58.45362 33 THR D N 1
ATOM 5666 C CA . THR C 1 22 ? 4.71400 25.12300 -63.91500 1.000 59.02709 33 THR D CA 1
ATOM 5667 C C . THR C 1 22 ? 5.18500 23.95900 -63.03900 1.000 56.65497 33 THR D C 1
ATOM 5668 O O . THR C 1 22 ? 4.84600 23.91800 -61.85100 1.000 59.52722 33 THR D O 1
ATOM 5672 N N . ASP C 1 23 ? 5.97700 23.03300 -63.57400 1.000 53.19053 34 ASP D N 1
ATOM 5673 C CA . ASP C 1 23 ? 6.48000 21.92600 -62.76500 1.000 53.23874 34 ASP D CA 1
ATOM 5674 C C . ASP C 1 23 ? 7.83600 21.47100 -63.30700 1.000 55.73569 34 ASP D C 1
ATOM 5675 O O . ASP C 1 23 ? 7.90000 20.69500 -64.27100 1.000 50.82317 34 ASP D O 1
ATOM 5680 N N . ILE C 1 24 ? 8.91200 21.94600 -62.67300 1.000 50.47495 35 ILE D N 1
ATOM 5681 C CA . ILE C 1 24 ? 10.27200 21.53400 -63.00200 1.000 51.70244 35 ILE D CA 1
ATOM 5682 C C . ILE C 1 24 ? 10.99000 21.12400 -61.71900 1.000 49.66987 35 ILE D C 1
ATOM 5683 O O . ILE C 1 24 ? 10.98500 21.87200 -60.73500 1.000 47.90976 35 ILE D O 1
ATOM 5688 N N . HIS C 1 25 ? 11.62200 19.95300 -61.73500 1.000 45.21600 36 HIS D N 1
ATOM 5689 C CA . HIS C 1 25 ? 12.22700 19.37100 -60.53900 1.000 50.50458 36 HIS D CA 1
ATOM 5690 C C . HIS C 1 25 ? 13.74300 19.43300 -60.62900 1.000 50.36064 36 HIS D C 1
ATOM 5691 O O . HIS C 1 25 ? 14.42300 18.42600 -60.83700 1.000 56.05650 36 HIS D O 1
ATOM 5698 N N . HIS C 1 26 ? 14.27600 20.62600 -60.42500 1.000 47.16873 37 HIS D N 1
ATOM 5699 C CA . HIS C 1 26 ? 15.69200 20.69400 -60.15400 1.000 54.87245 37 HIS D CA 1
ATOM 5700 C C . HIS C 1 26 ? 15.97700 20.06500 -58.79800 1.000 57.46460 37 HIS D C 1
ATOM 5701 O O . HIS C 1 26 ? 15.07800 19.83300 -57.98300 1.000 60.61352 37 HIS D O 1
ATOM 5708 N N . ASP C 1 27 ? 17.24900 19.80200 -58.54800 1.000 56.13040 38 ASP D N 1
ATOM 5709 C CA . ASP C 1 27 ? 17.61600 18.99400 -57.40400 1.000 57.25598 38 ASP D CA 1
ATOM 5710 C C . ASP C 1 27 ? 19.00700 19.39800 -56.93400 1.000 63.38356 38 ASP D C 1
ATOM 5711 O O . ASP C 1 27 ? 19.71100 20.16900 -57.59600 1.000 64.65419 38 ASP D O 1
ATOM 5716 N N . ILE C 1 28 ? 19.39300 18.87900 -55.77000 1.000 56.05521 39 ILE D N 1
ATOM 5717 C CA . ILE C 1 28 ? 20.78900 18.87600 -55.36300 1.000 55.29493 39 ILE D CA 1
ATOM 5718 C C . ILE C 1 28 ? 21.41500 17.59900 -55.90400 1.000 57.90082 39 ILE D C 1
ATOM 5719 O O . ILE C 1 28 ? 20.72500 16.59500 -56.11600 1.000 61.97811 39 ILE D O 1
ATOM 5724 N N . ALA C 1 29 ? 22.71900 17.65600 -56.18400 1.000 58.83107 40 ALA D N 1
ATOM 5725 C CA . ALA C 1 29 ? 23.43300 16.45300 -56.67100 1.000 59.12880 40 ALA D CA 1
ATOM 5726 C C . ALA C 1 29 ? 23.98900 15.69800 -55.46300 1.000 63.30461 40 ALA D C 1
ATOM 5727 O O . ALA C 1 29 ? 24.29000 14.49700 -55.60200 1.000 61.23466 40 ALA D O 1
ATOM 5729 N N . SER C 1 30 ? 24.11400 16.38700 -54.32600 1.000 62.73755 41 SER D N 1
ATOM 5730 C CA . SER C 1 30 ? 24.64100 15.75000 -53.09200 1.000 62.13383 41 SER D CA 1
ATOM 5731 C C . SER C 1 30 ? 24.10000 16.48300 -51.86300 1.000 66.69454 41 SER D C 1
ATOM 5732 O O . SER C 1 30 ? 23.96400 17.71900 -51.92700 1.000 65.90896 41 SER D O 1
ATOM 5735 N N . VAL C 1 31 ? 23.79700 15.74500 -50.79400 1.000 61.32358 42 VAL D N 1
ATOM 5736 C CA . VAL C 1 31 ? 23.35000 16.40000 -49.53000 1.000 65.98352 42 VAL D CA 1
ATOM 5737 C C . VAL C 1 31 ? 24.41500 17.43000 -49.14400 1.000 66.21293 42 VAL D C 1
ATOM 5738 O O . VAL C 1 31 ? 24.07500 18.39600 -48.43300 1.000 67.29241 42 VAL D O 1
ATOM 5742 N N . ASP C 1 32 ? 25.65000 17.23400 -49.61600 1.000 64.03118 43 ASP D N 1
ATOM 5743 C CA . ASP C 1 32 ? 26.74900 18.18500 -49.31400 1.000 67.80892 43 ASP D CA 1
ATOM 5744 C C . ASP C 1 32 ? 26.46500 19.54200 -49.96300 1.000 66.13988 43 ASP D C 1
ATOM 5745 O O . ASP C 1 32 ? 27.01000 20.53300 -49.46400 1.000 61.63563 43 ASP D O 1
ATOM 5750 N N . ASP C 1 33 ? 25.64200 19.59500 -51.01200 1.000 55.01765 44 ASP D N 1
ATOM 5751 C CA . ASP C 1 33 ? 25.30800 20.90900 -51.55600 1.000 58.26673 44 ASP D CA 1
ATOM 5752 C C . ASP C 1 33 ? 24.64300 21.81200 -50.53000 1.000 59.83657 44 ASP D C 1
ATOM 5753 O O . ASP C 1 33 ? 24.57700 23.02900 -50.74300 1.000 62.81908 44 ASP D O 1
ATOM 5758 N N . LEU C 1 34 ? 24.16200 21.24800 -49.42400 1.000 62.97833 45 LEU D N 1
ATOM 5759 C CA . LEU C 1 34 ? 23.49900 22.01800 -48.38200 1.000 61.62745 45 LEU D CA 1
ATOM 5760 C C . LEU C 1 34 ? 24.45300 22.51700 -47.30500 1.000 61.93907 45 LEU D C 1
ATOM 5761 O O . LEU C 1 34 ? 24.15800 23.53500 -46.65800 1.000 61.19077 45 LEU D O 1
ATOM 5766 N N . VAL C 1 35 ? 25.57600 21.81700 -47.07800 1.000 59.67555 46 VAL D N 1
ATOM 5767 C CA . VAL C 1 35 ? 26.52000 22.25400 -46.04900 1.000 58.53322 46 VAL D CA 1
ATOM 5768 C C . VAL C 1 35 ? 26.86300 23.73500 -46.18800 1.000 58.73849 46 VAL D C 1
ATOM 5769 O O . VAL C 1 35 ? 26.75800 24.46100 -45.18900 1.000 64.76067 46 VAL D O 1
ATOM 5773 N N . PRO C 1 36 ? 27.23300 24.25200 -47.37000 1.000 58.73175 47 PRO D N 1
ATOM 5774 C CA . PRO C 1 36 ? 27.57000 25.68600 -47.47100 1.000 55.04328 47 PRO D CA 1
ATOM 5775 C C . PRO C 1 36 ? 26.46900 26.65300 -47.04200 1.000 60.29429 47 PRO D C 1
ATOM 5776 O O . PRO C 1 36 ? 26.77200 27.84000 -46.86900 1.000 65.63464 47 PRO D O 1
ATOM 5780 N N . TYR C 1 37 ? 25.21700 26.21800 -46.86800 1.000 56.50149 48 TYR D N 1
ATOM 5781 C CA . TYR C 1 37 ? 24.15900 27.14300 -46.47600 1.000 59.73412 48 TYR D CA 1
ATOM 5782 C C . TYR C 1 37 ? 23.65200 26.93400 -45.05600 1.000 62.21785 48 TYR D C 1
ATOM 5783 O O . TYR C 1 37 ? 22.91000 27.78900 -44.54500 1.000 55.85085 48 TYR D O 1
ATOM 5792 N N . LEU C 1 38 ? 24.03600 25.84000 -44.40600 1.000 61.77438 49 LEU D N 1
ATOM 5793 C CA . LEU C 1 38 ? 23.61300 25.55700 -43.04400 1.000 56.44179 49 LEU D CA 1
ATOM 5794 C C . LEU C 1 38 ? 24.53000 26.24600 -42.04300 1.000 62.76549 49 LEU D C 1
ATOM 5795 O O . LEU C 1 38 ? 25.75000 26.30400 -42.23400 1.000 58.60880 49 LEU D O 1
ATOM 5800 N N . SER C 1 39 ? 23.93300 26.75500 -40.96400 1.000 61.88551 50 SER D N 1
ATOM 5801 C CA . SER C 1 39 ? 24.70000 27.20500 -39.80900 1.000 60.85057 50 SER D CA 1
ATOM 5802 C C . SER C 1 39 ? 25.61700 26.07600 -39.35100 1.000 66.31865 50 SER D C 1
ATOM 5803 O O . SER C 1 39 ? 25.40400 24.91500 -39.72200 1.000 65.61948 50 SER D O 1
ATOM 5806 N N . ASP C 1 40 ? 26.63700 26.39100 -38.54500 1.000 65.86867 51 ASP D N 1
ATOM 5807 C CA . ASP C 1 40 ? 27.63400 25.37200 -38.24300 1.000 68.49252 51 ASP D CA 1
ATOM 5808 C C . ASP C 1 40 ? 27.07500 24.28800 -37.33000 1.000 65.41937 51 ASP D C 1
ATOM 5809 O O . ASP C 1 40 ? 27.49000 23.12800 -37.42900 1.000 64.90747 51 ASP D O 1
ATOM 5814 N N . HIS C 1 41 ? 26.12600 24.63400 -36.45800 1.000 63.32855 52 HIS D N 1
ATOM 5815 C CA . HIS C 1 41 ? 25.38700 23.60800 -35.73300 1.000 61.30899 52 HIS D CA 1
ATOM 5816 C C . HIS C 1 41 ? 24.86400 22.54200 -36.68700 1.000 60.63366 52 HIS D C 1
ATOM 5817 O O . HIS C 1 41 ? 25.15100 21.35300 -36.52300 1.000 66.71583 52 HIS D O 1
ATOM 5824 N N . TRP C 1 42 ? 24.13200 22.95800 -37.72400 1.000 64.15601 53 TRP D N 1
ATOM 5825 C CA . TRP C 1 42 ? 23.48600 22.00300 -38.62300 1.000 62.21911 53 TRP D CA 1
ATOM 5826 C C . TRP C 1 42 ? 24.43300 21.40000 -39.63900 1.000 60.27216 53 TRP D C 1
ATOM 5827 O O . TRP C 1 42 ? 24.12900 20.32500 -40.16200 1.000 63.16175 53 TRP D O 1
ATOM 5838 N N . LYS C 1 43 ? 25.55000 22.05700 -39.95400 1.000 61.38859 54 LYS D N 1
ATOM 5839 C CA . LYS C 1 43 ? 26.50400 21.43600 -40.86800 1.000 61.43583 54 LYS D CA 1
ATOM 5840 C C . LYS C 1 43 ? 26.92800 20.06500 -40.35200 1.000 63.28855 54 LYS D C 1
ATOM 5841 O O . LYS C 1 43 ? 27.10900 19.12500 -41.13900 1.000 61.47074 54 LYS D O 1
ATOM 5847 N N . ARG C 1 44 ? 27.02300 19.91900 -39.02800 1.000 62.90273 55 ARG D N 1
ATOM 5848 C CA . ARG C 1 44 ? 27.52100 18.67700 -38.45100 1.000 64.41995 55 ARG D CA 1
ATOM 5849 C C . ARG C 1 44 ? 26.61400 17.50000 -38.78900 1.000 65.52570 55 ARG D C 1
ATOM 5850 O O . ARG C 1 44 ? 27.10000 16.38500 -39.02400 1.000 63.77353 55 ARG D O 1
ATOM 5858 N N . TYR C 1 45 ? 25.29100 17.72900 -38.82900 1.000 60.61032 56 TYR D N 1
ATOM 5859 C CA . TYR C 1 45 ? 24.35500 16.62700 -39.04600 1.000 55.09603 56 TYR D CA 1
ATOM 5860 C C . TYR C 1 45 ? 24.62200 15.94000 -40.37600 1.000 60.04728 56 TYR D C 1
ATOM 5861 O O . TYR C 1 45 ? 24.35900 14.74000 -40.51800 1.000 59.04128 56 TYR D O 1
ATOM 5870 N N . ILE C 1 46 ? 25.18500 16.66500 -41.34000 1.000 61.85865 57 ILE D N 1
ATOM 5871 C CA . ILE C 1 46 ? 25.58000 16.07200 -42.61100 1.000 59.18133 57 ILE D CA 1
ATOM 5872 C C . ILE C 1 46 ? 27.01800 15.57600 -42.56800 1.000 66.86668 57 ILE D C 1
ATOM 5873 O O . ILE C 1 46 ? 27.30400 14.42100 -42.90200 1.000 67.23298 57 ILE D O 1
ATOM 5878 N N . THR C 1 47 ? 27.94400 16.44100 -42.15500 1.000 65.11415 58 THR D N 1
ATOM 5879 C CA . THR C 1 47 ? 29.35300 16.07300 -42.19000 1.000 66.38761 58 THR D CA 1
ATOM 5880 C C . THR C 1 47 ? 29.64700 14.93800 -41.22100 1.000 67.13160 58 THR D C 1
ATOM 5881 O O . THR C 1 47 ? 30.27200 13.93900 -41.59800 1.000 67.22266 58 THR D O 1
ATOM 5885 N N . GLU C 1 48 ? 29.17100 15.05800 -39.97900 1.000 69.52529 59 GLU D N 1
ATOM 5886 C CA . GLU C 1 48 ? 29.54700 14.16000 -38.88900 1.000 71.57805 59 GLU D CA 1
ATOM 5887 C C . GLU C 1 48 ? 28.48100 13.13800 -38.51600 1.000 72.37352 59 GLU D C 1
ATOM 5888 O O . GLU C 1 48 ? 28.82100 12.00200 -38.16800 1.000 74.26420 59 GLU D O 1
ATOM 5894 N N . TYR C 1 49 ? 27.20000 13.50700 -38.53400 1.000 70.99729 60 TYR D N 1
ATOM 5895 C CA . TYR C 1 49 ? 26.15800 12.57900 -38.10800 1.000 68.05259 60 TYR D CA 1
ATOM 5896 C C . TYR C 1 49 ? 25.50700 11.85700 -39.28000 1.000 63.95964 60 TYR D C 1
ATOM 5897 O O . TYR C 1 49 ? 24.60900 11.03700 -39.06200 1.000 65.62514 60 TYR D O 1
ATOM 5906 N N . ASN C 1 50 ? 25.94000 12.14400 -40.50800 1.000 58.42620 61 ASN D N 1
ATOM 5907 C CA . ASN C 1 50 ? 25.59400 11.35100 -41.68900 1.000 64.71103 61 ASN D CA 1
ATOM 5908 C C . ASN C 1 50 ? 24.09700 11.42600 -42.01400 1.000 60.07244 61 ASN D C 1
ATOM 5909 O O . ASN C 1 50 ? 23.47800 10.45200 -42.43800 1.000 59.78528 61 ASN D O 1
ATOM 5914 N N . TRP C 1 51 ? 23.49600 12.59100 -41.84600 1.000 57.39037 62 TRP D N 1
ATOM 5915 C CA . TRP C 1 51 ? 22.08500 12.67300 -42.16900 1.000 56.72424 62 TRP D CA 1
ATOM 5916 C C . TRP C 1 51 ? 21.87300 12.55400 -43.67200 1.000 59.99596 62 TRP D C 1
ATOM 5917 O O . TRP C 1 51 ? 22.52900 13.23800 -44.46400 1.000 61.32454 62 TRP D O 1
ATOM 5928 N N . LYS C 1 52 ? 20.94600 11.67900 -44.05400 1.000 58.25316 63 LYS D N 1
ATOM 5929 C CA . LYS C 1 52 ? 20.40800 11.53600 -45.39500 1.000 61.06161 63 LYS D CA 1
ATOM 5930 C C . LYS C 1 52 ? 18.88900 11.69100 -45.35600 1.000 58.08777 63 LYS D C 1
ATOM 5931 O O . LYS C 1 52 ? 18.25900 11.38500 -44.33800 1.000 61.56251 63 LYS D O 1
ATOM 5937 N N . PRO C 1 53 ? 18.27600 12.19600 -46.42600 1.000 59.91133 64 PRO D N 1
ATOM 5938 C CA . PRO C 1 53 ? 16.81200 12.28800 -46.45500 1.000 59.05050 64 PRO D CA 1
ATOM 5939 C C . PRO C 1 53 ? 16.20200 10.91800 -46.66000 1.000 56.51566 64 PRO D C 1
ATOM 5940 O O . PRO C 1 53 ? 16.73600 10.08500 -47.39200 1.000 62.02689 64 PRO D O 1
ATOM 5944 N N . ILE C 1 54 ? 15.07600 10.68100 -46.01100 1.000 55.34313 65 ILE D N 1
ATOM 5945 C CA . ILE C 1 54 ? 14.39600 9.39800 -46.10600 1.000 57.60766 65 ILE D CA 1
ATOM 5946 C C . ILE C 1 54 ? 13.12300 9.61600 -46.90200 1.000 59.35133 65 ILE D C 1
ATOM 5947 O O . ILE C 1 54 ? 12.48700 10.67200 -46.79900 1.000 56.14766 65 ILE D O 1
ATOM 5952 N N . LYS C 1 55 ? 12.78000 8.64500 -47.73600 1.000 60.43267 66 LYS D N 1
ATOM 5953 C CA . LYS C 1 55 ? 11.44900 8.58400 -48.32300 1.000 64.14809 66 LYS D CA 1
ATOM 5954 C C . LYS C 1 55 ? 10.83100 7.25600 -47.91200 1.000 65.24851 66 LYS D C 1
ATOM 5955 O O . LYS C 1 55 ? 11.51500 6.22400 -47.87600 1.000 68.38839 66 LYS D O 1
ATOM 5961 N N . THR C 1 56 ? 9.55400 7.30200 -47.56400 1.000 61.89389 67 THR D N 1
ATOM 5962 C CA . THR C 1 56 ? 8.88800 6.13100 -47.01000 1.000 60.12191 67 THR D CA 1
ATOM 5963 C C . THR C 1 56 ? 8.15400 5.24200 -47.98300 1.000 59.31057 67 THR D C 1
ATOM 5964 O O . THR C 1 56 ? 7.69100 4.17700 -47.61500 1.000 59.02875 67 THR D O 1
ATOM 5968 N N . THR C 1 57 ? 8.06600 5.68000 -49.22400 1.000 53.06799 68 THR D N 1
ATOM 5969 C CA . THR C 1 57 ? 7.42100 4.89200 -50.24400 1.000 52.46190 68 THR D CA 1
ATOM 5970 C C . THR C 1 57 ? 8.13600 3.56600 -50.40700 1.000 52.75978 68 THR D C 1
ATOM 5971 O O . THR C 1 57 ? 9.31000 3.53000 -50.71800 1.000 53.10084 68 THR D O 1
ATOM 5975 N N . PRO C 1 58 ? 7.42000 2.46900 -50.19100 1.000 46.29316 69 PRO D N 1
ATOM 5976 C CA . PRO C 1 58 ? 8.06800 1.16800 -50.25200 1.000 45.69853 69 PRO D CA 1
ATOM 5977 C C . PRO C 1 58 ? 8.26000 0.64300 -51.66300 1.000 50.53208 69 PRO D C 1
ATOM 5978 O O . PRO C 1 58 ? 8.67200 -0.49200 -51.82800 1.000 53.61127 69 PRO D O 1
ATOM 5982 N N . PHE C 1 59 ? 7.98400 1.45000 -52.66000 1.000 45.15063 70 PHE D N 1
ATOM 5983 C CA . PHE C 1 59 ? 8.04200 0.98400 -54.06300 1.000 46.94247 70 PHE D CA 1
ATOM 5984 C C . PHE C 1 59 ? 8.38400 2.13500 -55.00800 1.000 48.82470 70 PHE D C 1
ATOM 5985 O O . PHE C 1 59 ? 8.49600 3.27200 -54.54200 1.000 48.25564 70 PHE D O 1
ATOM 5993 N N . HIS C 1 60 ? 8.56500 1.82400 -56.29100 1.000 49.00986 71 HIS D N 1
ATOM 5994 C CA . HIS C 1 60 ? 8.83200 2.86900 -57.31500 1.000 60.26029 71 HIS D CA 1
ATOM 5995 C C . HIS C 1 60 ? 8.53700 2.33100 -58.71800 1.000 55.75069 71 HIS D C 1
ATOM 5996 O O . HIS C 1 60 ? 8.09300 1.18300 -58.82600 1.000 52.34313 71 HIS D O 1
ATOM 6003 N N . GLN C 1 61 ? 8.78000 3.14400 -59.74200 1.000 59.71578 72 GLN D N 1
ATOM 6004 C CA . GLN C 1 61 ? 8.55200 2.74200 -61.12400 1.000 59.70518 72 GLN D CA 1
ATOM 6005 C C . GLN C 1 61 ? 9.35700 1.49700 -61.47000 1.000 64.25055 72 GLN D C 1
ATOM 6006 O O . GLN C 1 61 ? 10.56700 1.43900 -61.22800 1.000 63.72170 72 GLN D O 1
ATOM 6012 N N . VAL C 1 62 ? 8.68400 0.50300 -62.05000 1.000 61.90170 73 VAL D N 1
ATOM 6013 C CA . VAL C 1 62 ? 9.31200 -0.78300 -62.34800 1.000 70.35660 73 VAL D CA 1
ATOM 6014 C C . VAL C 1 62 ? 9.93000 -0.72800 -63.75200 1.000 74.51909 73 VAL D C 1
ATOM 6015 O O . VAL C 1 62 ? 9.45800 -1.37500 -64.69700 1.000 74.87598 73 VAL D O 1
ATOM 6019 N N . ARG C 1 63 ? 11.01100 0.04200 -63.88400 1.000 73.09761 74 ARG D N 1
ATOM 6020 C CA . ARG C 1 63 ? 11.64900 0.31700 -65.16600 1.000 76.54873 74 ARG D CA 1
ATOM 6021 C C . ARG C 1 63 ? 13.05200 0.87200 -64.91800 1.000 80.51868 74 ARG D C 1
ATOM 6022 O O . ARG C 1 63 ? 13.32600 1.44800 -63.85800 1.000 79.40682 74 ARG D O 1
ATOM 6030 N N . SER C 1 64 ? 13.92600 0.66700 -65.89600 1.000 81.65688 75 SER D N 1
ATOM 6031 C CA . SER C 1 64 ? 15.27500 1.26000 -65.79300 1.000 81.12858 75 SER D CA 1
ATOM 6032 C C . SER C 1 64 ? 15.11300 2.77500 -65.80000 1.000 80.99867 75 SER D C 1
ATOM 6033 O O . SER C 1 64 ? 14.18900 3.25800 -66.46700 1.000 81.92964 75 SER D O 1
ATOM 6036 N N . GLY C 1 65 ? 15.98400 3.48800 -65.09800 1.000 75.10575 76 GLY D N 1
ATOM 6037 C CA . GLY C 1 65 ? 15.87500 4.92800 -64.96800 1.000 76.79230 76 GLY D CA 1
ATOM 6038 C C . GLY C 1 65 ? 14.80900 5.39500 -64.00200 1.000 79.58404 76 GLY D C 1
ATOM 6039 O O . GLY C 1 65 ? 14.57900 6.60700 -63.90300 1.000 80.31848 76 GLY D O 1
ATOM 6040 N N . THR C 1 66 ? 14.16400 4.46000 -63.28800 1.000 80.29433 77 THR D N 1
ATOM 6041 C CA . THR C 1 66 ? 13.13300 4.67700 -62.26500 1.000 79.25793 77 THR D CA 1
ATOM 6042 C C . THR C 1 66 ? 12.16100 5.81600 -62.63400 1.000 76.65188 77 THR D C 1
ATOM 6043 O O . THR C 1 66 ? 11.39100 5.66900 -63.58800 1.000 73.77992 77 THR D O 1
ATOM 6047 N N . LYS C 1 67 ? 12.15300 6.93400 -61.91300 1.000 75.87074 78 LYS D N 1
ATOM 6048 C CA . LYS C 1 67 ? 11.16200 7.97700 -62.13700 1.000 73.87779 78 LYS D CA 1
ATOM 6049 C C . LYS C 1 67 ? 11.57600 9.00300 -63.20700 1.000 73.89355 78 LYS D C 1
ATOM 6050 O O . LYS C 1 67 ? 10.85000 9.98400 -63.41700 1.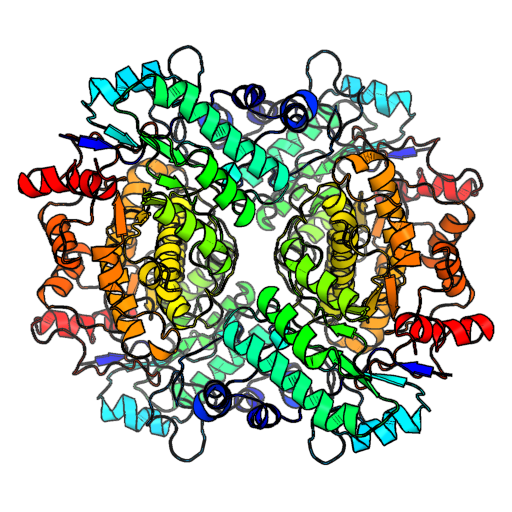000 71.70235 78 LYS D O 1
ATOM 6056 N N . TYR C 1 68 ? 12.68600 8.77900 -63.91800 1.000 74.00515 79 TYR D N 1
ATOM 6057 C CA . TYR C 1 68 ? 13.29800 9.79500 -64.77200 1.000 75.72429 79 TYR D CA 1
ATOM 6058 C C . TYR C 1 68 ? 13.31000 9.38300 -66.24800 1.000 75.53079 79 TYR D C 1
ATOM 6059 O O . TYR C 1 68 ? 13.20100 8.19800 -66.59300 1.000 75.00965 79 TYR D O 1
ATOM 6068 N N . ARG C 1 69 ? 13.45100 10.38600 -67.12500 1.000 76.11659 80 ARG D N 1
ATOM 6069 C CA . ARG C 1 69 ? 13.75700 10.11600 -68.53000 1.000 83.36373 80 ARG D CA 1
ATOM 6070 C C . ARG C 1 69 ? 15.15800 9.52800 -68.63500 1.000 86.95942 80 ARG D C 1
ATOM 6071 O O . ARG C 1 69 ? 16.06300 9.91300 -67.88800 1.000 87.08337 80 ARG D O 1
ATOM 6079 N N . GLY C 1 70 ? 15.34100 8.59900 -69.57700 1.000 90.25753 81 GLY D N 1
ATOM 6080 C CA . GLY C 1 70 ? 16.64100 7.96100 -69.73300 1.000 91.81043 81 GLY D CA 1
ATOM 6081 C C . GLY C 1 70 ? 17.77400 8.93400 -70.01400 1.000 94.38549 81 GLY D C 1
ATOM 6082 O O . GLY C 1 70 ? 18.92000 8.68600 -69.62100 1.000 93.99767 81 GLY D O 1
ATOM 6083 N N . ASP C 1 71 ? 17.47000 10.06100 -70.66900 1.000 92.90003 82 ASP D N 1
ATOM 6084 C CA . ASP C 1 71 ? 18.46400 11.01900 -71.14300 1.000 90.55343 82 ASP D CA 1
ATOM 6085 C C . ASP C 1 71 ? 18.71800 12.16500 -70.16300 1.000 90.08992 82 ASP D C 1
ATOM 6086 O O . ASP C 1 71 ? 19.29300 13.18400 -70.56400 1.000 88.53556 82 ASP D O 1
ATOM 6091 N N . SER C 1 72 ? 18.29900 12.03400 -68.90000 1.000 92.66088 83 SER D N 1
ATOM 6092 C CA . SER C 1 72 ? 18.43300 13.11700 -67.92800 1.000 91.35924 83 SER D CA 1
ATOM 6093 C C . SER C 1 72 ? 19.60500 12.94000 -66.96400 1.000 89.49234 83 SER D C 1
ATOM 6094 O O . SER C 1 72 ? 19.87700 13.85700 -66.17700 1.000 81.54935 83 SER D O 1
ATOM 6097 N N . PHE C 1 73 ? 20.27500 11.81000 -67.00900 1.000 89.59208 84 PHE D N 1
ATOM 6098 C CA . PHE C 1 73 ? 21.32700 11.57700 -66.05400 1.000 93.04548 84 PHE D CA 1
ATOM 6099 C C . PHE C 1 73 ? 22.60300 12.27700 -66.48100 1.000 101.34409 84 PHE D C 1
ATOM 6100 O O . PHE C 1 73 ? 23.28100 12.89300 -65.66200 1.000 98.33723 84 PHE D O 1
ATOM 6108 N N . GLY C 1 74 ? 22.91900 12.20600 -67.76500 1.000 104.99031 85 GLY D N 1
ATOM 6109 C CA . GLY C 1 74 ? 24.12500 12.83700 -68.25900 1.000 109.45347 85 GLY D CA 1
ATOM 6110 C C . GLY C 1 74 ? 25.29100 11.87600 -68.34200 1.000 113.61869 85 GLY D C 1
ATOM 6111 O O . GLY C 1 74 ? 25.09300 10.67000 -68.49900 1.000 109.24735 85 GLY D O 1
ATOM 6112 N N . GLU C 1 75 ? 26.50700 12.40200 -68.23800 1.000 112.70003 86 GLU D N 1
ATOM 6113 C CA . GLU C 1 75 ? 27.69000 11.55600 -68.29000 1.000 112.97710 86 GLU D CA 1
ATOM 6114 C C . GLU C 1 75 ? 28.52700 11.63400 -67.00900 1.000 114.55047 86 GLU D C 1
ATOM 6115 O O . GLU C 1 75 ? 29.45700 10.85600 -66.83700 1.000 111.30683 86 GLU D O 1
ATOM 6117 N N . SER C 1 76 ? 28.19800 12.55800 -66.11200 1.000 111.69452 87 SER D N 1
ATOM 6118 C CA . SER C 1 76 ? 28.95500 12.72000 -64.87300 1.000 106.96993 87 SER D CA 1
ATOM 6119 C C . SER C 1 76 ? 28.27200 12.06000 -63.68400 1.000 106.47184 87 SER D C 1
ATOM 6120 O O . SER C 1 76 ? 28.37200 12.55000 -62.56500 1.000 102.95012 87 SER D O 1
ATOM 6123 N N . LYS C 1 77 ? 27.58300 10.95500 -63.91500 1.000 106.84299 88 LYS D N 1
ATOM 6124 C CA . LYS C 1 77 ? 26.85500 10.25400 -62.84600 1.000 102.44711 88 LYS D CA 1
ATOM 6125 C C . LYS C 1 77 ? 26.01300 11.21800 -62.00800 1.000 94.43395 88 LYS D C 1
ATOM 6126 O O . LYS C 1 77 ? 25.82500 11.00700 -60.80900 1.000 92.60227 88 LYS D O 1
ATOM 6132 N N . ARG C 1 78 ? 25.48000 12.26900 -62.63200 1.000 86.65513 89 ARG D N 1
ATOM 6133 C CA . ARG C 1 78 ? 24.86100 13.32700 -61.84300 1.000 81.57839 89 ARG D CA 1
ATOM 6134 C C . ARG C 1 78 ? 23.37400 13.10900 -61.69100 1.000 81.04264 89 ARG D C 1
ATOM 6135 O O . ARG C 1 78 ? 22.71100 12.79000 -62.69600 1.000 83.72327 89 ARG D O 1
ATOM 6143 N N . PRO C 1 79 ? 22.81200 13.25500 -60.48400 1.000 74.83203 90 PRO D N 1
ATOM 6144 C CA . PRO C 1 79 ? 21.35500 13.11900 -60.29500 1.000 72.22582 90 PRO D CA 1
ATOM 6145 C C . PRO C 1 79 ? 20.58500 14.01100 -61.24800 1.000 72.62880 90 PRO D C 1
ATOM 6146 O O . PRO C 1 79 ? 20.83800 15.22500 -61.30100 1.000 70.02926 90 PRO D O 1
ATOM 6150 N N . PRO C 1 80 ? 19.61600 13.44700 -61.98200 1.000 72.82149 91 PRO D N 1
ATOM 6151 C CA . PRO C 1 80 ? 18.85600 14.24700 -62.94900 1.000 67.78809 91 PRO D CA 1
ATOM 6152 C C . PRO C 1 80 ? 18.18200 15.43600 -62.29100 1.000 63.17260 91 PRO D C 1
ATOM 6153 O O . PRO C 1 80 ? 17.59400 15.32600 -61.21500 1.000 70.51990 91 PRO D O 1
ATOM 6157 N N . GLY C 1 81 ? 18.27500 16.58300 -62.95400 1.000 62.10831 92 GLY D N 1
ATOM 6158 C CA . GLY C 1 81 ? 17.73800 17.81200 -62.43300 1.000 54.44076 92 GLY D CA 1
ATOM 6159 C C . GLY C 1 81 ? 18.71000 18.61600 -61.60900 1.000 59.54162 92 GLY D C 1
ATOM 6160 O O . GLY C 1 81 ? 18.40900 19.77100 -61.28400 1.000 55.57312 92 GLY D O 1
ATOM 6161 N N . SER C 1 82 ? 19.86600 18.05000 -61.25200 1.000 60.12927 93 SER D N 1
ATOM 6162 C CA . SER C 1 82 ? 20.83400 18.77400 -60.43100 1.000 63.70207 93 SER D CA 1
ATOM 6163 C C . SER C 1 82 ? 21.86800 19.53100 -61.25300 1.000 67.46071 93 SER D C 1
ATOM 6164 O O . SER C 1 82 ? 22.59300 20.35800 -60.68800 1.000 67.39820 93 SER D O 1
ATOM 6167 N N . ASP C 1 83 ? 21.95400 19.25700 -62.55900 1.000 69.74989 94 ASP D N 1
ATOM 6168 C CA . ASP C 1 83 ? 22.88700 19.91100 -63.47500 1.000 70.01820 94 ASP D CA 1
ATOM 6169 C C . ASP C 1 83 ? 22.15800 21.06700 -64.15700 1.000 69.59549 94 ASP D C 1
ATOM 6170 O O . ASP C 1 83 ? 21.24000 20.84600 -64.95800 1.000 70.59143 94 ASP D O 1
ATOM 6175 N N . PHE C 1 84 ? 22.57000 22.29700 -63.83300 1.000 64.39453 95 PHE D N 1
ATOM 6176 C CA . PHE C 1 84 ? 21.97200 23.48000 -64.44600 1.000 63.77638 95 PHE D CA 1
ATOM 6177 C C . PHE C 1 84 ? 22.11000 23.46200 -65.96400 1.000 75.24559 95 PHE D C 1
ATOM 6178 O O . PHE C 1 84 ? 21.16500 23.80200 -66.68900 1.000 77.14704 95 PHE D O 1
ATOM 6186 N N . GLU C 1 85 ? 23.28100 23.08400 -66.46800 1.000 71.44369 96 GLU D N 1
ATOM 6187 C CA . GLU C 1 85 ? 23.49200 23.20500 -67.90100 1.000 75.80173 96 GLU D CA 1
ATOM 6188 C C . GLU C 1 85 ? 22.63900 22.20400 -68.65800 1.000 75.51458 96 GLU D C 1
ATOM 6189 O O . GLU C 1 85 ? 22.11500 22.52000 -69.73300 1.000 75.49288 96 GLU D O 1
ATOM 6195 N N . LEU C 1 86 ? 22.45700 21.00200 -68.10400 1.000 72.46748 97 LEU D N 1
ATOM 6196 C CA . LEU C 1 86 ? 21.58500 20.03900 -68.77200 1.000 73.64384 97 LEU D CA 1
ATOM 6197 C C . LEU C 1 86 ? 20.13400 20.51900 -68.77000 1.000 76.74602 97 LEU D C 1
ATOM 6198 O O . LEU C 1 86 ? 19.39600 20.30900 -69.74400 1.000 71.57149 97 LEU D O 1
ATOM 6203 N N . LEU C 1 87 ? 19.71900 21.17700 -67.68500 1.000 78.06236 98 LEU D N 1
ATOM 6204 C CA . LEU C 1 87 ? 18.39600 21.78900 -67.62700 1.000 75.61781 98 LEU D CA 1
ATOM 6205 C C . LEU C 1 87 ? 18.21900 22.80800 -68.74800 1.000 68.62509 98 LEU D C 1
ATOM 6206 O O . LEU C 1 87 ? 17.21200 22.78300 -69.46100 1.000 69.08061 98 LEU D O 1
ATOM 6211 N N . LYS C 1 88 ? 19.19800 23.70300 -68.88700 1.000 71.35599 99 LYS D N 1
ATOM 6212 C CA . LYS C 1 88 ? 19.12400 24.74400 -69.94400 1.000 70.96067 99 LYS D CA 1
ATOM 6213 C C . LYS C 1 88 ? 18.97800 24.06400 -71.30600 1.000 70.48829 99 LYS D C 1
ATOM 6214 O O . LYS C 1 88 ? 17.98100 24.34500 -71.99900 1.000 70.74175 99 LYS D O 1
ATOM 6220 N N . LYS C 1 89 ? 19.92900 23.19700 -71.66700 1.000 72.48728 100 LYS D N 1
ATOM 6221 C CA . LYS C 1 89 ? 19.89300 22.57300 -72.98400 1.000 73.07672 100 LYS D CA 1
ATOM 6222 C C . LYS C 1 89 ? 18.62300 21.74900 -73.15600 1.000 72.08488 100 LYS D C 1
ATOM 6223 O O . LYS C 1 89 ? 17.76800 22.07300 -73.98700 1.000 69.54483 100 LYS D O 1
ATOM 6229 N N . GLN C 1 90 ? 18.46600 20.70100 -72.34000 1.000 75.56269 101 GLN D N 1
ATOM 6230 C CA . GLN C 1 90 ? 17.44000 19.68800 -72.56900 1.000 72.88222 101 GLN D CA 1
ATOM 6231 C C . GLN C 1 90 ? 16.01800 20.22700 -72.45500 1.000 69.30145 101 GLN D C 1
ATOM 6232 O O . GLN C 1 90 ? 15.09800 19.63300 -73.03300 1.000 64.56569 101 GLN D O 1
ATOM 6238 N N . LEU C 1 91 ? 15.81000 21.32700 -71.72800 1.000 67.14424 102 LEU D N 1
ATOM 6239 C CA . LEU C 1 91 ? 14.45500 21.78400 -71.45800 1.000 64.83365 102 LEU D CA 1
ATOM 6240 C C . LEU C 1 91 ? 14.24000 23.23800 -71.83700 1.000 61.67688 102 LEU D C 1
ATOM 6241 O O . LEU C 1 91 ? 13.44400 23.53300 -72.72900 1.000 65.23411 102 LEU D O 1
ATOM 6246 N N . LEU C 1 92 ? 14.91500 24.15400 -71.15100 1.000 59.73630 103 LEU D N 1
ATOM 6247 C CA . LEU C 1 92 ? 14.65800 25.57300 -71.36900 1.000 64.50697 103 LEU D CA 1
ATOM 6248 C C . LEU C 1 92 ? 14.86700 25.95800 -72.83600 1.000 71.00262 103 LEU D C 1
ATOM 6249 O O . LEU C 1 92 ? 13.98500 26.56100 -73.46500 1.000 67.71890 103 LEU D O 1
ATOM 6254 N N . ASP C 1 93 ? 16.02800 25.60500 -73.40300 1.000 72.68374 104 ASP D N 1
ATOM 6255 C CA . ASP C 1 93 ? 16.33600 25.94400 -74.79100 1.000 64.90264 104 ASP D CA 1
ATOM 6256 C C . ASP C 1 93 ? 15.58700 25.03200 -75.74600 1.000 66.10123 104 ASP D C 1
ATOM 6257 O O . ASP C 1 93 ? 14.82200 25.49900 -76.59700 1.000 69.08853 104 ASP D O 1
ATOM 6262 N N . GLU C 1 94 ? 15.79600 23.72200 -75.60400 1.000 65.80725 105 GLU D N 1
ATOM 6263 C CA . GLU C 1 94 ? 15.23800 22.75100 -76.54000 1.000 65.64689 105 GLU D CA 1
ATOM 6264 C C . GLU C 1 94 ? 13.73600 22.94300 -76.72700 1.000 68.78756 105 GLU D C 1
ATOM 6265 O O . GLU C 1 94 ? 13.24700 23.03400 -77.85800 1.000 76.55023 105 GLU D O 1
ATOM 6271 N N . HIS C 1 95 ? 12.98700 23.03100 -75.63100 1.000 69.11455 106 HIS D N 1
ATOM 6272 C CA . HIS C 1 95 ? 11.53500 23.11900 -75.69800 1.000 65.81841 106 HIS D CA 1
ATOM 6273 C C . HIS C 1 95 ? 11.01800 24.55300 -75.62800 1.000 71.23659 106 HIS D C 1
ATOM 6274 O O . HIS C 1 95 ? 9.81500 24.75600 -75.43700 1.000 69.54980 106 HIS D O 1
ATOM 6281 N N . GLU C 1 96 ? 11.89600 25.54600 -75.80200 1.000 74.28648 107 GLU D N 1
ATOM 6282 C CA . GLU C 1 96 ? 11.49900 26.94100 -76.02500 1.000 70.56078 107 GLU D CA 1
ATOM 6283 C C . GLU C 1 96 ? 10.64000 27.47700 -74.88200 1.000 69.20747 107 GLU D C 1
ATOM 6284 O O . GLU C 1 96 ? 9.64900 28.17300 -75.10200 1.000 71.00975 107 GLU D O 1
ATOM 6290 N N . ILE C 1 97 ? 11.04900 27.17400 -73.64900 1.000 69.37167 108 ILE D N 1
ATOM 6291 C CA . ILE C 1 97 ? 10.31100 27.59700 -72.46200 1.000 64.58729 108 ILE D CA 1
ATOM 6292 C C . ILE C 1 97 ? 10.47700 29.09200 -72.24400 1.000 66.26775 108 ILE D C 1
ATOM 6293 O O . ILE C 1 97 ? 11.60100 29.59900 -72.15000 1.000 71.25411 108 ILE D O 1
ATOM 6298 N N . THR C 1 98 ? 9.35400 29.80200 -72.12000 1.000 68.17241 109 THR D N 1
ATOM 6299 C CA . THR C 1 98 ? 9.41000 31.22500 -71.79200 1.000 62.05052 109 THR D CA 1
ATOM 6300 C C . THR C 1 98 ? 9.80100 31.43600 -70.33800 1.000 66.08921 109 THR D C 1
ATOM 6301 O O . THR C 1 98 ? 10.58900 32.33500 -70.02200 1.000 68.40197 109 THR D O 1
ATOM 6305 N N . TYR C 1 99 ? 9.24800 30.61800 -69.44300 1.000 68.58433 110 TYR D N 1
ATOM 6306 C CA . TYR C 1 99 ? 9.39800 30.76100 -68.00000 1.000 62.79348 110 TYR D CA 1
ATOM 6307 C C . TYR C 1 99 ? 9.17000 29.39700 -67.37600 1.000 63.51498 110 TYR D C 1
ATOM 6308 O O . TYR C 1 99 ? 8.14400 28.76300 -67.64800 1.000 61.45762 110 TYR D O 1
ATOM 6317 N N . GLY C 1 100 ? 10.10400 28.96100 -66.53500 1.000 59.19565 111 GLY D N 1
ATOM 6318 C CA . GLY C 1 100 ? 9.94400 27.70600 -65.82700 1.000 60.03777 111 GLY D CA 1
ATOM 6319 C C . GLY C 1 100 ? 9.82900 27.94000 -64.33800 1.000 54.69123 111 GLY D C 1
ATOM 6320 O O . GLY C 1 100 ? 10.61300 28.70200 -63.77600 1.000 56.24892 111 GLY D O 1
ATOM 6321 N N . VAL C 1 101 ? 8.83300 27.33200 -63.70000 1.000 60.37194 112 VAL D N 1
ATOM 6322 C CA . VAL C 1 101 ? 8.66000 27.41500 -62.25100 1.000 56.32149 112 VAL D CA 1
ATOM 6323 C C . VAL C 1 101 ? 9.28700 26.17700 -61.64000 1.000 52.15516 112 VAL D C 1
ATOM 6324 O O . VAL C 1 101 ? 8.75700 25.06700 -61.77800 1.000 52.80945 112 VAL D O 1
ATOM 6328 N N . LEU C 1 102 ? 10.42100 26.36800 -60.97700 1.000 51.27456 113 LEU D N 1
ATOM 6329 C CA . LEU C 1 102 ? 11.11700 25.25700 -60.35300 1.000 52.12320 113 LEU D CA 1
ATOM 6330 C C . LEU C 1 102 ? 10.32900 24.76400 -59.14600 1.000 50.98310 113 LEU D C 1
ATOM 6331 O O . LEU C 1 102 ? 9.93300 25.55300 -58.28200 1.000 48.62918 113 LEU D O 1
ATOM 6336 N N . GLY C 1 103 ? 10.08900 23.45900 -59.09400 1.000 52.66701 114 GLY D N 1
ATOM 6337 C CA . GLY C 1 103 ? 9.39600 22.87100 -57.96700 1.000 49.02275 114 GLY D CA 1
ATOM 6338 C C . GLY C 1 103 ? 10.32000 22.40100 -56.86200 1.000 51.26057 114 GLY D C 1
ATOM 6339 O O . GLY C 1 103 ? 9.92900 22.35900 -55.69200 1.000 56.19438 114 GLY D O 1
ATOM 6340 N N . GLY C 1 104 ? 11.55700 22.07300 -57.22200 1.000 47.25159 115 GLY D N 1
ATOM 6341 C CA . GLY C 1 104 ? 12.47700 21.44100 -56.31300 1.000 50.90786 115 GLY D CA 1
ATOM 6342 C C . GLY C 1 104 ? 12.21500 19.95800 -56.19900 1.000 55.01998 115 GLY D C 1
ATOM 6343 O O . GLY C 1 104 ? 11.27600 19.39800 -56.78100 1.000 52.10751 115 GLY D O 1
ATOM 6344 N N . TRP C 1 105 ? 13.09000 19.30300 -55.44400 1.000 49.26574 116 TRP D N 1
ATOM 6345 C CA . TRP C 1 105 ? 12.86900 17.93500 -54.99200 1.000 55.36298 116 TRP D CA 1
ATOM 6346 C C . TRP C 1 105 ? 13.15900 17.85300 -53.50500 1.000 51.81125 116 TRP D C 1
ATOM 6347 O O . TRP C 1 105 ? 13.88700 16.98600 -53.01000 1.000 53.87020 116 TRP D O 1
ATOM 6358 N N . PHE C 1 106 ? 12.58400 18.80700 -52.78400 1.000 43.32223 117 PHE D N 1
ATOM 6359 C CA . PHE C 1 106 ? 12.92900 19.07500 -51.40100 1.000 49.33799 117 PHE D CA 1
ATOM 6360 C C . PHE C 1 106 ? 11.74400 18.85500 -50.48000 1.000 49.50697 117 PHE D C 1
ATOM 6361 O O . PHE C 1 106 ? 11.79100 19.26800 -49.31300 1.000 47.68245 117 PHE D O 1
ATOM 6369 N N . HIS C 1 107 ? 10.69700 18.18700 -50.97000 1.000 45.19116 118 HIS D N 1
ATOM 6370 C CA . HIS C 1 107 ? 9.49500 17.99100 -50.17500 1.000 45.55024 118 HIS D CA 1
ATOM 6371 C C . HIS C 1 107 ? 9.80200 17.32800 -48.83600 1.000 41.51697 118 HIS D C 1
ATOM 6372 O O . HIS C 1 107 ? 9.07100 17.55100 -47.86000 1.000 40.12899 118 HIS D O 1
ATOM 6379 N N . GLU C 1 108 ? 10.89800 16.55100 -48.76600 1.000 43.04223 119 GLU D N 1
ATOM 6380 C CA . GLU C 1 108 ? 11.28600 15.84900 -47.53800 1.000 42.16883 119 GLU D CA 1
ATOM 6381 C C . GLU C 1 108 ? 11.33200 16.76300 -46.32600 1.000 42.70851 119 GLU D C 1
ATOM 6382 O O . GLU C 1 108 ? 11.02200 16.32600 -45.21500 1.000 45.79957 119 GLU D O 1
ATOM 6388 N N . ALA C 1 109 ? 11.71500 18.02600 -46.50600 1.000 43.10018 120 ALA D N 1
ATOM 6389 C CA . ALA C 1 109 ? 11.82500 18.89600 -45.34100 1.000 47.18891 120 ALA D CA 1
ATOM 6390 C C . ALA C 1 109 ? 10.45100 19.31000 -44.84400 1.000 46.97163 120 ALA D C 1
ATOM 6391 O O . ALA C 1 109 ? 10.27500 19.57100 -43.64200 1.000 44.30747 120 ALA D O 1
ATOM 6393 N N . THR C 1 110 ? 9.47000 19.36900 -45.75300 1.000 48.23419 121 THR D N 1
ATOM 6394 C CA . THR C 1 110 ? 8.13100 19.79600 -45.37700 1.000 44.58617 121 THR D CA 1
ATOM 6395 C C . THR C 1 110 ? 7.34300 18.65700 -44.75500 1.000 43.63711 121 THR D C 1
ATOM 6396 O O . THR C 1 110 ? 6.58000 18.87300 -43.81200 1.000 51.92367 121 THR D O 1
ATOM 6400 N N . VAL C 1 111 ? 7.54000 17.43700 -45.22900 1.000 44.58186 122 VAL D N 1
ATOM 6401 C CA . VAL C 1 111 ? 6.77400 16.30200 -44.74300 1.000 43.64334 122 VAL D CA 1
ATOM 6402 C C . VAL C 1 111 ? 7.56400 15.51400 -43.70100 1.000 46.09114 122 VAL D C 1
ATOM 6403 O O . VAL C 1 111 ? 7.23800 14.36100 -43.41700 1.000 44.47634 122 VAL D O 1
ATOM 6407 N N . ALA C 1 112 ? 8.58500 16.13500 -43.11100 1.000 46.06093 123 ALA D N 1
ATOM 6408 C CA . ALA C 1 112 ? 9.43700 15.46200 -42.14100 1.000 44.00164 123 ALA D CA 1
ATOM 6409 C C . ALA C 1 112 ? 8.63500 15.04900 -40.90800 1.000 48.01572 123 ALA D C 1
ATOM 6410 O O . ALA C 1 112 ? 7.71000 15.74900 -40.47500 1.000 39.55546 123 ALA D O 1
ATOM 6412 N N . THR C 1 113 ? 9.01600 13.90800 -40.32400 1.000 45.08141 124 THR D N 1
ATOM 6413 C CA . THR C 1 113 ? 8.26400 13.32200 -39.22100 1.000 44.23756 124 THR D CA 1
ATOM 6414 C C . THR C 1 113 ? 8.98800 13.40700 -37.88300 1.000 47.17606 124 THR D C 1
ATOM 6415 O O . THR C 1 113 ? 8.47200 12.90800 -36.87900 1.000 50.65836 124 THR D O 1
ATOM 6419 N N . GLY C 1 114 ? 10.16100 14.02100 -37.84400 1.000 45.22776 125 GLY D N 1
ATOM 6420 C CA . GLY C 1 114 ? 10.88000 14.29600 -36.61400 1.000 38.23339 125 GLY D CA 1
ATOM 6421 C C . GLY C 1 114 ? 12.05200 15.17700 -36.98500 1.000 46.17456 125 GLY D C 1
ATOM 6422 O O . GLY C 1 114 ? 12.30700 15.43100 -38.16500 1.000 49.94678 125 GLY D O 1
ATOM 6423 N N . TRP C 1 115 ? 12.78100 15.63500 -35.97500 1.000 47.17322 126 TRP D N 1
ATOM 6424 C CA . TRP C 1 115 ? 13.84400 16.60400 -36.21000 1.000 47.09143 126 TRP D CA 1
ATOM 6425 C C . TRP C 1 115 ? 13.30100 17.76600 -37.03800 1.000 44.98319 126 TRP D C 1
ATOM 6426 O O . TRP C 1 115 ? 13.74900 18.04200 -38.15500 1.000 48.39142 126 TRP D O 1
ATOM 6437 N N . PHE C 1 116 ? 12.28400 18.42400 -36.48500 1.000 43.43540 127 PHE D N 1
ATOM 6438 C CA . PHE C 1 116 ? 11.68500 19.54800 -37.18800 1.000 43.62324 127 PHE D CA 1
ATOM 6439 C C . PHE C 1 116 ? 12.58100 20.78300 -37.14000 1.000 48.13655 127 PHE D C 1
ATOM 6440 O O . PHE C 1 116 ? 12.54500 21.60400 -38.07100 1.000 47.86591 127 PHE D O 1
ATOM 6448 N N . GLU C 1 117 ? 13.39400 20.93400 -36.08100 1.000 47.28770 128 GLU D N 1
ATOM 6449 C CA . GLU C 1 117 ? 14.31800 22.06700 -36.02500 1.000 43.62149 128 GLU D CA 1
ATOM 6450 C C . GLU C 1 117 ? 15.32900 22.00300 -37.16600 1.000 47.98467 128 GLU D C 1
ATOM 6451 O O . GLU C 1 117 ? 15.48700 22.96300 -37.92800 1.000 45.43679 128 GLU D O 1
ATOM 6457 N N . PHE C 1 118 ? 16.00400 20.85900 -37.30900 1.000 48.40025 129 PHE D N 1
ATOM 6458 C CA . PHE C 1 118 ? 16.84100 20.60600 -38.47800 1.000 47.54779 129 PHE D CA 1
ATOM 6459 C C . PHE C 1 118 ? 16.07300 20.81500 -39.78300 1.000 51.07848 129 PHE D C 1
ATOM 6460 O O . PHE C 1 118 ? 16.59100 21.42200 -40.73100 1.000 52.28640 129 PHE D O 1
ATOM 6468 N N . ALA C 1 119 ? 14.83600 20.30500 -39.85400 1.000 51.41553 130 ALA D N 1
ATOM 6469 C CA . ALA C 1 119 ? 14.06600 20.39700 -41.09100 1.000 47.81906 130 ALA D CA 1
ATOM 6470 C C . ALA C 1 119 ? 13.85500 21.84600 -41.50100 1.000 43.12300 130 ALA D C 1
ATOM 6471 O O . ALA C 1 119 ? 13.97700 22.19000 -42.67700 1.000 47.42539 130 ALA D O 1
ATOM 6473 N N . ALA C 1 120 ? 13.57200 22.72000 -40.54300 1.000 46.85224 131 ALA D N 1
ATOM 6474 C CA . ALA C 1 120 ? 13.46300 24.13400 -40.86600 1.000 45.14634 131 ALA D CA 1
ATOM 6475 C C . ALA C 1 120 ? 14.79300 24.69000 -41.37500 1.000 52.53956 131 ALA D C 1
ATOM 6476 O O . ALA C 1 120 ? 14.81600 25.52800 -42.28600 1.000 53.53727 131 ALA D O 1
ATOM 6478 N N . ALA C 1 121 ? 15.91500 24.22900 -40.81600 1.000 50.88381 132 ALA D N 1
ATOM 6479 C CA . ALA C 1 121 ? 17.21100 24.69600 -41.30500 1.000 49.23109 132 ALA D CA 1
ATOM 6480 C C . ALA C 1 121 ? 17.41800 24.30400 -42.75700 1.000 48.88223 132 ALA D C 1
ATOM 6481 O O . ALA C 1 121 ? 17.93000 25.09600 -43.55900 1.000 53.64203 132 ALA D O 1
ATOM 6483 N N . ARG C 1 122 ? 17.04900 23.07600 -43.11100 1.000 47.62150 133 ARG D N 1
ATOM 6484 C CA . ARG C 1 122 ? 17.20400 22.65700 -44.49500 1.000 48.29608 133 ARG D CA 1
ATOM 6485 C C . ARG C 1 122 ? 16.28300 23.43500 -45.42600 1.000 49.40829 133 ARG D C 1
ATOM 6486 O O . ARG C 1 122 ? 16.65800 23.70000 -46.57100 1.000 52.66026 133 ARG D O 1
ATOM 6494 N N . ALA C 1 123 ? 15.07900 23.79600 -44.97500 1.000 46.89078 134 ALA D N 1
ATOM 6495 C CA . ALA C 1 123 ? 14.20500 24.60500 -45.81800 1.000 51.83596 134 ALA D CA 1
ATOM 6496 C C . ALA C 1 123 ? 14.93600 25.86000 -46.29100 1.000 54.87054 134 ALA D C 1
ATOM 6497 O O . ALA C 1 123 ? 15.10400 26.08500 -47.49600 1.000 54.37284 134 ALA D O 1
ATOM 6499 N N . ALA C 1 124 ? 15.40700 26.67200 -45.34100 1.000 59.41986 135 ALA D N 1
ATOM 6500 C CA . ALA C 1 124 ? 16.19400 27.85300 -45.68600 1.000 56.99867 135 ALA D CA 1
ATOM 6501 C C . ALA C 1 124 ? 17.38600 27.48100 -46.55400 1.000 57.06647 135 ALA D C 1
ATOM 6502 O O . ALA C 1 124 ? 17.67300 28.15700 -47.55100 1.000 58.35016 135 ALA D O 1
ATOM 6504 N N . ALA C 1 125 ? 18.07200 26.38700 -46.21200 1.000 54.62448 136 ALA D N 1
ATOM 6505 C CA . ALA C 1 125 ? 19.21800 25.96300 -47.00600 1.000 53.54640 136 ALA D CA 1
ATOM 6506 C C . ALA C 1 125 ? 18.80900 25.63800 -48.44000 1.000 58.36614 136 ALA D C 1
ATOM 6507 O O . ALA C 1 125 ? 19.47900 26.06000 -49.39000 1.000 63.80154 136 ALA D O 1
ATOM 6509 N N . TYR C 1 126 ? 17.69700 24.91200 -48.62300 1.000 56.74053 137 TYR D N 1
ATOM 6510 C CA . TYR C 1 126 ? 17.22400 24.61000 -49.97700 1.000 59.91103 137 TYR D CA 1
ATOM 6511 C C . TYR C 1 126 ? 16.93300 25.88200 -50.78200 1.000 54.29431 137 TYR D C 1
ATOM 6512 O O . TYR C 1 126 ? 17.26200 25.96200 -51.96800 1.000 52.89065 137 TYR D O 1
ATOM 6521 N N . ASN C 1 127 ? 16.33000 26.89300 -50.14800 1.000 56.04606 138 ASN D N 1
ATOM 6522 C CA . ASN C 1 127 ? 15.98700 28.12200 -50.86100 1.000 58.08454 138 ASN D CA 1
ATOM 6523 C C . ASN C 1 127 ? 17.21800 28.97500 -51.19200 1.000 63.76846 138 ASN D C 1
ATOM 6524 O O . ASN C 1 127 ? 17.25300 29.63300 -52.23900 1.000 57.64956 138 ASN D O 1
ATOM 6529 N N . ASP C 1 128 ? 18.22500 29.01000 -50.30700 1.000 62.61784 139 ASP D N 1
ATOM 6530 C CA . ASP C 1 128 ? 19.49000 29.64700 -50.67300 1.000 58.87514 139 ASP D CA 1
ATOM 6531 C C . ASP C 1 128 ? 20.08600 28.99100 -51.92000 1.000 61.57892 139 ASP D C 1
ATOM 6532 O O . ASP C 1 128 ? 20.51800 29.67500 -52.85600 1.000 61.95092 139 ASP D O 1
ATOM 6537 N N . TYR C 1 129 ? 20.08800 27.65800 -51.96300 1.000 59.11425 140 TYR D N 1
ATOM 6538 C CA . TYR C 1 129 ? 20.66000 26.95100 -53.10400 1.000 57.31546 140 TYR D CA 1
ATOM 6539 C C . TYR C 1 129 ? 19.89200 27.24400 -54.38400 1.000 63.09355 140 TYR D C 1
ATOM 6540 O O . TYR C 1 129 ? 20.48400 27.30800 -55.47000 1.000 65.42005 140 TYR D O 1
ATOM 6549 N N . THR C 1 130 ? 18.56900 27.40800 -54.29000 1.000 63.15356 141 THR D N 1
ATOM 6550 C CA . THR C 1 130 ? 17.81200 27.74700 -55.49300 1.000 61.98135 141 THR D CA 1
ATOM 6551 C C . THR C 1 130 ? 18.12600 29.16700 -55.93900 1.000 59.96126 141 THR D C 1
ATOM 6552 O O . THR C 1 130 ? 18.32900 29.42000 -57.12900 1.000 67.84303 141 THR D O 1
ATOM 6556 N N . ILE C 1 131 ? 18.17400 30.10500 -54.99900 1.000 57.78792 142 ILE D N 1
ATOM 6557 C CA . ILE C 1 131 ? 18.44000 31.48300 -55.37000 1.000 60.93649 142 ILE D CA 1
ATOM 6558 C C . ILE C 1 131 ? 19.82300 31.60400 -55.99300 1.000 66.05642 142 ILE D C 1
ATOM 6559 O O . ILE C 1 131 ? 19.98700 32.17700 -57.07700 1.000 66.25322 142 ILE D O 1
ATOM 6564 N N . GLU C 1 132 ? 20.83000 31.02200 -55.34700 1.000 66.65462 143 GLU D N 1
ATOM 6565 C CA . GLU C 1 132 ? 22.21000 31.30900 -55.72100 1.000 67.83468 143 GLU D CA 1
ATOM 6566 C C . GLU C 1 132 ? 22.69200 30.44800 -56.88400 1.000 69.53093 143 GLU D C 1
ATOM 6567 O O . GLU C 1 132 ? 23.50500 30.90400 -57.70000 1.000 76.76150 143 GLU D O 1
ATOM 6573 N N . GLN C 1 133 ? 22.20300 29.22300 -56.99500 1.000 62.35450 144 GLN D N 1
ATOM 6574 C CA . GLN C 1 133 ? 22.70900 28.31400 -58.00200 1.000 62.24241 144 GLN D CA 1
ATOM 6575 C C . GLN C 1 133 ? 21.72000 28.01600 -59.11100 1.000 66.23086 144 GLN D C 1
ATOM 6576 O O . GLN C 1 133 ? 22.06300 27.25400 -60.02400 1.000 69.22417 144 GLN D O 1
ATOM 6582 N N . TRP C 1 134 ? 20.51300 28.59600 -59.07300 1.000 65.55596 145 TRP D N 1
ATOM 6583 C CA . TRP C 1 134 ? 19.54800 28.38300 -60.14900 1.000 64.85887 145 TRP D CA 1
ATOM 6584 C C . TRP C 1 134 ? 18.88200 29.68100 -60.59000 1.000 61.60369 145 TRP D C 1
ATOM 6585 O O . TRP C 1 134 ? 19.02300 30.07400 -61.74800 1.000 64.61572 145 TRP D O 1
ATOM 6596 N N . LEU C 1 135 ? 18.17700 30.36200 -59.68500 1.000 58.13053 146 LEU D N 1
ATOM 6597 C CA . LEU C 1 135 ? 17.47600 31.58800 -60.06400 1.000 61.02398 146 LEU D CA 1
ATOM 6598 C C . LEU C 1 135 ? 18.44000 32.66000 -60.56900 1.000 65.95078 146 LEU D C 1
ATOM 6599 O O . LEU C 1 135 ? 18.18500 33.31100 -61.58800 1.000 67.71193 146 LEU D O 1
ATOM 6604 N N . ASN C 1 136 ? 19.54600 32.87400 -59.85900 1.000 66.65380 147 ASN D N 1
ATOM 6605 C CA . ASN C 1 136 ? 20.46500 33.94600 -60.22000 1.000 64.25436 147 ASN D CA 1
ATOM 6606 C C . ASN C 1 136 ? 21.23400 33.66700 -61.50500 1.000 67.02044 147 ASN D C 1
ATOM 6607 O O . ASN C 1 136 ? 21.82000 34.59900 -62.06400 1.000 69.03452 147 ASN D O 1
ATOM 6612 N N . LYS C 1 137 ? 21.22600 32.43000 -62.00000 1.000 68.55111 148 LYS D N 1
ATOM 6613 C CA . LYS C 1 137 ? 21.94600 32.06800 -63.21200 1.000 66.29909 148 LYS D CA 1
ATOM 6614 C C . LYS C 1 137 ? 21.09400 32.13700 -64.47700 1.000 71.51376 148 LYS D C 1
ATOM 6615 O O . LYS C 1 137 ? 21.61700 31.87800 -65.56500 1.000 75.89452 148 LYS D O 1
ATOM 6621 N N . ASP C 1 138 ? 19.80500 32.47000 -64.37400 1.000 70.51682 149 ASP D N 1
ATOM 6622 C CA . ASP C 1 138 ? 18.95700 32.49800 -65.56000 1.000 69.31835 149 ASP D CA 1
ATOM 6623 C C . ASP C 1 138 ? 17.67300 33.26400 -65.28100 1.000 69.97928 149 ASP D C 1
ATOM 6624 O O . ASP C 1 138 ? 17.03100 33.06800 -64.24700 1.000 68.90031 149 ASP D O 1
ATOM 6629 N N . GLU C 1 139 ? 17.28400 34.10300 -66.23900 1.000 72.40292 150 GLU D N 1
ATOM 6630 C CA . GLU C 1 139 ? 16.13200 34.96900 -66.04600 1.000 71.03493 150 GLU D CA 1
ATOM 6631 C C . GLU C 1 139 ? 14.82300 34.22400 -66.24200 1.000 67.80309 150 GLU D C 1
ATOM 6632 O O . GLU C 1 139 ? 13.79100 34.64500 -65.70500 1.000 62.06844 150 GLU D O 1
ATOM 6638 N N . ARG C 1 140 ? 14.84600 33.13800 -67.02300 1.000 66.87152 151 ARG D N 1
ATOM 6639 C CA . ARG C 1 140 ? 13.66400 32.32800 -67.30300 1.000 67.34617 151 ARG D CA 1
ATOM 6640 C C . ARG C 1 140 ? 13.24800 31.44500 -66.13100 1.000 65.90268 151 ARG D C 1
ATOM 6641 O O . ARG C 1 140 ? 12.18500 30.80900 -66.19700 1.000 59.31752 151 ARG D O 1
ATOM 6649 N N . LEU C 1 141 ? 14.04400 31.38800 -65.06900 1.000 65.60961 152 LEU D N 1
ATOM 6650 C CA . LEU C 1 141 ? 13.76600 30.50700 -63.94800 1.000 58.68849 152 LEU D CA 1
ATOM 6651 C C . LEU C 1 141 ? 13.03900 31.27800 -62.86200 1.000 59.22997 152 LEU D C 1
ATOM 6652 O O . LEU C 1 141 ? 13.46100 32.37300 -62.47500 1.000 63.93908 152 LEU D O 1
ATOM 6657 N N . LEU C 1 142 ? 11.92800 30.71500 -62.39900 1.000 59.68118 153 LEU D N 1
ATOM 6658 C CA . LEU C 1 142 ? 11.20600 31.21400 -61.24300 1.000 58.39109 153 LEU D CA 1
ATOM 6659 C C . LEU C 1 142 ? 11.26900 30.16200 -60.13900 1.000 59.17966 153 LEU D C 1
ATOM 6660 O O . LEU C 1 142 ? 11.50100 28.97300 -60.39500 1.000 56.34624 153 LEU D O 1
ATOM 6665 N N . GLY C 1 143 ? 11.09600 30.60700 -58.89700 1.000 54.33702 154 GLY D N 1
ATOM 6666 C CA . GLY C 1 143 ? 11.25500 29.67600 -57.79900 1.000 56.72839 154 GLY D CA 1
ATOM 6667 C C . GLY C 1 143 ? 10.07300 29.49500 -56.86800 1.000 55.26064 154 GLY D C 1
ATOM 6668 O O . GLY C 1 143 ? 9.19800 30.36100 -56.78500 1.000 53.73026 154 GLY D O 1
ATOM 6669 N N . SER C 1 144 ? 10.05900 28.37000 -56.15100 1.000 54.86529 155 SER D N 1
ATOM 6670 C CA . SER C 1 144 ? 9.12700 28.11700 -55.06100 1.000 52.96746 155 SER D CA 1
ATOM 6671 C C . SER C 1 144 ? 9.88200 28.06000 -53.73700 1.000 55.73308 155 SER D C 1
ATOM 6672 O O . SER C 1 144 ? 10.96900 27.47800 -53.65100 1.000 55.98275 155 SER D O 1
ATOM 6675 N N . ILE C 1 145 ? 9.29300 28.66000 -52.70600 1.000 57.75780 156 ILE D N 1
ATOM 6676 C CA . ILE C 1 145 ? 9.86000 28.65400 -51.36200 1.000 52.78451 156 ILE D CA 1
ATOM 6677 C C . ILE C 1 145 ? 9.61000 27.29500 -50.73000 1.000 54.98014 156 ILE D C 1
ATOM 6678 O O . ILE C 1 145 ? 8.45500 26.87300 -50.59700 1.000 51.74545 156 ILE D O 1
ATOM 6683 N N . THR C 1 146 ? 10.69000 26.61200 -50.34100 1.000 49.83050 157 THR D N 1
ATOM 6684 C CA . THR C 1 146 ? 10.58300 25.43600 -49.48700 1.000 53.80558 157 THR D CA 1
ATOM 6685 C C . THR C 1 146 ? 10.33900 25.87900 -48.04800 1.000 48.77440 157 THR D C 1
ATOM 6686 O O . THR C 1 146 ? 11.04700 26.74500 -47.52800 1.000 52.13148 157 THR D O 1
ATOM 6690 N N . ILE C 1 147 ? 9.33100 25.29200 -47.41300 1.000 47.50239 158 ILE D N 1
ATOM 6691 C CA . ILE C 1 147 ? 8.95300 25.66800 -46.05500 1.000 44.75018 158 ILE D CA 1
ATOM 6692 C C . ILE C 1 147 ? 8.93400 24.41900 -45.19100 1.000 48.91758 158 ILE D C 1
ATOM 6693 O O . ILE C 1 147 ? 8.59800 23.33000 -45.68400 1.000 50.01001 158 ILE D O 1
ATOM 6698 N N . PRO C 1 148 ? 9.28100 24.52600 -43.91100 1.000 53.00709 159 PRO D N 1
ATOM 6699 C CA . PRO C 1 148 ? 8.91200 23.47300 -42.96400 1.000 46.60305 159 PRO D CA 1
ATOM 6700 C C . PRO C 1 148 ? 7.42400 23.56600 -42.66600 1.000 46.42979 159 PRO D C 1
ATOM 6701 O O . PRO C 1 148 ? 6.76800 24.57400 -42.94400 1.000 48.87385 159 PRO D O 1
ATOM 6705 N N . ALA C 1 149 ? 6.87500 22.49600 -42.10300 1.000 47.85115 160 ALA D N 1
ATOM 6706 C CA . ALA C 1 149 ? 5.44600 22.53500 -41.84300 1.000 48.55320 160 ALA D CA 1
ATOM 6707 C C . ALA C 1 149 ? 5.10000 23.39200 -40.62600 1.000 48.65687 160 ALA D C 1
ATOM 6708 O O . ALA C 1 149 ? 3.97600 23.90600 -40.56000 1.000 47.81193 160 ALA D O 1
ATOM 6710 N N . ASP C 1 150 ? 6.03900 23.59400 -39.68700 1.000 53.81981 161 ASP D N 1
ATOM 6711 C CA . ASP C 1 150 ? 5.79800 24.46400 -38.52900 1.000 49.48627 161 ASP D CA 1
ATOM 6712 C C . ASP C 1 150 ? 5.35100 25.83100 -39.02500 1.000 53.68704 161 ASP D C 1
ATOM 6713 O O . ASP C 1 150 ? 6.10100 26.48900 -39.76300 1.000 54.80521 161 ASP D O 1
ATOM 6718 N N . PRO C 1 151 ? 4.14600 26.28200 -38.67900 1.000 53.13593 162 PRO D N 1
ATOM 6719 C CA . PRO C 1 151 ? 3.66600 27.55900 -39.22900 1.000 58.30775 162 PRO D CA 1
ATOM 6720 C C . PRO C 1 151 ? 4.51800 28.75200 -38.82700 1.000 56.68597 162 PRO D C 1
ATOM 6721 O O . PRO C 1 151 ? 4.63000 29.70600 -39.61300 1.000 55.63984 162 PRO D O 1
ATOM 6725 N N . VAL C 1 152 ? 5.12000 28.72300 -37.62900 1.000 59.50286 163 VAL D N 1
ATOM 6726 C CA . VAL C 1 152 ? 5.95300 29.83500 -37.16800 1.000 54.54063 163 VAL D CA 1
ATOM 6727 C C . VAL C 1 152 ? 7.22800 29.92700 -37.99500 1.000 52.51813 163 VAL D C 1
ATOM 6728 O O . VAL C 1 152 ? 7.58100 30.99600 -38.51000 1.000 53.23475 163 VAL D O 1
ATOM 6732 N N . ALA C 1 153 ? 7.92900 28.80400 -38.14400 1.000 51.94148 164 ALA D N 1
ATOM 6733 C CA . ALA C 1 153 ? 9.13900 28.78300 -38.95500 1.000 51.74026 164 ALA D CA 1
ATOM 6734 C C . ALA C 1 153 ? 8.85400 29.05000 -40.43500 1.000 55.68037 164 ALA D C 1
ATOM 6735 O O . ALA C 1 153 ? 9.66800 29.69600 -41.10700 1.000 59.33095 164 ALA D O 1
ATOM 6737 N N . ALA C 1 154 ? 7.71100 28.58100 -40.96200 1.000 54.49273 165 ALA D N 1
ATOM 6738 C CA . ALA C 1 154 ? 7.43700 28.74300 -42.39200 1.000 51.01703 165 ALA D CA 1
ATOM 6739 C C . ALA C 1 154 ? 7.13500 30.19100 -42.73700 1.000 52.54608 165 ALA D C 1
ATOM 6740 O O . ALA C 1 154 ? 7.54600 30.68100 -43.79600 1.000 57.00403 165 ALA D O 1
ATOM 6742 N N . VAL C 1 155 ? 6.38500 30.88100 -41.87800 1.000 53.88748 166 VAL D N 1
ATOM 6743 C CA . VAL C 1 155 ? 6.20800 32.31800 -42.04400 1.000 53.77348 166 VAL D CA 1
ATOM 6744 C C . VAL C 1 155 ? 7.55800 33.01700 -41.98600 1.000 57.79041 166 VAL D C 1
ATOM 6745 O O . VAL C 1 155 ? 7.83000 33.94200 -42.76000 1.000 57.2507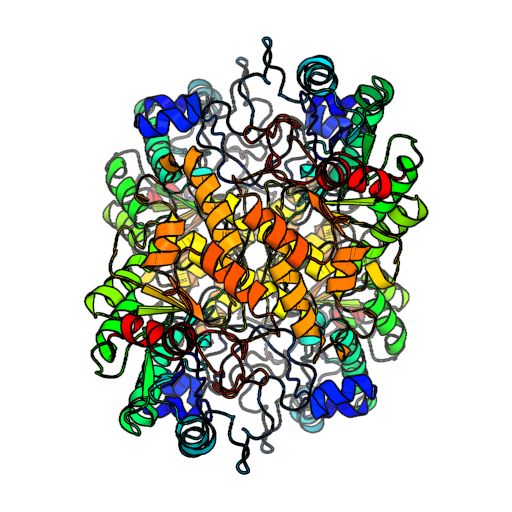7 166 VAL D O 1
ATOM 6749 N N . ARG C 1 156 ? 8.44500 32.54600 -41.09800 1.000 61.54705 167 ARG D N 1
ATOM 6750 C CA . ARG C 1 156 ? 9.77100 33.13900 -40.95400 1.000 55.45913 167 ARG D CA 1
ATOM 6751 C C . ARG C 1 156 ? 10.61500 32.91100 -42.19300 1.000 59.52784 167 ARG D C 1
ATOM 6752 O O . ARG C 1 156 ? 11.37500 33.79500 -42.60500 1.000 63.00771 167 ARG D O 1
ATOM 6760 N N . GLU C 1 157 ? 10.50200 31.73100 -42.80200 1.000 57.30873 168 GLU D N 1
ATOM 6761 C CA . GLU C 1 157 ? 11.20600 31.50300 -44.05800 1.000 57.69732 168 GLU D CA 1
ATOM 6762 C C . GLU C 1 157 ? 10.57100 32.27200 -45.20800 1.000 60.07999 168 GLU D C 1
ATOM 6763 O O . GLU C 1 157 ? 11.28500 32.81400 -46.05800 1.000 65.53913 168 GLU D O 1
ATOM 6769 N N . ILE C 1 158 ? 9.23600 32.31700 -45.27400 1.000 59.38703 169 ILE D N 1
ATOM 6770 C CA . ILE C 1 158 ? 8.59600 33.04600 -46.36700 1.000 58.69608 169 ILE D CA 1
ATOM 6771 C C . ILE C 1 158 ? 8.97900 34.51900 -46.31800 1.000 61.56554 169 ILE D C 1
ATOM 6772 O O . ILE C 1 158 ? 9.32100 35.11600 -47.34300 1.000 67.77212 169 ILE D O 1
ATOM 6777 N N . ASP C 1 159 ? 8.95900 35.12100 -45.12500 1.000 63.46043 170 ASP D N 1
ATOM 6778 C CA . ASP C 1 159 ? 9.38900 36.51300 -44.99300 1.000 67.43357 170 ASP D CA 1
ATOM 6779 C C . ASP C 1 159 ? 10.84100 36.70900 -45.42800 1.000 66.17338 170 ASP D C 1
ATOM 6780 O O . ASP C 1 159 ? 11.20300 37.79100 -45.90300 1.000 68.77191 170 ASP D O 1
ATOM 6785 N N . ARG C 1 160 ? 11.67600 35.67400 -45.31500 1.000 61.20078 171 ARG D N 1
ATOM 6786 C CA . ARG C 1 160 ? 13.09200 35.82600 -45.63900 1.000 59.00339 171 ARG D CA 1
ATOM 6787 C C . ARG C 1 160 ? 13.32800 35.88000 -47.14600 1.000 61.70722 171 ARG D C 1
ATOM 6788 O O . ARG C 1 160 ? 13.91500 36.84000 -47.65600 1.000 65.51537 171 ARG D O 1
ATOM 6796 N N . VAL C 1 161 ? 12.88000 34.86000 -47.88200 1.000 60.15353 172 VAL D N 1
ATOM 6797 C CA . VAL C 1 161 ? 13.21100 34.76000 -49.30300 1.000 58.01796 172 VAL D CA 1
ATOM 6798 C C . VAL C 1 161 ? 12.06100 35.15100 -50.22400 1.000 65.76324 172 VAL D C 1
ATOM 6799 O O . VAL C 1 161 ? 12.26100 35.22900 -51.44800 1.000 69.60825 172 VAL D O 1
ATOM 6803 N N . GLY C 1 162 ? 10.85800 35.38800 -49.68500 1.000 67.84325 173 GLY D N 1
ATOM 6804 C CA . GLY C 1 162 ? 9.74100 35.83000 -50.48600 1.000 68.94431 173 GLY D CA 1
ATOM 6805 C C . GLY C 1 162 ? 9.94900 37.12700 -51.24400 1.000 66.60582 173 GLY D C 1
ATOM 6806 O O . GLY C 1 162 ? 9.52500 37.22600 -52.40100 1.000 63.89229 173 GLY D O 1
ATOM 6807 N N . PRO C 1 163 ? 10.57100 38.14500 -50.63700 1.000 66.96482 174 PRO D N 1
ATOM 6808 C CA . PRO C 1 163 ? 10.81500 39.39800 -51.37400 1.000 68.18033 174 PRO D CA 1
ATOM 6809 C C . PRO C 1 163 ? 11.61300 39.22100 -52.64600 1.000 62.98997 174 PRO D C 1
ATOM 6810 O O . PRO C 1 163 ? 11.59500 40.11900 -53.49700 1.000 66.87517 174 PRO D O 1
ATOM 6814 N N . HIS C 1 164 ? 12.29300 38.10000 -52.81200 1.000 63.53382 175 HIS D N 1
ATOM 6815 C CA . HIS C 1 164 ? 13.07500 37.88400 -54.01300 1.000 62.76956 175 HIS D CA 1
ATOM 6816 C C . HIS C 1 164 ? 12.18700 38.00600 -55.25300 1.000 68.82764 175 HIS D C 1
ATOM 6817 O O . HIS C 1 164 ? 11.05500 37.50800 -55.26500 1.000 74.69544 175 HIS D O 1
ATOM 6824 N N . PRO C 1 165 ? 12.65700 38.68800 -56.30000 1.000 70.92949 176 PRO D N 1
ATOM 6825 C CA . PRO C 1 165 ? 11.79000 38.95300 -57.46700 1.000 68.44590 176 PRO D CA 1
ATOM 6826 C C . PRO C 1 165 ? 11.42100 37.71600 -58.28300 1.000 70.81715 176 PRO D C 1
ATOM 6827 O O . PRO C 1 165 ? 10.34100 37.69900 -58.89300 1.000 67.75041 176 PRO D O 1
ATOM 6831 N N . GLN C 1 166 ? 12.28200 36.70100 -58.35800 1.000 67.07617 177 GLN D N 1
ATOM 6832 C CA . GLN C 1 166 ? 11.99200 35.48800 -59.12000 1.000 61.59637 177 GLN D CA 1
ATOM 6833 C C . GLN C 1 166 ? 11.31600 34.39900 -58.28600 1.000 65.12190 177 GLN D C 1
ATOM 6834 O O . GLN C 1 166 ? 11.23100 33.24700 -58.73900 1.000 59.73822 177 GLN D O 1
ATOM 6840 N N . MET C 1 167 ? 10.85600 34.73400 -57.07600 1.000 64.12730 178 MET D N 1
ATOM 6841 C CA . MET C 1 167 ? 10.19400 33.79200 -56.17900 1.000 60.78069 178 MET D CA 1
ATOM 6842 C C . MET C 1 167 ? 8.69000 34.05400 -56.27700 1.000 60.64136 178 MET D C 1
ATOM 6843 O O . MET C 1 167 ? 8.21900 35.12200 -55.86800 1.000 67.51937 178 MET D O 1
ATOM 6848 N N . VAL C 1 168 ? 7.93900 33.09500 -56.82600 1.000 53.12498 179 VAL D N 1
ATOM 6849 C CA . VAL C 1 168 ? 6.52800 33.29900 -57.15400 1.000 53.55724 179 VAL D CA 1
ATOM 6850 C C . VAL C 1 168 ? 5.58500 32.44400 -56.32000 1.000 59.34443 179 VAL D C 1
ATOM 6851 O O . VAL C 1 168 ? 4.36500 32.67900 -56.36500 1.000 58.59644 179 VAL D O 1
ATOM 6855 N N . GLN C 1 169 ? 6.09300 31.48100 -55.55000 1.000 60.06791 180 GLN D N 1
ATOM 6856 C CA . GLN C 1 169 ? 5.27200 30.40400 -55.01200 1.000 54.14526 180 GLN D CA 1
ATOM 6857 C C . GLN C 1 169 ? 5.78100 29.95400 -53.65600 1.000 57.49559 180 GLN D C 1
ATOM 6858 O O . GLN C 1 169 ? 6.98500 29.75700 -53.48700 1.000 60.03816 180 GLN D O 1
ATOM 6864 N N . VAL C 1 170 ? 4.87400 29.74200 -52.70900 1.000 53.18321 181 VAL D N 1
ATOM 6865 C CA . VAL C 1 170 ? 5.19000 28.92600 -51.54400 1.000 48.21134 181 VAL D CA 1
ATOM 6866 C C . VAL C 1 170 ? 4.77400 27.49800 -51.86400 1.000 52.28374 181 VAL D C 1
ATOM 6867 O O . VAL C 1 170 ? 3.64900 27.26100 -52.32600 1.000 44.92082 181 VAL D O 1
ATOM 6871 N N . MET C 1 171 ? 5.68100 26.54500 -51.62400 1.000 52.76817 182 MET D N 1
ATOM 6872 C CA . MET C 1 171 ? 5.47400 25.13900 -51.97900 1.000 48.08791 182 MET D CA 1
ATOM 6873 C C . MET C 1 171 ? 4.94400 24.40100 -50.74300 1.000 51.82220 182 MET D C 1
ATOM 6874 O O . MET C 1 171 ? 5.69700 24.07100 -49.81400 1.000 50.03100 182 MET D O 1
ATOM 6879 N N . MET C 1 172 ? 3.63300 24.16100 -50.72200 1.000 48.97874 183 MET D N 1
ATOM 6880 C CA . MET C 1 172 ? 3.01200 23.32400 -49.69700 1.000 45.55037 183 MET D CA 1
ATOM 6881 C C . MET C 1 172 ? 3.01700 21.89000 -50.21600 1.000 47.29312 183 MET D C 1
ATOM 6882 O O . MET C 1 172 ? 2.06200 21.43100 -50.85500 1.000 44.86941 183 MET D O 1
ATOM 6887 N N . SER C 1 173 ? 4.13300 21.19300 -49.97600 1.000 45.17951 184 SER D N 1
ATOM 6888 C CA . SER C 1 173 ? 4.23900 19.77200 -50.29300 1.000 46.28884 184 SER D CA 1
ATOM 6889 C C . SER C 1 173 ? 3.05800 19.01000 -49.70700 1.000 46.61486 184 SER D C 1
ATOM 6890 O O . SER C 1 173 ? 2.68600 19.21900 -48.54400 1.000 46.42386 184 SER D O 1
ATOM 6893 N N . ILE C 1 174 ? 2.47100 18.12000 -50.50900 1.000 42.05695 185 ILE D N 1
ATOM 6894 C CA . ILE C 1 174 ? 1.28500 17.38900 -50.07300 1.000 44.53340 185 ILE D CA 1
ATOM 6895 C C . ILE C 1 174 ? 1.71300 16.17300 -49.26100 1.000 44.79233 185 ILE D C 1
ATOM 6896 O O . ILE C 1 174 ? 2.25300 15.19800 -49.79600 1.000 38.92071 185 ILE D O 1
ATOM 6901 N N . GLY C 1 175 ? 1.45100 16.23000 -47.96200 1.000 47.88545 186 GLY D N 1
ATOM 6902 C CA . GLY C 1 175 ? 1.75000 15.11600 -47.09800 1.000 49.25212 186 GLY D CA 1
ATOM 6903 C C . GLY C 1 175 ? 0.51400 14.43500 -46.55700 1.000 41.52444 186 GLY D C 1
ATOM 6904 O O . GLY C 1 175 ? -0.53700 14.40300 -47.19400 1.000 47.44053 186 GLY D O 1
ATOM 6905 N N . ASN C 1 176 ? 0.63200 13.87100 -45.37100 1.000 47.52554 187 ASN D N 1
ATOM 6906 C CA . ASN C 1 176 ? -0.50300 13.21000 -44.74200 1.000 44.06201 187 ASN D CA 1
ATOM 6907 C C . ASN C 1 176 ? -1.16500 14.13000 -43.72300 1.000 40.08562 187 ASN D C 1
ATOM 6908 O O . ASN C 1 176 ? -1.44200 13.75300 -42.59100 1.000 48.31270 187 ASN D O 1
ATOM 6913 N N . PHE C 1 177 ? -1.39800 15.37300 -44.14300 1.000 37.09924 188 PHE D N 1
ATOM 6914 C CA . PHE C 1 177 ? -2.15700 16.34400 -43.37400 1.000 38.26239 188 PHE D CA 1
ATOM 6915 C C . PHE C 1 177 ? -2.74100 17.37300 -44.33300 1.000 42.96889 188 PHE D C 1
ATOM 6916 O O . PHE C 1 177 ? -2.39600 17.41800 -45.51900 1.000 50.34320 188 PHE D O 1
ATOM 6924 N N . ALA C 1 178 ? -3.65700 18.19000 -43.82200 1.000 43.17529 189 ALA D N 1
ATOM 6925 C CA . ALA C 1 178 ? -4.44500 19.08900 -44.65900 1.000 40.19926 189 ALA D CA 1
ATOM 6926 C C . ALA C 1 178 ? -3.98700 20.51200 -44.39500 1.000 39.98673 189 ALA D C 1
ATOM 6927 O O . ALA C 1 178 ? -4.11000 21.01400 -43.27700 1.000 42.20403 189 ALA D O 1
ATOM 6929 N N . TRP C 1 179 ? -3.47100 21.15300 -45.43600 1.000 43.51024 190 TRP D N 1
ATOM 6930 C CA . TRP C 1 179 ? -2.92200 22.49100 -45.30200 1.000 43.73160 190 TRP D CA 1
ATOM 6931 C C . TRP C 1 179 ? -3.98200 23.50200 -44.88800 1.000 41.95625 190 TRP D C 1
ATOM 6932 O O . TRP C 1 179 ? -3.67500 24.46300 -44.17800 1.000 43.69515 190 TRP D O 1
ATOM 6943 N N . GLY C 1 180 ? -5.23000 23.30100 -45.30800 1.000 40.83030 191 GLY D N 1
ATOM 6944 C CA . GLY C 1 180 ? -6.28300 24.26000 -45.01600 1.000 39.30069 191 GLY D CA 1
ATOM 6945 C C . GLY C 1 180 ? -6.69500 24.31900 -43.56300 1.000 42.58066 191 GLY D C 1
ATOM 6946 O O . GLY C 1 180 ? -7.50900 25.18100 -43.20900 1.000 40.02766 191 GLY D O 1
ATOM 6947 N N . ASP C 1 181 ? -6.14600 23.44100 -42.72200 1.000 39.96805 192 ASP D N 1
ATOM 6948 C CA . ASP C 1 181 ? -6.44800 23.46800 -41.29800 1.000 44.64043 192 ASP D CA 1
ATOM 6949 C C . ASP C 1 181 ? -6.08800 24.83700 -40.70900 1.000 49.67195 192 ASP D C 1
ATOM 6950 O O . ASP C 1 181 ? -5.09900 25.46300 -41.13400 1.000 46.64044 192 ASP D O 1
ATOM 6955 N N . PRO C 1 182 ? -6.90900 25.40000 -39.79600 1.000 42.50334 193 PRO D N 1
ATOM 6956 C CA . PRO C 1 182 ? -6.65100 26.74400 -39.28600 1.000 43.07453 193 PRO D CA 1
ATOM 6957 C C . PRO C 1 182 ? -5.25100 26.94200 -38.68400 1.000 50.55283 193 PRO D C 1
ATOM 6958 O O . PRO C 1 182 ? -4.86800 28.06400 -38.46700 1.000 49.35584 193 PRO D O 1
ATOM 6962 N N . ARG C 1 183 ? -4.51900 25.85400 -38.46000 1.000 48.51274 194 ARG D N 1
ATOM 6963 C CA . ARG C 1 183 ? -3.18200 25.95700 -37.82800 1.000 49.41569 194 ARG D CA 1
ATOM 6964 C C . ARG C 1 183 ? -2.19900 26.54000 -38.83800 1.000 53.99235 194 ARG D C 1
ATOM 6965 O O . ARG C 1 183 ? -1.23100 27.18800 -38.41300 1.000 57.57501 194 ARG D O 1
ATOM 6973 N N . PHE C 1 184 ? -2.45700 26.32600 -40.12000 1.000 43.84758 195 PHE D N 1
ATOM 6974 C CA . PHE C 1 184 ? -1.51700 26.78300 -41.16500 1.000 46.22868 195 PHE D CA 1
ATOM 6975 C C . PHE C 1 184 ? -1.99100 28.10600 -41.76100 1.000 48.58512 195 PHE D C 1
ATOM 6976 O O . PHE C 1 184 ? -1.39700 28.54400 -42.74800 1.000 50.16767 195 PHE D O 1
ATOM 6984 N N . HIS C 1 185 ? -3.01300 28.72800 -41.17700 1.000 46.70341 196 HIS D N 1
ATOM 6985 C CA . HIS C 1 185 ? -3.48500 29.95300 -41.81000 1.000 47.50571 196 HIS D CA 1
ATOM 6986 C C . HIS C 1 185 ? -2.47700 31.10600 -41.80400 1.000 50.42755 196 HIS D C 1
ATOM 6987 O O . HIS C 1 185 ? -2.53100 31.92000 -42.74200 1.000 51.62916 196 HIS D O 1
ATOM 6994 N N . PRO C 1 186 ? -1.55900 31.24100 -40.83800 1.000 50.06572 197 PRO D N 1
ATOM 6995 C CA . PRO C 1 186 ? -0.52300 32.28000 -40.97100 1.000 46.38910 197 PRO D CA 1
ATOM 6996 C C . PRO C 1 186 ? 0.35000 32.12300 -42.19100 1.000 49.26407 197 PRO D C 1
ATOM 6997 O O . PRO C 1 186 ? 0.86700 33.12200 -42.70400 1.000 56.02432 197 PRO D O 1
ATOM 7001 N N . ILE C 1 187 ? 0.52600 30.89700 -42.67900 1.000 50.71718 198 ILE D N 1
ATOM 7002 C CA . ILE C 1 187 ? 1.35000 30.68000 -43.86400 1.000 48.34249 198 ILE D CA 1
ATOM 7003 C C . ILE C 1 187 ? 0.66300 31.23100 -45.11200 1.000 56.27329 198 ILE D C 1
ATOM 7004 O O . ILE C 1 187 ? 1.31200 31.84800 -45.96400 1.000 57.14986 198 ILE D O 1
ATOM 7009 N N . PHE C 1 188 ? -0.65100 31.01700 -45.25100 1.000 53.92050 199 PHE D N 1
ATOM 7010 C CA . PHE C 1 188 ? -1.35700 31.61800 -46.38200 1.000 56.95802 199 PHE D CA 1
ATOM 7011 C C . PHE C 1 188 ? -1.29100 33.13600 -46.31900 1.000 59.04601 199 PHE D C 1
ATOM 7012 O O . PHE C 1 188 ? -1.17400 33.80300 -47.35400 1.000 69.04816 199 PHE D O 1
ATOM 7020 N N . GLU C 1 189 ? -1.38600 33.70200 -45.11600 1.000 56.49145 200 GLU D N 1
ATOM 7021 C CA . GLU C 1 189 ? -1.40500 35.15500 -44.99500 1.000 60.87585 200 GLU D CA 1
ATOM 7022 C C . GLU C 1 189 ? -0.05400 35.75200 -45.35300 1.000 62.08029 200 GLU D C 1
ATOM 7023 O O . GLU C 1 189 ? 0.01100 36.78200 -46.03600 1.000 62.50700 200 GLU D O 1
ATOM 7029 N N . ALA C 1 190 ? 1.03200 35.11100 -44.90900 1.000 61.07644 201 ALA D N 1
ATOM 7030 C CA . ALA C 1 190 ? 2.36600 35.51100 -45.34000 1.000 60.47872 201 ALA D CA 1
ATOM 7031 C C . ALA C 1 190 ? 2.48400 35.48800 -46.85800 1.000 61.64353 201 ALA D C 1
ATOM 7032 O O . ALA C 1 190 ? 3.04900 36.41000 -47.45500 1.000 68.33132 201 ALA D O 1
ATOM 7034 N N . ALA C 1 191 ? 1.93400 34.45400 -47.50600 1.000 63.06778 202 ALA D N 1
ATOM 7035 C CA . ALA C 1 191 ? 2.04700 34.33600 -48.96000 1.000 57.95510 202 ALA D CA 1
ATOM 7036 C C . ALA C 1 191 ? 1.22600 35.39500 -49.66600 1.000 60.80293 202 ALA D C 1
ATOM 7037 O O . ALA C 1 191 ? 1.63600 35.90400 -50.71300 1.000 61.36374 202 ALA D O 1
ATOM 7039 N N . GLU C 1 192 ? 0.05000 35.72000 -49.13500 1.000 60.08558 203 GLU D N 1
ATOM 7040 C CA . GLU C 1 192 ? -0.71400 36.80400 -49.73200 1.000 65.34360 203 GLU D CA 1
ATOM 7041 C C . GLU C 1 192 ? -0.07500 38.14500 -49.40700 1.000 65.92011 203 GLU D C 1
ATOM 7042 O O . GLU C 1 192 ? 0.01400 39.02500 -50.27600 1.000 65.94262 203 GLU D O 1
ATOM 7048 N N . ARG C 1 193 ? 0.40900 38.30500 -48.16800 1.000 60.73630 204 ARG D N 1
ATOM 7049 C CA . ARG C 1 193 ? 1.12400 39.51800 -47.78500 1.000 59.40542 204 ARG D CA 1
ATOM 7050 C C . ARG C 1 193 ? 2.38200 39.73700 -48.61900 1.000 68.48105 204 ARG D C 1
ATOM 7051 O O . ARG C 1 193 ? 2.89500 40.85800 -48.65800 1.000 73.38798 204 ARG D O 1
ATOM 7059 N N . HIS C 1 194 ? 2.87400 38.70800 -49.31300 1.000 68.42010 205 HIS D N 1
ATOM 7060 C CA . HIS C 1 194 ? 4.03800 38.83300 -50.18200 1.000 61.78241 205 HIS D CA 1
ATOM 7061 C C . HIS C 1 194 ? 3.71300 38.61600 -51.65700 1.000 59.57508 205 HIS D C 1
ATOM 7062 O O . HIS C 1 194 ? 4.63000 38.38600 -52.44900 1.000 62.14867 205 HIS D O 1
ATOM 7069 N N . GLY C 1 195 ? 2.44000 38.65200 -52.04600 1.000 58.16784 206 GLY D N 1
ATOM 7070 C CA . GLY C 1 195 ? 2.09200 38.53400 -53.45600 1.000 60.65373 206 GLY D CA 1
ATOM 7071 C C . GLY C 1 195 ? 2.37000 37.19300 -54.10800 1.000 58.04895 206 GLY D C 1
ATOM 7072 O O . GLY C 1 195 ? 2.42900 37.11100 -55.34200 1.000 61.90764 206 GLY D O 1
ATOM 7073 N N . LEU C 1 196 ? 2.51000 36.13500 -53.31600 1.000 61.84292 207 LEU D N 1
ATOM 7074 C CA . LEU C 1 196 ? 2.83700 34.80000 -53.79700 1.000 57.90669 207 LEU D CA 1
ATOM 7075 C C . LEU C 1 196 ? 1.59200 33.93000 -53.95100 1.000 56.69972 207 LEU D C 1
ATOM 7076 O O . LEU C 1 196 ? 0.61000 34.06500 -53.21300 1.000 54.09869 207 LEU D O 1
ATOM 7081 N N . ALA C 1 197 ? 1.65400 33.02400 -54.92400 1.000 57.70034 208 ALA D N 1
ATOM 7082 C CA . ALA C 1 197 ? 0.70300 31.93100 -55.02100 1.000 55.79110 208 ALA D CA 1
ATOM 7083 C C . ALA C 1 197 ? 1.11000 30.78800 -54.08600 1.000 59.89937 208 ALA D C 1
ATOM 7084 O O . ALA C 1 197 ? 2.22000 30.74800 -53.53800 1.000 61.77306 208 ALA D O 1
ATOM 7086 N N . ILE C 1 198 ? 0.19200 29.84500 -53.90500 1.000 53.31517 209 ILE D N 1
ATOM 7087 C CA . ILE C 1 198 ? 0.49600 28.57400 -53.26100 1.000 52.13023 209 ILE D CA 1
ATOM 7088 C C . ILE C 1 198 ? 0.61000 27.52300 -54.35600 1.000 47.89017 209 ILE D C 1
ATOM 7089 O O . ILE C 1 198 ? -0.33400 27.30700 -55.12800 1.000 44.77061 209 ILE D O 1
ATOM 7094 N N . GLY C 1 199 ? 1.76600 26.88700 -54.43800 1.000 45.68834 210 GLY D N 1
ATOM 7095 C CA . GLY C 1 199 ? 1.89500 25.66500 -55.19100 1.000 45.52599 210 GLY D CA 1
ATOM 7096 C C . GLY C 1 199 ? 1.63300 24.46800 -54.29100 1.000 47.70364 210 GLY D C 1
ATOM 7097 O O . GLY C 1 199 ? 1.80800 24.53100 -53.08600 1.000 46.19267 210 GLY D O 1
ATOM 7098 N N . MET C 1 200 ? 1.17700 23.37400 -54.89400 1.000 45.13887 211 MET D N 1
ATOM 7099 C CA . MET C 1 200 ? 0.89900 22.16900 -54.13700 1.000 42.48315 211 MET D CA 1
ATOM 7100 C C . MET C 1 200 ? 1.26600 20.97400 -55.00200 1.000 40.57148 211 MET D C 1
ATOM 7101 O O . MET C 1 200 ? 0.67100 20.76500 -56.06000 1.000 46.21245 211 MET D O 1
ATOM 7106 N N . HIS C 1 201 ? 2.21600 20.17400 -54.54100 1.000 40.37225 212 HIS D N 1
ATOM 7107 C CA . HIS C 1 201 ? 2.74200 19.05300 -55.30000 1.000 44.62193 212 HIS D CA 1
ATOM 7108 C C . HIS C 1 201 ? 2.88400 17.86400 -54.35800 1.000 43.83006 212 HIS D C 1
ATOM 7109 O O . HIS C 1 201 ? 3.33900 18.03300 -53.22700 1.000 46.40714 212 HIS D O 1
ATOM 7116 N N . LEU C 1 202 ? 2.49000 16.67200 -54.81300 1.000 43.16541 213 LEU D N 1
ATOM 7117 C CA . LEU C 1 202 ? 2.61600 15.46300 -53.99700 1.000 43.99686 213 LEU D CA 1
ATOM 7118 C C . LEU C 1 202 ? 4.05300 15.27400 -53.51400 1.000 43.18098 213 LEU D C 1
ATOM 7119 O O . LEU C 1 202 ? 5.01200 15.69500 -54.16400 1.000 43.53138 213 LEU D O 1
ATOM 7124 N N . SER C 1 203 ? 4.15100 14.52000 -52.43300 1.000 45.54006 214 SER D N 1
ATOM 7125 C CA . SER C 1 203 ? 5.42700 14.13700 -51.91300 1.000 43.81779 214 SER D CA 1
ATOM 7126 C C . SER C 1 203 ? 5.33400 12.65200 -52.09000 1.000 44.47645 214 SER D C 1
ATOM 7127 O O . SER C 1 203 ? 4.30900 12.13300 -52.48600 1.000 45.93822 214 SER D O 1
ATOM 7130 N N . ALA C 1 204 ? 6.38200 11.93900 -51.75600 1.000 43.82651 215 ALA D N 1
ATOM 7131 C CA . ALA C 1 204 ? 6.37300 10.51200 -51.95200 1.000 44.84229 215 ALA D CA 1
ATOM 7132 C C . ALA C 1 204 ? 5.91300 9.77400 -50.72100 1.000 44.33267 215 ALA D C 1
ATOM 7133 O O . ALA C 1 204 ? 5.95300 8.56700 -50.67100 1.000 47.32758 215 ALA D O 1
ATOM 7135 N N . ASP C 1 205 ? 5.44200 10.49600 -49.73400 1.000 44.82627 216 ASP D N 1
ATOM 7136 C CA . ASP C 1 205 ? 5.05600 9.85900 -48.49300 1.000 53.56384 216 ASP D CA 1
ATOM 7137 C C . ASP C 1 205 ? 3.55400 9.67400 -48.35400 1.000 46.62009 216 ASP D C 1
ATOM 7138 O O . ASP C 1 205 ? 3.09700 9.22000 -47.32900 1.000 47.74578 216 ASP D O 1
ATOM 7143 N N . ILE C 1 206 ? 2.79100 9.99700 -49.39200 1.000 48.28004 217 ILE D N 1
ATOM 7144 C CA . ILE C 1 206 ? 1.33400 9.92700 -49.27800 1.000 45.13428 217 ILE D CA 1
ATOM 7145 C C . ILE C 1 206 ? 0.89500 8.50400 -48.98100 1.000 42.78133 217 ILE D C 1
ATOM 7146 O O . ILE C 1 206 ? 1.36400 7.54900 -49.61100 1.000 38.99368 217 ILE D O 1
ATOM 7151 N N . THR C 1 207 ? -0.00200 8.35900 -48.00300 1.000 45.37399 218 THR D N 1
ATOM 7152 C CA . THR C 1 207 ? -0.69000 7.10800 -47.72800 1.000 44.06079 218 THR D CA 1
ATOM 7153 C C . THR C 1 207 ? -2.19100 7.34300 -47.77100 1.000 43.97524 218 THR D C 1
ATOM 7154 O O . THR C 1 207 ? -2.66500 8.47300 -47.92300 1.000 44.68220 218 THR D O 1
ATOM 7158 N N . PHE C 1 208 ? -2.94800 6.25700 -47.64800 1.000 45.87968 219 PHE D N 1
ATOM 7159 C CA . PHE C 1 208 ? -4.39700 6.37500 -47.81500 1.000 47.31025 219 PHE D CA 1
ATOM 7160 C C . PHE C 1 208 ? -5.11500 5.80900 -46.59900 1.000 45.40127 219 PHE D C 1
ATOM 7161 O O . PHE C 1 208 ? -4.55500 5.85900 -45.50100 1.000 50.81717 219 PHE D O 1
ATOM 7169 N N . GLN C 1 209 ? -6.36200 5.34300 -46.74300 1.000 42.37573 220 GLN D N 1
ATOM 7170 C CA . GLN C 1 209 ? -7.12400 4.94300 -45.56400 1.000 46.83721 220 GLN D CA 1
ATOM 7171 C C . GLN C 1 209 ? -6.30700 3.96500 -44.73000 1.000 50.86258 220 GLN D C 1
ATOM 7172 O O . GLN C 1 209 ? -5.56900 3.13200 -45.26600 1.000 53.16753 220 GLN D O 1
ATOM 7178 N N . GLY C 1 210 ? -6.37300 4.12600 -43.40800 1.000 53.36751 221 GLY D N 1
ATOM 7179 C CA . GLY C 1 210 ? -5.58000 3.28100 -42.52900 1.000 42.38508 221 GLY D CA 1
ATOM 7180 C C . GLY C 1 210 ? -4.09200 3.34300 -42.77000 1.000 46.12997 221 GLY D C 1
ATOM 7181 O O . GLY C 1 210 ? -3.37700 2.42500 -42.36400 1.000 51.31449 221 GLY D O 1
ATOM 7182 N N . GLY C 1 211 ? -3.60400 4.38300 -43.44800 1.000 46.64874 222 GLY D N 1
ATOM 7183 C CA . GLY C 1 211 ? -2.18400 4.57300 -43.70700 1.000 42.67966 222 GLY D CA 1
ATOM 7184 C C . GLY C 1 211 ? -1.50900 3.53700 -44.58400 1.000 41.77458 222 GLY D C 1
ATOM 7185 O O . GLY C 1 211 ? -0.28700 3.40400 -44.54100 1.000 43.24692 222 GLY D O 1
ATOM 7186 N N . GLU C 1 212 ? -2.24600 2.80000 -45.38800 1.000 44.92837 223 GLU D N 1
ATOM 7187 C CA . GLU C 1 212 ? -1.54200 1.81100 -46.18700 1.000 49.08844 223 GLU D CA 1
ATOM 7188 C C . GLU C 1 212 ? -1.13400 2.38300 -47.54900 1.000 45.92337 223 GLU D C 1
ATOM 7189 O O . GLU C 1 212 ? -1.72200 3.33800 -48.06800 1.000 42.03472 223 GLU D O 1
ATOM 7195 N N . PHE C 1 213 ? -0.09600 1.77900 -48.12000 1.000 47.58285 224 PHE D N 1
ATOM 7196 C CA . PHE C 1 213 ? 0.50000 2.23900 -49.36600 1.000 42.41729 224 PHE D CA 1
ATOM 7197 C C . PHE C 1 213 ? -0.12300 1.61800 -50.60900 1.000 43.47741 224 PHE D C 1
ATOM 7198 O O . PHE C 1 213 ? 0.23900 2.01900 -51.72300 1.000 46.25148 224 PHE D O 1
ATOM 7206 N N . LEU C 1 214 ? -1.01500 0.63900 -50.44800 1.000 39.50568 225 LEU D N 1
ATOM 7207 C CA . LEU C 1 214 ? -1.69000 -0.06200 -51.53800 1.000 41.93352 225 LEU D CA 1
ATOM 7208 C C . LEU C 1 214 ? -0.77600 -0.99400 -52.33100 1.000 40.38340 225 LEU D C 1
ATOM 7209 O O . LEU C 1 214 ? -1.06600 -1.27500 -53.48700 1.000 42.89124 225 LEU D O 1
ATOM 7214 N N . ARG C 1 215 ? 0.32100 -1.47500 -51.74100 1.000 42.88492 226 ARG D N 1
ATOM 7215 C CA . ARG C 1 215 ? 1.04500 -2.66600 -52.19500 1.000 44.71669 226 ARG D CA 1
ATOM 7216 C C . ARG C 1 215 ? 1.90000 -2.51000 -53.45900 1.000 47.44896 226 ARG D C 1
ATOM 7217 O O . ARG C 1 215 ? 2.97100 -3.12100 -53.55800 1.000 47.21356 226 ARG D O 1
ATOM 7225 N N . TYR C 1 216 ? 1.43900 -1.73700 -54.44100 1.000 44.07222 227 TYR D N 1
ATOM 7226 C CA . TYR C 1 216 ? 2.12300 -1.57700 -55.72000 1.000 43.03202 227 TYR D CA 1
ATOM 7227 C C . TYR C 1 216 ? 2.23700 -0.09900 -56.07300 1.000 40.28402 227 TYR D C 1
ATOM 7228 O O . TYR C 1 216 ? 1.37500 0.70800 -55.71000 1.000 40.17448 227 TYR D O 1
ATOM 7237 N N . TYR C 1 217 ? 3.33000 0.26600 -56.75100 1.000 40.56781 228 TYR D N 1
ATOM 7238 C CA . TYR C 1 217 ? 3.45800 1.65400 -57.17800 1.000 42.31384 228 TYR D CA 1
ATOM 7239 C C . TYR C 1 217 ? 2.34500 2.01700 -58.14400 1.000 41.33012 228 TYR D C 1
ATOM 7240 O O . TYR C 1 217 ? 1.81100 3.13300 -58.10600 1.000 37.93774 228 TYR D O 1
ATOM 7249 N N . VAL C 1 218 ? 1.95800 1.07700 -59.00100 1.000 39.03495 229 VAL D N 1
ATOM 7250 C CA . VAL C 1 218 ? 0.96400 1.42700 -59.99500 1.000 45.74133 229 VAL D CA 1
ATOM 7251 C C . VAL C 1 218 ? -0.36800 1.75800 -59.32600 1.000 42.44744 229 VAL D C 1
ATOM 7252 O O . VAL C 1 218 ? -1.11600 2.61000 -59.82000 1.000 41.35946 229 VAL D O 1
ATOM 7256 N N . ALA C 1 219 ? -0.65300 1.15200 -58.16400 1.000 37.93423 230 ALA D N 1
ATOM 7257 C CA . ALA C 1 219 ? -1.86200 1.45900 -57.40000 1.000 35.83564 230 ALA D CA 1
ATOM 7258 C C . ALA C 1 219 ? -1.71400 2.76300 -56.62800 1.000 41.86330 230 ALA D C 1
ATOM 7259 O O . ALA C 1 219 ? -2.62700 3.60000 -56.63700 1.000 45.68943 230 ALA D O 1
ATOM 7261 N N . TRP C 1 220 ? -0.57600 2.93900 -55.94300 1.000 37.66755 231 TRP D N 1
ATOM 7262 C CA . TRP C 1 220 ? -0.27300 4.19800 -55.26600 1.000 40.63268 231 TRP D CA 1
ATOM 7263 C C . TRP C 1 220 ? -0.38400 5.38200 -56.22000 1.000 43.99612 231 TRP D C 1
ATOM 7264 O O . TRP C 1 220 ? -0.98900 6.41000 -55.89100 1.000 40.24766 231 TRP D O 1
ATOM 7275 N N . ARG C 1 221 ? 0.19200 5.24300 -57.41700 1.000 42.60773 232 ARG D N 1
ATOM 7276 C CA . ARG C 1 221 ? 0.11000 6.30000 -58.41500 1.000 40.82176 232 ARG D CA 1
ATOM 7277 C C . ARG C 1 221 ? -1.33900 6.58100 -58.82300 1.000 46.18674 232 ARG D C 1
ATOM 7278 O O . ARG C 1 221 ? -1.72800 7.74600 -58.98200 1.000 44.60286 232 ARG D O 1
ATOM 7286 N N . ALA C 1 222 ? -2.16000 5.53600 -58.99900 1.000 39.64350 233 ALA D N 1
ATOM 7287 C CA . ALA C 1 222 ? -3.56100 5.79900 -59.32000 1.000 41.63411 233 ALA D CA 1
ATOM 7288 C C . ALA C 1 222 ? -4.30200 6.43700 -58.15400 1.000 43.25908 233 ALA D C 1
ATOM 7289 O O . ALA C 1 222 ? -5.32200 7.09900 -58.37400 1.000 44.21535 233 ALA D O 1
ATOM 7291 N N . ALA C 1 223 ? -3.82100 6.25700 -56.92500 1.000 36.25617 234 ALA D N 1
ATOM 7292 C CA . ALA C 1 223 ? -4.55300 6.78800 -55.78200 1.000 39.30670 234 ALA D CA 1
ATOM 7293 C C . ALA C 1 223 ? -4.17200 8.20900 -55.43000 1.000 37.12514 234 ALA D C 1
ATOM 7294 O O . ALA C 1 223 ? -5.00100 8.92800 -54.87700 1.000 39.11879 234 ALA D O 1
ATOM 7296 N N . HIS C 1 224 ? -2.96400 8.65300 -55.73400 1.000 39.96101 235 HIS D N 1
ATOM 7297 C CA . HIS C 1 224 ? -2.55200 9.85700 -55.00800 1.000 43.38547 235 HIS D CA 1
ATOM 7298 C C . HIS C 1 224 ? -3.31300 11.13300 -55.38400 1.000 39.93048 235 HIS D C 1
ATOM 7299 O O . HIS C 1 224 ? -3.28300 12.08600 -54.59300 1.000 44.94876 235 HIS D O 1
ATOM 7306 N N . PRO C 1 225 ? -4.02200 11.22600 -56.54500 1.000 40.36367 236 PRO D N 1
ATOM 7307 C CA . PRO C 1 225 ? -4.89500 12.40000 -56.75100 1.000 37.40824 236 PRO D CA 1
ATOM 7308 C C . PRO C 1 225 ? -5.90000 12.62700 -55.62500 1.000 40.96906 236 PRO D C 1
ATOM 7309 O O . PRO C 1 225 ? -6.35200 13.76000 -55.40600 1.000 40.32102 236 PRO D O 1
ATOM 7313 N N . GLN C 1 226 ? -6.23800 11.55900 -54.88800 1.000 40.68220 237 GLN D N 1
ATOM 7314 C CA . GLN C 1 226 ? -7.09400 11.68500 -53.70300 1.000 37.91314 237 GLN D CA 1
ATOM 7315 C C . GLN C 1 226 ? -6.53900 12.70300 -52.71000 1.000 37.57986 237 GLN D C 1
ATOM 7316 O O . GLN C 1 226 ? -7.29000 13.52000 -52.16100 1.000 35.51301 237 GLN D O 1
ATOM 7322 N N . ALA C 1 227 ? -5.22500 12.67700 -52.46900 1.000 37.95377 238 ALA D N 1
ATOM 7323 C CA . ALA C 1 227 ? -4.63500 13.66000 -51.56400 1.000 39.05932 238 ALA D CA 1
ATOM 7324 C C . ALA C 1 227 ? -4.80900 15.08400 -52.09100 1.000 37.71354 238 ALA D C 1
ATOM 7325 O O . ALA C 1 227 ? -5.07000 16.00800 -51.31000 1.000 37.32829 238 ALA D O 1
ATOM 7327 N N . TYR C 1 228 ? -4.66300 15.28300 -53.40800 1.000 38.13371 239 TYR D N 1
ATOM 7328 C CA . TYR C 1 228 ? -4.97800 16.58800 -53.99600 1.000 41.13804 239 TYR D CA 1
ATOM 7329 C C . TYR C 1 228 ? -6.42200 16.97200 -53.70100 1.000 37.73416 239 TYR D C 1
ATOM 7330 O O . TYR C 1 228 ? -6.70200 18.07800 -53.22400 1.000 38.22844 239 TYR D O 1
ATOM 7339 N N . MET C 1 229 ? -7.34900 16.04400 -53.94100 1.000 36.36713 240 MET D N 1
ATOM 7340 C CA . MET C 1 229 ? -8.75700 16.31700 -53.69500 1.000 32.97634 240 MET D CA 1
ATOM 7341 C C . MET C 1 229 ? -9.01800 16.71500 -52.24900 1.000 38.43403 240 MET D C 1
ATOM 7342 O O . MET C 1 229 ? -9.81600 17.62800 -52.00200 1.000 37.32598 240 MET D O 1
ATOM 7347 N N . THR C 1 230 ? -8.34100 16.06600 -51.30700 1.000 33.23996 241 THR D N 1
ATOM 7348 C CA . THR C 1 230 ? -8.49700 16.40000 -49.87400 1.000 33.09221 241 THR D CA 1
ATOM 7349 C C . THR C 1 230 ? -8.04200 17.84600 -49.64000 1.000 36.96538 241 THR D C 1
ATOM 7350 O O . THR C 1 230 ? -8.69300 18.53400 -48.85100 1.000 35.68552 241 THR D O 1
ATOM 7354 N N . GLN C 1 231 ? -6.98800 18.28900 -50.32100 1.000 32.20699 242 GLN D N 1
ATOM 7355 C CA . GLN C 1 231 ? -6.49600 19.63900 -50.04100 1.000 32.98862 242 GLN D CA 1
ATOM 7356 C C . GLN C 1 231 ? -7.48000 20.70200 -50.53500 1.000 37.54917 242 GLN D C 1
ATOM 7357 O O . GLN C 1 231 ? -7.68800 21.72600 -49.86600 1.000 33.94025 242 GLN D O 1
ATOM 7363 N N . VAL C 1 232 ? -8.12300 20.48000 -51.68900 1.000 36.93820 243 VAL D N 1
ATOM 7364 C CA . VAL C 1 232 ? -9.07900 21.48500 -52.15900 1.000 39.51255 243 VAL D CA 1
ATOM 7365 C C . VAL C 1 232 ? -10.29600 21.53500 -51.23400 1.000 38.31375 243 VAL D C 1
ATOM 7366 O O . VAL C 1 232 ? -10.77200 22.61800 -50.87000 1.000 40.30891 243 VAL D O 1
ATOM 7370 N N . ILE C 1 233 ? -10.77100 20.37800 -50.78000 1.000 37.73222 244 ILE D N 1
ATOM 7371 C CA . ILE C 1 233 ? -11.80900 20.35000 -49.75300 1.000 37.81345 244 ILE D CA 1
ATOM 7372 C C . ILE C 1 233 ? -11.34300 21.10000 -48.51100 1.000 36.51291 244 ILE D C 1
ATOM 7373 O O . ILE C 1 233 ? -12.08200 21.89500 -47.91700 1.000 35.59809 244 ILE D O 1
ATOM 7378 N N . SER C 1 234 ? -10.10000 20.87300 -48.10800 1.000 39.59094 245 SER D N 1
ATOM 7379 C CA . SER C 1 234 ? -9.61200 21.47400 -46.87400 1.000 35.20989 245 SER D CA 1
ATOM 7380 C C . SER C 1 234 ? -9.48500 22.99000 -47.00200 1.000 39.14451 245 SER D C 1
ATOM 7381 O O . SER C 1 234 ? -9.86800 23.72800 -46.08300 1.000 41.67670 245 SER D O 1
ATOM 7384 N N . LEU C 1 235 ? -8.93800 23.47200 -48.12600 1.000 36.39340 246 LEU D N 1
ATOM 7385 C CA . LEU C 1 235 ? -8.86600 24.91600 -48.35300 1.000 39.71179 246 LEU D CA 1
ATOM 7386 C C . LEU C 1 235 ? -10.25600 25.55100 -48.36300 1.000 40.54219 246 LEU D C 1
ATOM 7387 O O . LEU C 1 235 ? -10.46100 26.63700 -47.80600 1.000 37.04234 246 LEU D O 1
ATOM 7392 N N . ILE C 1 236 ? -11.22700 24.90000 -49.00600 1.000 42.27414 247 ILE D N 1
ATOM 7393 C CA . ILE C 1 236 ? -12.52800 25.53500 -49.16400 1.000 36.40486 247 ILE D CA 1
ATOM 7394 C C . ILE C 1 236 ? -13.27400 25.54800 -47.83300 1.000 39.42207 247 ILE D C 1
ATOM 7395 O O . ILE C 1 236 ? -13.70200 26.60800 -47.36200 1.000 42.61740 247 ILE D O 1
ATOM 7400 N N . THR C 1 237 ? -13.40200 24.38000 -47.18300 1.000 37.23090 248 THR D N 1
ATOM 7401 C CA . THR C 1 237 ? -14.23100 24.29100 -45.98300 1.000 41.64514 248 THR D CA 1
ATOM 7402 C C . THR C 1 237 ? -13.64200 25.05100 -44.80600 1.000 45.04534 248 THR D C 1
ATOM 7403 O O . THR C 1 237 ? -14.38100 25.41600 -43.88700 1.000 45.28878 248 THR D O 1
ATOM 7407 N N . ASN C 1 238 ? -12.34500 25.30400 -44.79200 1.000 42.08160 249 ASN D N 1
ATOM 7408 C CA . ASN C 1 238 ? -11.80200 26.08700 -43.69600 1.000 41.26678 249 ASN D CA 1
ATOM 7409 C C . ASN C 1 238 ? -11.77500 27.57400 -44.00600 1.000 45.51637 249 ASN D C 1
ATOM 7410 O O . ASN C 1 238 ? -11.20000 28.34800 -43.23300 1.000 44.49669 249 ASN D O 1
ATOM 7415 N N . GLY C 1 239 ? -12.40700 27.99500 -45.10300 1.000 47.61641 250 GLY D N 1
ATOM 7416 C CA . GLY C 1 239 ? -12.53400 29.41000 -45.40200 1.000 47.07772 250 GLY D CA 1
ATOM 7417 C C . GLY C 1 239 ? -11.24900 30.13200 -45.74600 1.000 47.54356 250 GLY D C 1
ATOM 7418 O O . GLY C 1 239 ? -11.19300 31.35900 -45.62800 1.000 49.15185 250 GLY D O 1
ATOM 7419 N N . VAL C 1 240 ? -10.21700 29.40600 -46.19000 1.000 46.27325 251 VAL D N 1
ATOM 7420 C CA . VAL C 1 240 ? -8.95600 30.03900 -46.57100 1.000 47.00405 251 VAL D CA 1
ATOM 7421 C C . VAL C 1 240 ? -9.17900 31.08500 -47.65300 1.000 48.96327 251 VAL D C 1
ATOM 7422 O O . VAL C 1 240 ? -8.58900 32.17300 -47.61300 1.000 53.29553 251 VAL D O 1
ATOM 7426 N N . PHE C 1 241 ? -10.03900 30.78200 -48.62500 1.000 43.33792 252 PHE D N 1
ATOM 7427 C CA . PHE C 1 241 ? -10.32200 31.68700 -49.73100 1.000 47.95753 252 PHE D CA 1
ATOM 7428 C C . PHE C 1 241 ? -11.32300 32.78300 -49.39700 1.000 48.31116 252 PHE D C 1
ATOM 7429 O O . PHE C 1 241 ? -11.45300 33.72400 -50.18300 1.000 56.96145 252 PHE D O 1
ATOM 7437 N N . ASP C 1 242 ? -12.05600 32.67700 -48.29200 1.000 48.60321 253 ASP D N 1
ATOM 7438 C CA . ASP C 1 242 ? -12.87000 33.79300 -47.83500 1.000 47.41980 253 ASP D CA 1
ATOM 7439 C C . ASP C 1 242 ? -12.03600 34.78700 -47.03800 1.000 53.61449 253 ASP D C 1
ATOM 7440 O O . ASP C 1 242 ? -12.27500 35.99600 -47.12100 1.000 55.53936 253 ASP D O 1
ATOM 7445 N N . LYS C 1 243 ? -11.04600 34.28800 -46.28500 1.000 51.75043 254 LYS D N 1
ATOM 7446 C CA . LYS C 1 243 ? -10.11300 35.13800 -45.55100 1.000 51.12968 254 LYS D CA 1
ATOM 7447 C C . LYS C 1 243 ? -9.19600 35.90600 -46.49300 1.000 56.15378 254 LYS D C 1
ATOM 7448 O O . LYS C 1 243 ? -8.94000 37.10100 -46.29100 1.000 57.49437 254 LYS D O 1
ATOM 7454 N N . TYR C 1 244 ? -8.66000 35.21700 -47.49700 1.000 51.77293 255 TYR D N 1
ATOM 7455 C CA . TYR C 1 244 ? -7.73200 35.78400 -48.47100 1.000 49.57701 255 TYR D CA 1
ATOM 7456 C C . TYR C 1 244 ? -8.29900 35.47800 -49.84000 1.000 52.60215 255 TYR D C 1
ATOM 7457 O O . TYR C 1 244 ? -7.89800 34.50900 -50.49900 1.000 51.79700 255 TYR D O 1
ATOM 7466 N N . PRO C 1 245 ? -9.25300 36.28100 -50.30100 1.000 49.47657 256 PRO D N 1
ATOM 7467 C CA . PRO C 1 245 ? -9.90600 35.97300 -51.56600 1.000 48.03663 256 PRO D CA 1
ATOM 7468 C C . PRO C 1 245 ? -9.01500 36.19400 -52.76100 1.000 55.45947 256 PRO D C 1
ATOM 7469 O O . PRO C 1 245 ? -9.36000 35.75000 -53.86200 1.000 52.85821 256 PRO D O 1
ATOM 7473 N N . ASN C 1 246 ? -7.87600 36.84400 -52.59200 1.000 54.51244 257 ASN D N 1
ATOM 7474 C CA . ASN C 1 246 ? -6.99200 37.06600 -53.71500 1.000 54.01931 257 ASN D CA 1
ATOM 7475 C C . ASN C 1 246 ? -5.90000 36.01300 -53.80400 1.000 54.72871 257 ASN D C 1
ATOM 7476 O O . ASN C 1 246 ? -5.09700 36.03000 -54.74700 1.000 51.42028 257 ASN D O 1
ATOM 7481 N N . LEU C 1 247 ? -5.88700 35.06200 -52.88600 1.000 51.07290 258 LEU D N 1
ATOM 7482 C CA . LEU C 1 247 ? -4.91000 33.99100 -52.96000 1.000 51.33286 258 LEU D CA 1
ATOM 7483 C C . LEU C 1 247 ? -5.33100 32.97200 -54.00800 1.000 53.29355 258 LEU D C 1
ATOM 7484 O O . LEU C 1 247 ? -6.51500 32.63800 -54.14400 1.000 52.60566 258 LEU D O 1
ATOM 7489 N N . LYS C 1 248 ? -4.35300 32.49200 -54.76200 1.000 53.24020 259 LYS D N 1
ATOM 7490 C CA . LYS C 1 248 ? -4.56100 31.41900 -55.71600 1.000 48.92176 259 LYS D CA 1
ATOM 7491 C C . LYS C 1 248 ? -3.70000 30.23100 -55.30900 1.000 50.12329 259 LYS D C 1
ATOM 7492 O O . LYS C 1 248 ? -2.64900 30.39500 -54.68700 1.000 49.82479 259 LYS D O 1
ATOM 7498 N N . VAL C 1 249 ? -4.16700 29.02500 -55.61700 1.000 48.63801 260 VAL D N 1
ATOM 7499 C CA . VAL C 1 249 ? -3.44200 27.81500 -55.25900 1.000 49.05875 260 VAL D CA 1
ATOM 7500 C C . VAL C 1 249 ? -3.34200 26.94500 -56.49300 1.000 43.56627 260 VAL D C 1
ATOM 7501 O O . VAL C 1 249 ? -4.36000 26.59900 -57.09600 1.000 48.18513 260 VAL D O 1
ATOM 7505 N N . ALA C 1 250 ? -2.12800 26.58400 -56.85700 1.000 46.23320 261 ALA D N 1
ATOM 7506 C CA . ALA C 1 250 ? -1.87100 25.75400 -58.01600 1.000 40.46804 261 ALA D CA 1
ATOM 7507 C C . ALA C 1 250 ? -1.70800 24.32500 -57.54100 1.000 43.69425 261 ALA D C 1
ATOM 7508 O O . ALA C 1 250 ? -0.85400 24.04800 -56.69200 1.000 45.03399 261 ALA D O 1
ATOM 7510 N N . LEU C 1 251 ? -2.51200 23.43500 -58.11200 1.000 43.57536 262 LEU D N 1
ATOM 7511 C CA . LEU C 1 251 ? -2.43200 22.01700 -57.82700 1.000 43.69202 262 LEU D CA 1
ATOM 7512 C C . LEU C 1 251 ? -1.59200 21.47200 -58.94800 1.000 46.83490 262 LEU D C 1
ATOM 7513 O O . LEU C 1 251 ? -2.00100 21.50200 -60.09400 1.000 42.89134 262 LEU D O 1
ATOM 7518 N N . ILE C 1 252 ? -0.44500 20.93000 -58.62600 1.000 44.28701 263 ILE D N 1
ATOM 7519 C CA . ILE C 1 252 ? 0.55900 20.53200 -59.59700 1.000 43.44396 263 ILE D CA 1
ATOM 7520 C C . ILE C 1 252 ? 0.67900 19.02000 -59.56700 1.000 44.88134 263 ILE D C 1
ATOM 7521 O O . ILE C 1 252 ? 1.16300 18.45500 -58.58000 1.000 48.01407 263 ILE D O 1
ATOM 7526 N N . GLU C 1 253 ? 0.28000 18.37000 -60.65200 1.000 43.30506 264 GLU D N 1
ATOM 7527 C CA . GLU C 1 253 ? 0.47300 16.94000 -60.90900 1.000 43.65264 264 GLU D CA 1
ATOM 7528 C C . GLU C 1 253 ? -0.60300 16.08400 -60.25300 1.000 42.79525 264 GLU D C 1
ATOM 7529 O O . GLU C 1 253 ? -0.46400 14.85400 -60.17700 1.000 43.03471 264 GLU D O 1
ATOM 7535 N N . GLY C 1 254 ? -1.69100 16.68300 -59.80400 1.000 41.65726 265 GLY D N 1
ATOM 7536 C CA . GLY C 1 254 ? -2.80400 15.90200 -59.34500 1.000 41.29711 265 GLY D CA 1
ATOM 7537 C C . GLY C 1 254 ? -3.76300 15.49700 -60.43700 1.000 47.47352 265 GLY D C 1
ATOM 7538 O O . GLY C 1 254 ? -4.69800 14.72600 -60.17600 1.000 45.30584 265 GLY D O 1
ATOM 7539 N N . GLY C 1 255 ? -3.55200 15.97500 -61.67200 1.000 46.82262 266 GLY D N 1
ATOM 7540 C CA . GLY C 1 255 ? -4.49700 15.73000 -62.74700 1.000 45.05749 266 GLY D CA 1
ATOM 7541 C C . GLY C 1 255 ? -5.57100 16.79400 -62.70900 1.000 43.80051 266 GLY D C 1
ATOM 7542 O O . GLY C 1 255 ? -5.49000 17.73300 -61.91400 1.000 43.80230 266 GLY D O 1
ATOM 7543 N N . PHE C 1 256 ? -6.60100 16.64200 -63.55600 1.000 44.76460 267 PHE D N 1
ATOM 7544 C CA . PHE C 1 256 ? -7.67500 17.63800 -63.58800 1.000 44.41658 267 PHE D CA 1
ATOM 7545 C C . PHE C 1 256 ? -9.00100 17.03200 -64.03400 1.000 45.08326 267 PHE D C 1
ATOM 7546 O O . PHE C 1 256 ? -10.05600 17.67900 -63.96200 1.000 44.87918 267 PHE D O 1
ATOM 7554 N N . GLU C 1 257 ? -8.96500 15.79000 -64.50600 1.000 43.63237 268 GLU D N 1
ATOM 7555 C CA . GLU C 1 257 ? -10.18700 15.18700 -65.02000 1.000 44.10344 268 GLU D CA 1
ATOM 7556 C C . GLU C 1 257 ? -11.21500 14.98800 -63.91700 1.000 45.81220 268 GLU D C 1
ATOM 7557 O O . GLU C 1 257 ? -12.41700 14.92300 -64.19600 1.000 48.23944 268 GLU D O 1
ATOM 7563 N N . TRP C 1 258 ? -10.76400 14.87900 -62.66900 1.000 42.84823 269 TRP D N 1
ATOM 7564 C CA . TRP C 1 258 ? -11.64500 14.74900 -61.51900 1.000 39.86669 269 TRP D CA 1
ATOM 7565 C C . TRP C 1 258 ? -12.22000 16.07600 -61.06200 1.000 39.62903 269 TRP D C 1
ATOM 7566 O O . TRP C 1 258 ? -13.00900 16.09400 -60.11500 1.000 43.70264 269 TRP D O 1
ATOM 7577 N N . VAL C 1 259 ? -11.83500 17.18300 -61.67900 1.000 39.40332 270 VAL D N 1
ATOM 7578 C CA . VAL C 1 259 ? -12.16700 18.48200 -61.09600 1.000 44.98874 270 VAL D CA 1
ATOM 7579 C C . VAL C 1 259 ? -13.67100 18.73400 -61.20200 1.000 44.86626 270 VAL D C 1
ATOM 7580 O O . VAL C 1 259 ? -14.28100 19.10100 -60.18700 1.000 43.66788 270 VAL D O 1
ATOM 7584 N N . PRO C 1 260 ? -14.33200 18.52400 -62.35200 1.000 44.61303 271 PRO D N 1
ATOM 7585 C CA . PRO C 1 260 ? -15.78700 18.76200 -62.36600 1.000 46.73368 271 PRO D CA 1
ATOM 7586 C C . PRO C 1 260 ? -16.53700 17.92000 -61.34000 1.000 45.60103 271 PRO D C 1
ATOM 7587 O O . PRO C 1 260 ? -17.50700 18.40000 -60.72600 1.000 44.59005 271 PRO D O 1
ATOM 7591 N N . PHE C 1 261 ? -16.07700 16.69800 -61.08900 1.000 43.58625 272 PHE D N 1
ATOM 7592 C CA . PHE C 1 261 ? -16.72700 15.86600 -60.08900 1.000 40.60852 272 PHE D CA 1
ATOM 7593 C C . PHE C 1 261 ? -16.67300 16.52500 -58.70900 1.000 43.82089 272 PHE D C 1
ATOM 7594 O O . PHE C 1 261 ? -17.70300 16.65000 -58.02800 1.000 40.91030 272 PHE D O 1
ATOM 7602 N N . MET C 1 262 ? -15.48500 16.99900 -58.30000 1.000 42.29458 273 MET D N 1
ATOM 7603 C CA . MET C 1 262 ? -15.32900 17.64200 -56.99000 1.000 34.60077 273 MET D CA 1
ATOM 7604 C C . MET C 1 262 ? -16.15600 18.91800 -56.88000 1.000 40.99279 273 MET D C 1
ATOM 7605 O O . MET C 1 262 ? -16.77900 19.17600 -55.83800 1.000 45.88043 273 MET D O 1
ATOM 7610 N N . MET C 1 263 ? -16.18000 19.69100 -57.95600 1.000 47.36158 274 MET D N 1
ATOM 7611 C CA . MET C 1 263 ? -16.98800 20.93000 -57.98700 1.000 45.69593 274 MET D CA 1
ATOM 7612 C C . MET C 1 263 ? -18.45800 20.57100 -57.76000 1.000 42.26090 274 MET D C 1
ATOM 7613 O O . MET C 1 263 ? -19.09300 21.22100 -56.92500 1.000 43.57919 274 MET D O 1
ATOM 7618 N N . ASN C 1 264 ? -18.96400 19.55600 -58.46300 1.000 45.50566 275 ASN D N 1
ATOM 7619 C CA . ASN C 1 264 ? -20.37700 19.22400 -58.32700 1.000 43.39652 275 ASN D CA 1
ATOM 7620 C C . ASN C 1 264 ? -20.66800 18.66200 -56.94400 1.000 45.14792 275 ASN D C 1
ATOM 7621 O O . ASN C 1 264 ? -21.65800 19.04500 -56.31000 1.000 46.47837 275 ASN D O 1
ATOM 7626 N N . ARG C 1 265 ? -19.79700 17.78600 -56.44400 1.000 37.93828 276 ARG D N 1
ATOM 7627 C CA . ARG C 1 265 ? -20.06700 17.15400 -55.16200 1.000 43.20809 276 ARG D CA 1
ATOM 7628 C C . ARG C 1 265 ? -20.11800 18.19300 -54.04900 1.000 47.36501 276 ARG D C 1
ATOM 7629 O O . ARG C 1 265 ? -21.05100 18.20700 -53.23800 1.000 44.06964 276 ARG D O 1
ATOM 7637 N N . MET C 1 266 ? -19.14000 19.10300 -54.02400 1.000 45.95996 277 MET D N 1
ATOM 7638 C CA . MET C 1 266 ? -19.07400 20.08700 -52.95000 1.000 43.69800 277 MET D CA 1
ATOM 7639 C C . MET C 1 266 ? -20.19900 21.11000 -53.04200 1.000 47.03984 277 MET D C 1
ATOM 7640 O O . MET C 1 266 ? -20.70100 21.57700 -52.00900 1.000 48.76768 277 MET D O 1
ATOM 7645 N N . ASP C 1 267 ? -20.59100 21.49300 -54.26000 1.000 47.74533 278 ASP D N 1
ATOM 7646 C CA . ASP C 1 267 ? -21.75700 22.36200 -54.41700 1.000 50.30284 278 ASP D CA 1
ATOM 7647 C C . ASP C 1 267 ? -23.00300 21.71600 -53.80700 1.000 51.43148 278 ASP D C 1
ATOM 7648 O O . ASP C 1 267 ? -23.72900 22.34300 -53.02200 1.000 54.43771 278 ASP D O 1
ATOM 7653 N N . ALA C 1 268 ? -23.23700 20.44300 -54.12200 1.000 47.11698 279 ALA D N 1
ATOM 7654 C CA . ALA C 1 268 ? -24.42500 19.77100 -53.62400 1.000 49.47598 279 ALA D CA 1
ATOM 7655 C C . ALA C 1 268 ? -24.35000 19.58200 -52.12200 1.000 49.37485 279 ALA D C 1
ATOM 7656 O O . ALA C 1 268 ? -25.35800 19.72900 -51.42900 1.000 53.07195 279 ALA D O 1
ATOM 7658 N N . ALA C 1 269 ? -23.15900 19.26700 -51.60400 1.000 47.66142 280 ALA D N 1
ATOM 7659 C CA . ALA C 1 269 ? -22.97900 19.14600 -50.16000 1.000 52.79724 280 ALA D CA 1
ATOM 7660 C C . ALA C 1 269 ? -23.30300 20.45300 -49.45000 1.000 56.31330 280 ALA D C 1
ATOM 7661 O O . ALA C 1 269 ? -23.94400 20.45400 -48.39500 1.000 58.85872 280 ALA D O 1
ATOM 7663 N N . TYR C 1 270 ? -22.88800 21.57700 -50.03000 1.000 56.15962 281 TYR D N 1
ATOM 7664 C CA . TYR C 1 270 ? -23.04900 22.87300 -49.39400 1.000 53.67623 281 TYR D CA 1
ATOM 7665 C C . TYR C 1 270 ? -24.43000 23.47900 -49.58400 1.000 63.00475 281 TYR D C 1
ATOM 7666 O O . TYR C 1 270 ? -24.79100 24.40800 -48.84400 1.000 64.52854 281 TYR D O 1
ATOM 7675 N N . LYS C 1 271 ? -25.21300 22.99800 -50.55400 1.000 63.79894 282 LYS D N 1
ATOM 7676 C CA . LYS C 1 271 ? -26.55600 23.54700 -50.67800 1.000 68.05918 282 LYS D CA 1
ATOM 7677 C C . LYS C 1 271 ? -27.40800 23.15900 -49.47300 1.000 66.68689 282 LYS D C 1
ATOM 7678 O O . LYS C 1 271 ? -28.26000 23.94700 -49.04400 1.000 67.70218 282 LYS D O 1
ATOM 7684 N N . GLY C 1 272 ? -27.13400 22.00800 -48.85400 1.000 61.59880 283 GLY D N 1
ATOM 7685 C CA . GLY C 1 272 ? -27.91100 21.61700 -47.69200 1.000 57.05490 283 GLY D CA 1
ATOM 7686 C C . GLY C 1 272 ? -27.34500 21.99500 -46.33700 1.000 66.37913 283 GLY D C 1
ATOM 7687 O O . GLY C 1 272 ? -28.08100 22.10000 -45.34800 1.000 64.11310 283 GLY D O 1
ATOM 7688 N N . LEU C 1 273 ? -26.02700 22.21900 -46.26800 1.000 66.68430 284 LEU D N 1
ATOM 7689 C CA . LEU C 1 273 ? -25.36900 22.14600 -44.97000 1.000 56.27642 284 LEU D CA 1
ATOM 7690 C C . LEU C 1 273 ? -24.38000 23.27600 -44.71800 1.000 59.23016 284 LEU D C 1
ATOM 7691 O O . LEU C 1 273 ? -23.50800 23.12700 -43.85500 1.000 50.09177 284 LEU D O 1
ATOM 7696 N N . ARG C 1 274 ? -24.48900 24.40100 -45.43700 1.000 62.25136 285 ARG D N 1
ATOM 7697 C CA . ARG C 1 274 ? -23.50800 25.47600 -45.29500 1.000 54.42186 285 ARG D CA 1
ATOM 7698 C C . ARG C 1 274 ? -23.44100 26.05800 -43.88000 1.000 53.84768 285 ARG D C 1
ATOM 7699 O O . ARG C 1 274 ? -22.40700 26.63100 -43.51100 1.000 52.78451 285 ARG D O 1
ATOM 7707 N N . GLN C 1 275 ? -24.50000 25.91900 -43.06600 1.000 53.37479 286 GLN D N 1
ATOM 7708 C CA . GLN C 1 275 ? -24.47100 26.49400 -41.72000 1.000 48.84456 286 GLN D CA 1
ATOM 7709 C C . GLN C 1 275 ? -23.39600 25.86300 -40.84100 1.000 48.97948 286 GLN D C 1
ATOM 7710 O O . GLN C 1 275 ? -23.06200 26.42500 -39.78800 1.000 51.16965 286 GLN D O 1
ATOM 7716 N N . GLU C 1 276 ? -22.84200 24.71800 -41.24300 1.000 41.75713 287 GLU D N 1
ATOM 7717 C CA . GLU C 1 276 ? -21.77600 24.12200 -40.45000 1.000 42.84504 287 GLU D CA 1
ATOM 7718 C C . GLU C 1 276 ? -20.49300 24.93600 -40.55300 1.000 44.31425 287 GLU D C 1
ATOM 7719 O O . GLU C 1 276 ? -19.71200 24.99100 -39.59300 1.000 46.00056 287 GLU D O 1
ATOM 7725 N N . THR C 1 277 ? -20.26600 25.58300 -41.69200 1.000 45.85424 288 THR D N 1
ATOM 7726 C CA . THR C 1 277 ? -19.06300 26.37600 -41.94200 1.000 45.00939 288 THR D CA 1
ATOM 7727 C C . THR C 1 277 ? -19.50000 27.73000 -42.47000 1.000 44.86443 288 THR D C 1
ATOM 7728 O O . THR C 1 277 ? -19.33000 28.03200 -43.66000 1.000 48.26984 288 THR D O 1
ATOM 7732 N N . PRO C 1 278 ? -20.07800 28.57300 -41.61100 1.000 42.85124 289 PRO D N 1
ATOM 7733 C CA . PRO C 1 278 ? -20.75300 29.78400 -42.11400 1.000 48.26704 289 PRO D CA 1
ATOM 7734 C C . PRO C 1 278 ? -19.80200 30.79500 -42.72300 1.000 47.69854 289 PRO D C 1
ATOM 7735 O O . PRO C 1 278 ? -20.24800 31.68900 -43.45800 1.000 46.06969 289 PRO D O 1
ATOM 7739 N N . TRP C 1 279 ? -18.50600 30.66300 -42.45000 1.000 44.12955 290 TRP D N 1
ATOM 7740 C CA . TRP C 1 279 ? -17.50100 31.56800 -42.97300 1.000 41.82618 290 TRP D CA 1
ATOM 7741 C C . TRP C 1 279 ? -17.24900 31.39200 -44.45600 1.000 47.58927 290 TRP D C 1
ATOM 7742 O O . TRP C 1 279 ? -16.53300 32.21600 -45.04200 1.000 48.62841 290 TRP D O 1
ATOM 7753 N N . VAL C 1 280 ? -17.77700 30.32600 -45.05700 1.000 45.27043 291 VAL D N 1
ATOM 7754 C CA . VAL C 1 280 ? -17.66900 30.08600 -46.49100 1.000 47.92581 291 VAL D CA 1
ATOM 7755 C C . VAL C 1 280 ? -18.85700 30.78100 -47.16200 1.000 50.94746 291 VAL D C 1
ATOM 7756 O O . VAL C 1 280 ? -20.00400 30.34700 -47.03500 1.000 50.49145 291 VAL D O 1
ATOM 7760 N N . LYS C 1 281 ? -18.58600 31.87200 -47.87200 1.000 50.34902 292 LYS D N 1
ATOM 7761 C CA . LYS C 1 281 ? -19.65900 32.71300 -48.38000 1.000 54.59215 292 LYS D CA 1
ATOM 7762 C C . LYS C 1 281 ? -20.12100 32.32400 -49.77700 1.000 55.25192 292 LYS D C 1
ATOM 7763 O O . LYS C 1 281 ? -21.27400 32.60000 -50.13900 1.000 53.84687 292 LYS D O 1
ATOM 7769 N N . ARG C 1 282 ? -19.26000 31.69200 -50.56900 1.000 51.49734 293 ARG D N 1
ATOM 7770 C CA . ARG C 1 282 ? -19.56400 31.43300 -51.96600 1.000 53.71264 293 ARG D CA 1
ATOM 7771 C C . ARG C 1 282 ? -19.87900 29.95700 -52.18500 1.000 51.57438 293 ARG D C 1
ATOM 7772 O O . ARG C 1 282 ? -19.85900 29.13100 -51.26500 1.000 49.09440 293 ARG D O 1
ATOM 7780 N N . MET C 1 283 ? -20.17900 29.64200 -53.43100 1.000 52.71492 294 MET D N 1
ATOM 7781 C CA . MET C 1 283 ? -20.41300 28.26400 -53.81600 1.000 51.39462 294 MET D CA 1
ATOM 7782 C C . MET C 1 283 ? -19.07000 27.60800 -54.10100 1.000 49.15185 294 MET D C 1
ATOM 7783 O O . MET C 1 283 ? -18.22500 28.21500 -54.76300 1.000 48.34898 294 MET D O 1
ATOM 7788 N N . PRO C 1 284 ? -18.82100 26.40800 -53.58100 1.000 45.68501 295 PRO D N 1
ATOM 7789 C CA . PRO C 1 284 ? -17.50100 25.78100 -53.77300 1.000 46.94749 295 PRO D CA 1
ATOM 7790 C C . PRO C 1 284 ? -16.96000 25.82500 -55.20300 1.000 44.30839 295 PRO D C 1
ATOM 7791 O O . PRO C 1 284 ? -15.76200 26.08200 -55.38800 1.000 41.68793 295 PRO D O 1
ATOM 7795 N N . SER C 1 285 ? -17.80000 25.60800 -56.22300 1.000 47.12337 296 SER D N 1
ATOM 7796 C CA . SER C 1 285 ? -17.32300 25.70100 -57.60400 1.000 47.27700 296 SER D CA 1
ATOM 7797 C C . SER C 1 285 ? -16.78900 27.09500 -57.94000 1.000 47.08782 296 SER D C 1
ATOM 7798 O O . SER C 1 285 ? -16.05400 27.25500 -58.92300 1.000 43.96994 296 SER D O 1
ATOM 7801 N N . ASP C 1 286 ? -17.14100 28.10400 -57.14200 1.000 44.42875 297 ASP D N 1
ATOM 7802 C CA . ASP C 1 286 ? -16.61600 29.44200 -57.36700 1.000 49.04148 297 ASP D CA 1
ATOM 7803 C C . ASP C 1 286 ? -15.13500 29.49500 -57.01700 1.000 50.98912 297 ASP D C 1
ATOM 7804 O O . ASP C 1 286 ? -14.31400 30.03800 -57.77100 1.000 50.79685 297 ASP D O 1
ATOM 7809 N N . TYR C 1 287 ? -14.77500 28.92400 -55.87400 1.000 49.11939 298 TYR D N 1
ATOM 7810 C CA . TYR C 1 287 ? -13.38800 28.93900 -55.46400 1.000 45.51852 298 TYR D CA 1
ATOM 7811 C C . TYR C 1 287 ? -12.52200 28.11700 -56.40700 1.000 43.64254 298 TYR D C 1
ATOM 7812 O O . TYR C 1 287 ? -11.32100 28.37700 -56.52300 1.000 46.14686 298 TYR D O 1
ATOM 7821 N N . PHE C 1 288 ? -13.11300 27.13300 -57.09100 1.000 46.93876 299 PHE D N 1
ATOM 7822 C CA . PHE C 1 288 ? -12.38800 26.37800 -58.11200 1.000 43.73951 299 PHE D CA 1
ATOM 7823 C C . PHE C 1 288 ? -12.04100 27.26600 -59.30100 1.000 49.56820 299 PHE D C 1
ATOM 7824 O O . PHE C 1 288 ? -10.90600 27.24200 -59.79500 1.000 48.95526 299 PHE D O 1
ATOM 7832 N N . ARG C 1 289 ? -13.01400 28.05400 -59.78500 1.000 46.67974 300 ARG D N 1
ATOM 7833 C CA . ARG C 1 289 ? -12.74600 28.92800 -60.92000 1.000 46.43785 300 ARG D CA 1
ATOM 7834 C C . ARG C 1 289 ? -11.91700 30.13200 -60.51400 1.000 42.68327 300 ARG D C 1
ATOM 7835 O O . ARG C 1 289 ? -10.98600 30.51600 -61.22300 1.000 49.22063 300 ARG D O 1
ATOM 7843 N N . ASP C 1 290 ? -12.22200 30.73200 -59.38100 1.000 44.26166 301 ASP D N 1
ATOM 7844 C CA . ASP C 1 290 ? -11.56700 31.97800 -59.01300 1.000 50.25580 301 ASP D CA 1
ATOM 7845 C C . ASP C 1 290 ? -10.25500 31.81400 -58.24900 1.000 48.17246 301 ASP D C 1
ATOM 7846 O O . ASP C 1 290 ? -9.43600 32.73400 -58.28300 1.000 50.85960 301 ASP D O 1
ATOM 7851 N N . ASN C 1 291 ? -10.00700 30.68000 -57.57600 1.000 46.62122 302 ASN D N 1
ATOM 7852 C CA . ASN C 1 291 ? -8.84800 30.60300 -56.69300 1.000 48.32246 302 ASN D CA 1
ATOM 7853 C C . ASN C 1 291 ? -7.88500 29.43800 -56.94100 1.000 48.20177 302 ASN D C 1
ATOM 7854 O O . ASN C 1 291 ? -6.87800 29.33500 -56.23100 1.000 48.04151 302 ASN D O 1
ATOM 7859 N N . MET C 1 292 ? -8.12400 28.58600 -57.93600 1.000 45.42048 303 MET D N 1
ATOM 7860 C CA . MET C 1 292 ? -7.34500 27.36100 -58.08600 1.000 46.07752 303 MET D CA 1
ATOM 7861 C C . MET C 1 292 ? -6.97500 27.13200 -59.54100 1.000 45.21015 303 MET D C 1
ATOM 7862 O O . MET C 1 292 ? -7.81100 27.29600 -60.43100 1.000 47.02388 303 MET D O 1
ATOM 7867 N N . ARG C 1 293 ? -5.74600 26.67900 -59.76600 1.000 41.26209 304 ARG D N 1
ATOM 7868 C CA . ARG C 1 293 ? -5.27000 26.27100 -61.07700 1.000 47.11279 304 ARG D CA 1
ATOM 7869 C C . ARG C 1 293 ? -4.76100 24.84000 -60.98800 1.000 44.72721 304 ARG D C 1
ATOM 7870 O O . ARG C 1 293 ? -4.29100 24.40500 -59.93700 1.000 48.41318 304 ARG D O 1
ATOM 7878 N N . PHE C 1 294 ? -4.84600 24.11300 -62.09500 1.000 44.18085 305 PHE D N 1
ATOM 7879 C CA . PHE C 1 294 ? -4.49200 22.70500 -62.13000 1.000 43.19472 305 PHE D CA 1
ATOM 7880 C C . PHE C 1 294 ? -3.59100 22.45200 -63.31500 1.000 48.22028 305 PHE D C 1
ATOM 7881 O O . PHE C 1 294 ? -3.85100 22.95500 -64.41100 1.000 47.47492 305 PHE D O 1
ATOM 7889 N N . SER C 1 295 ? -2.55100 21.65400 -63.09700 1.000 50.15213 306 SER D N 1
ATOM 7890 C CA . SER C 1 295 ? -1.65500 21.29300 -64.17700 1.000 48.93976 306 SER D CA 1
ATOM 7891 C C . SER C 1 295 ? -2.28000 20.21100 -65.06500 1.000 55.76098 306 SER D C 1
ATOM 7892 O O . SER C 1 295 ? -3.15600 19.45000 -64.63700 1.000 58.16686 306 SER D O 1
ATOM 7895 N N . THR C 1 296 ? -1.82500 20.15700 -66.32600 1.000 49.28383 307 THR D N 1
ATOM 7896 C CA . THR C 1 296 ? -2.29400 19.15400 -67.28500 1.000 53.61188 307 THR D CA 1
ATOM 7897 C C . THR C 1 296 ? -1.50800 17.85400 -67.21200 1.000 53.61946 307 THR D C 1
ATOM 7898 O O . THR C 1 296 ? -1.98300 16.82400 -67.71800 1.000 52.26861 307 THR D O 1
ATOM 7902 N N . GLN C 1 297 ? -0.30900 17.89000 -66.61200 1.000 51.68140 308 GLN D N 1
ATOM 7903 C CA . GLN C 1 297 ? 0.58800 16.74500 -66.49300 1.000 54.65831 308 GLN D CA 1
ATOM 7904 C C . GLN C 1 297 ? 0.20200 15.87800 -65.28600 1.000 55.04996 308 GLN D C 1
ATOM 7905 O O . GLN C 1 297 ? -0.16800 16.40200 -64.22400 1.000 45.28345 308 GLN D O 1
ATOM 7911 N N . PRO C 1 298 ? 0.24800 14.54600 -65.42600 1.000 52.37372 309 PRO D N 1
ATOM 7912 C CA . PRO C 1 298 ? 0.57500 13.81300 -66.65300 1.000 55.60310 309 PRO D CA 1
ATOM 7913 C C . PRO C 1 298 ? -0.56200 13.80500 -67.66500 1.000 60.38528 309 PRO D C 1
ATOM 7914 O O . PRO C 1 298 ? -1.70200 13.48100 -67.32300 1.000 60.79578 309 PRO D O 1
ATOM 7918 N N . TRP C 1 299 ? -0.25600 14.15200 -68.90900 1.000 58.28347 310 TRP D N 1
ATOM 7919 C CA . TRP C 1 299 ? -1.26800 14.11400 -69.94500 1.000 59.86286 310 TRP D CA 1
ATOM 7920 C C . TRP C 1 299 ? -1.52100 12.67100 -70.34700 1.000 60.92145 310 TRP D C 1
ATOM 7921 O O . TRP C 1 299 ? -0.58200 11.89800 -70.55200 1.000 63.90697 310 TRP D O 1
ATOM 7932 N N . HIS C 1 300 ? -2.79800 12.34800 -70.49300 1.000 59.83391 311 HIS D N 1
ATOM 7933 C CA . HIS C 1 300 ? -3.18200 11.00800 -70.98500 1.000 65.36194 311 HIS D CA 1
ATOM 7934 C C . HIS C 1 300 ? -3.94800 11.23000 -72.28200 1.000 66.68804 311 HIS D C 1
ATOM 7935 O O . HIS C 1 300 ? -4.53000 12.30800 -72.42700 1.000 73.61665 311 HIS D O 1
ATOM 7942 N N . ASP C 1 301 ? -3.94400 10.26000 -73.18700 1.000 74.40157 312 ASP D N 1
ATOM 7943 C CA . ASP C 1 301 ? -4.59500 10.44900 -74.50700 1.000 73.12397 312 ASP D CA 1
ATOM 7944 C C . ASP C 1 301 ? -6.05900 10.82600 -74.30000 1.000 71.25550 312 ASP D C 1
ATOM 7945 O O . ASP C 1 301 ? -6.87200 9.93100 -74.04400 1.000 77.85521 312 ASP D O 1
ATOM 7950 N N . ILE C 1 302 ? -6.37600 12.11100 -74.39400 1.000 67.12351 313 ILE D N 1
ATOM 7951 C CA . ILE C 1 302 ? -7.79900 12.53000 -74.28600 1.000 65.89988 313 ILE D CA 1
ATOM 7952 C C . ILE C 1 302 ? -8.23400 13.09500 -75.63200 1.000 65.42596 313 ILE D C 1
ATOM 7953 O O . ILE C 1 302 ? -7.56000 14.01000 -76.12000 1.000 68.51199 313 ILE D O 1
ATOM 7958 N N . SER C 1 303 ? -9.29100 12.54100 -76.21900 1.000 57.07291 314 SER D N 1
ATOM 7959 C CA . SER C 1 303 ? -9.82500 13.11300 -77.44200 1.000 52.94125 314 SER D CA 1
ATOM 7960 C C . SER C 1 303 ? -10.10900 14.59600 -77.25100 1.000 55.12540 314 SER D C 1
ATOM 7961 O O . SER C 1 303 ? -10.33900 15.06800 -76.13200 1.000 56.79515 314 SER D O 1
ATOM 7964 N N . ALA C 1 304 ? -10.08000 15.34100 -78.35900 1.000 60.69257 315 ALA D N 1
ATOM 7965 C CA . ALA C 1 304 ? -10.42800 16.75500 -78.28400 1.000 58.50340 315 ALA D CA 1
ATOM 7966 C C . ALA C 1 304 ? -11.91100 16.94000 -77.99500 1.000 52.36594 315 ALA D C 1
ATOM 7967 O O . ALA C 1 304 ? -12.30600 17.95800 -77.41100 1.000 51.51497 315 ALA D O 1
ATOM 7969 N N . LYS C 1 305 ? -12.74600 15.96800 -78.37400 1.000 53.13917 316 LYS D N 1
ATOM 7970 C CA . LYS C 1 305 ? -14.14500 16.03300 -77.96300 1.000 56.49598 316 LYS D CA 1
ATOM 7971 C C . LYS C 1 305 ? -14.25400 15.91000 -76.44500 1.000 56.03092 316 LYS D C 1
ATOM 7972 O O . LYS C 1 305 ? -14.90800 16.73500 -75.79300 1.000 54.34363 316 LYS D O 1
ATOM 7978 N N . HIS C 1 306 ? -13.54600 14.93400 -75.85200 1.000 54.90703 317 HIS D N 1
ATOM 7979 C CA . HIS C 1 306 ? -13.65900 14.71300 -74.40900 1.000 53.21720 317 HIS D CA 1
ATOM 7980 C C . HIS C 1 306 ? -12.97700 15.82400 -73.60900 1.000 50.20587 317 HIS D C 1
ATOM 7981 O O . HIS C 1 306 ? -13.49400 16.24000 -72.56900 1.000 47.18980 317 HIS D O 1
ATOM 7988 N N . PHE C 1 307 ? -11.84000 16.34300 -74.09000 1.000 54.27305 318 PHE D N 1
ATOM 7989 C CA . PHE C 1 307 ? -11.19400 17.47400 -73.42500 1.000 48.94979 318 PHE D CA 1
ATOM 7990 C C . PHE C 1 307 ? -12.12000 18.68400 -73.36300 1.000 52.25650 318 PHE D C 1
ATOM 7991 O O . PHE C 1 307 ? -12.24400 19.33200 -72.31600 1.000 47.50380 318 PHE D O 1
ATOM 7999 N N . LEU C 1 308 ? -12.79100 19.00200 -74.47800 1.000 57.30281 319 LEU D N 1
ATOM 8000 C CA . LEU C 1 308 ? -13.64700 20.18600 -74.51000 1.000 51.22552 319 LEU D CA 1
ATOM 8001 C C . LEU C 1 308 ? -14.88100 20.00600 -73.63900 1.000 50.32103 319 LEU D C 1
ATOM 8002 O O . LEU C 1 308 ? -15.34100 20.96200 -72.99900 1.000 49.81874 319 LEU D O 1
ATOM 8007 N N . ASP C 1 309 ? -15.42700 18.78800 -73.59600 1.000 50.16520 320 ASP D N 1
ATOM 8008 C CA . ASP C 1 309 ? -16.44200 18.47300 -72.59600 1.000 53.40149 320 ASP D CA 1
ATOM 8009 C C . ASP C 1 309 ? -15.96700 18.84800 -71.19600 1.000 50.50353 320 ASP D C 1
ATOM 8010 O O . ASP C 1 309 ? -16.67800 19.52500 -70.44600 1.000 50.63364 320 ASP D O 1
ATOM 8015 N N . ILE C 1 310 ? -14.74000 18.44300 -70.84600 1.000 51.57430 321 ILE D N 1
ATOM 8016 C CA . ILE C 1 310 ? -14.23900 18.64500 -69.49300 1.000 46.96233 321 ILE D CA 1
ATOM 8017 C C . ILE C 1 310 ? -14.08200 20.12800 -69.19500 1.000 49.23381 321 ILE D C 1
ATOM 8018 O O . ILE C 1 310 ? -14.45600 20.59400 -68.11300 1.000 48.89570 321 ILE D O 1
ATOM 8023 N N . ILE C 1 311 ? -13.54100 20.89800 -70.14400 1.000 46.31246 322 ILE D N 1
ATOM 8024 C CA . ILE C 1 311 ? -13.50000 22.34900 -69.97200 1.000 44.93591 322 ILE D CA 1
ATOM 8025 C C . ILE C 1 311 ? -14.90900 22.89300 -69.76700 1.000 48.13244 322 ILE D C 1
ATOM 8026 O O . ILE C 1 311 ? -15.13500 23.82000 -68.98100 1.000 44.84239 322 ILE D O 1
ATOM 8031 N N . ASP C 1 312 ? -15.87600 22.34600 -70.49900 1.000 49.98050 323 ASP D N 1
ATOM 8032 C CA . ASP C 1 312 ? -17.22400 22.86700 -70.37800 1.000 48.40105 323 ASP D CA 1
ATOM 8033 C C . ASP C 1 312 ? -17.82100 22.51900 -69.02500 1.000 48.29447 323 ASP D C 1
ATOM 8034 O O . ASP C 1 312 ? -18.51000 23.35400 -68.41800 1.000 45.88971 323 ASP D O 1
ATOM 8039 N N . MET C 1 313 ? -17.56400 21.29300 -68.53400 1.000 48.63106 324 MET D N 1
ATOM 8040 C CA . MET C 1 313 ? -17.95600 20.91300 -67.17000 1.000 47.57394 324 MET D CA 1
ATOM 8041 C C . MET C 1 313 ? -17.23600 21.72800 -66.11600 1.000 44.78147 324 MET D C 1
ATOM 8042 O O . MET C 1 313 ? -17.67100 21.77400 -64.96700 1.000 45.49073 324 MET D O 1
ATOM 8047 N N . MET C 1 314 ? -16.16600 22.39200 -66.49600 1.000 43.88083 325 MET D N 1
ATOM 8048 C CA . MET C 1 314 ? -15.40000 23.19100 -65.56400 1.000 45.84984 325 MET D CA 1
ATOM 8049 C C . MET C 1 314 ? -16.01700 24.57800 -65.42000 1.000 47.00743 325 MET D C 1
ATOM 8050 O O . MET C 1 314 ? -15.84700 25.22400 -64.38100 1.000 47.04454 325 MET D O 1
ATOM 8055 N N . GLY C 1 315 ? -16.73800 25.04900 -66.44600 1.000 48.22228 326 GLY D N 1
ATOM 8056 C CA . GLY C 1 315 ? -17.27300 26.41000 -66.46600 1.000 44.70899 326 GLY D CA 1
ATOM 8057 C C . GLY C 1 315 ? -16.24600 27.52400 -66.60100 1.000 50.26397 326 GLY D C 1
ATOM 8058 O O . GLY C 1 315 ? -16.55300 28.68200 -66.29300 1.000 53.00246 326 GLY D O 1
ATOM 8059 N N . SER C 1 316 ? -15.02300 27.20700 -67.02600 1.000 46.45045 327 SER D N 1
ATOM 8060 C CA . SER C 1 316 ? -14.00100 28.22100 -67.25200 1.000 45.71702 327 SER D CA 1
ATOM 8061 C C . SER C 1 316 ? -12.89400 27.62100 -68.10800 1.000 47.91453 327 SER D C 1
ATOM 8062 O O . SER C 1 316 ? -12.66600 26.41000 -68.08700 1.000 50.21000 327 SER D O 1
ATOM 8065 N N . ASP C 1 317 ? -12.22500 28.47500 -68.88600 1.000 50.52687 328 ASP D N 1
ATOM 8066 C CA . ASP C 1 317 ? -10.98500 28.08000 -69.54300 1.000 48.63115 328 ASP D CA 1
ATOM 8067 C C . ASP C 1 317 ? -9.77000 28.73400 -68.89300 1.000 51.54284 328 ASP D C 1
ATOM 8068 O O . ASP C 1 317 ? -8.67100 28.70100 -69.45900 1.000 50.05353 328 ASP D O 1
ATOM 8073 N N . LYS C 1 318 ? -9.94800 29.30800 -67.69800 1.000 45.25328 329 LYS D N 1
ATOM 8074 C CA . LYS C 1 318 ? -8.87100 29.96600 -66.96800 1.000 50.21949 329 LYS D CA 1
ATOM 8075 C C . LYS C 1 318 ? -8.17700 29.04900 -65.95100 1.000 47.39637 329 LYS D C 1
ATOM 8076 O O . LYS C 1 318 ? -7.33100 29.52200 -65.19400 1.000 47.95725 329 LYS D O 1
ATOM 8082 N N . MET C 1 319 ? -8.50700 27.75800 -65.91800 1.000 46.13740 330 MET D N 1
ATOM 8083 C CA . MET C 1 319 ? -8.16300 26.92000 -64.78400 1.000 49.79394 330 MET D CA 1
ATOM 8084 C C . MET C 1 319 ? -7.03200 25.94900 -65.06000 1.000 49.89687 330 MET D C 1
ATOM 8085 O O . MET C 1 319 ? -6.42000 25.46300 -64.10100 1.000 47.26065 330 MET D O 1
ATOM 8090 N N . LEU C 1 320 ? -6.73800 25.65300 -66.32300 1.000 44.25076 331 LEU D N 1
ATOM 8091 C CA . LEU C 1 320 ? -5.71900 24.67300 -66.66100 1.000 43.22647 331 LEU D CA 1
ATOM 8092 C C . LEU C 1 320 ? -4.39800 25.36200 -66.98100 1.000 48.03646 331 LEU D C 1
ATOM 8093 O O . LEU C 1 320 ? -4.36800 26.48600 -67.48000 1.000 54.98145 331 LEU D O 1
ATOM 8098 N N . MET C 1 321 ? -3.29700 24.69100 -66.66100 1.000 49.72591 332 MET D N 1
ATOM 8099 C CA . MET C 1 321 ? -1.96800 25.22300 -66.93500 1.000 51.29678 332 MET D CA 1
ATOM 8100 C C . MET C 1 321 ? -1.11700 24.10600 -67.50300 1.000 51.13259 332 MET D C 1
ATOM 8101 O O . MET C 1 321 ? -1.43100 22.92300 -67.36100 1.000 54.84812 332 MET D O 1
ATOM 8106 N N . PHE C 1 322 ? -0.02800 24.48600 -68.14600 1.000 48.49937 333 PHE D N 1
ATOM 8107 C CA . PHE C 1 322 ? 0.84800 23.47600 -68.69200 1.000 49.75390 333 PHE D CA 1
ATOM 8108 C C . PHE C 1 322 ? 2.03000 23.23100 -67.76000 1.000 55.38920 333 PHE D C 1
ATOM 8109 O O . PHE C 1 322 ? 2.48500 24.12100 -67.03300 1.000 51.79593 333 PHE D O 1
ATOM 8117 N N . SER C 1 323 ? 2.52700 22.00200 -67.79800 1.000 54.91373 334 SER D N 1
ATOM 8118 C CA . SER C 1 323 ? 3.76900 21.67100 -67.13200 1.000 54.00070 334 SER D CA 1
ATOM 8119 C C . SER C 1 323 ? 4.37200 20.48100 -67.85100 1.000 53.95360 334 SER D C 1
ATOM 8120 O O . SER C 1 323 ? 3.66500 19.70000 -68.49200 1.000 52.95957 334 SER D O 1
ATOM 8123 N N . THR C 1 324 ? 5.68800 20.35900 -67.74600 1.000 53.97020 335 THR D N 1
ATOM 8124 C CA . THR C 1 324 ? 6.40200 19.24800 -68.36200 1.000 60.76585 335 THR D CA 1
ATOM 8125 C C . THR C 1 324 ? 6.77500 18.15300 -67.37400 1.000 61.11544 335 THR D C 1
ATOM 8126 O O . THR C 1 324 ? 6.90300 16.98800 -67.77000 1.000 61.68876 335 THR D O 1
ATOM 8130 N N . ASP C 1 325 ? 6.93000 18.51500 -66.09800 1.000 57.79621 336 ASP D N 1
ATOM 8131 C CA . ASP C 1 325 ? 7.47000 17.63700 -65.07000 1.000 61.51166 336 ASP D CA 1
ATOM 8132 C C . ASP C 1 325 ? 8.88100 17.18500 -65.40900 1.000 58.10425 336 ASP D C 1
ATOM 8133 O O . ASP C 1 325 ? 9.28400 16.07700 -65.06100 1.000 60.55738 336 ASP D O 1
ATOM 8138 N N . TYR C 1 326 ? 9.64000 18.02300 -66.09400 1.000 57.62494 337 TYR D N 1
ATOM 8139 C CA . TYR C 1 326 ? 11.02800 17.68200 -66.33500 1.000 61.49655 337 TYR D CA 1
ATOM 8140 C C . TYR C 1 326 ? 11.76000 17.60100 -64.99500 1.000 60.76469 337 TYR D C 1
ATOM 8141 O O . TYR C 1 326 ? 11.57800 18.47800 -64.13900 1.000 55.29159 337 TYR D O 1
ATOM 8150 N N . PRO C 1 327 ? 12.59500 16.56400 -64.77400 1.000 58.61398 338 PRO D N 1
ATOM 8151 C CA . PRO C 1 327 ? 12.95300 15.50400 -65.72800 1.000 58.90828 338 PRO D CA 1
ATOM 8152 C C . PRO C 1 327 ? 12.29500 14.13600 -65.53900 1.000 60.96016 338 PRO D C 1
ATOM 8153 O O . PRO C 1 327 ? 12.98200 13.14100 -65.73700 1.000 64.16192 338 PRO D O 1
ATOM 8157 N N . HIS C 1 328 ? 11.01100 14.07100 -65.20400 1.000 60.60731 339 HIS D N 1
ATOM 8158 C CA . HIS C 1 328 ? 10.41200 12.80600 -64.80400 1.000 61.71490 339 HIS D CA 1
ATOM 8159 C C . HIS C 1 328 ? 9.96200 11.98600 -66.01800 1.000 64.65879 339 HIS D C 1
ATOM 8160 O O . HIS C 1 328 ? 9.81600 12.49800 -67.13200 1.000 63.22267 339 HIS D O 1
ATOM 8167 N N . TRP C 1 329 ? 9.75000 10.68400 -65.78400 1.000 67.39740 340 TRP D N 1
ATOM 8168 C CA . TRP C 1 329 ? 9.56300 9.74400 -66.89100 1.000 62.41975 340 TRP D CA 1
ATOM 8169 C C . TRP C 1 329 ? 8.33400 10.08800 -67.71600 1.000 62.83068 340 TRP D C 1
ATOM 8170 O O . TRP C 1 329 ? 8.35200 9.96300 -68.94500 1.000 68.57909 340 TRP D O 1
ATOM 8181 N N . ASP C 1 330 ? 7.25500 10.52200 -67.06600 1.000 61.26259 341 ASP D N 1
ATOM 8182 C CA . ASP C 1 330 ? 6.05600 10.94200 -67.77600 1.000 60.90353 341 ASP D CA 1
ATOM 8183 C C . ASP C 1 330 ? 6.11400 12.40800 -68.19600 1.000 61.23492 341 ASP D C 1
ATOM 8184 O O . ASP C 1 330 ? 5.06600 13.06600 -68.29400 1.000 60.57159 341 ASP D O 1
ATOM 8189 N N . PHE C 1 331 ? 7.32300 12.92900 -68.44000 1.000 63.48535 342 PHE D N 1
ATOM 8190 C CA . PHE C 1 331 ? 7.53800 14.23400 -69.06200 1.000 65.97881 342 PHE D CA 1
ATOM 8191 C C . PHE C 1 331 ? 6.60900 14.45800 -70.25700 1.000 65.85228 342 PHE D C 1
ATOM 8192 O O . PHE C 1 331 ? 6.41100 13.56300 -71.08800 1.000 61.60421 342 PHE D O 1
ATOM 8200 N N . ASP C 1 332 ? 6.04200 15.66500 -70.33900 1.000 64.13790 343 ASP D N 1
ATOM 8201 C CA . ASP C 1 332 ? 5.07200 16.03600 -71.37100 1.000 65.64615 343 ASP D CA 1
ATOM 8202 C C . ASP C 1 332 ? 5.68600 17.10400 -72.28100 1.000 65.82461 343 ASP D C 1
ATOM 8203 O O . ASP C 1 332 ? 6.06700 18.18100 -71.80500 1.000 63.57858 343 ASP D O 1
ATOM 8208 N N . ALA C 1 333 ? 5.79200 16.80600 -73.59000 1.000 66.04033 344 ALA D N 1
ATOM 8209 C CA . ALA C 1 333 ? 6.43500 17.88800 -74.34400 1.000 63.46408 344 ALA D CA 1
ATOM 8210 C C . ALA C 1 333 ? 5.41000 18.95200 -74.75300 1.000 60.20192 344 ALA D C 1
ATOM 8211 O O . ALA C 1 333 ? 4.29800 18.61200 -75.16400 1.000 64.97517 344 ALA D O 1
ATOM 8213 N N . PRO C 1 334 ? 5.74700 20.24500 -74.65700 1.000 57.53634 345 PRO D N 1
ATOM 8214 C CA . PRO C 1 334 ? 4.71300 21.29300 -74.81200 1.000 61.60539 345 PRO D CA 1
ATOM 8215 C C . PRO C 1 334 ? 4.02800 21.36600 -76.18000 1.000 64.49912 345 PRO D C 1
ATOM 8216 O O . PRO C 1 334 ? 2.88600 21.84700 -76.25000 1.000 64.73595 345 PRO D O 1
ATOM 8220 N N . LYS C 1 335 ? 4.66600 20.92200 -77.26300 1.000 66.60616 346 LYS D N 1
ATOM 8221 C CA . LYS C 1 335 ? 4.02300 20.91100 -78.57500 1.000 62.60266 346 LYS D CA 1
ATOM 8222 C C . LYS C 1 335 ? 3.45900 19.54400 -78.95600 1.000 65.37894 346 LYS D C 1
ATOM 8223 O O . LYS C 1 335 ? 2.96600 19.38100 -80.07300 1.000 74.61864 346 LYS D O 1
ATOM 8229 N N . ARG C 1 336 ? 3.51800 18.55900 -78.07000 1.000 65.71359 347 ARG D N 1
ATOM 8230 C CA . ARG C 1 336 ? 3.03900 17.22500 -78.38300 1.000 64.51570 347 ARG D CA 1
ATOM 8231 C C . ARG C 1 336 ? 1.90200 16.76500 -77.48500 1.000 64.24981 347 ARG D C 1
ATOM 8232 O O . ARG C 1 336 ? 1.38600 15.66100 -77.70700 1.000 74.43827 347 ARG D O 1
ATOM 8240 N N . THR C 1 337 ? 1.48000 17.56500 -76.49500 1.000 59.83085 348 THR D N 1
ATOM 8241 C CA . THR C 1 337 ? 0.48800 17.11500 -75.51100 1.000 63.73646 348 THR D CA 1
ATOM 8242 C C . THR C 1 337 ? -0.94500 17.52100 -75.85500 1.000 62.35046 348 THR D C 1
ATOM 8243 O O . THR C 1 337 ? -1.80400 16.64900 -76.03800 1.000 63.44778 348 THR D O 1
ATOM 8247 N N . LEU C 1 338 ? -1.23100 18.82200 -75.93600 1.000 55.64970 349 LEU D N 1
ATOM 8248 C CA . LEU C 1 338 ? -2.61300 19.25500 -76.09100 1.000 58.07987 349 LEU D CA 1
ATOM 8249 C C . LEU C 1 338 ? -3.23100 18.69500 -77.37400 1.000 63.86270 349 LEU D C 1
ATOM 8250 O O . LEU C 1 338 ? -2.53600 18.50200 -78.38000 1.000 61.79145 349 LEU D O 1
ATOM 8255 N N . PRO C 1 339 ? -4.53100 18.41200 -77.36800 1.000 64.48881 350 PRO D N 1
ATOM 8256 C CA . PRO C 1 339 ? -5.18200 17.89700 -78.58300 1.000 65.20913 350 PRO D CA 1
ATOM 8257 C C . PRO C 1 339 ? -5.09700 18.91600 -79.71000 1.000 68.25980 350 PRO D C 1
ATOM 8258 O O . PRO C 1 339 ? -5.29700 20.11900 -79.48200 1.000 67.20312 350 PRO D O 1
ATOM 8262 N N . PRO C 1 340 ? -4.78700 18.47900 -80.94300 1.000 67.23161 351 PRO D N 1
ATOM 8263 C CA . PRO C 1 340 ? -4.45100 19.45100 -81.98900 1.000 64.17441 351 PRO D CA 1
ATOM 8264 C C . PRO C 1 340 ? -5.65100 20.25600 -82.43800 1.000 65.41459 351 PRO D C 1
ATOM 8265 O O . PRO C 1 340 ? -5.49200 21.41700 -82.84100 1.000 63.31748 351 PRO D O 1
ATOM 8269 N N . LYS C 1 341 ? -6.84900 19.68600 -82.33600 1.000 64.58648 352 LYS D N 1
ATOM 8270 C CA . LYS C 1 341 ? -8.07200 20.30400 -82.80700 1.000 62.29918 352 LYS D CA 1
ATOM 8271 C C . LYS C 1 341 ? -8.62400 21.38000 -81.87600 1.000 60.44379 352 LYS D C 1
ATOM 8272 O O . LYS C 1 341 ? -9.73900 21.84100 -82.11200 1.000 71.34567 352 LYS D O 1
ATOM 8278 N N . ILE C 1 342 ? -7.93000 21.80400 -80.85200 1.000 61.88461 353 ILE D N 1
ATOM 8279 C CA . ILE C 1 342 ? -8.51700 22.83400 -80.00000 1.000 61.91090 353 ILE D CA 1
ATOM 8280 C C . ILE C 1 342 ? -8.10000 24.19500 -80.53200 1.000 58.49479 353 ILE D C 1
ATOM 8281 O O . ILE C 1 342 ? -7.04100 24.35100 -81.15800 1.000 64.03221 353 ILE D O 1
ATOM 8286 N N . SER C 1 343 ? -8.96400 25.18200 -80.29700 1.000 50.49893 354 SER D N 1
ATOM 8287 C CA . SER C 1 343 ? -8.72800 26.54300 -80.75600 1.000 51.04490 354 SER D CA 1
ATOM 8288 C C . SER C 1 343 ? -7.36300 27.04500 -80.30200 1.000 57.46801 354 SER D C 1
ATOM 8289 O O . SER C 1 343 ? -6.88000 26.70400 -79.22500 1.000 64.20620 354 SER D O 1
ATOM 8292 N N . ASP C 1 344 ? -6.73100 27.87100 -81.13200 1.000 61.22785 355 ASP D N 1
ATOM 8293 C CA . ASP C 1 344 ? -5.47500 28.48500 -80.72300 1.000 56.47735 355 ASP D CA 1
ATOM 8294 C C . ASP C 1 344 ? -5.66200 29.36000 -79.49800 1.000 58.11487 355 ASP D C 1
ATOM 8295 O O . ASP C 1 344 ? -4.72200 29.53300 -78.71700 1.000 66.99671 355 ASP D O 1
ATOM 8300 N N . ASP C 1 345 ? -6.86600 29.91000 -79.30700 1.000 62.45878 356 ASP D N 1
ATOM 8301 C CA . ASP C 1 345 ? -7.14700 30.73600 -78.12700 1.000 63.14480 356 ASP D CA 1
ATOM 8302 C C . ASP C 1 345 ? -6.99200 29.92400 -76.84700 1.000 61.01570 356 ASP D C 1
ATOM 8303 O O . ASP C 1 345 ? -6.28200 30.32500 -75.91400 1.000 62.02749 356 ASP D O 1
ATOM 8308 N N . LEU C 1 346 ? -7.66600 28.77400 -76.79300 1.000 60.84362 357 LEU D N 1
ATOM 8309 C CA . LEU C 1 346 ? -7.49700 27.83700 -75.69100 1.000 61.94518 357 LEU D CA 1
ATOM 8310 C C . LEU C 1 346 ? -6.04000 27.41700 -75.55600 1.000 60.49823 357 LEU D C 1
ATOM 8311 O O . LEU C 1 346 ? -5.44800 27.55700 -74.48400 1.000 59.05146 357 LEU D O 1
ATOM 8316 N N . LYS C 1 347 ? -5.44600 26.91900 -76.64900 1.000 56.48949 358 LYS D N 1
ATOM 8317 C CA . LYS C 1 347 ? -4.05400 26.48200 -76.63600 1.000 54.39340 358 LYS D CA 1
ATOM 8318 C C . LYS C 1 347 ? -3.15200 27.50900 -75.95900 1.000 60.68667 358 LYS D C 1
ATOM 8319 O O . LYS C 1 347 ? -2.28200 27.15500 -75.15400 1.000 60.25176 358 LYS D O 1
ATOM 8325 N N . ASN C 1 348 ? -3.35800 28.79500 -76.24400 1.000 61.59965 359 ASN D N 1
ATOM 8326 C CA . ASN C 1 348 ? -2.47300 29.79100 -75.64800 1.000 60.45903 359 ASN D CA 1
ATOM 8327 C C . ASN C 1 348 ? -2.82000 30.05900 -74.18900 1.000 56.75457 359 ASN D C 1
ATOM 8328 O O . ASN C 1 348 ? -1.95900 30.48800 -73.41500 1.000 60.26264 359 ASN D O 1
ATOM 8333 N N . LYS C 1 349 ? -4.06800 29.82900 -73.79600 1.000 57.85002 360 LYS D N 1
ATOM 8334 C CA . LYS C 1 349 ? -4.43600 30.07200 -72.41000 1.000 56.64183 360 LYS D CA 1
ATOM 8335 C C . LYS C 1 349 ? -3.81700 29.01800 -71.50800 1.000 59.77690 360 LYS D C 1
ATOM 8336 O O . LYS C 1 349 ? -3.27700 29.33200 -70.43400 1.000 56.90075 360 LYS D O 1
ATOM 8342 N N . ILE C 1 350 ? -3.84400 27.76700 -71.96100 1.000 55.90241 361 ILE D N 1
ATOM 8343 C CA . ILE C 1 350 ? -3.29600 26.67400 -71.18100 1.000 53.98543 361 ILE D CA 1
ATOM 8344 C C . ILE C 1 350 ? -1.77800 26.69200 -71.23300 1.000 57.05986 361 ILE D C 1
ATOM 8345 O O . ILE C 1 350 ? -1.10800 26.43100 -70.22300 1.000 58.19562 361 ILE D O 1
ATOM 8350 N N . LEU C 1 351 ? -1.20900 27.01600 -72.39400 1.000 54.12025 362 LEU D N 1
ATOM 8351 C CA . LEU C 1 351 ? 0.24000 27.00300 -72.51900 1.000 54.86948 362 LEU D CA 1
ATOM 8352 C C . LEU C 1 351 ? 0.90700 28.19800 -71.85100 1.000 58.84787 362 LEU D C 1
ATOM 8353 O O . LEU C 1 351 ? 2.08700 28.10200 -71.49200 1.000 59.43344 362 LEU D O 1
ATOM 8358 N N . TYR C 1 352 ? 0.18700 29.30400 -71.63700 1.000 56.96639 363 TYR D N 1
ATOM 8359 C CA . TYR C 1 352 ? 0.86800 30.52900 -71.23700 1.000 54.73428 363 TYR D CA 1
ATOM 8360 C C . TYR C 1 352 ? 0.01500 31.46200 -70.37600 1.000 58.91594 363 TYR D C 1
ATOM 8361 O O . TYR C 1 352 ? 0.46200 31.94400 -69.32900 1.000 59.95320 363 TYR D O 1
ATOM 8370 N N . GLU C 1 353 ? -1.20800 31.75200 -70.80000 1.000 60.10295 364 GLU D N 1
ATOM 8371 C CA . GLU C 1 353 ? -1.90100 32.89400 -70.21100 1.000 59.39282 364 GLU D CA 1
ATOM 8372 C C . GLU C 1 353 ? -2.40600 32.59100 -68.80900 1.000 56.09535 364 GLU D C 1
ATOM 8373 O O . GLU C 1 353 ? -2.37400 33.46600 -67.93200 1.000 58.89474 364 GLU D O 1
ATOM 8379 N N . ASN C 1 354 ? -2.91600 31.37700 -68.58300 1.000 54.10604 365 ASN D N 1
ATOM 8380 C CA . ASN C 1 354 ? -3.45300 31.06600 -67.26200 1.000 53.52095 365 ASN D CA 1
ATOM 8381 C C . ASN C 1 354 ? -2.35600 31.12600 -66.21200 1.000 52.45182 365 ASN D C 1
ATOM 8382 O O . ASN C 1 354 ? -2.54600 31.72600 -65.14700 1.000 54.17743 365 ASN D O 1
ATOM 8387 N N . ALA C 1 355 ? -1.18200 30.55400 -66.52500 1.000 51.48475 366 ALA D N 1
ATOM 8388 C CA . ALA C 1 355 ? -0.02700 30.63200 -65.63000 1.000 55.93855 366 ALA D CA 1
ATOM 8389 C C . ALA C 1 355 ? 0.46900 32.05800 -65.47800 1.000 54.54073 366 ALA D C 1
ATOM 8390 O O . ALA C 1 355 ? 0.76800 32.49600 -64.36400 1.000 60.22849 366 ALA D O 1
ATOM 8392 N N . ARG C 1 356 ? 0.57600 32.78800 -66.59000 1.000 59.77495 367 ARG D N 1
ATOM 8393 C CA . ARG C 1 356 ? 1.10300 34.14800 -66.55100 1.000 58.35146 367 ARG D CA 1
ATOM 8394 C C . ARG C 1 356 ? 0.26900 35.03200 -65.64100 1.000 60.38187 367 ARG D C 1
ATOM 8395 O O . ARG C 1 356 ? 0.81200 35.84600 -64.88000 1.000 63.58539 367 ARG D O 1
ATOM 8403 N N . GLU C 1 357 ? -1.05300 34.87700 -65.69600 1.000 58.91296 368 GLU D N 1
ATOM 8404 C CA . GLU C 1 357 ? -1.91700 35.61000 -64.77500 1.000 64.44924 368 GLU D CA 1
ATOM 8405 C C . GLU C 1 357 ? -1.67600 35.17500 -63.32600 1.000 62.03844 368 GLU D C 1
ATOM 8406 O O . GLU C 1 357 ? -1.64000 36.01400 -62.41400 1.000 60.38360 368 GLU D O 1
ATOM 8412 N N . LEU C 1 358 ? -1.47300 33.86700 -63.10800 1.000 61.55504 369 LEU D N 1
ATOM 8413 C CA . LEU C 1 358 ? -1.27800 33.33300 -61.75900 1.000 61.50537 369 LEU D CA 1
ATOM 8414 C C . LEU C 1 358 ? -0.04500 33.92500 -61.09200 1.000 60.50999 369 LEU D C 1
ATOM 8415 O O . LEU C 1 358 ? -0.05900 34.22900 -59.89400 1.000 61.00068 369 LEU D O 1
ATOM 8420 N N . TYR C 1 359 ? 1.03600 34.07000 -61.84200 1.000 59.82340 370 TYR D N 1
ATOM 8421 C CA . TYR C 1 359 ? 2.30300 34.48500 -61.28000 1.000 57.85765 370 TYR D CA 1
ATOM 8422 C C . TYR C 1 359 ? 2.60500 35.95200 -61.52800 1.000 64.78187 370 TYR D C 1
ATOM 8423 O O . TYR C 1 359 ? 3.75600 36.36800 -61.35600 1.000 64.42791 370 TYR D O 1
ATOM 8432 N N . ASN C 1 360 ? 1.59900 36.74100 -61.92900 1.000 70.03097 371 ASN D N 1
ATOM 8433 C CA . ASN C 1 360 ? 1.77800 38.17000 -62.20900 1.000 67.98851 371 ASN D CA 1
ATOM 8434 C C . ASN C 1 360 ? 2.92000 38.39200 -63.19600 1.000 66.10055 371 ASN D C 1
ATOM 8435 O O . ASN C 1 360 ? 3.74300 39.29500 -63.03000 1.000 69.28206 371 ASN D O 1
ATOM 8440 N N . LEU C 1 361 ? 2.98400 37.53700 -64.21200 1.000 58.65670 372 LEU D N 1
ATOM 8441 C CA . LEU C 1 361 ? 4.10800 37.51100 -65.13900 1.000 62.77270 372 LEU D CA 1
ATOM 8442 C C . LEU C 1 361 ? 3.85700 38.42700 -66.32800 1.000 69.34423 372 LEU D C 1
ATOM 8443 O O . LEU C 1 361 ? 2.80600 39.06300 -66.40800 1.000 69.82341 372 LEU D O 1
ATOM 8449 N N . LYS D 1 18 ? 31.34300 -20.42500 -21.28800 1.000 65.12778 29 LYS H N 1
ATOM 8450 C CA . LYS D 1 18 ? 31.15400 -19.41800 -20.26000 1.000 62.02246 29 LYS H CA 1
ATOM 8451 C C . LYS D 1 18 ? 30.24700 -18.23300 -20.68800 1.000 67.21807 29 LYS H C 1
ATOM 8452 O O . LYS D 1 18 ? 29.75900 -17.52200 -19.80900 1.000 74.56245 29 LYS H O 1
ATOM 8458 N N . VAL D 1 19 ? 29.98600 -18.01600 -21.98400 1.000 66.43275 30 VAL H N 1
ATOM 8459 C CA . VAL D 1 19 ? 29.10300 -16.91200 -22.40400 1.000 66.50624 30 VAL H CA 1
ATOM 8460 C C . VAL D 1 19 ? 28.43300 -17.21000 -23.75100 1.000 64.32306 30 VAL H C 1
ATOM 8461 O O . VAL D 1 19 ? 29.10500 -17.52400 -24.73900 1.000 65.38488 30 VAL H O 1
ATOM 8465 N N . ILE D 1 20 ? 27.10600 -17.06300 -23.79700 1.000 60.49539 31 ILE H N 1
ATOM 8466 C CA . ILE D 1 20 ? 26.31300 -17.12400 -25.03000 1.000 59.84334 31 ILE H CA 1
ATOM 8467 C C . ILE D 1 20 ? 25.80600 -15.72000 -25.34700 1.000 57.89081 31 ILE H C 1
ATOM 8468 O O . ILE D 1 20 ? 25.08200 -15.12200 -24.53600 1.000 59.27724 31 ILE H O 1
ATOM 8473 N N . ASP D 1 21 ? 26.16600 -15.19200 -26.52200 1.000 56.79380 32 ASP H N 1
ATOM 8474 C CA . ASP D 1 21 ? 25.76200 -13.83800 -26.91000 1.000 57.58998 32 ASP H CA 1
ATOM 8475 C C . ASP D 1 21 ? 24.47200 -13.88500 -27.72900 1.000 58.14864 32 ASP H C 1
ATOM 8476 O O . ASP D 1 21 ? 24.43400 -14.48200 -28.81500 1.000 53.67854 32 ASP H O 1
ATOM 8481 N N . THR D 1 22 ? 23.42300 -13.23800 -27.21000 1.000 57.74688 33 THR H N 1
ATOM 8482 C CA . THR D 1 22 ? 22.07600 -13.38200 -27.75200 1.000 57.27132 33 THR H CA 1
ATOM 8483 C C . THR D 1 22 ? 21.67800 -12.25800 -28.70100 1.000 58.04802 33 THR H C 1
ATOM 8484 O O . THR D 1 22 ? 20.58000 -12.31200 -29.26800 1.000 66.71194 33 THR H O 1
ATOM 8488 N N . ASP D 1 23 ? 22.53300 -11.25600 -28.90400 1.000 52.56590 34 ASP H N 1
ATOM 8489 C CA . ASP D 1 23 ? 22.26000 -10.22200 -29.89900 1.000 55.10022 34 ASP H CA 1
ATOM 8490 C C . ASP D 1 23 ? 23.54500 -9.83200 -30.61800 1.000 55.04873 34 ASP H C 1
ATOM 8491 O O . ASP D 1 23 ? 24.34900 -9.06000 -30.08100 1.000 52.70003 34 ASP H O 1
ATOM 8496 N N . ILE D 1 24 ? 23.71000 -10.32500 -31.84700 1.000 55.56381 35 ILE H N 1
ATOM 8497 C CA . ILE D 1 24 ? 24.76100 -9.85100 -32.74200 1.000 58.77045 35 ILE H CA 1
ATOM 8498 C C . ILE D 1 24 ? 24.16400 -9.43100 -34.08000 1.000 54.49503 35 ILE H C 1
ATOM 8499 O O . ILE D 1 24 ? 23.33200 -10.14200 -34.65700 1.000 52.70764 35 ILE H O 1
ATOM 8504 N N . HIS D 1 25 ? 24.61100 -8.28300 -34.58400 1.000 51.70717 36 HIS H N 1
ATOM 8505 C CA . HIS D 1 25 ? 24.08400 -7.71100 -35.82000 1.000 55.55370 36 HIS H CA 1
ATOM 8506 C C . HIS D 1 25 ? 25.14200 -7.78400 -36.91100 1.000 55.31300 36 HIS H C 1
ATOM 8507 O O . HIS D 1 25 ? 25.83800 -6.81100 -37.20200 1.000 56.73587 36 HIS H O 1
ATOM 8514 N N . HIS D 1 26 ? 25.24500 -8.95300 -37.52900 1.000 49.95393 37 HIS H N 1
ATOM 8515 C CA . HIS D 1 26 ? 25.93900 -9.04500 -38.79900 1.000 58.99222 37 HIS H CA 1
ATOM 8516 C C . HIS D 1 26 ? 25.07300 -8.44900 -39.90200 1.000 59.90938 37 HIS H C 1
ATOM 8517 O O . HIS D 1 26 ? 23.84800 -8.35900 -39.77300 1.000 61.59589 37 HIS H O 1
ATOM 8524 N N . ASP D 1 27 ? 25.73100 -8.03000 -40.97600 1.000 59.20029 38 ASP H N 1
ATOM 8525 C CA . ASP D 1 27 ? 24.96800 -7.35800 -42.04800 1.000 57.96484 38 ASP H CA 1
ATOM 8526 C C . ASP D 1 27 ? 25.60800 -7.54000 -43.40900 1.000 57.41503 38 ASP H C 1
ATOM 8527 O O . ASP D 1 27 ? 26.74400 -8.01800 -43.48000 1.000 56.89857 38 ASP H O 1
ATOM 8532 N N . ILE D 1 28 ? 24.85400 -7.22800 -44.44500 1.000 62.34050 39 ILE H N 1
ATOM 8533 C CA . ILE D 1 28 ? 25.36200 -7.20100 -45.80900 1.000 57.41650 39 ILE H CA 1
ATOM 8534 C C . ILE D 1 28 ? 26.12700 -5.90200 -46.00600 1.000 58.69175 39 ILE H C 1
ATOM 8535 O O . ILE D 1 28 ? 25.76900 -4.85800 -45.44900 1.000 62.10114 39 ILE H O 1
ATOM 8540 N N . ALA D 1 29 ? 27.18600 -5.95900 -46.81600 1.000 64.16538 40 ALA H N 1
ATOM 8541 C CA . ALA D 1 29 ? 27.98400 -4.77000 -47.10700 1.000 63.51864 40 ALA H CA 1
ATOM 8542 C C . ALA D 1 29 ? 27.30200 -3.83800 -48.10000 1.000 63.21315 40 ALA H C 1
ATOM 8543 O O . ALA D 1 29 ? 27.58900 -2.63100 -48.11100 1.000 58.23765 40 ALA H O 1
ATOM 8545 N N . SER D 1 30 ? 26.42200 -4.37900 -48.94300 1.000 62.32365 41 SER H N 1
ATOM 8546 C CA . SER D 1 30 ? 25.68600 -3.61400 -49.94400 1.000 62.70043 41 SER H CA 1
ATOM 8547 C C . SER D 1 30 ? 24.45500 -4.41600 -50.34200 1.000 63.44631 41 SER H C 1
ATOM 8548 O O . SER D 1 30 ? 24.35300 -5.61600 -50.06600 1.000 59.56697 41 SER H O 1
ATOM 8551 N N . VAL D 1 31 ? 23.51800 -3.73800 -51.00900 1.000 59.88850 42 VAL H N 1
ATOM 8552 C CA . VAL D 1 31 ? 22.35400 -4.43900 -51.53800 1.000 59.12089 42 VAL H CA 1
ATOM 8553 C C . VAL D 1 31 ? 22.78000 -5.52100 -52.53000 1.000 64.53824 42 VAL H C 1
ATOM 8554 O O . VAL D 1 31 ? 22.08300 -6.53100 -52.70300 1.000 60.98002 42 VAL H O 1
ATOM 8558 N N . ASP D 1 32 ? 23.94200 -5.34500 -53.17000 1.000 67.34128 43 ASP H N 1
ATOM 8559 C CA . ASP D 1 32 ? 24.43400 -6.32000 -54.14000 1.000 67.06548 43 ASP H CA 1
ATOM 8560 C C . ASP D 1 32 ? 24.63000 -7.70700 -53.53400 1.000 66.18376 43 ASP H C 1
ATOM 8561 O O . ASP D 1 32 ? 24.47000 -8.71000 -54.24400 1.000 68.72726 43 ASP H O 1
ATOM 8566 N N . ASP D 1 33 ? 24.97800 -7.80100 -52.24000 1.000 59.17074 44 ASP H N 1
ATOM 8567 C CA . ASP D 1 33 ? 25.18300 -9.12600 -51.65100 1.000 61.60247 44 ASP H CA 1
ATOM 8568 C C . ASP D 1 33 ? 23.94600 -9.99900 -51.76100 1.000 61.17741 44 ASP H C 1
ATOM 8569 O O . ASP D 1 33 ? 24.05400 -11.22700 -51.67200 1.000 61.83948 44 ASP H O 1
ATOM 8574 N N . LEU D 1 34 ? 22.77500 -9.39800 -51.96000 1.000 62.95821 45 LEU H N 1
ATOM 8575 C CA . LEU D 1 34 ? 21.56700 -10.19300 -52.12500 1.000 63.08615 45 LEU H CA 1
ATOM 8576 C C . LEU D 1 34 ? 21.45500 -10.80000 -53.52100 1.000 60.32634 45 LEU H C 1
ATOM 8577 O O . LEU D 1 34 ? 20.86500 -11.87800 -53.67800 1.000 58.75119 45 LEU H O 1
ATOM 8582 N N . VAL D 1 35 ? 22.02100 -10.13200 -54.53400 1.000 59.82625 46 VAL H N 1
ATOM 8583 C CA . VAL D 1 35 ? 21.71300 -10.48800 -55.92300 1.000 60.02299 46 VAL H CA 1
ATOM 8584 C C . VAL D 1 35 ? 21.99200 -11.95200 -56.23300 1.000 58.47197 46 VAL H C 1
ATOM 8585 O O . VAL D 1 35 ? 21.15100 -12.58800 -56.88800 1.000 60.95595 46 VAL H O 1
ATOM 8589 N N . PRO D 1 36 ? 23.11500 -12.55800 -55.80700 1.000 57.56742 47 PRO H N 1
ATOM 8590 C CA . PRO D 1 36 ? 23.32200 -13.99700 -56.07000 1.000 53.86900 47 PRO H CA 1
ATOM 8591 C C . PRO D 1 36 ? 22.21000 -14.90300 -55.57600 1.000 58.66383 47 PRO H C 1
ATOM 8592 O O . PRO D 1 36 ? 21.94200 -15.93400 -56.20500 1.000 63.01191 47 PRO H O 1
ATOM 8596 N N . TYR D 1 37 ? 21.56800 -14.57300 -54.45700 1.000 64.49539 48 TYR H N 1
ATOM 8597 C CA . TYR D 1 37 ? 20.58400 -15.46200 -53.85200 1.000 61.15804 48 TYR H CA 1
ATOM 8598 C C . TYR D 1 37 ? 19.18300 -15.22500 -54.37400 1.000 63.34664 48 TYR H C 1
ATOM 8599 O O . TYR D 1 37 ? 18.32000 -16.09600 -54.20400 1.000 61.51839 48 TYR H O 1
ATOM 8608 N N . LEU D 1 38 ? 18.95000 -14.08300 -55.01300 1.000 60.16761 49 LEU H N 1
ATOM 8609 C CA . LEU D 1 38 ? 17.65100 -13.78700 -55.59400 1.000 60.15517 49 LEU H CA 1
ATOM 8610 C C . LEU D 1 38 ? 17.46400 -14.50500 -56.93200 1.000 63.29861 49 LEU H C 1
ATOM 8611 O O . LEU D 1 38 ? 18.42100 -14.75900 -57.67600 1.000 62.79595 49 LEU H O 1
ATOM 8616 N N . SER D 1 39 ? 16.20900 -14.83600 -57.23100 1.000 60.98287 50 SER H N 1
ATOM 8617 C CA . SER D 1 39 ? 15.90000 -15.36400 -58.54300 1.000 61.95467 50 SER H CA 1
ATOM 8618 C C . SER D 1 39 ? 16.04800 -14.26300 -59.57700 1.000 64.64593 50 SER H C 1
ATOM 8619 O O . SER D 1 39 ? 16.20600 -13.08200 -59.24600 1.000 60.33426 50 SER H O 1
ATOM 8622 N N . ASP D 1 40 ? 15.97400 -14.66800 -60.85000 1.000 68.68317 51 ASP H N 1
ATOM 8623 C CA . ASP D 1 40 ? 16.22300 -13.73100 -61.94200 1.000 65.90872 51 ASP H CA 1
ATOM 8624 C C . ASP D 1 40 ? 15.20400 -12.60100 -61.94500 1.000 63.62537 51 ASP H C 1
ATOM 8625 O O . ASP D 1 40 ? 15.56500 -11.43700 -62.15400 1.000 66.17271 51 ASP H O 1
ATOM 8630 N N . HIS D 1 41 ? 13.92400 -12.92500 -61.71700 1.000 62.63589 52 HIS H N 1
ATOM 8631 C CA . HIS D 1 41 ? 12.89800 -11.88900 -61.61900 1.000 62.36341 52 HIS H CA 1
ATOM 8632 C C . HIS D 1 41 ? 13.28600 -10.83900 -60.58900 1.000 64.52706 52 HIS H C 1
ATOM 8633 O O . HIS D 1 41 ? 13.17900 -9.63400 -60.84300 1.000 66.32053 52 HIS H O 1
ATOM 8640 N N . TRP D 1 42 ? 13.77600 -11.27000 -59.43200 1.000 61.86745 53 TRP H N 1
ATOM 8641 C CA . TRP D 1 42 ? 14.02200 -10.32100 -58.36500 1.000 55.57552 53 TRP H CA 1
ATOM 8642 C C . TRP D 1 42 ? 15.39700 -9.68300 -58.44400 1.000 60.81659 53 TRP H C 1
ATOM 8643 O O . TRP D 1 42 ? 15.64800 -8.70100 -57.73500 1.000 61.23600 53 TRP H O 1
ATOM 8654 N N . LYS D 1 43 ? 16.29000 -10.19800 -59.28700 1.000 64.51353 54 LYS H N 1
ATOM 8655 C CA . LYS D 1 43 ? 17.60100 -9.56900 -59.41300 1.000 64.49688 54 LYS H CA 1
ATOM 8656 C C . LYS D 1 43 ? 17.47000 -8.18300 -60.02700 1.000 62.17381 54 LYS H C 1
ATOM 8657 O O . LYS D 1 43 ? 18.16500 -7.24500 -59.61800 1.000 60.10298 54 LYS H O 1
ATOM 8663 N N . ARG D 1 44 ? 16.55500 -8.02900 -60.98500 1.000 62.13579 55 ARG H N 1
ATOM 8664 C CA . ARG D 1 44 ? 16.41600 -6.74700 -61.66300 1.000 64.18306 55 ARG H CA 1
ATOM 8665 C C . ARG D 1 44 ? 16.08000 -5.63500 -60.68100 1.000 65.73500 55 ARG H C 1
ATOM 8666 O O . ARG D 1 44 ? 16.48200 -4.48300 -60.89200 1.000 63.98514 55 ARG H O 1
ATOM 8674 N N . TYR D 1 45 ? 15.38200 -5.96500 -59.58500 1.000 64.46108 56 TYR H N 1
ATOM 8675 C CA . TYR D 1 45 ? 14.95600 -4.93300 -58.64200 1.000 60.37553 56 TYR H CA 1
ATOM 8676 C C . TYR D 1 45 ? 16.15100 -4.23700 -58.01100 1.000 62.55103 56 TYR H C 1
ATOM 8677 O O . TYR D 1 45 ? 16.10400 -3.02500 -57.77300 1.000 63.32062 56 TYR H O 1
ATOM 8686 N N . ILE D 1 46 ? 17.24400 -4.96400 -57.78300 1.000 64.44973 57 ILE H N 1
ATOM 8687 C CA . ILE D 1 46 ? 18.48800 -4.33400 -57.34400 1.000 61.44730 57 ILE H CA 1
ATOM 8688 C C . ILE D 1 46 ? 19.36500 -3.95700 -58.53200 1.000 65.65781 57 ILE H C 1
ATOM 8689 O O . ILE D 1 46 ? 19.94000 -2.86400 -58.56500 1.000 59.97173 57 ILE H O 1
ATOM 8694 N N . THR D 1 47 ? 19.42700 -4.84200 -59.53300 1.000 65.60848 58 THR H N 1
ATOM 8695 C CA . THR D 1 47 ? 20.29100 -4.63700 -60.69200 1.000 65.35521 58 THR H CA 1
ATOM 8696 C C . THR D 1 47 ? 19.91200 -3.38500 -61.47100 1.000 71.12017 58 THR H C 1
ATOM 8697 O O . THR D 1 47 ? 20.75200 -2.50900 -61.70400 1.000 69.93616 58 THR H O 1
ATOM 8701 N N . GLU D 1 48 ? 18.65100 -3.28800 -61.90200 1.000 68.23562 59 GLU H N 1
ATOM 8702 C CA . GLU D 1 48 ? 18.25800 -2.24000 -62.82600 1.000 68.48303 59 GLU H CA 1
ATOM 8703 C C . GLU D 1 48 ? 17.12600 -1.34600 -62.33100 1.000 70.70060 59 GLU H C 1
ATOM 8704 O O . GLU D 1 48 ? 16.95500 -0.25500 -62.88000 1.000 71.53646 59 GLU H O 1
ATOM 8710 N N . TYR D 1 49 ? 16.37000 -1.74100 -61.30300 1.000 72.88868 60 TYR H N 1
ATOM 8711 C CA . TYR D 1 49 ? 15.37200 -0.83600 -60.73600 1.000 67.87140 60 TYR H CA 1
ATOM 8712 C C . TYR D 1 49 ? 15.90700 -0.06400 -59.54100 1.000 61.88411 60 TYR H C 1
ATOM 8713 O O . TYR D 1 49 ? 15.20200 0.79800 -59.01500 1.000 65.35148 60 TYR H O 1
ATOM 8722 N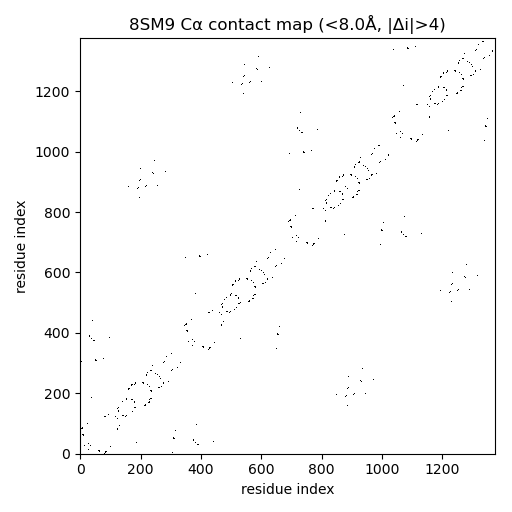 N . ASN D 1 50 ? 17.13400 -0.35300 -59.11400 1.000 63.48933 61 ASN H N 1
ATOM 8723 C CA . ASN D 1 50 ? 17.82700 0.45100 -58.11600 1.000 65.06188 61 ASN H CA 1
ATOM 8724 C C . ASN D 1 50 ? 17.09200 0.43800 -56.77800 1.000 63.47948 61 ASN H C 1
ATOM 8725 O O . ASN D 1 50 ? 16.94500 1.46500 -56.11300 1.000 62.48899 61 ASN H O 1
ATOM 8730 N N . TRP D 1 51 ? 16.63000 -0.73500 -56.36900 1.000 62.51334 62 TRP H N 1
ATOM 8731 C CA . TRP D 1 51 ? 15.95200 -0.82800 -55.08700 1.000 60.46135 62 TRP H CA 1
ATOM 8732 C C . TRP D 1 51 ? 16.94300 -0.70100 -53.94300 1.000 60.46240 62 TRP H C 1
ATOM 8733 O O . TRP D 1 51 ? 17.98700 -1.35700 -53.92400 1.000 61.66013 62 TRP H O 1
ATOM 8744 N N . LYS D 1 52 ? 16.58700 0.11100 -52.97000 1.000 57.05817 63 LYS H N 1
ATOM 8745 C CA . LYS D 1 52 ? 17.32200 0.23600 -51.73500 1.000 62.11678 63 LYS H CA 1
ATOM 8746 C C . LYS D 1 52 ? 16.34600 0.11600 -50.57300 1.000 60.35805 63 LYS H C 1
ATOM 8747 O O . LYS D 1 52 ? 15.17600 0.49200 -50.70400 1.000 63.97014 63 LYS H O 1
ATOM 8753 N N . PRO D 1 53 ? 16.78000 -0.45300 -49.44900 1.000 57.38005 64 PRO H N 1
ATOM 8754 C CA . PRO D 1 53 ? 15.88200 -0.60800 -48.29900 1.000 58.32012 64 PRO H CA 1
ATOM 8755 C C . PRO D 1 53 ? 15.65900 0.71100 -47.58700 1.000 56.25339 64 PRO H C 1
ATOM 8756 O O . PRO D 1 53 ? 16.59900 1.46800 -47.33400 1.000 59.81397 64 PRO H O 1
ATOM 8760 N N . ILE D 1 54 ? 14.40500 0.98200 -47.25700 1.000 55.34865 65 ILE H N 1
ATOM 8761 C CA . ILE D 1 54 ? 14.02300 2.26100 -46.66600 1.000 59.83691 65 ILE H CA 1
ATOM 8762 C C . ILE D 1 54 ? 13.96500 2.09600 -45.15900 1.000 57.75421 65 ILE H C 1
ATOM 8763 O O . ILE D 1 54 ? 13.61700 1.02600 -44.64800 1.000 54.17664 65 ILE H O 1
ATOM 8768 N N . LYS D 1 55 ? 14.35300 3.13900 -44.44100 1.000 65.03730 66 LYS H N 1
ATOM 8769 C CA . LYS D 1 55 ? 14.01900 3.25100 -43.03100 1.000 70.03947 66 LYS H CA 1
ATOM 8770 C C . LYS D 1 55 ? 13.28400 4.56800 -42.84900 1.000 67.90225 66 LYS H C 1
ATOM 8771 O O . LYS D 1 55 ? 13.52600 5.53900 -43.58000 1.000 69.79188 66 LYS H O 1
ATOM 8777 N N . THR D 1 56 ? 12.35400 4.57900 -41.89700 1.000 63.18412 67 THR H N 1
ATOM 8778 C CA . THR D 1 56 ? 11.42100 5.68400 -41.75100 1.000 56.97055 67 THR H CA 1
ATOM 8779 C C . THR D 1 56 ? 11.70000 6.55200 -40.52900 1.000 55.75334 67 THR H C 1
ATOM 8780 O O . THR D 1 56 ? 11.09900 7.62800 -40.40500 1.000 52.27819 67 THR H O 1
ATOM 8784 N N . THR D 1 57 ? 12.59900 6.11500 -39.64100 1.000 54.95300 68 THR H N 1
ATOM 8785 C CA . THR D 1 57 ? 13.06700 6.91000 -38.51100 1.000 51.02918 68 THR H CA 1
ATOM 8786 C C . THR D 1 57 ? 13.64000 8.24500 -38.97200 1.000 50.65130 68 THR H C 1
ATOM 8787 O O . THR D 1 57 ? 14.63900 8.26000 -39.70800 1.000 54.30648 68 THR H O 1
ATOM 8791 N N . PRO D 1 58 ? 13.07700 9.37300 -38.54600 1.000 47.03598 69 PRO H N 1
ATOM 8792 C CA . PRO D 1 58 ? 13.54600 10.66800 -39.04400 1.000 45.17617 69 PRO H CA 1
ATOM 8793 C C . PRO D 1 58 ? 14.75100 11.18700 -38.29100 1.000 46.67781 69 PRO H C 1
ATOM 8794 O O . PRO D 1 58 ? 15.05800 12.38400 -38.37300 1.000 48.40975 69 PRO H O 1
ATOM 8798 N N . PHE D 1 59 ? 15.43100 10.32000 -37.54900 1.000 44.30823 70 PHE H N 1
ATOM 8799 C CA . PHE D 1 59 ? 16.50200 10.78200 -36.67900 1.000 46.28226 70 PHE H CA 1
ATOM 8800 C C . PHE D 1 59 ? 17.33500 9.58600 -36.24600 1.000 49.92514 70 PHE H C 1
ATOM 8801 O O . PHE D 1 59 ? 16.94400 8.43500 -36.44600 1.000 53.19239 70 PHE H O 1
ATOM 8809 N N . HIS D 1 60 ? 18.47700 9.87000 -35.62700 1.000 55.20955 71 HIS H N 1
ATOM 8810 C CA . HIS D 1 60 ? 19.37000 8.82000 -35.13700 1.000 58.91261 71 HIS H CA 1
ATOM 8811 C C . HIS D 1 60 ? 20.37200 9.45200 -34.17500 1.000 61.54248 71 HIS H C 1
ATOM 8812 O O . HIS D 1 60 ? 20.22700 10.61700 -33.78300 1.000 61.06366 71 HIS H O 1
ATOM 8819 N N . GLN D 1 61 ? 21.40000 8.67500 -33.80500 1.000 62.85510 72 GLN H N 1
ATOM 8820 C CA . GLN D 1 61 ? 22.32600 9.05100 -32.73900 1.000 63.77518 72 GLN H CA 1
ATOM 8821 C C . GLN D 1 61 ? 23.14900 10.26100 -33.14600 1.000 64.83023 72 GLN H C 1
ATOM 8822 O O . GLN D 1 61 ? 23.87200 10.22300 -34.14600 1.000 72.35335 72 GLN H O 1
ATOM 8828 N N . VAL D 1 62 ? 23.01200 11.34600 -32.38400 1.000 65.28878 73 VAL H N 1
ATOM 8829 C CA . VAL D 1 62 ? 23.72700 12.62200 -32.68900 1.000 70.77197 73 VAL H CA 1
ATOM 8830 C C . VAL D 1 62 ? 25.19100 12.47600 -32.26400 1.000 72.28146 73 VAL H C 1
ATOM 8831 O O . VAL D 1 62 ? 25.69200 13.32700 -31.51700 1.000 70.40517 73 VAL H O 1
ATOM 8835 N N . ARG D 1 63 ? 25.84700 11.42000 -32.73800 1.000 70.14989 74 ARG H N 1
ATOM 8836 C CA . ARG D 1 63 ? 27.25300 11.16500 -32.34800 1.000 73.13466 74 ARG H CA 1
ATOM 8837 C C . ARG D 1 63 ? 28.03900 10.73000 -33.58200 1.000 79.90434 74 ARG H C 1
ATOM 8838 O O . ARG D 1 63 ? 27.44800 10.07600 -34.45700 1.000 81.19397 74 ARG H O 1
ATOM 8846 N N . SER D 1 64 ? 29.32100 11.08800 -33.65000 1.000 79.39996 75 SER H N 1
ATOM 8847 C CA . SER D 1 64 ? 30.15500 10.60700 -34.77700 1.000 79.36899 75 SER H CA 1
ATOM 8848 C C . SER D 1 64 ? 30.13000 9.08400 -34.75600 1.000 79.86105 75 SER H C 1
ATOM 8849 O O . SER D 1 64 ? 30.23200 8.52000 -33.65800 1.000 77.81235 75 SER H O 1
ATOM 8852 N N . GLY D 1 65 ? 30.00200 8.44900 -35.92000 1.000 79.57756 76 GLY H N 1
ATOM 8853 C CA . GLY D 1 65 ? 29.84900 7.00600 -35.96600 1.000 79.68841 76 GLY H CA 1
ATOM 8854 C C . GLY D 1 65 ? 28.42500 6.50700 -35.79300 1.000 81.13844 76 GLY H C 1
ATOM 8855 O O . GLY D 1 65 ? 28.20100 5.28600 -35.86300 1.000 75.73935 76 GLY H O 1
ATOM 8856 N N . THR D 1 66 ? 27.46300 7.42000 -35.58500 1.000 83.05691 77 THR H N 1
ATOM 8857 C CA . THR D 1 66 ? 26.03400 7.16700 -35.36800 1.000 81.12553 77 THR H CA 1
ATOM 8858 C C . THR D 1 66 ? 25.77700 5.99600 -34.41100 1.000 77.64624 77 THR H C 1
ATOM 8859 O O . THR D 1 66 ? 26.09000 6.09000 -33.21700 1.000 72.76087 77 THR H O 1
ATOM 8863 N N . LYS D 1 67 ? 25.20300 4.89600 -34.90000 1.000 78.30876 78 LYS H N 1
ATOM 8864 C CA . LYS D 1 67 ? 24.74700 3.81400 -34.03000 1.000 77.53995 78 LYS H CA 1
ATOM 8865 C C . LYS D 1 67 ? 25.81000 2.72400 -33.79300 1.000 73.30378 78 LYS H C 1
ATOM 8866 O O . LYS D 1 67 ? 25.46000 1.58700 -33.44600 1.000 71.32208 78 LYS H O 1
ATOM 8872 N N . TYR D 1 68 ? 27.09400 3.04700 -33.94200 1.000 71.88044 79 TYR H N 1
ATOM 8873 C CA . TYR D 1 68 ? 28.13300 2.03200 -33.99100 1.000 75.48665 79 TYR H CA 1
ATOM 8874 C C . TYR D 1 68 ? 29.26100 2.33700 -33.01500 1.000 75.90834 79 TYR H C 1
ATOM 8875 O O . TYR D 1 68 ? 29.50900 3.48800 -32.63700 1.000 73.53578 79 TYR H O 1
ATOM 8884 N N . ARG D 1 69 ? 29.94700 1.27200 -32.61400 1.000 75.48882 80 ARG H N 1
ATOM 8885 C CA . ARG D 1 69 ? 31.23800 1.44100 -31.96900 1.000 82.55610 80 ARG H CA 1
ATOM 8886 C C . ARG D 1 69 ? 32.21300 2.05600 -32.96700 1.000 83.55625 80 ARG H C 1
ATOM 8887 O O . ARG D 1 69 ? 32.18300 1.73800 -34.15900 1.000 82.10005 80 ARG H O 1
ATOM 8895 N N . GLY D 1 70 ? 33.06200 2.96900 -32.48500 1.000 84.76905 81 GLY H N 1
ATOM 8896 C CA . GLY D 1 70 ? 34.04000 3.59000 -33.37100 1.000 86.40992 81 GLY H CA 1
ATOM 8897 C C . GLY D 1 70 ? 34.97400 2.58500 -34.02400 1.000 89.10264 81 GLY H C 1
ATOM 8898 O O . GLY D 1 70 ? 35.26300 2.67400 -35.22100 1.000 89.62404 81 GLY H O 1
ATOM 8899 N N . ASP D 1 71 ? 35.43200 1.59700 -33.25600 1.000 86.29387 82 ASP H N 1
ATOM 8900 C CA . ASP D 1 71 ? 36.39600 0.60200 -33.71000 1.000 81.98962 82 ASP H CA 1
ATOM 8901 C C . ASP D 1 71 ? 35.79700 -0.47800 -34.60200 1.000 84.92393 82 ASP H C 1
ATOM 8902 O O . ASP D 1 71 ? 36.47700 -1.47900 -34.84600 1.000 86.76481 82 ASP H O 1
ATOM 8907 N N . SER D 1 72 ? 34.56500 -0.32300 -35.09100 1.000 86.83601 83 SER H N 1
ATOM 8908 C CA . SER D 1 72 ? 33.90300 -1.39300 -35.83400 1.000 88.30511 83 SER H CA 1
ATOM 8909 C C . SER D 1 72 ? 33.89000 -1.17600 -37.34200 1.000 84.93069 83 SER H C 1
ATOM 8910 O O . SER D 1 72 ? 33.47600 -2.08100 -38.07700 1.000 81.51092 83 SER H O 1
ATOM 8913 N N . PHE D 1 73 ? 34.32800 -0.01400 -37.82300 1.000 85.31688 84 PHE H N 1
ATOM 8914 C CA . PHE D 1 73 ? 34.23000 0.24100 -39.25400 1.000 87.78518 84 PHE H CA 1
ATOM 8915 C C . PHE D 1 73 ? 35.32400 -0.48200 -40.03000 1.000 91.89653 84 PHE H C 1
ATOM 8916 O O . PHE D 1 73 ? 35.06400 -1.03600 -41.10500 1.000 90.97831 84 PHE H O 1
ATOM 8924 N N . GLY D 1 74 ? 36.54100 -0.50700 -39.49500 1.000 93.84120 85 GLY H N 1
ATOM 8925 C CA . GLY D 1 74 ? 37.66400 -1.05700 -40.22600 1.000 97.48943 85 GLY H CA 1
ATOM 8926 C C . GLY D 1 74 ? 38.46000 0.03000 -40.91700 1.000 103.16509 85 GLY H C 1
ATOM 8927 O O . GLY D 1 74 ? 38.43900 1.18700 -40.48300 1.000 101.18382 85 GLY H O 1
ATOM 8928 N N . GLU D 1 75 ? 39.15500 -0.31900 -42.00700 1.000 104.97968 86 GLU H N 1
ATOM 8929 C CA . GLU D 1 75 ? 40.02600 0.62200 -42.70200 1.000 104.16579 86 GLU H CA 1
ATOM 8930 C C . GLU D 1 75 ? 39.72700 0.72900 -44.19200 1.000 107.82921 86 GLU H C 1
ATOM 8931 O O . GLU D 1 75 ? 40.49800 1.36800 -44.92000 1.000 109.33521 86 GLU H O 1
ATOM 8937 N N . SER D 1 76 ? 38.63600 0.13100 -44.67000 1.000 108.08632 87 SER H N 1
ATOM 8938 C CA . SER D 1 76 ? 38.28000 0.16700 -46.08900 1.000 105.26656 87 SER H CA 1
ATOM 8939 C C . SER D 1 76 ? 36.76600 0.30000 -46.26500 1.000 103.59565 87 SER H C 1
ATOM 8940 O O . SER D 1 76 ? 36.17400 -0.24700 -47.20400 1.000 99.09753 87 SER H O 1
ATOM 8943 N N . LYS D 1 77 ? 36.12800 1.03700 -45.35100 1.000 102.55620 88 LYS H N 1
ATOM 8944 C CA . LYS D 1 77 ? 34.76800 1.55000 -45.50300 1.000 98.72311 88 LYS H CA 1
ATOM 8945 C C . LYS D 1 77 ? 33.70500 0.45800 -45.55800 1.000 94.70133 88 LYS H C 1
ATOM 8946 O O . LYS D 1 77 ? 32.58700 0.71500 -46.00800 1.000 92.94044 88 LYS H O 1
ATOM 8952 N N . ARG D 1 78 ? 34.00700 -0.76600 -45.11700 1.000 94.47822 89 ARG H N 1
ATOM 8953 C CA . ARG D 1 78 ? 32.96900 -1.78900 -45.03500 1.000 90.25310 89 ARG H CA 1
ATOM 8954 C C . ARG D 1 78 ? 32.00300 -1.45100 -43.90100 1.000 87.82159 89 ARG H C 1
ATOM 8955 O O . ARG D 1 78 ? 32.42100 -0.90900 -42.87100 1.000 83.39110 89 ARG H O 1
ATOM 8963 N N . PRO D 1 79 ? 30.71300 -1.75100 -44.05800 1.000 83.64242 90 PRO H N 1
ATOM 8964 C CA . PRO D 1 79 ? 29.74400 -1.49100 -42.97800 1.000 78.05916 90 PRO H CA 1
ATOM 8965 C C . PRO D 1 79 ? 30.01100 -2.38900 -41.78400 1.000 72.40424 90 PRO H C 1
ATOM 8966 O O . PRO D 1 79 ? 30.23400 -3.59900 -41.95000 1.000 66.13992 90 PRO H O 1
ATOM 8970 N N . PRO D 1 80 ? 30.00000 -1.83300 -40.57000 1.000 73.61990 91 PRO H N 1
ATOM 8971 C CA . PRO D 1 80 ? 30.23100 -2.65400 -39.37400 1.000 73.37845 91 PRO H CA 1
ATOM 8972 C C . PRO D 1 80 ? 29.24300 -3.80800 -39.29400 1.000 71.46977 91 PRO H C 1
ATOM 8973 O O . PRO D 1 80 ? 28.04400 -3.64500 -39.53500 1.000 74.35228 91 PRO H O 1
ATOM 8977 N N . GLY D 1 81 ? 29.76400 -4.99100 -38.97400 1.000 66.11696 92 GLY H N 1
ATOM 8978 C CA . GLY D 1 81 ? 28.97400 -6.19600 -38.96600 1.000 57.73598 92 GLY H CA 1
ATOM 8979 C C . GLY D 1 81 ? 28.96400 -6.96900 -40.26600 1.000 57.99603 92 GLY H C 1
ATOM 8980 O O . GLY D 1 81 ? 28.48500 -8.11200 -40.27600 1.000 48.55256 92 GLY H O 1
ATOM 8981 N N . SER D 1 82 ? 29.47900 -6.39200 -41.36200 1.000 64.93173 93 SER H N 1
ATOM 8982 C CA . SER D 1 82 ? 29.50300 -7.06900 -42.66100 1.000 64.21595 93 SER H CA 1
ATOM 8983 C C . SER D 1 82 ? 30.78600 -7.85600 -42.91900 1.000 64.58962 93 SER H C 1
ATOM 8984 O O . SER D 1 82 ? 30.76900 -8.80300 -43.71400 1.000 67.98252 93 SER H O 1
ATOM 8987 N N . ASP D 1 83 ? 31.89000 -7.49000 -42.27400 1.000 70.42089 94 ASP H N 1
ATOM 8988 C CA . ASP D 1 83 ? 33.15800 -8.20600 -42.38500 1.000 71.82422 94 ASP H CA 1
ATOM 8989 C C . ASP D 1 83 ? 33.17000 -9.36300 -41.39300 1.000 69.87929 94 ASP H C 1
ATOM 8990 O O . ASP D 1 83 ? 33.08400 -9.14200 -40.17900 1.000 74.17266 94 ASP H O 1
ATOM 8995 N N . PHE D 1 84 ? 33.29400 -10.58800 -41.90800 1.000 68.41249 95 PHE H N 1
ATOM 8996 C CA . PHE D 1 84 ? 33.28700 -11.76500 -41.04200 1.000 69.37991 95 PHE H CA 1
ATOM 8997 C C . PHE D 1 84 ? 34.47800 -11.76800 -40.08900 1.000 75.72049 95 PHE H C 1
ATOM 8998 O O . PHE D 1 84 ? 34.33600 -12.09300 -38.90400 1.000 77.87076 95 PHE H O 1
ATOM 9006 N N . GLU D 1 85 ? 35.66800 -11.44200 -40.59200 1.000 78.14056 96 GLU H N 1
ATOM 9007 C CA . GLU D 1 85 ? 36.87000 -11.63900 -39.79000 1.000 76.69545 96 GLU H CA 1
ATOM 9008 C C . GLU D 1 85 ? 36.96400 -10.61400 -38.67200 1.000 73.04120 96 GLU H C 1
ATOM 9009 O O . GLU D 1 85 ? 37.40900 -10.94200 -37.56700 1.000 80.15478 96 GLU H O 1
ATOM 9015 N N . LEU D 1 86 ? 36.57400 -9.36400 -38.94300 1.000 71.94856 97 LEU H N 1
ATOM 9016 C CA . LEU D 1 86 ? 36.48300 -8.38200 -37.86700 1.000 73.25206 97 LEU H CA 1
ATOM 9017 C C . LEU D 1 86 ? 35.52800 -8.85400 -36.77700 1.000 79.28053 97 LEU H C 1
ATOM 9018 O O . LEU D 1 86 ? 35.75900 -8.59800 -35.59000 1.000 76.34909 97 LEU H O 1
ATOM 9023 N N . LEU D 1 87 ? 34.46400 -9.56500 -37.16400 1.000 80.33017 98 LEU H N 1
ATOM 9024 C CA . LEU D 1 87 ? 33.56100 -10.16600 -36.18600 1.000 81.11237 98 LEU H CA 1
ATOM 9025 C C . LEU D 1 87 ? 34.28100 -11.24300 -35.37800 1.000 77.30351 98 LEU H C 1
ATOM 9026 O O . LEU D 1 87 ? 34.19300 -11.27100 -34.14500 1.000 77.07725 98 LEU H O 1
ATOM 9031 N N . LYS D 1 88 ? 34.98900 -12.14800 -36.06400 1.000 76.39126 99 LYS H N 1
ATOM 9032 C CA . LYS D 1 88 ? 35.72000 -13.20500 -35.36900 1.000 78.46937 99 LYS H CA 1
ATOM 9033 C C . LYS D 1 88 ? 36.79900 -12.62800 -34.46700 1.000 78.12746 99 LYS H C 1
ATOM 9034 O O . LYS D 1 88 ? 37.00300 -13.10700 -33.34600 1.000 77.11321 99 LYS H O 1
ATOM 9040 N N . LYS D 1 89 ? 37.49400 -11.58900 -34.92900 1.000 77.10303 100 LYS H N 1
ATOM 9041 C CA . LYS D 1 89 ? 38.54500 -10.99700 -34.11100 1.000 81.56909 100 LYS H CA 1
ATOM 9042 C C . LYS D 1 89 ? 37.95100 -10.18300 -32.96600 1.000 82.10278 100 LYS H C 1
ATOM 9043 O O . LYS D 1 89 ? 38.14900 -10.51400 -31.78900 1.000 79.43492 100 LYS H O 1
ATOM 9049 N N . GLN D 1 90 ? 37.25700 -9.08500 -33.28200 1.000 81.00264 101 GLN H N 1
ATOM 9050 C CA . GLN D 1 90 ? 36.80100 -8.13000 -32.22700 1.000 78.51961 101 GLN H CA 1
ATOM 9051 C C . GLN D 1 90 ? 35.80300 -8.72600 -31.23500 1.000 75.47851 101 GLN H C 1
ATOM 9052 O O . GLN D 1 90 ? 35.82300 -8.30100 -30.07500 1.000 70.86415 101 GLN H O 1
ATOM 9058 N N . LEU D 1 91 ? 34.95000 -9.64200 -31.67300 1.000 76.55098 102 LEU H N 1
ATOM 9059 C CA . LEU D 1 91 ? 33.90000 -10.15600 -30.80000 1.000 70.00482 102 LEU H CA 1
ATOM 9060 C C . LEU D 1 91 ? 34.18800 -11.59400 -30.38700 1.000 70.60268 102 LEU H C 1
ATOM 9061 O O . LEU D 1 91 ? 34.54100 -11.84400 -29.22800 1.000 70.30589 102 LEU H O 1
ATOM 9066 N N . LEU D 1 92 ? 34.06100 -12.54500 -31.31700 1.000 67.60925 103 LEU H N 1
ATOM 9067 C CA . LEU D 1 92 ? 34.09100 -13.96400 -30.97900 1.000 68.69670 103 LEU H CA 1
ATOM 9068 C C . LEU D 1 92 ? 35.35600 -14.34000 -30.20500 1.000 75.64211 103 LEU H C 1
ATOM 9069 O O . LEU D 1 92 ? 35.28700 -14.95700 -29.13400 1.000 77.50691 103 LEU H O 1
ATOM 9074 N N . ASP D 1 93 ? 36.52500 -13.96900 -30.73300 1.000 76.26646 104 ASP H N 1
ATOM 9075 C CA . ASP D 1 93 ? 37.78600 -14.32500 -30.08800 1.000 74.25596 104 ASP H CA 1
ATOM 9076 C C . ASP D 1 93 ? 38.07700 -13.40400 -28.90700 1.000 73.32243 104 ASP H C 1
ATOM 9077 O O . ASP D 1 93 ? 38.23100 -13.86300 -27.77000 1.000 75.09165 104 ASP H O 1
ATOM 9082 N N . GLU D 1 94 ? 38.11600 -12.09200 -29.16400 1.000 75.34599 105 GLU H N 1
ATOM 9083 C CA . GLU D 1 94 ? 38.59700 -11.12600 -28.17800 1.000 72.59091 105 GLU H CA 1
ATOM 9084 C C . GLU D 1 94 ? 37.77400 -11.15000 -26.89500 1.000 74.84770 105 GLU H C 1
ATOM 9085 O O . GLU D 1 94 ? 38.32000 -10.97600 -25.80100 1.000 83.70175 105 GLU H O 1
ATOM 9091 N N . HIS D 1 95 ? 36.46300 -11.34000 -26.99700 1.000 75.12790 106 HIS H N 1
ATOM 9092 C CA . HIS D 1 95 ? 35.62700 -11.37400 -25.80400 1.000 76.90187 106 HIS H CA 1
ATOM 9093 C C . HIS D 1 95 ? 35.21300 -12.78600 -25.41200 1.000 76.72394 106 HIS H C 1
ATOM 9094 O O . HIS D 1 95 ? 34.43000 -12.95000 -24.46700 1.000 72.95648 106 HIS H O 1
ATOM 9101 N N . GLU D 1 96 ? 35.73200 -13.80200 -26.10900 1.000 76.07136 107 GLU H N 1
ATOM 9102 C CA . GLU D 1 96 ? 35.66400 -15.19400 -25.65800 1.000 75.02977 107 GLU H CA 1
ATOM 9103 C C . GLU D 1 96 ? 34.22900 -15.71200 -25.68000 1.000 73.89700 107 GLU H C 1
ATOM 9104 O O . GLU D 1 96 ? 33.76100 -16.32500 -24.72500 1.000 76.13499 107 GLU H O 1
ATOM 9110 N N . ILE D 1 97 ? 33.53800 -15.47500 -26.79300 1.000 69.48297 108 ILE H N 1
ATOM 9111 C CA . ILE D 1 97 ? 32.15200 -15.91300 -26.92600 1.000 69.57200 108 ILE H CA 1
ATOM 9112 C C . ILE D 1 97 ? 32.10500 -17.41600 -27.14500 1.000 67.67505 108 ILE H C 1
ATOM 9113 O O . ILE D 1 97 ? 32.81800 -17.95800 -28.00200 1.000 70.06246 108 ILE H O 1
ATOM 9118 N N . THR D 1 98 ? 31.24100 -18.09600 -26.38500 1.000 67.85991 109 THR H N 1
ATOM 9119 C CA . THR D 1 98 ? 31.02400 -19.52800 -26.57700 1.000 64.45403 109 THR H CA 1
ATOM 9120 C C . THR D 1 98 ? 30.15900 -19.78000 -27.80000 1.000 68.37528 109 THR H C 1
ATOM 9121 O O . THR D 1 98 ? 30.51600 -20.57500 -28.67300 1.000 72.74937 109 THR H O 1
ATOM 9125 N N . TYR D 1 99 ? 29.00400 -19.12000 -27.85700 1.000 72.32986 110 TYR H N 1
ATOM 9126 C CA . TYR D 1 99 ? 28.05800 -19.20700 -28.96200 1.000 66.48779 110 TYR H CA 1
ATOM 9127 C C . TYR D 1 99 ? 27.46500 -17.82700 -29.18000 1.000 65.76263 110 TYR H C 1
ATOM 9128 O O . TYR D 1 99 ? 27.01300 -17.18900 -28.22300 1.000 62.76312 110 TYR H O 1
ATOM 9137 N N . GLY D 1 100 ? 27.45800 -17.37300 -30.42500 1.000 64.31599 111 GLY H N 1
ATOM 9138 C CA . GLY D 1 100 ? 26.81200 -16.12500 -30.80100 1.000 63.87778 111 GLY H CA 1
ATOM 9139 C C . GLY D 1 100 ? 25.52500 -16.39700 -31.56200 1.000 63.38829 111 GLY H C 1
ATOM 9140 O O . GLY D 1 100 ? 25.47500 -17.28800 -32.41800 1.000 64.35845 111 GLY H O 1
ATOM 9141 N N . VAL D 1 101 ? 24.47900 -15.64600 -31.23200 1.000 60.49580 112 VAL H N 1
ATOM 9142 C CA . VAL D 1 101 ? 23.19600 -15.73600 -31.93000 1.000 62.82853 112 VAL H CA 1
ATOM 9143 C C . VAL D 1 101 ? 23.07200 -14.50500 -32.82200 1.000 58.04040 112 VAL H C 1
ATOM 9144 O O . VAL D 1 101 ? 22.98000 -13.36700 -32.33400 1.000 58.52643 112 VAL H O 1
ATOM 9148 N N . LEU D 1 102 ? 23.09200 -14.73000 -34.13300 1.000 57.44939 113 LEU H N 1
ATOM 9149 C CA . LEU D 1 102 ? 23.11800 -13.63600 -35.09500 1.000 57.50018 113 LEU H CA 1
ATOM 9150 C C . LEU D 1 102 ? 21.71000 -13.08900 -35.31100 1.000 54.91070 113 LEU H C 1
ATOM 9151 O O . LEU D 1 102 ? 20.78800 -13.83900 -35.64500 1.000 58.00515 113 LEU H O 1
ATOM 9156 N N . GLY D 1 103 ? 21.54100 -11.78300 -35.11000 1.000 57.08192 114 GLY H N 1
ATOM 9157 C CA . GLY D 1 103 ? 20.24000 -11.14800 -35.28000 1.000 55.12259 114 GLY H CA 1
ATOM 9158 C C . GLY D 1 103 ? 20.01100 -10.57800 -36.67200 1.000 61.07073 114 GLY H C 1
ATOM 9159 O O . GLY D 1 103 ? 18.87300 -10.50700 -37.15900 1.000 58.64557 114 GLY H O 1
ATOM 9160 N N . GLY D 1 104 ? 21.10800 -10.19500 -37.32900 1.000 55.90587 115 GLY H N 1
ATOM 9161 C CA . GLY D 1 104 ? 21.04700 -9.57000 -38.62500 1.000 55.90798 115 GLY H CA 1
ATOM 9162 C C . GLY D 1 104 ? 20.70400 -8.10500 -38.50300 1.000 60.13580 115 GLY H C 1
ATOM 9163 O O . GLY D 1 104 ? 20.57600 -7.54000 -37.41300 1.000 58.08652 115 GLY H O 1
ATOM 9164 N N . TRP D 1 105 ? 20.58300 -7.47200 -39.66500 1.000 52.95033 116 TRP H N 1
ATOM 9165 C CA . TRP D 1 105 ? 20.05900 -6.11600 -39.76200 1.000 56.89212 116 TRP H CA 1
ATOM 9166 C C . TRP D 1 105 ? 19.09800 -6.04900 -40.93400 1.000 54.83060 116 TRP H C 1
ATOM 9167 O O . TRP D 1 105 ? 19.12900 -5.12100 -41.75200 1.000 53.06222 116 TRP H O 1
ATOM 9178 N N . PHE D 1 106 ? 18.24000 -7.06300 -41.02300 1.000 46.33324 117 PHE H N 1
ATOM 9179 C CA . PHE D 1 106 ? 17.36700 -7.27300 -42.15900 1.000 50.02270 117 PHE H CA 1
ATOM 9180 C C . PHE D 1 106 ? 15.90800 -7.05500 -41.79600 1.000 49.53653 117 PHE H C 1
ATOM 9181 O O . PHE D 1 106 ? 15.02000 -7.47000 -42.54500 1.000 50.46048 117 PHE H O 1
ATOM 9189 N N . HIS D 1 107 ? 15.63900 -6.39100 -40.67000 1.000 42.73352 118 HIS H N 1
ATOM 9190 C CA . HIS D 1 107 ? 14.25900 -6.21100 -40.24600 1.000 45.01252 118 HIS H CA 1
ATOM 9191 C C . HIS D 1 107 ? 13.43600 -5.48500 -41.28700 1.000 42.81780 118 HIS H C 1
ATOM 9192 O O . HIS D 1 107 ? 12.21100 -5.62900 -41.28700 1.000 46.95665 118 HIS H O 1
ATOM 9199 N N . GLU D 1 108 ? 14.08400 -4.73100 -42.18600 1.000 47.05316 119 GLU H N 1
ATOM 9200 C CA . GLU D 1 108 ? 13.36300 -4.03700 -43.25000 1.000 41.01811 119 GLU H CA 1
ATOM 9201 C C . GLU D 1 108 ? 12.43400 -4.97300 -44.01900 1.000 42.80524 119 GLU H C 1
ATOM 9202 O O . GLU D 1 108 ? 11.34100 -4.57200 -44.43200 1.000 47.52072 119 GLU H O 1
ATOM 9208 N N . ALA D 1 109 ? 12.84300 -6.22300 -44.22100 1.000 39.41591 120 ALA H N 1
ATOM 9209 C CA . ALA D 1 109 ? 11.99600 -7.13300 -44.97900 1.000 45.92377 120 ALA H CA 1
ATOM 9210 C C . ALA D 1 109 ? 10.76000 -7.53700 -44.19100 1.000 46.87357 120 ALA H C 1
ATOM 9211 O O . ALA D 1 109 ? 9.69700 -7.76700 -44.77600 1.000 48.08687 120 ALA H O 1
ATOM 9213 N N . THR D 1 110 ? 10.87200 -7.62800 -42.87300 1.000 49.20911 121 THR H N 1
ATOM 9214 C CA . THR D 1 110 ? 9.73200 -8.06100 -42.08100 1.000 48.81808 121 THR H CA 1
ATOM 9215 C C . THR D 1 110 ? 8.72200 -6.93600 -41.92600 1.000 48.76030 121 THR H C 1
ATOM 9216 O O . THR D 1 110 ? 7.51400 -7.17300 -42.00400 1.000 49.59225 121 THR H O 1
ATOM 9220 N N . VAL D 1 111 ? 9.19100 -5.70600 -41.74200 1.000 48.33019 122 VAL H N 1
ATOM 9221 C CA . VAL D 1 111 ? 8.30600 -4.58300 -41.48600 1.000 48.50601 122 VAL H CA 1
ATOM 9222 C C . VAL D 1 111 ? 8.04500 -3.78400 -42.75600 1.000 48.32428 122 VAL H C 1
ATOM 9223 O O . VAL D 1 111 ? 7.67300 -2.60800 -42.69000 1.000 46.11928 122 VAL H O 1
ATOM 9227 N N . ALA D 1 112 ? 8.24500 -4.40500 -43.91000 1.000 50.30192 123 ALA H N 1
ATOM 9228 C CA . ALA D 1 112 ? 8.01300 -3.73000 -45.17300 1.000 47.49846 123 ALA H CA 1
ATOM 9229 C C . ALA D 1 112 ? 6.54200 -3.34200 -45.27800 1.000 50.16148 123 ALA H C 1
ATOM 9230 O O . ALA D 1 112 ? 5.65900 -4.06500 -44.79900 1.000 45.55516 123 ALA H O 1
ATOM 9232 N N . THR D 1 113 ? 6.28500 -2.19100 -45.91900 1.000 49.10092 124 THR H N 1
ATOM 9233 C CA . THR D 1 113 ? 4.94400 -1.62100 -46.03400 1.000 47.21434 124 THR H CA 1
ATOM 9234 C C . THR D 1 113 ? 4.38700 -1.66500 -47.46100 1.000 47.82663 124 THR H C 1
ATOM 9235 O O . THR D 1 113 ? 3.33800 -1.06000 -47.73500 1.000 45.19733 124 THR H O 1
ATOM 9239 N N . GLY D 1 114 ? 5.06500 -2.36100 -48.36600 1.000 48.93501 125 GLY H N 1
ATOM 9240 C CA . GLY D 1 114 ? 4.64100 -2.51000 -49.75300 1.000 43.54540 125 GLY H CA 1
ATOM 9241 C C . GLY D 1 114 ? 5.66900 -3.37800 -50.44700 1.000 47.43932 125 GLY H C 1
ATOM 9242 O O . GLY D 1 114 ? 6.74200 -3.65800 -49.90200 1.000 52.46894 125 GLY H O 1
ATOM 9243 N N . TRP D 1 115 ? 5.33500 -3.80600 -51.66200 1.000 47.51213 126 TRP H N 1
ATOM 9244 C CA . TRP D 1 115 ? 6.11400 -4.83600 -52.34900 1.000 46.13585 126 TRP H CA 1
ATOM 9245 C C . TRP D 1 115 ? 6.35700 -6.02300 -51.40700 1.000 48.66928 126 TRP H C 1
ATOM 9246 O O . TRP D 1 115 ? 7.47000 -6.30400 -50.95600 1.000 44.19847 126 TRP H O 1
ATOM 9257 N N . PHE D 1 116 ? 5.26300 -6.70600 -51.09400 1.000 47.02119 127 PHE H N 1
ATOM 9258 C CA . PHE D 1 116 ? 5.37500 -7.82000 -50.17200 1.000 46.15058 127 PHE H CA 1
ATOM 9259 C C . PHE D 1 116 ? 5.91000 -9.06100 -50.85900 1.000 47.02043 127 PHE H C 1
ATOM 9260 O O . PHE D 1 116 ? 6.56200 -9.88800 -50.20400 1.000 50.79994 127 PHE H O 1
ATOM 9268 N N . GLU D 1 117 ? 5.68800 -9.20200 -52.16700 1.000 45.00365 128 GLU H N 1
ATOM 9269 C CA . GLU D 1 117 ? 6.25300 -10.35500 -52.85800 1.000 47.35581 128 GLU H CA 1
ATOM 9270 C C . GLU D 1 117 ? 7.77600 -10.25900 -52.89700 1.000 46.07274 128 GLU H C 1
ATOM 9271 O O . GLU D 1 117 ? 8.48600 -11.21100 -52.55200 1.000 40.35289 128 GLU H O 1
ATOM 9277 N N . PHE D 1 118 ? 8.29600 -9.09100 -53.26800 1.000 50.78349 129 PHE H N 1
ATOM 9278 C CA . PHE D 1 118 ? 9.73700 -8.88800 -53.24200 1.000 44.45487 129 PHE H CA 1
ATOM 9279 C C . PHE D 1 118 ? 10.29700 -9.08600 -51.83700 1.000 49.23550 129 PHE H C 1
ATOM 9280 O O . PHE D 1 118 ? 11.40900 -9.60600 -51.68200 1.000 53.16129 129 PHE H O 1
ATOM 9288 N N . ALA D 1 119 ? 9.53200 -8.70800 -50.80000 1.000 53.83586 130 ALA H N 1
ATOM 9289 C CA . ALA D 1 119 ? 10.02600 -8.80200 -49.42600 1.000 46.13406 130 ALA H CA 1
ATOM 9290 C C . ALA D 1 119 ? 10.26100 -10.25100 -49.02100 1.000 46.04648 130 ALA H C 1
ATOM 9291 O O . ALA D 1 119 ? 11.28500 -10.57500 -48.40800 1.000 44.77170 130 ALA H O 1
ATOM 9293 N N . ALA D 1 120 ? 9.32200 -11.13500 -49.35600 1.000 47.93080 131 ALA H N 1
ATOM 9294 C CA . ALA D 1 120 ? 9.53000 -12.55800 -49.12000 1.000 45.47418 131 ALA H CA 1
ATOM 9295 C C . ALA D 1 120 ? 10.76000 -13.07000 -49.86800 1.000 51.99053 131 ALA H C 1
ATOM 9296 O O . ALA D 1 120 ? 11.54200 -13.85800 -49.31700 1.000 54.30558 131 ALA H O 1
ATOM 9298 N N . ALA D 1 121 ? 10.96600 -12.61400 -51.11500 1.000 51.75792 132 ALA H N 1
ATOM 9299 C CA . ALA D 1 121 ? 12.18800 -12.95900 -51.84100 1.000 46.31876 132 ALA H CA 1
ATOM 9300 C C . ALA D 1 121 ? 13.42700 -12.54500 -51.05500 1.000 52.08379 132 ALA H C 1
ATOM 9301 O O . ALA D 1 121 ? 14.35200 -13.34600 -50.86600 1.000 53.71885 132 ALA H O 1
ATOM 9303 N N . ARG D 1 122 ? 13.45800 -11.29200 -50.58300 1.000 47.45924 133 ARG H N 1
ATOM 9304 C CA . ARG D 1 122 ? 14.61900 -10.81200 -49.83800 1.000 49.85005 133 ARG H CA 1
ATOM 9305 C C . ARG D 1 122 ? 14.81800 -11.59700 -48.55200 1.000 51.41613 133 ARG H C 1
ATOM 9306 O O . ARG D 1 122 ? 15.95400 -11.86200 -48.14900 1.000 55.61139 133 ARG H O 1
ATOM 9314 N N . ALA D 1 123 ? 13.72400 -11.96800 -47.88900 1.000 48.52612 134 ALA H N 1
ATOM 9315 C CA . ALA D 1 123 ? 13.82700 -12.74800 -46.67000 1.000 51.43167 134 ALA H CA 1
ATOM 9316 C C . ALA D 1 123 ? 14.68200 -13.99000 -46.89800 1.000 54.27644 134 ALA H C 1
ATOM 9317 O O . ALA D 1 123 ? 15.76000 -14.13400 -46.31500 1.000 53.47949 134 ALA H O 1
ATOM 9319 N N . ALA D 1 124 ? 14.22700 -14.88000 -47.77900 1.000 59.18245 135 ALA H N 1
ATOM 9320 C CA . ALA D 1 124 ? 14.98700 -16.08400 -48.10600 1.000 54.53942 135 ALA H CA 1
ATOM 9321 C C . ALA D 1 124 ? 16.42000 -15.76100 -48.50600 1.000 56.12759 135 ALA H C 1
ATOM 9322 O O . ALA D 1 124 ? 17.35200 -16.48300 -48.12700 1.000 57.28847 135 ALA H O 1
ATOM 9324 N N . ALA D 1 125 ? 16.62100 -14.67000 -49.25700 1.000 51.29371 136 ALA H N 1
ATOM 9325 C CA . ALA D 1 125 ? 17.97400 -14.28600 -49.65100 1.000 52.25357 136 ALA H CA 1
ATOM 9326 C C . ALA D 1 125 ? 18.83700 -13.92600 -48.43900 1.000 58.09231 136 ALA H C 1
ATOM 9327 O O . ALA D 1 125 ? 20.00800 -14.32200 -48.36200 1.000 61.90053 136 ALA H O 1
ATOM 9329 N N . TYR D 1 126 ? 18.28900 -13.17400 -47.47900 1.000 56.97817 137 TYR H N 1
ATOM 9330 C CA . TYR D 1 126 ? 19.04100 -12.88800 -46.25200 1.000 59.21188 137 TYR H CA 1
ATOM 9331 C C . TYR D 1 126 ? 19.44600 -14.17800 -45.53700 1.000 59.48335 137 TYR H C 1
ATOM 9332 O O . TYR D 1 126 ? 20.60300 -14.35100 -45.13600 1.000 59.33214 137 TYR H O 1
ATOM 9341 N N . ASN D 1 127 ? 18.49400 -15.09200 -45.35800 1.000 56.80921 138 ASN H N 1
ATOM 9342 C CA . ASN D 1 127 ? 18.80600 -16.37100 -44.73900 1.000 59.23909 138 ASN H CA 1
ATOM 9343 C C . ASN D 1 127 ? 19.88000 -17.12900 -45.52500 1.000 63.95307 138 ASN H C 1
ATOM 9344 O O . ASN D 1 127 ? 20.79500 -17.70900 -44.93000 1.000 64.46050 138 ASN H O 1
ATOM 9349 N N . ASP D 1 128 ? 19.79800 -17.12100 -46.86300 1.000 61.95371 139 ASP H N 1
ATOM 9350 C CA . ASP D 1 128 ? 20.83500 -17.75900 -47.67500 1.000 59.31750 139 ASP H CA 1
ATOM 9351 C C . ASP D 1 128 ? 22.20800 -17.15700 -47.38100 1.000 60.66893 139 ASP H C 1
ATOM 9352 O O . ASP D 1 128 ? 23.19600 -17.88400 -47.22800 1.000 62.05999 139 ASP H O 1
ATOM 9357 N N . TYR D 1 129 ? 22.28800 -15.82700 -47.29400 1.000 59.57108 140 TYR H N 1
ATOM 9358 C CA . TYR D 1 129 ? 23.57100 -15.16600 -47.06700 1.000 60.43613 140 TYR H CA 1
ATOM 9359 C C . TYR D 1 129 ? 24.10900 -15.45800 -45.67700 1.000 64.53099 140 TYR H C 1
ATOM 9360 O O . TYR D 1 129 ? 25.32000 -15.63700 -45.50900 1.000 64.25094 140 TYR H O 1
ATOM 9369 N N . THR D 1 130 ? 23.23400 -15.48600 -44.66200 1.000 63.07976 141 THR H N 1
ATOM 9370 C CA . THR D 1 130 ? 23.71700 -15.78300 -43.31600 1.000 66.88677 141 THR H CA 1
ATOM 9371 C C . THR D 1 130 ? 24.15700 -17.24200 -43.21000 1.000 65.43209 141 THR H C 1
ATOM 9372 O O . THR D 1 130 ? 25.14800 -17.54700 -42.53700 1.000 63.81719 141 THR H O 1
ATOM 9376 N N . ILE D 1 131 ? 23.45000 -18.15200 -43.89000 1.000 60.47531 142 ILE H N 1
ATOM 9377 C CA . ILE D 1 131 ? 23.86000 -19.55100 -43.89200 1.000 61.76669 142 ILE H CA 1
ATOM 9378 C C . ILE D 1 131 ? 25.19900 -19.70800 -44.59400 1.000 66.46227 142 ILE H C 1
ATOM 9379 O O . ILE D 1 131 ? 26.15700 -20.24000 -44.02400 1.000 71.78557 142 ILE H O 1
ATOM 9384 N N . GLU D 1 132 ? 25.29300 -19.22500 -45.83300 1.000 70.00299 143 GLU H N 1
ATOM 9385 C CA . GLU D 1 132 ? 26.48300 -19.48300 -46.63800 1.000 70.55893 143 GLU H CA 1
ATOM 9386 C C . GLU D 1 132 ? 27.69200 -18.75200 -46.08000 1.000 70.13896 143 GLU H C 1
ATOM 9387 O O . GLU D 1 132 ? 28.74900 -19.35400 -45.84800 1.000 77.45827 143 GLU H O 1
ATOM 9393 N N . GLN D 1 133 ? 27.55000 -17.46300 -45.82300 1.000 65.96153 144 GLN H N 1
ATOM 9394 C CA . GLN D 1 133 ? 28.70900 -16.62000 -45.62000 1.000 67.22536 144 GLN H CA 1
ATOM 9395 C C . GLN D 1 133 ? 29.01800 -16.32700 -44.15600 1.000 67.31497 144 GLN H C 1
ATOM 9396 O O . GLN D 1 133 ? 29.98400 -15.60400 -43.88200 1.000 68.74288 144 GLN H O 1
ATOM 9402 N N . TRP D 1 134 ? 28.24300 -16.87700 -43.20900 1.000 70.59661 145 TRP H N 1
ATOM 9403 C CA . TRP D 1 134 ? 28.51000 -16.67400 -41.78200 1.000 64.67544 145 TRP H CA 1
ATOM 9404 C C . TRP D 1 134 ? 28.40400 -17.96600 -40.98400 1.000 67.02095 145 TRP H C 1
ATOM 9405 O O . TRP D 1 134 ? 29.34900 -18.33900 -40.28000 1.000 71.00046 145 TRP H O 1
ATOM 9416 N N . LEU D 1 135 ? 27.25700 -18.64600 -41.08000 1.000 62.17259 146 LEU H N 1
ATOM 9417 C CA . LEU D 1 135 ? 27.03000 -19.84300 -40.27500 1.000 65.82782 146 LEU H CA 1
ATOM 9418 C C . LEU D 1 135 ? 28.05100 -20.92900 -40.58400 1.000 73.35232 146 LEU H C 1
ATOM 9419 O O . LEU D 1 135 ? 28.59900 -21.55600 -39.66800 1.000 72.24360 146 LEU H O 1
ATOM 9424 N N . ASN D 1 136 ? 28.32800 -21.15900 -41.86400 1.000 70.31857 147 ASN H N 1
ATOM 9425 C CA . ASN D 1 136 ? 29.21700 -22.24300 -42.24600 1.000 68.16421 147 ASN H CA 1
ATOM 9426 C C . ASN D 1 136 ? 30.68800 -21.87200 -42.12900 1.000 69.10191 147 ASN H C 1
ATOM 9427 O O . ASN D 1 136 ? 31.54600 -22.73700 -42.32500 1.000 70.57443 147 ASN H O 1
ATOM 9432 N N . LYS D 1 137 ? 31.00200 -20.63300 -41.76300 1.000 70.34850 148 LYS H N 1
ATOM 9433 C CA . LYS D 1 137 ? 32.37800 -20.19300 -41.59000 1.000 70.88918 148 LYS H CA 1
ATOM 9434 C C . LYS D 1 137 ? 32.81200 -20.14800 -40.12500 1.000 80.31377 148 LYS H C 1
ATOM 9435 O O . LYS D 1 137 ? 33.92700 -19.69600 -39.83800 1.000 82.53724 148 LYS H O 1
ATOM 9441 N N . ASP D 1 138 ? 31.96700 -20.59500 -39.19000 1.000 80.47276 149 ASP H N 1
ATOM 9442 C CA . ASP D 1 138 ? 32.35100 -20.61900 -37.78200 1.000 74.88351 149 ASP H CA 1
ATOM 9443 C C . ASP D 1 138 ? 31.32600 -21.41400 -36.98400 1.000 76.88756 149 ASP H C 1
ATOM 9444 O O . ASP D 1 138 ? 30.12100 -21.33200 -37.24300 1.000 76.19169 149 ASP H O 1
ATOM 9449 N N . GLU D 1 139 ? 31.81300 -22.17200 -36.00600 1.000 72.31833 150 GLU H N 1
ATOM 9450 C CA . GLU D 1 139 ? 30.93500 -23.10000 -35.30400 1.000 78.04591 150 GLU H CA 1
ATOM 9451 C C . GLU D 1 139 ? 30.18700 -22.43200 -34.16600 1.000 74.21645 150 GLU H C 1
ATOM 9452 O O . GLU D 1 139 ? 29.10900 -22.89700 -33.77900 1.000 67.69598 150 GLU H O 1
ATOM 9458 N N . ARG D 1 140 ? 30.75100 -21.35900 -33.62200 1.000 73.28517 151 ARG H N 1
ATOM 9459 C CA . ARG D 1 140 ? 30.17700 -20.62600 -32.50400 1.000 71.24043 151 ARG H CA 1
ATOM 9460 C C . ARG D 1 140 ? 29.00400 -19.74500 -32.91200 1.000 71.06411 151 ARG H C 1
ATOM 9461 O O . ARG D 1 140 ? 28.37300 -19.14400 -32.03500 1.000 70.58243 151 ARG H O 1
ATOM 9469 N N . LEU D 1 141 ? 28.70100 -19.65400 -34.20600 1.000 71.51285 1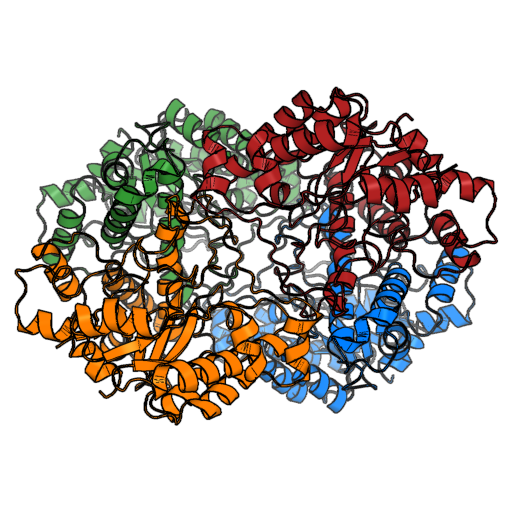52 LEU H N 1
ATOM 9470 C CA . LEU D 1 141 ? 27.66000 -18.77600 -34.72300 1.000 65.67424 152 LEU H CA 1
ATOM 9471 C C . LEU D 1 141 ? 26.37600 -19.56500 -34.90600 1.000 66.26139 152 LEU H C 1
ATOM 9472 O O . LEU D 1 141 ? 26.39100 -20.66100 -35.47800 1.000 68.52170 152 LEU H O 1
ATOM 9477 N N . LEU D 1 142 ? 25.27400 -19.00900 -34.41400 1.000 65.10236 153 LEU H N 1
ATOM 9478 C CA . LEU D 1 142 ? 23.95000 -19.57500 -34.61700 1.000 67.06250 153 LEU H CA 1
ATOM 9479 C C . LEU D 1 142 ? 23.08900 -18.58800 -35.40500 1.000 60.97055 153 LEU H C 1
ATOM 9480 O O . LEU D 1 142 ? 23.40200 -17.39300 -35.51300 1.000 59.97645 153 LEU H O 1
ATOM 9485 N N . GLY D 1 143 ? 22.00400 -19.09600 -35.97200 1.000 58.60221 154 GLY H N 1
ATOM 9486 C CA . GLY D 1 143 ? 21.22900 -18.27300 -36.87600 1.000 62.40119 154 GLY H CA 1
ATOM 9487 C C . GLY D 1 143 ? 19.82600 -17.90100 -36.44000 1.000 62.81455 154 GLY H C 1
ATOM 9488 O O . GLY D 1 143 ? 19.23300 -18.54300 -35.56700 1.000 61.96022 154 GLY H O 1
ATOM 9489 N N . SER D 1 144 ? 19.29500 -16.84700 -37.05800 1.000 60.67883 155 SER H N 1
ATOM 9490 C CA . SER D 1 144 ? 17.90500 -16.44400 -36.91000 1.000 59.27461 155 SER H CA 1
ATOM 9491 C C . SER D 1 144 ? 17.28000 -16.32700 -38.29500 1.000 55.55290 155 SER H C 1
ATOM 9492 O O . SER D 1 144 ? 17.85100 -15.69600 -39.19300 1.000 56.78308 155 SER H O 1
ATOM 9495 N N . ILE D 1 145 ? 16.12200 -16.95000 -38.46700 1.000 55.64765 156 ILE H N 1
ATOM 9496 C CA . ILE D 1 145 ? 15.40400 -16.89500 -39.73100 1.000 56.26623 156 ILE H CA 1
ATOM 9497 C C . ILE D 1 145 ? 14.76400 -15.52400 -39.89500 1.000 54.78456 156 ILE H C 1
ATOM 9498 O O . ILE D 1 145 ? 14.02400 -15.06400 -39.01500 1.000 49.91651 156 ILE H O 1
ATOM 9503 N N . THR D 1 146 ? 15.06500 -14.86200 -41.01800 1.000 53.68131 157 THR H N 1
ATOM 9504 C CA . THR D 1 146 ? 14.38300 -13.63700 -41.42700 1.000 49.10213 157 THR H CA 1
ATOM 9505 C C . THR D 1 146 ? 13.09400 -14.03100 -42.13900 1.000 52.00116 157 THR H C 1
ATOM 9506 O O . THR D 1 146 ? 13.13400 -14.77000 -43.13300 1.000 52.38901 157 THR H O 1
ATOM 9510 N N . ILE D 1 147 ? 11.95700 -13.54800 -41.63800 1.000 48.32368 158 ILE H N 1
ATOM 9511 C CA . ILE D 1 147 ? 10.67800 -13.87300 -42.26800 1.000 47.22230 158 ILE H CA 1
ATOM 9512 C C . ILE D 1 147 ? 10.00300 -12.62900 -42.83700 1.000 51.37021 158 ILE H C 1
ATOM 9513 O O . ILE D 1 147 ? 10.22000 -11.51400 -42.33800 1.000 52.83985 158 ILE H O 1
ATOM 9518 N N . PRO D 1 148 ? 9.21100 -12.76400 -43.89900 1.000 49.86455 159 PRO H N 1
ATOM 9519 C CA . PRO D 1 148 ? 8.23200 -11.72500 -44.22100 1.000 46.95234 159 PRO H CA 1
ATOM 9520 C C . PRO D 1 148 ? 7.10000 -11.76300 -43.20200 1.000 51.89094 159 PRO H C 1
ATOM 9521 O O . PRO D 1 148 ? 6.94700 -12.71400 -42.43200 1.000 56.08086 159 PRO H O 1
ATOM 9525 N N . ALA D 1 149 ? 6.29000 -10.70500 -43.19100 1.000 52.26138 160 ALA H N 1
ATOM 9526 C CA . ALA D 1 149 ? 5.20700 -10.66100 -42.21400 1.000 50.11150 160 ALA H CA 1
ATOM 9527 C C . ALA D 1 149 ? 4.09500 -11.63500 -42.58600 1.000 52.69048 160 ALA H C 1
ATOM 9528 O O . ALA D 1 149 ? 3.52100 -12.28500 -41.70200 1.000 51.21539 160 ALA H O 1
ATOM 9530 N N . ASP D 1 150 ? 3.80000 -11.76900 -43.89100 1.000 50.41404 161 ASP H N 1
ATOM 9531 C CA . ASP D 1 150 ? 2.73600 -12.62100 -44.40700 1.000 47.53790 161 ASP H CA 1
ATOM 9532 C C . ASP D 1 150 ? 2.84200 -14.03300 -43.83900 1.000 50.90361 161 ASP H C 1
ATOM 9533 O O . ASP D 1 150 ? 3.89100 -14.67600 -43.98700 1.000 51.11936 161 ASP H O 1
ATOM 9538 N N . PRO D 1 151 ? 1.78800 -14.55300 -43.21000 1.000 51.29362 162 PRO H N 1
ATOM 9539 C CA . PRO D 1 151 ? 1.90800 -15.87500 -42.56300 1.000 57.15135 162 PRO H CA 1
ATOM 9540 C C . PRO D 1 151 ? 2.28000 -17.00200 -43.52100 1.000 54.94941 162 PRO H C 1
ATOM 9541 O O . PRO D 1 151 ? 3.15400 -17.82100 -43.20100 1.000 60.40988 162 PRO H O 1
ATOM 9545 N N . VAL D 1 152 ? 1.66600 -17.05500 -44.70100 1.000 57.07727 163 VAL H N 1
ATOM 9546 C CA . VAL D 1 152 ? 1.91400 -18.16800 -45.61900 1.000 59.27143 163 VAL H CA 1
ATOM 9547 C C . VAL D 1 152 ? 3.37300 -18.18600 -46.08800 1.000 57.82858 163 VAL H C 1
ATOM 9548 O O . VAL D 1 152 ? 4.05600 -19.21700 -46.01100 1.000 56.52697 163 VAL H O 1
ATOM 9552 N N . ALA D 1 153 ? 3.87100 -17.04900 -46.58200 1.000 56.35992 164 ALA H N 1
ATOM 9553 C CA . ALA D 1 153 ? 5.27600 -16.96800 -46.97200 1.000 54.91175 164 ALA H CA 1
ATOM 9554 C C . ALA D 1 153 ? 6.20600 -17.31200 -45.80900 1.000 55.20945 164 ALA H C 1
ATOM 9555 O O . ALA D 1 153 ? 7.22300 -17.99100 -46.00200 1.000 58.56839 164 ALA H O 1
ATOM 9557 N N . ALA D 1 154 ? 5.87000 -16.86600 -44.59100 1.000 60.06349 165 ALA H N 1
ATOM 9558 C CA . ALA D 1 154 ? 6.77300 -17.05000 -43.45200 1.000 57.89088 165 ALA H CA 1
ATOM 9559 C C . ALA D 1 154 ? 6.92900 -18.51900 -43.10200 1.000 54.13676 165 ALA H C 1
ATOM 9560 O O . ALA D 1 154 ? 8.04900 -18.99100 -42.88100 1.000 56.92244 165 ALA H O 1
ATOM 9562 N N . VAL D 1 155 ? 5.81200 -19.25100 -43.01600 1.000 54.60035 166 VAL H N 1
ATOM 9563 C CA . VAL D 1 155 ? 5.88400 -20.68600 -42.74400 1.000 56.85965 166 VAL H CA 1
ATOM 9564 C C . VAL D 1 155 ? 6.72700 -21.38200 -43.80600 1.000 63.99100 166 VAL H C 1
ATOM 9565 O O . VAL D 1 155 ? 7.54700 -22.25700 -43.49300 1.000 66.01348 166 VAL H O 1
ATOM 9569 N N . ARG D 1 156 ? 6.55400 -20.98500 -45.07300 1.000 63.75126 167 ARG H N 1
ATOM 9570 C CA . ARG D 1 156 ? 7.32000 -21.57000 -46.17000 1.000 61.83893 167 ARG H CA 1
ATOM 9571 C C . ARG D 1 156 ? 8.81000 -21.35300 -45.97300 1.000 63.12440 167 ARG H C 1
ATOM 9572 O O . ARG D 1 156 ? 9.61800 -22.26600 -46.18800 1.000 64.01756 167 ARG H O 1
ATOM 9580 N N . GLU D 1 157 ? 9.19500 -20.15100 -45.55500 1.000 58.91146 168 GLU H N 1
ATOM 9581 C CA . GLU D 1 157 ? 10.61000 -19.88100 -45.34300 1.000 60.39143 168 GLU H CA 1
ATOM 9582 C C . GLU D 1 157 ? 11.14200 -20.55500 -44.08300 1.000 63.67066 168 GLU H C 1
ATOM 9583 O O . GLU D 1 157 ? 12.32600 -20.91400 -44.02700 1.000 63.03484 168 GLU H O 1
ATOM 9589 N N . ILE D 1 158 ? 10.29700 -20.73000 -43.06300 1.000 62.68803 169 ILE H N 1
ATOM 9590 C CA . ILE D 1 158 ? 10.73500 -21.45100 -41.87200 1.000 63.65820 169 ILE H CA 1
ATOM 9591 C C . ILE D 1 158 ? 10.93100 -22.93000 -42.18600 1.000 64.44650 169 ILE H C 1
ATOM 9592 O O . ILE D 1 158 ? 11.92700 -23.53200 -41.77400 1.000 67.32241 169 ILE H O 1
ATOM 9597 N N . ASP D 1 159 ? 9.99400 -23.54100 -42.92300 1.000 62.92805 170 ASP H N 1
ATOM 9598 C CA . ASP D 1 159 ? 10.18400 -24.93800 -43.30300 1.000 66.51051 170 ASP H CA 1
ATOM 9599 C C . ASP D 1 159 ? 11.44000 -25.11100 -44.14500 1.000 67.62267 170 ASP H C 1
ATOM 9600 O O . ASP D 1 159 ? 12.10600 -26.14900 -44.05900 1.000 71.65234 170 ASP H O 1
ATOM 9605 N N . ARG D 1 160 ? 11.80400 -24.08800 -44.92400 1.000 63.87334 171 ARG H N 1
ATOM 9606 C CA . ARG D 1 160 ? 12.91800 -24.22300 -45.85600 1.000 64.74000 171 ARG H CA 1
ATOM 9607 C C . ARG D 1 160 ? 14.24600 -24.27000 -45.12300 1.000 60.76535 171 ARG H C 1
ATOM 9608 O O . ARG D 1 160 ? 15.06100 -25.16300 -45.36500 1.000 67.15199 171 ARG H O 1
ATOM 9616 N N . VAL D 1 161 ? 14.48200 -23.32500 -44.21900 1.000 57.83591 172 VAL H N 1
ATOM 9617 C CA . VAL D 1 161 ? 15.80700 -23.14400 -43.63600 1.000 61.17829 172 VAL H CA 1
ATOM 9618 C C . VAL D 1 161 ? 15.85300 -23.40000 -42.13400 1.000 68.93752 172 VAL H C 1
ATOM 9619 O O . VAL D 1 161 ? 16.95000 -23.38000 -41.55000 1.000 68.22802 172 VAL H O 1
ATOM 9623 N N . GLY D 1 162 ? 14.70700 -23.62600 -41.47700 1.000 72.17183 173 GLY H N 1
ATOM 9624 C CA . GLY D 1 162 ? 14.69000 -24.01800 -40.08600 1.000 70.62825 173 GLY H CA 1
ATOM 9625 C C . GLY D 1 162 ? 15.35500 -25.33200 -39.77200 1.000 71.04898 173 GLY H C 1
ATOM 9626 O O . GLY D 1 162 ? 15.99100 -25.46500 -38.71600 1.000 72.38878 173 GLY H O 1
ATOM 9627 N N . PRO D 1 163 ? 15.23200 -26.36200 -40.62800 1.000 69.45769 174 PRO H N 1
ATOM 9628 C CA . PRO D 1 163 ? 15.95800 -27.61500 -40.38100 1.000 67.82446 174 PRO H CA 1
ATOM 9629 C C . PRO D 1 163 ? 17.47300 -27.48200 -40.38900 1.000 72.45072 174 PRO H C 1
ATOM 9630 O O . PRO D 1 163 ? 18.14500 -28.46900 -40.07400 1.000 80.72104 174 PRO H O 1
ATOM 9634 N N . HIS D 1 164 ? 18.03500 -26.32300 -40.71600 1.000 70.97379 175 HIS H N 1
ATOM 9635 C CA . HIS D 1 164 ? 19.48200 -26.17400 -40.63200 1.000 69.46846 175 HIS H CA 1
ATOM 9636 C C . HIS D 1 164 ? 19.93000 -26.30000 -39.17400 1.000 73.21262 175 HIS H C 1
ATOM 9637 O O . HIS D 1 164 ? 19.20900 -25.87100 -38.26500 1.000 76.25552 175 HIS H O 1
ATOM 9644 N N . PRO D 1 165 ? 21.09200 -26.91300 -38.91300 1.000 74.79518 176 PRO H N 1
ATOM 9645 C CA . PRO D 1 165 ? 21.50500 -27.14000 -37.51100 1.000 74.28861 176 PRO H CA 1
ATOM 9646 C C . PRO D 1 165 ? 21.69100 -25.86600 -36.71200 1.000 74.56350 176 PRO H C 1
ATOM 9647 O O . PRO D 1 165 ? 21.10300 -25.73000 -35.63400 1.000 78.17940 176 PRO H O 1
ATOM 9651 N N . GLN D 1 166 ? 22.51400 -24.93500 -37.19700 1.000 72.61696 177 GLN H N 1
ATOM 9652 C CA . GLN D 1 166 ? 22.83500 -23.72000 -36.45400 1.000 69.53508 177 GLN H CA 1
ATOM 9653 C C . GLN D 1 166 ? 21.72000 -22.67800 -36.47100 1.000 71.72028 177 GLN H C 1
ATOM 9654 O O . GLN D 1 166 ? 21.92000 -21.58100 -35.93300 1.000 68.22533 177 GLN H O 1
ATOM 9660 N N . MET D 1 167 ? 20.57200 -22.97900 -37.08400 1.000 73.52289 178 MET H N 1
ATOM 9661 C CA . MET D 1 167 ? 19.40200 -22.10600 -37.04400 1.000 68.81523 178 MET H CA 1
ATOM 9662 C C . MET D 1 167 ? 18.59200 -22.41800 -35.78300 1.000 69.01412 178 MET H C 1
ATOM 9663 O O . MET D 1 167 ? 18.08700 -23.53800 -35.62600 1.000 71.07648 178 MET H O 1
ATOM 9668 N N . VAL D 1 168 ? 18.44700 -21.42800 -34.90200 1.000 61.85524 179 VAL H N 1
ATOM 9669 C CA . VAL D 1 168 ? 17.80300 -21.63700 -33.61200 1.000 60.41147 179 VAL H CA 1
ATOM 9670 C C . VAL D 1 168 ? 16.55200 -20.78300 -33.40300 1.000 62.36127 179 VAL H C 1
ATOM 9671 O O . VAL D 1 168 ? 15.69700 -21.16300 -32.58700 1.000 63.20164 179 VAL H O 1
ATOM 9675 N N . GLN D 1 169 ? 16.37300 -19.67700 -34.13400 1.000 63.50187 180 GLN H N 1
ATOM 9676 C CA . GLN D 1 169 ? 15.39200 -18.64700 -33.80800 1.000 56.12838 180 GLN H CA 1
ATOM 9677 C C . GLN D 1 169 ? 14.64800 -18.16300 -35.03900 1.000 58.57645 180 GLN H C 1
ATOM 9678 O O . GLN D 1 169 ? 15.26500 -17.90400 -36.07500 1.000 63.60691 180 GLN H O 1
ATOM 9684 N N . VAL D 1 170 ? 13.34700 -17.96100 -34.91300 1.000 55.34850 181 VAL H N 1
ATOM 9685 C CA . VAL D 1 170 ? 12.61100 -17.19300 -35.90800 1.000 50.99278 181 VAL H CA 1
ATOM 9686 C C . VAL D 1 170 ? 12.55800 -15.74400 -35.44400 1.000 52.08075 181 VAL H C 1
ATOM 9687 O O . VAL D 1 170 ? 12.18700 -15.47000 -34.29500 1.000 49.53053 181 VAL H O 1
ATOM 9691 N N . MET D 1 171 ? 12.93200 -14.80900 -36.33200 1.000 48.65870 182 MET H N 1
ATOM 9692 C CA . MET D 1 171 ? 13.04600 -13.38700 -35.98100 1.000 48.14187 182 MET H CA 1
ATOM 9693 C C . MET D 1 171 ? 11.75400 -12.66000 -36.35200 1.000 51.83430 182 MET H C 1
ATOM 9694 O O . MET D 1 171 ? 11.51700 -12.31500 -37.51600 1.000 52.98228 182 MET H O 1
ATOM 9699 N N . MET D 1 172 ? 10.91000 -12.43500 -35.35000 1.000 50.17645 183 MET H N 1
ATOM 9700 C CA . MET D 1 172 ? 9.74500 -11.56800 -35.48700 1.000 44.09629 183 MET H CA 1
ATOM 9701 C C . MET D 1 172 ? 10.18900 -10.15300 -35.14600 1.000 45.00564 183 MET H C 1
ATOM 9702 O O . MET D 1 172 ? 10.11800 -9.71000 -33.99700 1.000 45.21285 183 MET H O 1
ATOM 9707 N N . SER D 1 173 ? 10.68700 -9.44400 -36.15700 1.000 44.13951 184 SER H N 1
ATOM 9708 C CA . SER D 1 173 ? 11.04100 -8.04500 -35.97500 1.000 48.50442 184 SER H CA 1
ATOM 9709 C C . SER D 1 173 ? 9.84700 -7.29100 -35.40600 1.000 47.08184 184 SER H C 1
ATOM 9710 O O . SER D 1 173 ? 8.69600 -7.56300 -35.77300 1.000 41.61633 184 SER H O 1
ATOM 9713 N N . ILE D 1 174 ? 10.11000 -6.37200 -34.47700 1.000 41.42554 185 ILE H N 1
ATOM 9714 C CA . ILE D 1 174 ? 9.02800 -5.63400 -33.83400 1.000 42.92083 185 ILE H CA 1
ATOM 9715 C C . ILE D 1 174 ? 8.74400 -4.38800 -34.65900 1.000 42.23387 185 ILE H C 1
ATOM 9716 O O . ILE D 1 174 ? 9.53000 -3.43300 -34.66400 1.000 41.02069 185 ILE H O 1
ATOM 9721 N N . GLY D 1 175 ? 7.61700 -4.40300 -35.36800 1.000 47.53273 186 GLY H N 1
ATOM 9722 C CA . GLY D 1 175 ? 7.17500 -3.23700 -36.09900 1.000 44.20084 186 GLY H CA 1
ATOM 9723 C C . GLY D 1 175 ? 5.93600 -2.60400 -35.49600 1.000 48.83263 186 GLY H C 1
ATOM 9724 O O . GLY D 1 175 ? 5.75300 -2.59300 -34.26900 1.000 47.35314 186 GLY H O 1
ATOM 9725 N N . ASN D 1 176 ? 5.06100 -2.07900 -36.34800 1.000 45.91086 187 ASN H N 1
ATOM 9726 C CA . ASN D 1 176 ? 3.86800 -1.39200 -35.87800 1.000 41.42255 187 ASN H CA 1
ATOM 9727 C C . ASN D 1 176 ? 2.65000 -2.29400 -35.91500 1.000 42.58731 187 ASN H C 1
ATOM 9728 O O . ASN D 1 176 ? 1.54300 -1.85400 -36.21300 1.000 48.16135 187 ASN H O 1
ATOM 9733 N N . PHE D 1 177 ? 2.84400 -3.56800 -35.59400 1.000 39.60347 188 PHE H N 1
ATOM 9734 C CA . PHE D 1 177 ? 1.75600 -4.52100 -35.47400 1.000 42.12177 188 PHE H CA 1
ATOM 9735 C C . PHE D 1 177 ? 2.13800 -5.53800 -34.40100 1.000 42.20685 188 PHE H C 1
ATOM 9736 O O . PHE D 1 177 ? 3.27700 -5.56800 -33.92000 1.000 49.07254 188 PHE H O 1
ATOM 9744 N N . ALA D 1 178 ? 1.17700 -6.36800 -34.01600 1.000 38.66372 189 ALA H N 1
ATOM 9745 C CA . ALA D 1 178 ? 1.32600 -7.25800 -32.87000 1.000 39.02056 189 ALA H CA 1
ATOM 9746 C C . ALA D 1 178 ? 1.38000 -8.68900 -33.37800 1.000 42.25150 189 ALA H C 1
ATOM 9747 O O . ALA D 1 178 ? 0.43900 -9.16300 -34.02200 1.000 42.64680 189 ALA H O 1
ATOM 9749 N N . TRP D 1 179 ? 2.48500 -9.37300 -33.08400 1.000 46.19220 190 TRP H N 1
ATOM 9750 C CA . TRP D 1 179 ? 2.69800 -10.71800 -33.60600 1.000 44.24726 190 TRP H CA 1
ATOM 9751 C C . TRP D 1 179 ? 1.72600 -11.72500 -33.00700 1.000 42.49756 190 TRP H C 1
ATOM 9752 O O . TRP D 1 179 ? 1.37800 -12.70600 -33.66600 1.000 44.98328 190 TRP H O 1
ATOM 9763 N N . GLY D 1 180 ? 1.28500 -11.52300 -31.76700 1.000 44.84743 191 GLY H N 1
ATOM 9764 C CA . GLY D 1 180 ? 0.41700 -12.52600 -31.19200 1.000 39.58483 191 GLY H CA 1
ATOM 9765 C C . GLY D 1 180 ? -0.97400 -12.58600 -31.77800 1.000 40.10224 191 GLY H C 1
ATOM 9766 O O . GLY D 1 180 ? -1.73300 -13.47300 -31.38900 1.000 41.33025 191 GLY H O 1
ATOM 9767 N N . ASP D 1 181 ? -1.33100 -11.68100 -32.69100 1.000 40.71564 192 ASP H N 1
ATOM 9768 C CA . ASP D 1 181 ? -2.63900 -11.73400 -33.33700 1.000 40.24410 192 ASP H CA 1
ATOM 9769 C C . ASP D 1 181 ? -2.83300 -13.08700 -34.02700 1.000 46.70093 192 ASP H C 1
ATOM 9770 O O . ASP D 1 181 ? -1.89500 -13.61300 -34.65000 1.000 43.31278 192 ASP H O 1
ATOM 9775 N N . PRO D 1 182 ? -4.02900 -13.68000 -33.93400 1.000 45.92749 193 PRO H N 1
ATOM 9776 C CA . PRO D 1 182 ? -4.25300 -15.01100 -34.53600 1.000 46.33492 193 PRO H CA 1
ATOM 9777 C C . PRO D 1 182 ? -3.82500 -15.12700 -35.98600 1.000 45.69814 193 PRO H C 1
ATOM 9778 O O . PRO D 1 182 ? -3.47600 -16.22400 -36.44200 1.000 49.76261 193 PRO H O 1
ATOM 9782 N N . ARG D 1 183 ? -3.81900 -14.01300 -36.71700 1.000 48.93749 194 ARG H N 1
ATOM 9783 C CA . ARG D 1 183 ? -3.34300 -14.00000 -38.09800 1.000 45.02614 194 ARG H CA 1
ATOM 9784 C C . ARG D 1 183 ? -1.97000 -14.66700 -38.24600 1.000 47.71675 194 ARG H C 1
ATOM 9785 O O . ARG D 1 183 ? -1.68500 -15.29800 -39.27400 1.000 55.79862 194 ARG H O 1
ATOM 9793 N N . PHE D 1 184 ? -1.13200 -14.58000 -37.22100 1.000 45.90667 195 PHE H N 1
ATOM 9794 C CA . PHE D 1 184 ? 0.25700 -15.01200 -37.27500 1.000 48.05878 195 PHE H CA 1
ATOM 9795 C C . PHE D 1 184 ? 0.50800 -16.34600 -36.58400 1.000 49.92078 195 PHE H C 1
ATOM 9796 O O . PHE D 1 184 ? 1.66700 -16.77000 -36.47900 1.000 46.28473 195 PHE H O 1
ATOM 9804 N N . HIS D 1 185 ? -0.52900 -17.00800 -36.09000 1.000 50.13023 196 HIS H N 1
ATOM 9805 C CA . HIS D 1 185 ? -0.26900 -18.19400 -35.27900 1.000 50.70328 196 HIS H CA 1
ATOM 9806 C C . HIS D 1 185 ? 0.28500 -19.36800 -36.09100 1.000 52.55474 196 HIS H C 1
ATOM 9807 O O . HIS D 1 185 ? 0.94400 -20.23700 -35.50300 1.000 54.20891 196 HIS H O 1
ATOM 9814 N N . PRO D 1 186 ? 0.02200 -19.47000 -37.41300 1.000 53.58599 197 PRO H N 1
ATOM 9815 C CA . PRO D 1 186 ? 0.79100 -20.43100 -38.22600 1.000 50.06747 197 PRO H CA 1
ATOM 9816 C C . PRO D 1 186 ? 2.28900 -20.30200 -38.07700 1.000 51.76782 197 PRO H C 1
ATOM 9817 O O . PRO D 1 186 ? 2.99200 -21.31700 -38.03800 1.000 56.25359 197 PRO H O 1
ATOM 9821 N N . ILE D 1 187 ? 2.79800 -19.07600 -37.96800 1.000 52.24225 198 ILE H N 1
ATOM 9822 C CA . ILE D 1 187 ? 4.23800 -18.88100 -37.84900 1.000 47.35688 198 ILE H CA 1
ATOM 9823 C C . ILE D 1 187 ? 4.75800 -19.44200 -36.52600 1.000 55.87282 198 ILE H C 1
ATOM 9824 O O . ILE D 1 187 ? 5.83100 -20.05100 -36.48100 1.000 53.06907 198 ILE H O 1
ATOM 9829 N N . PHE D 1 188 ? 4.01300 -19.25200 -35.42700 1.000 58.04558 199 PHE H N 1
ATOM 9830 C CA . PHE D 1 188 ? 4.41200 -19.85600 -34.15300 1.000 54.24459 199 PHE H CA 1
ATOM 9831 C C . PHE D 1 188 ? 4.37600 -21.37400 -34.23300 1.000 58.23816 199 PHE H C 1
ATOM 9832 O O . PHE D 1 188 ? 5.28200 -22.05100 -33.73200 1.000 62.50079 199 PHE H O 1
ATOM 9840 N N . GLU D 1 189 ? 3.32300 -21.92600 -34.84700 1.000 56.53796 200 GLU H N 1
ATOM 9841 C CA . GLU D 1 189 ? 3.22100 -23.37600 -35.00800 1.000 61.32678 200 GLU H CA 1
ATOM 9842 C C . GLU D 1 189 ? 4.37500 -23.93100 -35.83700 1.000 62.72765 200 GLU H C 1
ATOM 9843 O O . GLU D 1 189 ? 4.94100 -24.97800 -35.50100 1.000 67.44957 200 GLU H O 1
ATOM 9849 N N . ALA D 1 190 ? 4.74000 -23.24200 -36.91900 1.000 59.31811 201 ALA H N 1
ATOM 9850 C CA . ALA D 1 190 ? 5.88500 -23.66600 -37.71600 1.000 59.92851 201 ALA H CA 1
ATOM 9851 C C . ALA D 1 190 ? 7.17100 -23.65800 -36.90700 1.000 65.43454 201 ALA H C 1
ATOM 9852 O O . ALA D 1 190 ? 8.06000 -24.47700 -37.15900 1.000 69.33894 201 ALA H O 1
ATOM 9854 N N . ALA D 1 191 ? 7.29100 -22.74200 -35.93500 1.000 62.80612 202 ALA H N 1
ATOM 9855 C CA . ALA D 1 191 ? 8.52300 -22.60600 -35.16500 1.000 59.86894 202 ALA H CA 1
ATOM 9856 C C . ALA D 1 191 ? 8.62200 -23.65600 -34.07500 1.000 67.06172 202 ALA H C 1
ATOM 9857 O O . ALA D 1 191 ? 9.72900 -24.04900 -33.69400 1.000 66.29885 202 ALA H O 1
ATOM 9859 N N . GLU D 1 192 ? 7.48100 -24.10100 -33.55300 1.000 69.80638 203 GLU H N 1
ATOM 9860 C CA . GLU D 1 192 ? 7.47200 -25.20200 -32.60200 1.000 70.84948 203 GLU H CA 1
ATOM 9861 C C . GLU D 1 192 ? 7.65100 -26.53300 -33.32700 1.000 66.41714 203 GLU H C 1
ATOM 9862 O O . GLU D 1 192 ? 8.51200 -27.34200 -32.96400 1.000 67.76002 203 GLU H O 1
ATOM 9868 N N . ARG D 1 193 ? 6.89000 -26.74400 -34.39300 1.000 64.91137 204 ARG H N 1
ATOM 9869 C CA . ARG D 1 193 ? 7.07200 -27.90700 -35.24900 1.000 68.65582 204 ARG H CA 1
ATOM 9870 C C . ARG D 1 193 ? 8.51800 -28.05500 -35.73000 1.000 73.66028 204 ARG H C 1
ATOM 9871 O O . ARG D 1 193 ? 8.87100 -29.10500 -36.27300 1.000 79.27546 204 ARG H O 1
ATOM 9879 N N . HIS D 1 194 ? 9.37800 -27.04400 -35.52600 1.000 71.89744 205 HIS H N 1
ATOM 9880 C CA . HIS D 1 194 ? 10.78900 -27.14300 -35.89800 1.000 65.81385 205 HIS H CA 1
ATOM 9881 C C . HIS D 1 194 ? 11.72800 -26.92100 -34.71800 1.000 63.87157 205 HIS H C 1
ATOM 9882 O O . HIS D 1 194 ? 12.92300 -26.67300 -34.92300 1.000 65.85265 205 HIS H O 1
ATOM 9889 N N . GLY D 1 195 ? 11.22000 -26.98600 -33.49200 1.000 62.36267 206 GLY H N 1
ATOM 9890 C CA . GLY D 1 195 ? 12.08600 -26.86900 -32.32800 1.000 59.55468 206 GLY H CA 1
ATOM 9891 C C . GLY D 1 195 ? 12.90400 -25.59500 -32.26200 1.000 63.87152 206 GLY H C 1
ATOM 9892 O O . GLY D 1 195 ? 14.00900 -25.59300 -31.69900 1.000 65.65711 206 GLY H O 1
ATOM 9893 N N . LEU D 1 196 ? 12.39100 -24.50800 -32.81900 1.000 64.10468 207 LEU H N 1
ATOM 9894 C CA . LEU D 1 196 ? 13.02300 -23.20200 -32.73100 1.000 59.40488 207 LEU H CA 1
ATOM 9895 C C . LEU D 1 196 ? 12.31000 -22.32600 -31.71200 1.000 55.60911 207 LEU H C 1
ATOM 9896 O O . LEU D 1 196 ? 11.12900 -22.50700 -31.40000 1.000 55.87454 207 LEU H O 1
ATOM 9901 N N . ALA D 1 197 ? 13.05200 -21.35400 -31.20800 1.000 56.37341 208 ALA H N 1
ATOM 9902 C CA . ALA D 1 197 ? 12.51100 -20.30000 -30.37400 1.000 58.21220 208 ALA H CA 1
ATOM 9903 C C . ALA D 1 197 ? 12.02100 -19.14700 -31.24400 1.000 60.37974 208 ALA H C 1
ATOM 9904 O O . ALA D 1 197 ? 12.21300 -19.11800 -32.46400 1.000 59.51028 208 ALA H O 1
ATOM 9906 N N . ILE D 1 198 ? 11.37900 -18.18000 -30.59700 1.000 55.68048 209 ILE H N 1
ATOM 9907 C CA . ILE D 1 198 ? 11.00100 -16.92900 -31.23300 1.000 52.01171 209 ILE H CA 1
ATOM 9908 C C . ILE D 1 198 ? 11.87500 -15.84100 -30.64100 1.000 48.78820 209 ILE H C 1
ATOM 9909 O O . ILE D 1 198 ? 11.94700 -15.69400 -29.41700 1.000 51.63006 209 ILE H O 1
ATOM 9914 N N . GLY D 1 199 ? 12.56500 -15.11500 -31.50300 1.000 48.78977 210 GLY H N 1
ATOM 9915 C CA . GLY D 1 199 ? 13.25900 -13.91200 -31.11700 1.000 47.05204 210 GLY H CA 1
ATOM 9916 C C . GLY D 1 199 ? 12.47200 -12.69300 -31.56700 1.000 50.63049 210 GLY H C 1
ATOM 9917 O O . GLY D 1 199 ? 11.65100 -12.74900 -32.47700 1.000 46.65851 210 GLY H O 1
ATOM 9918 N N . MET D 1 200 ? 12.73300 -11.57800 -30.90500 1.000 50.52189 211 MET H N 1
ATOM 9919 C CA . MET D 1 200 ? 11.95000 -10.37800 -31.13600 1.000 46.42140 211 MET H CA 1
ATOM 9920 C C . MET D 1 200 ? 12.87700 -9.21000 -30.86500 1.000 45.60574 211 MET H C 1
ATOM 9921 O O . MET D 1 200 ? 13.38200 -9.07000 -29.75100 1.000 56.89136 211 MET H O 1
ATOM 9926 N N . HIS D 1 201 ? 13.14800 -8.41500 -31.88200 1.000 46.20553 212 HIS H N 1
ATOM 9927 C CA . HIS D 1 201 ? 14.09700 -7.32100 -31.78700 1.000 48.51958 212 HIS H CA 1
ATOM 9928 C C . HIS D 1 201 ? 13.51000 -6.11700 -32.50600 1.000 49.40629 212 HIS H C 1
ATOM 9929 O O . HIS D 1 201 ? 12.86000 -6.27200 -33.54300 1.000 52.66608 212 HIS H O 1
ATOM 9936 N N . LEU D 1 202 ? 13.73800 -4.92400 -31.96400 1.000 48.50187 213 LEU H N 1
ATOM 9937 C CA . LEU D 1 202 ? 13.09700 -3.72400 -32.49100 1.000 46.36384 213 LEU H CA 1
ATOM 9938 C C . LEU D 1 202 ? 13.51900 -3.46700 -33.93800 1.000 49.10141 213 LEU H C 1
ATOM 9939 O O . LEU D 1 202 ? 14.62600 -3.81700 -34.35000 1.000 50.95468 213 LEU H O 1
ATOM 9944 N N . SER D 1 203 ? 12.59100 -2.90600 -34.72700 1.000 46.78867 214 SER H N 1
ATOM 9945 C CA . SER D 1 203 ? 12.86800 -2.25200 -36.00000 1.000 41.96021 214 SER H CA 1
ATOM 9946 C C . SER D 1 203 ? 13.23800 -0.81100 -35.74500 1.000 41.96066 214 SER H C 1
ATOM 9947 O O . SER D 1 203 ? 12.98300 -0.26900 -34.67500 1.000 47.88383 214 SER H O 1
ATOM 9950 N N . ALA D 1 204 ? 13.75700 -0.15500 -36.76600 1.000 40.91636 215 ALA H N 1
ATOM 9951 C CA . ALA D 1 204 ? 13.87500 1.29300 -36.69200 1.000 44.74174 215 ALA H CA 1
ATOM 9952 C C . ALA D 1 204 ? 12.56900 2.00200 -37.05000 1.000 46.38541 215 ALA H C 1
ATOM 9953 O O . ALA D 1 204 ? 12.55200 3.23700 -37.13900 1.000 52.05857 215 ALA H O 1
ATOM 9955 N N . ASP D 1 205 ? 11.47900 1.26200 -37.24800 1.000 47.40279 216 ASP H N 1
ATOM 9956 C CA . ASP D 1 205 ? 10.23500 1.84300 -37.73400 1.000 50.41209 216 ASP H CA 1
ATOM 9957 C C . ASP D 1 205 ? 9.16400 1.97800 -36.65800 1.000 50.21461 216 ASP H C 1
ATOM 9958 O O . ASP D 1 205 ? 8.06500 2.45800 -36.96300 1.000 50.26108 216 ASP H O 1
ATOM 9963 N N . ILE D 1 206 ? 9.46500 1.59900 -35.40700 1.000 50.38546 217 ILE H N 1
ATOM 9964 C CA . ILE D 1 206 ? 8.47300 1.66200 -34.33200 1.000 44.89512 217 ILE H CA 1
ATOM 9965 C C . ILE D 1 206 ? 7.99300 3.09400 -34.15400 1.000 45.01223 217 ILE H C 1
ATOM 9966 O O . ILE D 1 206 ? 8.79900 4.03400 -34.09900 1.000 40.10569 217 ILE H O 1
ATOM 9971 N N . THR D 1 207 ? 6.66600 3.26600 -34.10500 1.000 39.76317 218 THR H N 1
ATOM 9972 C CA . THR D 1 207 ? 6.02000 4.53000 -33.77300 1.000 43.71903 218 THR H CA 1
ATOM 9973 C C . THR D 1 207 ? 5.04600 4.30200 -32.62800 1.000 41.00622 218 THR H C 1
ATOM 9974 O O . THR D 1 207 ? 4.71200 3.16400 -32.28700 1.000 44.62780 218 THR H O 1
ATOM 9978 N N . PHE D 1 208 ? 4.57100 5.39900 -32.04000 1.000 41.04697 219 PHE H N 1
ATOM 9979 C CA . PHE D 1 208 ? 3.72600 5.28700 -30.84900 1.000 47.01581 219 PHE H CA 1
ATOM 9980 C C . PHE D 1 208 ? 2.37500 5.96700 -31.07100 1.000 50.73120 219 PHE H C 1
ATOM 9981 O O . PHE D 1 208 ? 1.88800 5.99600 -32.21000 1.000 52.05942 219 PHE H O 1
ATOM 9989 N N . GLN D 1 209 ? 1.73400 6.46300 -30.01200 1.000 45.20007 220 GLN H N 1
ATOM 9990 C CA . GLN D 1 209 ? 0.32000 6.81600 -30.11600 1.000 47.76399 220 GLN H CA 1
ATOM 9991 C C . GLN D 1 209 ? 0.09000 7.78900 -31.27000 1.000 49.01671 220 GLN H C 1
ATOM 9992 O O . GLN D 1 209 ? 0.79900 8.79200 -31.41500 1.000 50.39119 220 GLN H O 1
ATOM 9998 N N . GLY D 1 210 ? -0.85500 7.43900 -32.14100 1.000 55.00025 221 GLY H N 1
ATOM 9999 C CA . GLY D 1 210 ? -1.09500 8.22600 -33.34200 1.000 40.61938 221 GLY H CA 1
ATOM 10000 C C . GLY D 1 210 ? 0.04700 8.24200 -34.33200 1.000 42.62788 221 GLY H C 1
ATOM 10001 O O . GLY D 1 210 ? 0.17400 9.19900 -35.09300 1.000 46.00538 221 GLY H O 1
ATOM 10002 N N . GLY D 1 211 ? 0.90500 7.22400 -34.32600 1.000 46.84706 222 GLY H N 1
ATOM 10003 C CA . GLY D 1 211 ? 1.98100 7.12200 -35.29600 1.000 44.90708 222 GLY H CA 1
ATOM 10004 C C . GLY D 1 211 ? 3.05600 8.19500 -35.25600 1.000 44.41150 222 GLY H C 1
ATOM 10005 O O . GLY D 1 211 ? 3.76600 8.38000 -36.24400 1.000 45.63788 222 GLY H O 1
ATOM 10006 N N . GLU D 1 212 ? 3.21800 8.90800 -34.15300 1.000 47.44059 223 GLU H N 1
ATOM 10007 C CA . GLU D 1 212 ? 4.26100 9.92400 -34.14000 1.000 49.32027 223 GLU H CA 1
ATOM 10008 C C . GLU D 1 212 ? 5.57200 9.35000 -33.59900 1.000 45.91180 223 GLU H C 1
ATOM 10009 O O . GLU D 1 212 ? 5.60600 8.33100 -32.90400 1.000 41.36581 223 GLU H O 1
ATOM 10015 N N . PHE D 1 213 ? 6.66200 10.03000 -33.92900 1.000 44.95144 224 PHE H N 1
ATOM 10016 C CA . PHE D 1 213 ? 7.99200 9.53100 -33.63000 1.000 43.71428 224 PHE H CA 1
ATOM 10017 C C . PHE D 1 213 ? 8.59500 10.11300 -32.35400 1.000 43.84347 224 PHE H C 1
ATOM 10018 O O . PHE D 1 213 ? 9.65000 9.63300 -31.91500 1.000 44.45877 224 PHE H O 1
ATOM 10026 N N . LEU D 1 214 ? 7.95600 11.12900 -31.76200 1.000 39.80233 225 LEU H N 1
ATOM 10027 C CA . LEU D 1 214 ? 8.36000 11.81000 -30.53300 1.000 40.70449 225 LEU H CA 1
ATOM 10028 C C . LEU D 1 214 ? 9.52900 12.77200 -30.72300 1.000 45.58459 225 LEU H C 1
ATOM 10029 O O . LEU D 1 214 ? 10.23300 13.06800 -29.73900 1.000 40.07368 225 LEU H O 1
ATOM 10034 N N . ARG D 1 215 ? 9.75600 13.25600 -31.96100 1.000 44.93641 226 ARG H N 1
ATOM 10035 C CA . ARG D 1 215 ? 10.57400 14.43400 -32.27300 1.000 42.11151 226 ARG H CA 1
ATOM 10036 C C . ARG D 1 215 ? 12.08700 14.25800 -32.18500 1.000 41.64505 226 ARG H C 1
ATOM 10037 O O . ARG D 1 215 ? 12.82300 14.85800 -32.97400 1.000 45.34876 226 ARG H O 1
ATOM 10045 N N . TYR D 1 216 ? 12.56800 13.47800 -31.22600 1.000 42.30457 227 TYR H N 1
ATOM 10046 C CA . TYR D 1 216 ? 13.99500 13.36000 -30.95900 1.000 42.12697 227 TYR H CA 1
ATOM 10047 C C . TYR D 1 216 ? 14.36700 11.89200 -30.81000 1.000 42.04843 227 TYR H C 1
ATOM 10048 O O . TYR D 1 216 ? 13.59100 11.10500 -30.25700 1.000 46.79250 227 TYR H O 1
ATOM 10057 N N . TYR D 1 217 ? 15.53000 11.50600 -31.34800 1.000 40.11292 228 TYR H N 1
ATOM 10058 C CA . TYR D 1 217 ? 15.95100 10.12300 -31.16800 1.000 44.31620 228 TYR H CA 1
ATOM 10059 C C . TYR D 1 217 ? 16.02000 9.76200 -29.67900 1.000 46.61254 228 TYR H C 1
ATOM 10060 O O . TYR D 1 217 ? 15.65100 8.65000 -29.28300 1.000 46.10008 228 TYR H O 1
ATOM 10069 N N . VAL D 1 218 ? 16.47500 10.68900 -28.83200 1.000 44.00186 229 VAL H N 1
ATOM 10070 C CA . VAL D 1 218 ? 16.62100 10.35200 -27.42300 1.000 46.07490 229 VAL H CA 1
ATOM 10071 C C . VAL D 1 218 ? 15.26100 10.04700 -26.81800 1.000 46.39964 229 VAL H C 1
ATOM 10072 O O . VAL D 1 218 ? 15.14800 9.22400 -25.90000 1.000 42.80145 229 VAL H O 1
ATOM 10076 N N . ALA D 1 219 ? 14.20600 10.67100 -27.35000 1.000 39.96681 230 ALA H N 1
ATOM 10077 C CA . ALA D 1 219 ? 12.84900 10.38700 -26.90300 1.000 39.16118 230 ALA H CA 1
ATOM 10078 C C . ALA D 1 219 ? 12.35500 9.06000 -27.46600 1.000 41.48213 230 ALA H C 1
ATOM 10079 O O . ALA D 1 219 ? 11.77500 8.24400 -26.73600 1.000 40.66428 230 ALA H O 1
ATOM 10081 N N . TRP D 1 220 ? 12.58500 8.82700 -28.76500 1.000 38.19621 231 TRP H N 1
ATOM 10082 C CA . TRP D 1 220 ? 12.20200 7.56500 -29.39000 1.000 39.22902 231 TRP H CA 1
ATOM 10083 C C . TRP D 1 220 ? 12.85700 6.37300 -28.69200 1.000 41.23015 231 TRP H C 1
ATOM 10084 O O . TRP D 1 220 ? 12.19500 5.36600 -28.40200 1.000 42.12146 231 TRP H O 1
ATOM 10095 N N . ARG D 1 221 ? 14.16500 6.46800 -28.42400 1.000 40.17892 232 ARG H N 1
ATOM 10096 C CA . ARG D 1 221 ? 14.87700 5.41300 -27.70600 1.000 44.14839 232 ARG H CA 1
ATOM 10097 C C . ARG D 1 221 ? 14.22900 5.14600 -26.34800 1.000 48.62923 232 ARG H C 1
ATOM 10098 O O . ARG D 1 221 ? 14.02100 3.98900 -25.95600 1.000 44.92076 232 ARG H O 1
ATOM 10106 N N . ALA D 1 222 ? 13.90500 6.21000 -25.60800 1.000 41.77837 233 ALA H N 1
ATOM 10107 C CA . ALA D 1 222 ? 13.25300 6.01500 -24.32400 1.000 42.79661 233 ALA H CA 1
ATOM 10108 C C . ALA D 1 222 ? 11.90100 5.33200 -24.47600 1.000 44.60369 233 ALA H C 1
ATOM 10109 O O . ALA D 1 222 ? 11.45400 4.66700 -23.53300 1.000 47.69728 233 ALA H O 1
ATOM 10111 N N . ALA D 1 223 ? 11.25900 5.45200 -25.64900 1.000 40.29970 234 ALA H N 1
ATOM 10112 C CA . ALA D 1 223 ? 9.89300 4.95500 -25.84500 1.000 42.96708 234 ALA H CA 1
ATOM 10113 C C . ALA D 1 223 ? 9.81100 3.52500 -26.35000 1.000 39.49546 234 ALA H C 1
ATOM 10114 O O . ALA D 1 223 ? 8.84300 2.83300 -26.02400 1.000 43.09316 234 ALA H O 1
ATOM 10116 N N . HIS D 1 224 ? 10.77200 3.04300 -27.13300 1.000 39.70730 235 HIS H N 1
ATOM 10117 C CA . HIS D 1 224 ? 10.42700 1.80500 -27.83100 1.000 43.00987 235 HIS H CA 1
ATOM 10118 C C . HIS D 1 224 ? 10.27000 0.53200 -26.98100 1.000 42.36886 235 HIS H C 1
ATOM 10119 O O . HIS D 1 224 ? 9.68100 -0.43300 -27.48600 1.000 46.28378 235 HIS H O 1
ATOM 10126 N N . PRO D 1 225 ? 10.73200 0.44400 -25.72200 1.000 43.74249 236 PRO H N 1
ATOM 10127 C CA . PRO D 1 225 ? 10.32900 -0.72300 -24.90600 1.000 40.37518 236 PRO H CA 1
ATOM 10128 C C . PRO D 1 225 ? 8.81900 -0.89900 -24.81500 1.000 39.82248 236 PRO H C 1
ATOM 10129 O O . PRO D 1 225 ? 8.34900 -2.01100 -24.53100 1.000 38.96337 236 PRO H O 1
ATOM 10133 N N . GLN D 1 226 ? 8.04800 0.16500 -25.07800 1.000 42.68354 237 GLN H N 1
ATOM 10134 C CA . GLN D 1 226 ? 6.59100 0.05600 -25.16500 1.000 38.02541 237 GLN H CA 1
ATOM 10135 C C . GLN D 1 226 ? 6.16100 -0.97800 -26.19100 1.000 34.75470 237 GLN H C 1
ATOM 10136 O O . GLN D 1 226 ? 5.27000 -1.78500 -25.92700 1.000 36.15813 237 GLN H O 1
ATOM 10142 N N . ALA D 1 227 ? 6.79200 -0.98400 -27.36300 1.000 35.94117 238 ALA H N 1
ATOM 10143 C CA . ALA D 1 227 ? 6.44800 -1.98600 -28.36500 1.000 39.32286 238 ALA H CA 1
ATOM 10144 C C . ALA D 1 227 ? 6.74700 -3.40800 -27.87500 1.000 40.36761 238 ALA H C 1
ATOM 10145 O O . ALA D 1 227 ? 5.98600 -4.34200 -28.17500 1.000 36.47473 238 ALA H O 1
ATOM 10147 N N . TYR D 1 228 ? 7.83200 -3.59500 -27.10500 1.000 37.46591 239 TYR H N 1
ATOM 10148 C CA . TYR D 1 228 ? 8.08400 -4.90900 -26.50200 1.000 41.42185 239 TYR H CA 1
ATOM 10149 C C . TYR D 1 228 ? 6.95200 -5.29600 -25.55300 1.000 41.31370 239 TYR H C 1
ATOM 10150 O O . TYR D 1 228 ? 6.40300 -6.40700 -25.63200 1.000 41.12424 239 TYR H O 1
ATOM 10159 N N . MET D 1 229 ? 6.58100 -4.37700 -24.65500 1.000 36.50107 240 MET H N 1
ATOM 10160 C CA . MET D 1 229 ? 5.47000 -4.62600 -23.74500 1.000 35.77409 240 MET H CA 1
ATOM 10161 C C . MET D 1 229 ? 4.20400 -5.03100 -24.47500 1.000 41.92096 240 MET H C 1
ATOM 10162 O O . MET D 1 229 ? 3.46600 -5.89600 -23.99100 1.000 41.94344 240 MET H O 1
ATOM 10167 N N . THR D 1 230 ? 3.94600 -4.41900 -25.62400 1.000 40.04030 241 THR H N 1
ATOM 10168 C CA . THR D 1 230 ? 2.73800 -4.76500 -26.40900 1.000 39.50341 241 THR H CA 1
ATOM 10169 C C . THR D 1 230 ? 2.90900 -6.17700 -26.99100 1.000 42.49216 241 THR H C 1
ATOM 10170 O O . THR D 1 230 ? 1.90300 -6.87900 -27.09900 1.000 44.42166 241 THR H O 1
ATOM 10174 N N . GLN D 1 231 ? 4.13400 -6.59300 -27.30500 1.000 41.45287 242 GLN H N 1
ATOM 10175 C CA . GLN D 1 231 ? 4.27900 -7.95100 -27.83600 1.000 42.16034 242 GLN H CA 1
ATOM 10176 C C . GLN D 1 231 ? 3.97800 -9.00900 -26.77200 1.000 43.05976 242 GLN H C 1
ATOM 10177 O O . GLN D 1 231 ? 3.32500 -10.01700 -27.07700 1.000 44.18328 242 GLN H O 1
ATOM 10183 N N . VAL D 1 232 ? 4.43700 -8.81400 -25.52400 1.000 40.68161 243 VAL H N 1
ATOM 10184 C CA . VAL D 1 232 ? 4.15100 -9.82600 -24.49400 1.000 48.99066 243 VAL H CA 1
ATOM 10185 C C . VAL D 1 232 ? 2.66600 -9.82300 -24.15000 1.000 41.97562 243 VAL H C 1
ATOM 10186 O O . VAL D 1 232 ? 2.06300 -10.88600 -23.95400 1.000 45.22807 243 VAL H O 1
ATOM 10190 N N . ILE D 1 233 ? 2.04000 -8.64200 -24.11900 1.000 42.01484 244 ILE H N 1
ATOM 10191 C CA . ILE D 1 233 ? 0.59100 -8.57800 -23.93300 1.000 41.37514 244 ILE H CA 1
ATOM 10192 C C . ILE D 1 233 ? -0.11400 -9.36900 -25.02200 1.000 38.97914 244 ILE H C 1
ATOM 10193 O O . ILE D 1 233 ? -1.02600 -10.16000 -24.75400 1.000 39.87855 244 ILE H O 1
ATOM 10198 N N . SER D 1 234 ? 0.32200 -9.19500 -26.26300 1.000 43.18349 245 SER H N 1
ATOM 10199 C CA . SER D 1 234 ? -0.37400 -9.80200 -27.38800 1.000 42.15852 245 SER H CA 1
ATOM 10200 C C . SER D 1 234 ? -0.11200 -11.30000 -27.46800 1.000 42.96632 245 SER H C 1
ATOM 10201 O O . SER D 1 234 ? -1.01800 -12.06200 -27.83100 1.000 40.53339 245 SER H O 1
ATOM 10204 N N . LEU D 1 235 ? 1.10700 -11.73700 -27.13200 1.000 39.64250 246 LEU H N 1
ATOM 10205 C CA . LEU D 1 235 ? 1.38100 -13.17000 -27.04300 1.000 43.22337 246 LEU H CA 1
ATOM 10206 C C . LEU D 1 235 ? 0.48200 -13.84900 -26.01400 1.000 44.82866 246 LEU H C 1
ATOM 10207 O O . LEU D 1 235 ? -0.06900 -14.92200 -26.27200 1.000 43.59163 246 LEU H O 1
ATOM 10212 N N . ILE D 1 236 ? 0.30200 -13.23400 -24.84700 1.000 46.07944 247 ILE H N 1
ATOM 10213 C CA . ILE D 1 236 ? -0.44400 -13.88900 -23.77000 1.000 41.41144 247 ILE H CA 1
ATOM 10214 C C . ILE D 1 236 ? -1.95000 -13.88500 -24.05500 1.000 46.65090 247 ILE H C 1
ATOM 10215 O O . ILE D 1 236 ? -2.60200 -14.93800 -24.07400 1.000 41.60520 247 ILE H O 1
ATOM 10220 N N . THR D 1 237 ? -2.52900 -12.70200 -24.28800 1.000 42.81808 248 THR H N 1
ATOM 10221 C CA . THR D 1 237 ? -3.97800 -12.62000 -24.37500 1.000 38.75389 248 THR H CA 1
ATOM 10222 C C . THR D 1 237 ? -4.52200 -13.38400 -25.56100 1.000 43.96081 248 THR H C 1
ATOM 10223 O O . THR D 1 237 ? -5.68400 -13.80300 -25.54300 1.000 45.14944 248 THR H O 1
ATOM 10227 N N . ASN D 1 238 ? -3.70400 -13.59600 -26.57900 1.000 44.10266 249 ASN H N 1
ATOM 10228 C CA . ASN D 1 238 ? -4.12500 -14.35200 -27.73700 1.000 42.49841 249 ASN H CA 1
ATOM 10229 C C . ASN D 1 238 ? -3.85600 -15.83700 -27.59300 1.000 46.47731 249 ASN H C 1
ATOM 10230 O O . ASN D 1 238 ? -4.07700 -16.59400 -28.54600 1.000 46.48758 249 ASN H O 1
ATOM 10235 N N . GLY D 1 239 ? -3.41500 -16.26900 -26.40800 1.000 51.39493 250 GLY H N 1
ATOM 10236 C CA . GLY D 1 239 ? -3.28500 -17.67600 -26.08700 1.000 47.78033 250 GLY H CA 1
ATOM 10237 C C . GLY D 1 239 ? -2.18400 -18.39100 -26.82400 1.000 49.38444 250 GLY H C 1
ATOM 10238 O O . GLY D 1 239 ? -2.21900 -19.62100 -26.91800 1.000 48.68159 250 GLY H O 1
ATOM 10239 N N . VAL D 1 240 ? -1.21200 -17.65100 -27.36200 1.000 46.99511 251 VAL H N 1
ATOM 10240 C CA . VAL D 1 240 ? -0.10700 -18.27100 -28.08400 1.000 48.33814 251 VAL H CA 1
ATOM 10241 C C . VAL D 1 240 ? 0.55700 -19.34300 -27.23000 1.000 50.24885 251 VAL H C 1
ATOM 10242 O O . VAL D 1 240 ? 0.79300 -20.46700 -27.69100 1.000 56.07214 251 VAL H O 1
ATOM 10246 N N . PHE D 1 241 ? 0.85900 -19.01100 -25.96700 1.000 51.44281 252 PHE H N 1
ATOM 10247 C CA . PHE D 1 241 ? 1.53600 -19.94100 -25.06400 1.000 49.00481 252 PHE H CA 1
ATOM 10248 C C . PHE D 1 241 ? 0.63200 -21.04100 -24.51700 1.000 51.34068 252 PHE H C 1
ATOM 10249 O O . PHE D 1 241 ? 1.14800 -22.05800 -24.05100 1.000 58.78759 252 PHE H O 1
ATOM 10257 N N . ASP D 1 242 ? -0.68900 -20.86900 -24.53900 1.000 49.24812 253 ASP H N 1
ATOM 10258 C CA . ASP D 1 242 ? -1.57800 -21.97700 -24.21700 1.000 48.60752 253 ASP H CA 1
ATOM 10259 C C . ASP D 1 242 ? -1.69800 -22.96200 -25.37600 1.000 52.32833 253 ASP H C 1
ATOM 10260 O O . ASP D 1 242 ? -1.93000 -24.15100 -25.14300 1.000 58.27663 253 ASP H O 1
ATOM 10265 N N . LYS D 1 243 ? -1.54300 -22.49600 -26.62200 1.000 55.15493 254 LYS H N 1
ATOM 10266 C CA . LYS D 1 243 ? -1.59000 -23.37100 -27.79300 1.000 47.80527 254 LYS H CA 1
ATOM 10267 C C . LYS D 1 243 ? -0.30000 -24.16800 -27.92900 1.000 55.91255 254 LYS H C 1
ATOM 10268 O O . LYS D 1 243 ? -0.32800 -25.38900 -28.12200 1.000 58.29216 254 LYS H O 1
ATOM 10274 N N . TYR D 1 244 ? 0.84200 -23.47900 -27.85300 1.000 55.26779 255 TYR H N 1
ATOM 10275 C CA . TYR D 1 244 ? 2.17100 -24.08000 -27.92400 1.000 55.31648 255 TYR H CA 1
ATOM 10276 C C . TYR D 1 244 ? 2.88800 -23.79100 -26.61100 1.000 60.12968 255 TYR H C 1
ATOM 10277 O O . TYR D 1 244 ? 3.68100 -22.84300 -26.52000 1.000 60.76589 255 TYR H O 1
ATOM 10286 N N . PRO D 1 245 ? 2.63900 -24.58600 -25.56900 1.000 57.28077 256 PRO H N 1
ATOM 10287 C CA . PRO D 1 245 ? 3.19500 -24.25300 -24.25500 1.000 55.09044 256 PRO H CA 1
ATOM 10288 C C . PRO D 1 245 ? 4.68500 -24.49400 -24.15200 1.000 60.09975 256 PRO H C 1
ATOM 10289 O O . PRO D 1 245 ? 5.29600 -24.06700 -23.16200 1.000 52.07201 256 PRO H O 1
ATOM 10293 N N . ASN D 1 246 ? 5.28600 -25.14200 -25.14300 1.000 61.23210 257 ASN H N 1
ATOM 10294 C CA . ASN D 1 246 ? 6.72400 -25.33600 -25.17600 1.000 60.47468 257 ASN H CA 1
ATOM 10295 C C . ASN D 1 246 ? 7.45200 -24.20100 -25.87100 1.000 61.25877 257 ASN H C 1
ATOM 10296 O O . ASN D 1 246 ? 8.69000 -24.16400 -25.84100 1.000 58.44072 257 ASN H O 1
ATOM 10301 N N . LEU D 1 247 ? 6.72600 -23.28200 -26.48900 1.000 54.64552 258 LEU H N 1
ATOM 10302 C CA . LEU D 1 247 ? 7.37100 -22.22500 -27.24100 1.000 54.41294 258 LEU H CA 1
ATOM 10303 C C . LEU D 1 247 ? 7.91100 -21.18000 -26.28300 1.000 52.12371 258 LEU H C 1
ATOM 10304 O O . LEU D 1 247 ? 7.27000 -20.84300 -25.28200 1.000 54.79118 258 LEU H O 1
ATOM 10309 N N . LYS D 1 248 ? 9.10500 -20.68400 -26.58700 1.000 52.06927 259 LYS H N 1
ATOM 10310 C CA . LYS D 1 248 ? 9.75900 -19.63400 -25.81800 1.000 52.05366 259 LYS H CA 1
ATOM 10311 C C . LYS D 1 248 ? 10.02700 -18.44100 -26.73000 1.000 51.32870 259 LYS H C 1
ATOM 10312 O O . LYS D 1 248 ? 10.33700 -18.61100 -27.91100 1.000 46.25278 259 LYS H O 1
ATOM 10318 N N . VAL D 1 249 ? 9.91100 -17.23500 -26.17700 1.000 50.31502 260 VAL H N 1
ATOM 10319 C CA . VAL D 1 249 ? 10.09900 -16.00200 -26.93000 1.000 45.73600 260 VAL H CA 1
ATOM 10320 C C . VAL D 1 249 ? 11.16700 -15.17400 -26.23500 1.000 46.57951 260 VAL H C 1
ATOM 10321 O O . VAL D 1 249 ? 11.01200 -14.78800 -25.07100 1.000 53.93959 260 VAL H O 1
ATOM 10325 N N . ALA D 1 250 ? 12.24300 -14.89800 -26.94800 1.000 47.81526 261 ALA H N 1
ATOM 10326 C CA . ALA D 1 250 ? 13.30800 -14.05400 -26.45400 1.000 41.37260 261 ALA H CA 1
ATOM 10327 C C . ALA D 1 250 ? 12.99900 -12.61600 -26.81100 1.000 45.44684 261 ALA H C 1
ATOM 10328 O O . ALA D 1 250 ? 12.75000 -12.30300 -27.97700 1.000 52.10320 261 ALA H O 1
ATOM 10330 N N . LEU D 1 251 ? 13.05200 -11.74200 -25.81800 1.000 47.13124 262 LEU H N 1
ATOM 10331 C CA . LEU D 1 251 ? 12.88100 -10.32000 -26.04400 1.000 47.35520 262 LEU H CA 1
ATOM 10332 C C . LEU D 1 251 ? 14.29600 -9.81500 -26.00700 1.000 48.55577 262 LEU H C 1
ATOM 10333 O O . LEU D 1 251 ? 15.01700 -10.11400 -25.07500 1.000 47.94291 262 LEU H O 1
ATOM 10338 N N . ILE D 1 252 ? 14.68700 -8.99700 -26.96100 1.000 45.58680 263 ILE H N 1
ATOM 10339 C CA . ILE D 1 252 ? 16.07900 -8.64100 -27.15800 1.000 42.55281 263 ILE H CA 1
ATOM 10340 C C . ILE D 1 252 ? 16.16500 -7.14300 -27.36800 1.000 44.26624 263 ILE H C 1
ATOM 10341 O O . ILE D 1 252 ? 15.74900 -6.64000 -28.41700 1.000 50.15581 263 ILE H O 1
ATOM 10346 N N . GLU D 1 253 ? 16.70000 -6.43400 -26.37800 1.000 51.53186 264 GLU H N 1
ATOM 10347 C CA . GLU D 1 253 ? 17.00100 -5.00100 -26.43400 1.000 51.28104 264 GLU H CA 1
ATOM 10348 C C . GLU D 1 253 ? 15.79200 -4.15400 -26.05700 1.000 47.61954 264 GLU H C 1
ATOM 10349 O O . GLU D 1 253 ? 15.77300 -2.94100 -26.29400 1.000 51.88634 264 GLU H O 1
ATOM 10355 N N . GLY D 1 254 ? 14.79300 -4.78400 -25.44800 1.000 45.34922 265 GLY H N 1
ATOM 10356 C CA . GLY D 1 254 ? 13.72800 -4.05100 -24.80400 1.000 45.35393 265 GLY H CA 1
ATOM 10357 C C . GLY D 1 254 ? 14.00900 -3.73300 -23.36600 1.000 48.32748 265 GLY H C 1
ATOM 10358 O O . GLY D 1 254 ? 13.27400 -2.95800 -22.74400 1.000 44.00714 265 GLY H O 1
ATOM 10359 N N . GLY D 1 255 ? 15.09000 -4.29200 -22.82300 1.000 48.43322 266 GLY H N 1
ATOM 10360 C CA . GLY D 1 255 ? 15.37800 -4.14800 -21.41600 1.000 46.64359 266 GLY H CA 1
ATOM 10361 C C . GLY D 1 255 ? 14.55400 -5.11800 -20.59600 1.000 43.87373 266 GLY H C 1
ATOM 10362 O O . GLY D 1 255 ? 13.76300 -5.91100 -21.11300 1.000 44.78330 266 GLY H O 1
ATOM 10363 N N . PHE D 1 256 ? 14.71700 -5.03100 -19.27700 1.000 45.89715 267 PHE H N 1
ATOM 10364 C CA . PHE D 1 256 ? 14.01600 -5.96100 -18.39300 1.000 41.10929 267 PHE H CA 1
ATOM 10365 C C . PHE D 1 256 ? 13.44800 -5.31100 -17.14300 1.000 40.17403 267 PHE H C 1
ATOM 10366 O O . PHE D 1 256 ? 12.57100 -5.90500 -16.50800 1.000 44.44128 267 PHE H O 1
ATOM 10374 N N . GLU D 1 257 ? 13.89500 -4.11600 -16.76000 1.000 43.57621 268 GLU H N 1
ATOM 10375 C CA . GLU D 1 257 ? 13.47600 -3.52400 -15.49500 1.000 43.17713 268 GLU H CA 1
ATOM 10376 C C . GLU D 1 257 ? 11.97200 -3.31100 -15.42600 1.000 45.33988 268 GLU H C 1
ATOM 10377 O O . GLU D 1 257 ? 11.42200 -3.13900 -14.33400 1.000 44.40300 268 GLU H O 1
ATOM 10383 N N . TRP D 1 258 ? 11.30000 -3.30600 -16.56900 1.000 47.15799 269 TRP H N 1
ATOM 10384 C CA . TRP D 1 258 ? 9.86000 -3.13800 -16.64200 1.000 45.95573 269 TRP H CA 1
ATOM 10385 C C . TRP D 1 258 ? 9.10600 -4.45100 -16.56900 1.000 42.16355 269 TRP H C 1
ATOM 10386 O O . TRP D 1 258 ? 7.87400 -4.42900 -16.53400 1.000 44.84586 269 TRP H O 1
ATOM 10397 N N . VAL D 1 259 ? 9.79900 -5.58800 -16.58700 1.000 40.16451 270 VAL H N 1
ATOM 10398 C CA . VAL D 1 259 ? 9.09600 -6.87000 -16.54200 1.000 46.35253 270 VAL H CA 1
ATOM 10399 C C . VAL D 1 259 ? 8.26100 -7.02000 -15.27300 1.000 50.42879 270 VAL H C 1
ATOM 10400 O O . VAL D 1 259 ? 7.06500 -7.33000 -15.38700 1.000 50.21094 270 VAL H O 1
ATOM 10404 N N . PRO D 1 260 ? 8.79100 -6.79500 -14.05800 1.000 48.29552 271 PRO H N 1
ATOM 10405 C CA . PRO D 1 260 ? 7.91900 -6.95000 -12.88400 1.000 47.00479 271 PRO H CA 1
ATOM 10406 C C . PRO D 1 260 ? 6.67000 -6.08100 -12.94500 1.000 41.34540 271 PRO H C 1
ATOM 10407 O O . PRO D 1 260 ? 5.57300 -6.55500 -12.62200 1.000 37.33500 271 PRO H O 1
ATOM 10411 N N . PHE D 1 261 ? 6.79300 -4.82600 -13.37500 1.000 44.02630 272 PHE H N 1
ATOM 10412 C CA . PHE D 1 261 ? 5.60300 -3.98900 -13.51000 1.000 42.16451 272 PHE H CA 1
ATOM 10413 C C . PHE D 1 261 ? 4.53900 -4.65600 -14.38100 1.000 48.24687 272 PHE H C 1
ATOM 10414 O O . PHE D 1 261 ? 3.34800 -4.65200 -14.04100 1.000 47.22418 272 PHE H O 1
ATOM 10422 N N . MET D 1 262 ? 4.96000 -5.26500 -15.49300 1.000 41.96786 273 MET H N 1
ATOM 10423 C CA . MET D 1 262 ? 4.02700 -5.87100 -16.44000 1.000 41.51480 273 MET H CA 1
ATOM 10424 C C . MET D 1 262 ? 3.43900 -7.18500 -15.93200 1.000 42.60103 273 MET H C 1
ATOM 10425 O O . MET D 1 262 ? 2.27300 -7.49300 -16.21500 1.000 44.53308 273 MET H O 1
ATOM 10430 N N . MET D 1 263 ? 4.23300 -7.97900 -15.20300 1.000 46.88010 274 MET H N 1
ATOM 10431 C CA . MET D 1 263 ? 3.72900 -9.21900 -14.61600 1.000 46.41753 274 MET H CA 1
ATOM 10432 C C . MET D 1 263 ? 2.60300 -8.92600 -13.63700 1.000 46.62428 274 MET H C 1
ATOM 10433 O O . MET D 1 263 ? 1.54300 -9.56500 -13.68500 1.000 51.78747 274 MET H O 1
ATOM 10438 N N . ASN D 1 264 ? 2.80100 -7.93600 -12.75600 1.000 44.46213 275 ASN H N 1
ATOM 10439 C CA . ASN D 1 264 ? 1.77000 -7.61300 -11.77400 1.000 46.00413 275 ASN H CA 1
ATOM 10440 C C . ASN D 1 264 ? 0.53400 -7.02700 -12.42800 1.000 48.59500 275 ASN H C 1
ATOM 10441 O O . ASN D 1 264 ? -0.58500 -7.33400 -12.01000 1.000 50.81226 275 ASN H O 1
ATOM 10446 N N . ARG D 1 265 ? 0.71500 -6.15900 -13.43500 1.000 44.82532 276 ARG H N 1
ATOM 10447 C CA . ARG D 1 265 ? -0.43000 -5.48300 -14.03200 1.000 44.94226 276 ARG H CA 1
ATOM 10448 C C . ARG D 1 265 ? -1.27400 -6.46000 -14.83900 1.000 46.92324 276 ARG H C 1
ATOM 10449 O O . ARG D 1 265 ? -2.50400 -6.37300 -14.85600 1.000 45.66814 276 ARG H O 1
ATOM 10457 N N . MET D 1 266 ? -0.63700 -7.40600 -15.50400 1.000 44.99870 277 MET H N 1
ATOM 10458 C CA . MET D 1 266 ? -1.41500 -8.36900 -16.24600 1.000 46.37096 277 MET H CA 1
ATOM 10459 C C . MET D 1 266 ? -2.07700 -9.38900 -15.32900 1.000 51.42543 277 MET H C 1
ATOM 10460 O O . MET D 1 266 ? -3.17300 -9.87400 -15.64000 1.000 51.67280 277 MET H O 1
ATOM 10465 N N . ASP D 1 267 ? -1.43600 -9.70900 -14.19500 1.000 50.94938 278 ASP H N 1
ATOM 10466 C CA . ASP D 1 267 ? -2.02800 -10.62100 -13.21800 1.000 52.75098 278 ASP H CA 1
ATOM 10467 C C . ASP D 1 267 ? -3.27900 -10.01900 -12.60100 1.000 53.41080 278 ASP H C 1
ATOM 10468 O O . ASP D 1 267 ? -4.33300 -10.66900 -12.54100 1.000 55.62412 278 ASP H O 1
ATOM 10473 N N . ALA D 1 268 ? -3.17600 -8.77200 -12.14700 1.000 47.11252 279 ALA H N 1
ATOM 10474 C CA . ALA D 1 268 ? -4.33700 -8.05700 -11.63500 1.000 51.87372 279 ALA H CA 1
ATOM 10475 C C . ALA D 1 268 ? -5.44600 -7.97000 -12.67900 1.000 56.63837 279 ALA H C 1
ATOM 10476 O O . ALA D 1 268 ? -6.61000 -8.27300 -12.39000 1.000 64.80178 279 ALA H O 1
ATOM 10478 N N . ALA D 1 269 ? -5.10600 -7.54000 -13.89900 1.000 53.45843 280 ALA H N 1
ATOM 10479 C CA . ALA D 1 269 ? -6.10900 -7.37700 -14.95100 1.000 56.97594 280 ALA H CA 1
ATOM 10480 C C . ALA D 1 269 ? -6.88000 -8.67000 -15.19500 1.000 59.93553 280 ALA H C 1
ATOM 10481 O O . ALA D 1 269 ? -8.09800 -8.65000 -15.39700 1.000 63.76627 280 ALA H O 1
ATOM 10483 N N . TYR D 1 270 ? -6.18500 -9.80400 -15.15400 1.000 60.75972 281 TYR H N 1
ATOM 10484 C CA . TYR D 1 270 ? -6.78800 -11.08700 -15.45700 1.000 57.48030 281 TYR H CA 1
ATOM 10485 C C . TYR D 1 270 ? -7.59000 -11.66700 -14.30400 1.000 64.21425 281 TYR H C 1
ATOM 10486 O O . TYR D 1 270 ? -8.41800 -12.56100 -14.53500 1.000 64.54068 281 TYR H O 1
ATOM 10495 N N . LYS D 1 271 ? -7.36800 -11.19700 -13.07400 1.000 67.42899 282 LYS H N 1
ATOM 10496 C CA . LYS D 1 271 ? -8.09300 -11.77800 -11.94700 1.000 74.01022 282 LYS H CA 1
ATOM 10497 C C . LYS D 1 271 ? -9.60200 -11.62400 -12.13400 1.000 72.86969 282 LYS H C 1
ATOM 10498 O O . LYS D 1 271 ? -10.36100 -12.58600 -11.95200 1.000 72.68547 282 LYS H O 1
ATOM 10504 N N . GLY D 1 272 ? -10.05100 -10.44900 -12.56600 1.000 67.49938 283 GLY H N 1
ATOM 10505 C CA . GLY D 1 272 ? -11.47300 -10.22700 -12.70200 1.000 65.82068 283 GLY H CA 1
ATOM 10506 C C . GLY D 1 272 ? -12.03300 -10.28000 -14.10300 1.000 64.91619 283 GLY H C 1
ATOM 10507 O O . GLY D 1 272 ? -13.25100 -10.14600 -14.27400 1.000 56.97431 283 GLY H O 1
ATOM 10508 N N . LEU D 1 273 ? -11.18700 -10.48400 -15.11700 1.000 67.08463 284 LEU H N 1
ATOM 10509 C CA . LEU D 1 273 ? -11.61600 -10.35700 -16.50100 1.000 58.40222 284 LEU H CA 1
ATOM 10510 C C . LEU D 1 273 ? -11.25300 -11.55600 -17.36000 1.000 61.63413 284 LEU H C 1
ATOM 10511 O O . LEU D 1 273 ? -11.42400 -11.48300 -18.58200 1.000 58.46742 284 LEU H O 1
ATOM 10516 N N . ARG D 1 274 ? -10.78300 -12.66300 -16.76800 1.000 61.89909 285 ARG H N 1
ATOM 10517 C CA . ARG D 1 274 ? -10.25000 -13.76600 -17.57100 1.000 58.42412 285 ARG H CA 1
ATOM 10518 C C . ARG D 1 274 ? -11.27200 -14.36400 -18.54100 1.000 53.20572 285 ARG H C 1
ATOM 10519 O O . ARG D 1 274 ? -10.86900 -14.97800 -19.53300 1.000 48.67386 285 ARG H O 1
ATOM 10527 N N . GLN D 1 275 ? -12.57800 -14.20300 -18.28400 1.000 54.84551 286 GLN H N 1
ATOM 10528 C CA . GLN D 1 275 ? -13.62200 -14.75500 -19.15200 1.000 51.41097 286 GLN H CA 1
ATOM 10529 C C . GLN D 1 275 ? -13.68000 -14.09000 -20.53000 1.000 50.30842 286 GLN H C 1
ATOM 10530 O O . GLN D 1 275 ? -14.29100 -14.65600 -21.44500 1.000 49.93163 286 GLN H O 1
ATOM 10536 N N . GLU D 1 276 ? -13.04200 -12.93100 -20.72000 1.000 47.24364 287 GLU H N 1
ATOM 10537 C CA . GLU D 1 276 ? -12.96200 -12.36500 -22.06100 1.000 44.75422 287 GLU H CA 1
ATOM 10538 C C . GLU D 1 276 ? -12.06800 -13.20400 -22.97400 1.000 50.58750 287 GLU H C 1
ATOM 10539 O O . GLU D 1 276 ? -12.30700 -13.27100 -24.19200 1.000 51.37607 287 GLU H O 1
ATOM 10545 N N . THR D 1 277 ? -11.05000 -13.85700 -22.41000 1.000 46.00582 288 THR H N 1
ATOM 10546 C CA . THR D 1 277 ? -10.11600 -14.70100 -23.15700 1.000 44.74168 288 THR H CA 1
ATOM 10547 C C . THR D 1 277 ? -9.99900 -16.03600 -22.44700 1.000 45.67165 288 THR H C 1
ATOM 10548 O O . THR D 1 277 ? -8.97800 -16.32200 -21.80900 1.000 46.02559 288 THR H O 1
ATOM 10552 N N . PRO D 1 278 ? -11.02600 -16.88700 -22.54500 1.000 47.52152 289 PRO H N 1
ATOM 10553 C CA . PRO D 1 278 ? -11.03700 -18.11800 -21.73500 1.000 44.07149 289 PRO H CA 1
ATOM 10554 C C . PRO D 1 278 ? -10.00000 -19.13100 -22.15500 1.000 45.70352 289 PRO H C 1
ATOM 10555 O O . PRO D 1 278 ? -9.74600 -20.08500 -21.40700 1.000 50.86477 289 PRO H O 1
ATOM 10559 N N . TRP D 1 279 ? -9.37500 -18.94200 -23.31500 1.000 50.61806 290 TRP H N 1
ATOM 10560 C CA . TRP D 1 279 ? -8.34800 -19.86000 -23.77700 1.000 45.09772 290 TRP H CA 1
ATOM 10561 C C . TRP D 1 279 ? -7.04000 -19.69100 -23.02100 1.000 48.58560 290 TRP H C 1
ATOM 10562 O O . TRP D 1 279 ? -6.16800 -20.56900 -23.11700 1.000 49.40467 290 TRP H O 1
ATOM 10573 N N . VAL D 1 280 ? -6.88000 -18.57900 -22.30200 1.000 52.72428 291 VAL H N 1
ATOM 10574 C CA . VAL D 1 280 ? -5.71800 -18.34000 -21.44600 1.000 47.71589 291 VAL H CA 1
ATOM 10575 C C . VAL D 1 280 ? -5.93500 -19.12400 -20.15600 1.000 49.59315 291 VAL H C 1
ATOM 10576 O O . VAL D 1 280 ? -6.85700 -18.83600 -19.39000 1.000 50.06726 291 VAL H O 1
ATOM 10580 N N . LYS D 1 281 ? -5.09900 -20.12900 -19.91900 1.000 47.50115 292 LYS H N 1
ATOM 10581 C CA . LYS D 1 281 ? -5.33800 -21.01800 -18.79400 1.000 50.02757 292 LYS H CA 1
ATOM 10582 C C . LYS D 1 281 ? -4.56000 -20.64500 -17.53300 1.000 54.88432 292 LYS H C 1
ATOM 10583 O O . LYS D 1 281 ? -5.01500 -20.96300 -16.42200 1.000 52.01126 292 LYS H O 1
ATOM 10589 N N . ARG D 1 282 ? -3.41300 -19.98100 -17.66100 1.000 49.66647 293 ARG H N 1
ATOM 10590 C CA . ARG D 1 282 ? -2.53800 -19.73500 -16.52600 1.000 48.75786 293 ARG H CA 1
ATOM 10591 C C . ARG D 1 282 ? -2.59800 -18.27400 -16.10200 1.000 52.05032 293 ARG H C 1
ATOM 10592 O O . ARG D 1 282 ? -3.29300 -17.44900 -16.70800 1.000 46.46610 293 ARG H O 1
ATOM 10600 N N . MET D 1 283 ? -1.87500 -17.98000 -15.01500 1.000 54.24720 294 MET H N 1
ATOM 10601 C CA . MET D 1 283 ? -1.67900 -16.60500 -14.56700 1.000 50.88493 294 MET H CA 1
ATOM 10602 C C . MET D 1 283 ? -0.68400 -15.93600 -15.50200 1.000 49.09682 294 MET H C 1
ATOM 10603 O O . MET D 1 283 ? 0.36500 -16.52100 -15.78900 1.000 52.36667 294 MET H O 1
ATOM 10608 N N . PRO D 1 284 ? -0.96400 -14.73100 -15.99500 1.000 49.65138 295 PRO H N 1
ATOM 10609 C CA . PRO D 1 284 ? -0.02300 -14.09400 -16.93400 1.000 49.88686 295 PRO H CA 1
ATOM 10610 C C . PRO D 1 284 ? 1.43500 -14.14100 -16.48900 1.000 50.65828 295 PRO H C 1
ATOM 10611 O O . PRO D 1 284 ? 2.31100 -14.44800 -17.31000 1.000 48.03753 295 PRO H O 1
ATOM 10615 N N . SER D 1 285 ? 1.72300 -13.90200 -15.20600 1.000 48.11259 296 SER H N 1
ATOM 10616 C CA . SER D 1 285 ? 3.11400 -13.96100 -14.76400 1.000 50.98207 296 SER H CA 1
ATOM 10617 C C . SER D 1 285 ? 3.71300 -15.35100 -14.94800 1.000 48.23436 296 SER H C 1
ATOM 10618 O O . SER D 1 285 ? 4.93900 -15.49100 -14.94900 1.000 48.10155 296 SER H O 1
ATOM 10621 N N . ASP D 1 286 ? 2.87900 -16.37600 -15.12900 1.000 46.98560 297 ASP H N 1
ATOM 10622 C CA . ASP D 1 286 ? 3.41000 -17.70900 -15.38500 1.000 52.77695 297 ASP H CA 1
ATOM 10623 C C . ASP D 1 286 ? 4.02900 -17.80200 -16.78100 1.000 50.12816 297 ASP H C 1
ATOM 10624 O O . ASP D 1 286 ? 5.10200 -18.39100 -16.95400 1.000 50.84368 297 ASP H O 1
ATOM 10629 N N . TYR D 1 287 ? 3.38300 -17.21700 -17.78800 1.000 48.73641 298 TYR H N 1
ATOM 10630 C CA . TYR D 1 287 ? 3.95800 -17.26200 -19.12800 1.000 46.59869 298 TYR H CA 1
ATOM 10631 C C . TYR D 1 287 ? 5.23000 -16.42400 -19.22700 1.000 47.94132 298 TYR H C 1
ATOM 10632 O O . TYR D 1 287 ? 6.08900 -16.70300 -20.07500 1.000 53.73947 298 TYR H O 1
ATOM 10641 N N . PHE D 1 288 ? 5.37400 -15.40300 -18.37700 1.000 47.15315 299 PHE H N 1
ATOM 10642 C CA . PHE D 1 288 ? 6.63700 -14.66900 -18.29700 1.000 47.41864 299 PHE H CA 1
ATOM 10643 C C . PHE D 1 288 ? 7.76500 -15.57800 -17.80800 1.000 52.94317 299 PHE H C 1
ATOM 10644 O O . PHE D 1 288 ? 8.86100 -15.60300 -18.38700 1.000 51.02858 299 PHE H O 1
ATOM 10652 N N . ARG D 1 289 ? 7.51300 -16.33000 -16.73000 1.000 48.81257 300 ARG H N 1
ATOM 10653 C CA . ARG D 1 289 ? 8.55800 -17.16300 -16.14100 1.000 52.31798 300 ARG H CA 1
ATOM 10654 C C . ARG D 1 289 ? 8.86900 -18.36700 -17.01600 1.000 51.55140 300 ARG H C 1
ATOM 10655 O O . ARG D 1 289 ? 10.03900 -18.69900 -17.23400 1.000 53.43207 300 ARG H O 1
ATOM 10663 N N . ASP D 1 290 ? 7.83700 -19.01800 -17.54000 1.000 51.45330 301 ASP H N 1
ATOM 10664 C CA . ASP D 1 290 ? 8.03200 -20.24500 -18.30300 1.000 52.51041 301 ASP H CA 1
ATOM 10665 C C . ASP D 1 290 ? 8.36700 -19.99500 -19.77700 1.000 52.36858 301 ASP H C 1
ATOM 10666 O O . ASP D 1 290 ? 9.27800 -20.63500 -20.31100 1.000 54.04820 301 ASP H O 1
ATOM 10671 N N . ASN D 1 291 ? 7.67600 -19.07300 -20.45500 1.000 49.90339 302 ASN H N 1
ATOM 10672 C CA . ASN D 1 291 ? 7.77400 -18.98400 -21.91000 1.000 46.88482 302 ASN H CA 1
ATOM 10673 C C . ASN D 1 291 ? 8.52800 -17.76200 -22.44100 1.000 49.58528 302 ASN H C 1
ATOM 10674 O O . ASN D 1 291 ? 8.51600 -17.53200 -23.65100 1.000 52.12000 302 ASN H O 1
ATOM 10679 N N . MET D 1 292 ? 9.22200 -16.99700 -21.60400 1.000 49.28036 303 MET H N 1
ATOM 10680 C CA . MET D 1 292 ? 9.70700 -15.68400 -22.01600 1.000 46.04144 303 MET H CA 1
ATOM 10681 C C . MET D 1 292 ? 11.14100 -15.45800 -21.53800 1.000 53.60807 303 MET H C 1
ATOM 10682 O O . MET D 1 292 ? 11.46200 -15.75400 -20.38200 1.000 51.80983 303 MET H O 1
ATOM 10687 N N . ARG D 1 293 ? 11.99300 -14.87500 -22.39200 1.000 49.84606 304 ARG H N 1
ATOM 10688 C CA . ARG D 1 293 ? 13.36700 -14.55900 -22.00300 1.000 48.78041 304 ARG H CA 1
ATOM 10689 C C . ARG D 1 293 ? 13.70500 -13.11900 -22.37000 1.000 48.36057 304 ARG H C 1
ATOM 10690 O O . ARG D 1 293 ? 13.11700 -12.55200 -23.28500 1.000 47.53947 304 ARG H O 1
ATOM 10698 N N . PHE D 1 294 ? 14.64600 -12.51600 -21.64900 1.000 48.81760 305 PHE H N 1
ATOM 10699 C CA . PHE D 1 294 ? 14.91000 -11.08700 -21.81100 1.000 47.84132 305 PHE H CA 1
ATOM 10700 C C . PHE D 1 294 ? 16.39600 -10.82200 -21.77200 1.000 53.82169 305 PHE H C 1
ATOM 10701 O O . PHE D 1 294 ? 17.07600 -11.25800 -20.83800 1.000 50.10913 305 PHE H O 1
ATOM 10709 N N . SER D 1 295 ? 16.87800 -10.06900 -22.75500 1.000 49.81680 306 SER H N 1
ATOM 10710 C CA . SER D 1 295 ? 18.27800 -9.70500 -22.81700 1.000 46.46862 306 SER H CA 1
ATOM 10711 C C . SER D 1 295 ? 18.55700 -8.53000 -21.89300 1.000 54.59695 306 SER H C 1
ATOM 10712 O O . SER D 1 295 ? 17.69000 -7.68200 -21.65800 1.000 57.24296 306 SER H O 1
ATOM 10715 N N . THR D 1 296 ? 19.78800 -8.49500 -21.36600 1.000 54.23564 307 THR H N 1
ATOM 10716 C CA . THR D 1 296 ? 20.24000 -7.49000 -20.40400 1.000 53.40561 307 THR H CA 1
ATOM 10717 C C . THR D 1 296 ? 20.66800 -6.19200 -21.06500 1.000 55.43018 307 THR H C 1
ATOM 10718 O O . THR D 1 296 ? 20.70800 -5.15000 -20.39100 1.000 50.56563 307 THR H O 1
ATOM 10722 N N . GLN D 1 297 ? 21.03800 -6.24800 -22.37500 1.000 55.06860 308 GLN H N 1
ATOM 10723 C CA . GLN D 1 297 ? 21.50200 -5.08200 -23.12300 1.000 58.32042 308 GLN H CA 1
ATOM 10724 C C . GLN D 1 297 ? 20.31700 -4.20600 -23.54700 1.000 57.91369 308 GLN H C 1
ATOM 10725 O O . GLN D 1 297 ? 19.26300 -4.72400 -23.93200 1.000 52.80503 308 GLN H O 1
ATOM 10731 N N . PRO D 1 298 ? 20.44400 -2.87100 -23.45900 1.000 56.46142 309 PRO H N 1
ATOM 10732 C CA . PRO D 1 298 ? 21.56900 -2.13200 -22.87900 1.000 57.30992 309 PRO H CA 1
ATOM 10733 C C . PRO D 1 298 ? 21.60100 -2.20300 -21.36200 1.000 62.20469 309 PRO H C 1
ATOM 10734 O O . PRO D 1 298 ? 20.56300 -2.17600 -20.69700 1.000 63.89257 309 PRO H O 1
ATOM 10738 N N . TRP D 1 299 ? 22.80600 -2.30600 -20.82700 1.000 61.68457 310 TRP H N 1
ATOM 10739 C CA . TRP D 1 299 ? 23.00500 -2.31300 -19.39200 1.000 59.88480 310 TRP H CA 1
ATOM 10740 C C . TRP D 1 299 ? 23.13900 -0.87800 -18.91000 1.000 61.91760 310 TRP H C 1
ATOM 10741 O O . TRP D 1 299 ? 24.08100 -0.17900 -19.28700 1.000 67.58689 310 TRP H O 1
ATOM 10752 N N . HIS D 1 300 ? 22.19400 -0.43800 -18.09700 1.000 64.75489 311 HIS H N 1
ATOM 10753 C CA . HIS D 1 300 ? 22.30700 0.82800 -17.38900 1.000 66.41301 311 HIS H CA 1
ATOM 10754 C C . HIS D 1 300 ? 22.82600 0.51000 -16.00200 1.000 69.42027 311 HIS H C 1
ATOM 10755 O O . HIS D 1 300 ? 22.49200 -0.53900 -15.45100 1.000 76.30165 311 HIS H O 1
ATOM 10762 N N . ASP D 1 301 ? 23.68900 1.37200 -15.46400 1.000 72.20607 312 ASP H N 1
ATOM 10763 C CA . ASP D 1 301 ? 24.35000 1.02500 -14.21200 1.000 71.63289 312 ASP H CA 1
ATOM 10764 C C . ASP D 1 301 ? 23.34000 0.81700 -13.09000 1.000 72.95176 312 ASP H C 1
ATOM 10765 O O . ASP D 1 301 ? 22.68800 1.76400 -12.63600 1.000 75.15539 312 ASP H O 1
ATOM 10770 N N . ILE D 1 302 ? 23.19200 -0.43200 -12.65700 1.000 67.06347 313 ILE H N 1
ATOM 10771 C CA . ILE D 1 302 ? 22.25400 -0.81200 -11.61100 1.000 63.77622 313 ILE H CA 1
ATOM 10772 C C . ILE D 1 302 ? 23.06300 -1.42100 -10.47900 1.000 63.26313 313 ILE H C 1
ATOM 10773 O O . ILE D 1 302 ? 23.88300 -2.31700 -10.71200 1.000 65.12247 313 ILE H O 1
ATOM 10778 N N . SER D 1 303 ? 22.86100 -0.90800 -9.26700 1.000 58.90426 314 SER H N 1
ATOM 10779 C CA . SER D 1 303 ? 23.48400 -1.49300 -8.08300 1.000 57.60489 314 SER H CA 1
ATOM 10780 C C . SER D 1 303 ? 23.06500 -2.95000 -7.91400 1.000 59.58352 314 SER H C 1
ATOM 10781 O O . SER D 1 303 ? 21.99500 -3.37000 -8.37000 1.000 60.66257 314 SER H O 1
ATOM 10784 N N . ALA D 1 304 ? 23.91100 -3.72700 -7.23600 1.000 63.02008 315 ALA H N 1
ATOM 10785 C CA . ALA D 1 304 ? 23.60000 -5.14300 -7.06000 1.000 59.56575 315 ALA H CA 1
ATOM 10786 C C . ALA D 1 304 ? 22.36800 -5.34200 -6.17800 1.000 56.96346 315 ALA H C 1
ATOM 10787 O O . ALA D 1 304 ? 21.57600 -6.26800 -6.41500 1.000 53.31392 315 ALA H O 1
ATOM 10789 N N . LYS D 1 305 ? 22.17800 -4.48700 -5.16400 1.000 51.39515 316 LYS H N 1
ATOM 10790 C CA . LYS D 1 305 ? 20.94400 -4.55300 -4.37700 1.000 57.65830 316 LYS H CA 1
ATOM 10791 C C . LYS D 1 305 ? 19.74100 -4.44900 -5.29800 1.000 61.84044 316 LYS H C 1
ATOM 10792 O O . LYS D 1 305 ? 18.87200 -5.33400 -5.31700 1.000 61.48345 316 LYS H O 1
ATOM 10798 N N . HIS D 1 306 ? 19.70900 -3.39400 -6.11700 1.000 58.95808 317 HIS H N 1
ATOM 10799 C CA . HIS D 1 306 ? 18.53500 -3.13800 -6.94000 1.000 57.01006 317 HIS H CA 1
ATOM 10800 C C . HIS D 1 306 ? 18.34600 -4.22500 -7.98200 1.000 52.96668 317 HIS H C 1
ATOM 10801 O O . HIS D 1 306 ? 17.22100 -4.68600 -8.20300 1.000 53.90959 317 HIS H O 1
ATOM 10808 N N . PHE D 1 307 ? 19.43900 -4.67400 -8.60200 1.000 56.44887 318 PHE H N 1
ATOM 10809 C CA . PHE D 1 307 ? 19.36000 -5.78600 -9.54200 1.000 54.07867 318 PHE H CA 1
ATOM 10810 C C . PHE D 1 307 ? 18.78500 -7.02700 -8.87200 1.000 53.95380 318 PHE H C 1
ATOM 10811 O O . PHE D 1 307 ? 17.92200 -7.70900 -9.44000 1.000 54.57116 318 PHE H O 1
ATOM 10819 N N . LEU D 1 308 ? 19.23500 -7.32100 -7.64700 1.000 59.14437 319 LEU H N 1
ATOM 10820 C CA . LEU D 1 308 ? 18.71200 -8.46300 -6.90500 1.000 54.19934 319 LEU H CA 1
ATOM 10821 C C . LEU D 1 308 ? 17.26300 -8.25800 -6.49000 1.000 52.12061 319 LEU H C 1
ATOM 10822 O O . LEU D 1 308 ? 16.49100 -9.22500 -6.43700 1.000 47.07531 319 LEU H O 1
ATOM 10827 N N . ASP D 1 309 ? 16.88000 -7.02200 -6.16800 1.000 51.90203 320 ASP H N 1
ATOM 10828 C CA . ASP D 1 309 ? 15.46700 -6.72400 -5.99300 1.000 50.23204 320 ASP H CA 1
ATOM 10829 C C . ASP D 1 309 ? 14.67900 -7.09700 -7.24700 1.000 52.66653 320 ASP H C 1
ATOM 10830 O O . ASP D 1 309 ? 13.66900 -7.81000 -7.17200 1.000 52.18776 320 ASP H O 1
ATOM 10835 N N . ILE D 1 310 ? 15.14900 -6.67500 -8.42200 1.000 52.35881 321 ILE H N 1
ATOM 10836 C CA . ILE D 1 310 ? 14.37500 -6.92300 -9.67700 1.000 49.99954 321 ILE H CA 1
ATOM 10837 C C . ILE D 1 310 ? 14.19900 -8.43000 -9.89400 1.000 48.29441 321 ILE H C 1
ATOM 10838 O O . ILE D 1 310 ? 13.09200 -8.84400 -10.23700 1.000 49.77186 321 ILE H O 1
ATOM 10843 N N . ILE D 1 311 ? 15.25500 -9.21100 -9.69200 1.000 47.55106 322 ILE H N 1
ATOM 10844 C CA . ILE D 1 311 ? 15.16200 -10.68900 -9.85000 1.000 44.04109 322 ILE H CA 1
ATOM 10845 C C . ILE D 1 311 ? 14.10500 -11.22100 -8.88000 1.000 47.36226 322 ILE H C 1
ATOM 10846 O O . ILE D 1 311 ? 13.26800 -12.02700 -9.30100 1.000 46.81988 322 ILE H O 1
ATOM 10851 N N . ASP D 1 312 ? 14.14200 -10.76500 -7.63200 1.000 47.71333 323 ASP H N 1
ATOM 10852 C CA . ASP D 1 312 ? 13.15600 -11.23500 -6.62900 1.000 50.19649 323 ASP H CA 1
ATOM 10853 C C . ASP D 1 312 ? 11.76700 -10.86600 -7.13000 1.000 49.42455 323 ASP H C 1
ATOM 10854 O O . ASP D 1 312 ? 10.84200 -11.67100 -6.95500 1.000 46.05688 323 ASP H O 1
ATOM 10859 N N . MET D 1 313 ? 11.65800 -9.69600 -7.74900 1.000 49.52891 324 MET H N 1
ATOM 10860 C CA . MET D 1 313 ? 10.37400 -9.23400 -8.27500 1.000 45.35480 324 MET H CA 1
ATOM 10861 C C . MET D 1 313 ? 9.87100 -10.07400 -9.44600 1.000 43.83565 324 MET H C 1
ATOM 10862 O O . MET D 1 313 ? 8.66500 -10.07000 -9.71500 1.000 46.70899 324 MET H O 1
ATOM 10867 N N . MET D 1 314 ? 10.75700 -10.79000 -10.14500 1.000 41.11789 325 MET H N 1
ATOM 10868 C CA . MET D 1 314 ? 10.30600 -11.68600 -11.19600 1.000 42.38883 325 MET H CA 1
ATOM 10869 C C . MET D 1 314 ? 10.03200 -13.09600 -10.71200 1.000 49.90583 325 MET H C 1
ATOM 10870 O O . MET D 1 314 ? 9.38100 -13.85800 -11.43700 1.000 52.97944 325 MET H O 1
ATOM 10875 N N . GLY D 1 315 ? 10.50500 -13.46100 -9.51900 1.000 52.38841 326 GLY H N 1
ATOM 10876 C CA . GLY D 1 315 ? 10.31500 -14.80800 -9.02400 1.000 44.78401 326 GLY H CA 1
ATOM 10877 C C . GLY D 1 315 ? 11.02800 -15.88200 -9.81300 1.000 50.85818 326 GLY H C 1
ATOM 10878 O O . GLY D 1 315 ? 10.60800 -17.04300 -9.77500 1.000 58.51006 326 GLY H O 1
ATOM 10879 N N . SER D 1 316 ? 12.09300 -15.53300 -10.53800 1.000 46.05341 327 SER H N 1
ATOM 10880 C CA . SER D 1 316 ? 12.86400 -16.50300 -11.30500 1.000 50.30573 327 SER H CA 1
ATOM 10881 C C . SER D 1 316 ? 14.22700 -15.90800 -11.63200 1.000 53.71974 327 SER H C 1
ATOM 10882 O O . SER D 1 316 ? 14.35600 -14.69800 -11.81900 1.000 54.72034 327 SER H O 1
ATOM 10885 N N . ASP D 1 317 ? 15.24800 -16.76700 -11.66800 1.000 58.34574 328 ASP H N 1
ATOM 10886 C CA . ASP D 1 317 ? 16.55200 -16.40500 -12.21500 1.000 55.03097 328 ASP H CA 1
ATOM 10887 C C . ASP D 1 317 ? 16.78600 -17.02400 -13.58700 1.000 57.08333 328 ASP H C 1
ATOM 10888 O O . ASP D 1 317 ? 17.88900 -16.91300 -14.13500 1.000 56.37238 328 ASP H O 1
ATOM 10893 N N . LYS D 1 318 ? 15.77100 -17.67500 -14.14800 1.000 52.18770 329 LYS H N 1
ATOM 10894 C CA . LYS D 1 318 ? 15.84900 -18.29500 -15.45900 1.000 55.36502 329 LYS H CA 1
ATOM 10895 C C . LYS D 1 318 ? 15.52500 -17.33500 -16.60000 1.000 57.59893 329 LYS H C 1
ATOM 10896 O O . LYS D 1 318 ? 15.55300 -17.75600 -17.76400 1.000 59.43125 329 LYS H O 1
ATOM 10902 N N . MET D 1 319 ? 15.19800 -16.07800 -16.30900 1.000 54.06222 330 MET H N 1
ATOM 10903 C CA . MET D 1 319 ? 14.56000 -15.22600 -17.30200 1.000 56.39682 330 MET H CA 1
ATOM 10904 C C . MET D 1 319 ? 15.50200 -14.25900 -17.99300 1.000 51.59590 330 MET H C 1
ATOM 10905 O O . MET D 1 319 ? 15.10900 -13.67700 -19.00300 1.000 53.77807 330 MET H O 1
ATOM 10910 N N . LEU D 1 320 ? 16.71600 -14.07300 -17.49700 1.000 49.35135 331 LEU H N 1
ATOM 10911 C CA . LEU D 1 320 ? 17.61300 -13.05600 -18.02000 1.000 49.56549 331 LEU H CA 1
ATOM 10912 C C . LEU D 1 320 ? 18.75500 -13.71300 -18.78000 1.000 55.68778 331 LEU H C 1
ATOM 10913 O O . LEU D 1 320 ? 19.36100 -14.66900 -18.28600 1.000 61.35782 331 LEU H O 1
ATOM 10918 N N . MET D 1 321 ? 19.03400 -13.21300 -19.98300 1.000 54.75305 332 MET H N 1
ATOM 10919 C CA . MET D 1 321 ? 20.12700 -13.68000 -20.82500 1.000 51.24074 332 MET H CA 1
ATOM 10920 C C . MET D 1 321 ? 21.09700 -12.54600 -21.11500 1.000 55.34637 332 MET H C 1
ATOM 10921 O O . MET D 1 321 ? 20.82400 -11.37200 -20.85500 1.000 57.45111 332 MET H O 1
ATOM 10926 N N . PHE D 1 322 ? 22.24200 -12.89600 -21.68100 1.000 52.65632 333 PHE H N 1
ATOM 10927 C CA . PHE D 1 322 ? 23.24300 -11.88800 -21.97500 1.000 54.63765 333 PHE H CA 1
ATOM 10928 C C . PHE D 1 322 ? 23.32800 -11.60100 -23.47300 1.000 58.84220 333 PHE H C 1
ATOM 10929 O O . PHE D 1 322 ? 23.08800 -12.47100 -24.32100 1.000 51.85621 333 PHE H O 1
ATOM 10937 N N . SER D 1 323 ? 23.70300 -10.36100 -23.78000 1.000 53.79026 334 SER H N 1
ATOM 10938 C CA . SER D 1 323 ? 23.95800 -9.96100 -25.14900 1.000 55.04302 334 SER H CA 1
ATOM 10939 C C . SER D 1 323 ? 24.88500 -8.75300 -25.14200 1.000 55.40685 334 SER H C 1
ATOM 10940 O O . SER D 1 323 ? 24.83100 -7.91100 -24.23900 1.000 49.15004 334 SER H O 1
ATOM 10943 N N . THR D 1 324 ? 25.73200 -8.68000 -26.16800 1.000 56.19094 335 THR H N 1
ATOM 10944 C CA . THR D 1 324 ? 26.63700 -7.54900 -26.33100 1.000 61.43368 335 THR H CA 1
ATOM 10945 C C . THR D 1 324 ? 26.04700 -6.43500 -27.17400 1.000 63.14659 335 THR H C 1
ATOM 10946 O O . THR D 1 324 ? 26.37200 -5.26200 -26.94500 1.000 61.79122 335 THR H O 1
ATOM 10950 N N . ASP D 1 325 ? 25.17700 -6.79600 -28.12700 1.000 61.74625 336 ASP H N 1
ATOM 10951 C CA . ASP D 1 325 ? 24.70600 -5.89700 -29.17900 1.000 61.01419 336 ASP H CA 1
ATOM 10952 C C . ASP D 1 325 ? 25.86700 -5.42100 -30.05300 1.000 62.11282 336 ASP H C 1
ATOM 10953 O O . ASP D 1 325 ? 25.92200 -4.26400 -30.47200 1.000 64.53171 336 ASP H O 1
ATOM 10958 N N . TYR D 1 326 ? 26.80900 -6.30800 -30.32600 1.000 64.15402 337 TYR H N 1
ATOM 10959 C CA . TYR D 1 326 ? 27.88000 -5.95900 -31.24900 1.000 66.39645 337 TYR H CA 1
ATOM 10960 C C . TYR D 1 326 ? 27.28800 -5.90900 -32.65200 1.000 63.65381 337 TYR H C 1
ATOM 10961 O O . TYR D 1 326 ? 26.57300 -6.84400 -33.04300 1.000 60.05541 337 TYR H O 1
ATOM 10970 N N . PRO D 1 327 ? 27.57300 -4.85500 -33.45400 1.000 65.44464 338 PRO H N 1
ATOM 10971 C CA . PRO D 1 327 ? 28.54500 -3.77400 -33.22800 1.000 63.30647 338 PRO H CA 1
ATOM 10972 C C . PRO D 1 327 ? 28.04200 -2.38900 -32.78800 1.000 63.98106 338 PRO H C 1
ATOM 10973 O O . PRO D 1 327 ? 28.68000 -1.39300 -33.14400 1.000 65.00342 338 PRO H O 1
ATOM 10977 N N . HIS D 1 328 ? 26.96800 -2.30100 -32.01400 1.000 63.85562 339 HIS H N 1
ATOM 10978 C CA . HIS D 1 328 ? 26.37800 -0.98900 -31.78900 1.000 66.66544 339 HIS H CA 1
ATOM 10979 C C . HIS D 1 328 ? 27.10100 -0.24300 -30.65800 1.000 70.04039 339 HIS H C 1
ATOM 10980 O O . HIS D 1 328 ? 27.89300 -0.80600 -29.89800 1.000 69.10681 339 HIS H O 1
ATOM 10987 N N . TRP D 1 329 ? 26.82200 1.05800 -30.56700 1.000 63.70169 340 TRP H N 1
ATOM 10988 C CA . TRP D 1 329 ? 27.59300 1.93100 -29.69300 1.000 65.97874 340 TRP H CA 1
ATOM 10989 C C . TRP D 1 329 ? 27.38700 1.59800 -28.21800 1.000 69.54731 340 TRP H C 1
ATOM 10990 O O . TRP D 1 329 ? 28.31900 1.72700 -27.41600 1.000 71.48222 340 TRP H O 1
ATOM 11001 N N . ASP D 1 330 ? 26.17900 1.18000 -27.83000 1.000 68.42737 341 ASP H N 1
ATOM 11002 C CA . ASP D 1 330 ? 25.94300 0.78200 -26.44300 1.000 65.15061 341 ASP H CA 1
ATOM 11003 C C . ASP D 1 330 ? 26.27800 -0.69300 -26.24000 1.000 68.80140 341 ASP H C 1
ATOM 11004 O O . ASP D 1 330 ? 25.69900 -1.35400 -25.36800 1.000 61.11596 341 ASP H O 1
ATOM 11009 N N . PHE D 1 331 ? 27.19400 -1.20600 -27.07400 1.000 72.88887 342 PHE H N 1
ATOM 11010 C CA . PHE D 1 331 ? 27.81900 -2.51400 -26.87800 1.000 70.76343 342 PHE H CA 1
ATOM 11011 C C . PHE D 1 331 ? 28.12700 -2.74700 -25.40500 1.000 62.98766 342 PHE H C 1
ATOM 11012 O O . PHE D 1 331 ? 28.52600 -1.82400 -24.69200 1.000 62.22273 342 PHE H O 1
ATOM 11020 N N . ASP D 1 332 ? 27.93300 -3.98800 -24.95700 1.000 62.47957 343 ASP H N 1
ATOM 11021 C CA . ASP D 1 332 ? 28.09400 -4.37400 -23.55300 1.000 66.83986 343 ASP H CA 1
ATOM 11022 C C . ASP D 1 332 ? 29.11300 -5.51400 -23.45000 1.000 68.33527 343 ASP H C 1
ATOM 11023 O O . ASP D 1 332 ? 28.82200 -6.64600 -23.85500 1.000 64.70770 343 ASP H O 1
ATOM 11028 N N . ALA D 1 333 ? 30.29600 -5.22700 -22.88600 1.000 68.60807 344 ALA H N 1
ATOM 11029 C CA . ALA D 1 333 ? 31.35800 -6.24300 -22.79400 1.000 68.32878 344 ALA H CA 1
ATOM 11030 C C . ALA D 1 333 ? 30.98700 -7.30100 -21.75700 1.000 66.71310 344 ALA H C 1
ATOM 11031 O O . ALA D 1 333 ? 30.54900 -6.94800 -20.65500 1.000 71.57834 344 ALA H O 1
ATOM 11033 N N . PRO D 1 334 ? 31.15600 -8.59700 -22.05800 1.000 62.61152 345 PRO H N 1
ATOM 11034 C CA . PRO D 1 334 ? 30.60900 -9.64100 -21.16400 1.000 69.21324 345 PRO H CA 1
ATOM 11035 C C . PRO D 1 334 ? 31.26200 -9.72400 -19.77900 1.000 70.39871 345 PRO H C 1
ATOM 11036 O O . PRO D 1 334 ? 30.68300 -10.35500 -18.88300 1.000 65.50471 345 PRO H O 1
ATOM 11040 N N . LYS D 1 335 ? 32.42500 -9.11100 -19.56400 1.000 72.81547 346 LYS H N 1
ATOM 11041 C CA . LYS D 1 335 ? 33.06000 -9.11600 -18.25100 1.000 71.07307 346 LYS H CA 1
ATOM 11042 C C . LYS D 1 335 ? 32.88500 -7.81000 -17.49900 1.000 69.91136 346 LYS H C 1
ATOM 11043 O O . LYS D 1 335 ? 33.27300 -7.73300 -16.33600 1.000 73.51479 346 LYS H O 1
ATOM 11049 N N . ARG D 1 336 ? 32.29800 -6.79500 -18.12000 1.000 72.81076 347 ARG H N 1
ATOM 11050 C CA . ARG D 1 336 ? 32.23300 -5.46000 -17.54500 1.000 74.29623 347 ARG H CA 1
ATOM 11051 C C . ARG D 1 336 ? 30.82300 -5.02700 -17.17300 1.000 73.62397 347 ARG H C 1
ATOM 11052 O O . ARG D 1 336 ? 30.66100 -3.93200 -16.61800 1.000 81.16451 347 ARG H O 1
ATOM 11060 N N . THR D 1 337 ? 29.79900 -5.83300 -17.46500 1.000 67.02513 348 THR H N 1
ATOM 11061 C CA . THR D 1 337 ? 28.42700 -5.34000 -17.36100 1.000 68.84146 348 THR H CA 1
ATOM 11062 C C . THR D 1 337 ? 27.72200 -5.74700 -16.07200 1.000 66.37507 348 THR H C 1
ATOM 11063 O O . THR D 1 337 ? 27.19500 -4.88000 -15.37100 1.000 68.98860 348 THR H O 1
ATOM 11067 N N . LEU D 1 338 ? 27.69300 -7.03900 -15.74500 1.000 60.19007 349 LEU H N 1
ATOM 11068 C CA . LEU D 1 338 ? 26.95400 -7.49000 -14.58100 1.000 59.96306 349 LEU H CA 1
ATOM 11069 C C . LEU D 1 338 ? 27.55500 -6.90400 -13.30300 1.000 66.98629 349 LEU H C 1
ATOM 11070 O O . LEU D 1 338 ? 28.75800 -6.63500 -13.24000 1.000 64.50015 349 LEU H O 1
ATOM 11075 N N . PRO D 1 339 ? 26.73900 -6.67300 -12.27800 1.000 67.01744 350 PRO H N 1
ATOM 11076 C CA . PRO D 1 339 ? 27.26300 -6.08700 -11.04200 1.000 65.62764 350 PRO H CA 1
ATOM 11077 C C . PRO D 1 339 ? 28.15500 -7.08700 -10.32700 1.000 68.67101 350 PRO H C 1
ATOM 11078 O O . PRO D 1 339 ? 27.82500 -8.28200 -10.27000 1.000 65.62211 350 PRO H O 1
ATOM 11082 N N . PRO D 1 340 ? 29.31500 -6.64900 -9.80700 1.000 70.07505 351 PRO H N 1
ATOM 11083 C CA . PRO D 1 340 ? 30.29100 -7.62500 -9.27700 1.000 64.28134 351 PRO H CA 1
ATOM 11084 C C . PRO D 1 340 ? 29.78600 -8.41200 -8.07400 1.000 67.02622 351 PRO H C 1
ATOM 11085 O O . PRO D 1 340 ? 30.07100 -9.61500 -7.95900 1.000 63.45814 351 PRO H O 1
ATOM 11089 N N . LYS D 1 341 ? 29.00700 -7.78100 -7.19300 1.000 62.95492 352 LYS H N 1
ATOM 11090 C CA . LYS D 1 341 ? 28.60700 -8.38500 -5.92400 1.000 61.74591 352 LYS H CA 1
ATOM 11091 C C . LYS D 1 341 ? 27.60000 -9.52600 -6.03600 1.000 63.19187 352 LYS H C 1
ATOM 11092 O O . LYS D 1 341 ? 26.98000 -9.87200 -5.02400 1.000 68.80521 352 LYS H O 1
ATOM 11098 N N . ILE D 1 342 ? 27.39200 -10.12400 -7.20800 1.000 62.24424 353 ILE H N 1
ATOM 11099 C CA . ILE D 1 342 ? 26.30300 -11.09000 -7.36600 1.000 61.26385 353 ILE H CA 1
ATOM 11100 C C . ILE D 1 342 ? 26.89400 -12.48400 -7.49700 1.000 63.20295 353 ILE H C 1
ATOM 11101 O O . ILE D 1 342 ? 28.02500 -12.65900 -7.96500 1.000 63.29926 353 ILE H O 1
ATOM 11106 N N . SER D 1 343 ? 26.10900 -13.48100 -7.07300 1.000 58.96321 354 SER H N 1
ATOM 11107 C CA . SER D 1 343 ? 26.59800 -14.84900 -6.94300 1.000 55.47825 354 SER H CA 1
ATOM 11108 C C . SER D 1 343 ? 27.17000 -15.34700 -8.26600 1.000 61.00739 354 SER H C 1
ATOM 11109 O O . SER D 1 343 ? 26.73600 -14.94700 -9.34700 1.000 65.03411 354 SER H O 1
ATOM 11112 N N . ASP D 1 344 ? 28.17800 -16.21200 -8.18000 1.000 60.28789 355 ASP H N 1
ATOM 11113 C CA . ASP D 1 344 ? 28.70800 -16.80600 -9.40200 1.000 64.62287 355 ASP H CA 1
ATOM 11114 C C . ASP D 1 344 ? 27.64600 -17.61500 -10.11700 1.000 61.72253 355 ASP H C 1
ATOM 11115 O O . ASP D 1 344 ? 27.69500 -17.76600 -11.34400 1.000 64.86282 355 ASP H O 1
ATOM 11120 N N . ASP D 1 345 ? 26.68300 -18.14300 -9.36000 1.000 61.69972 356 ASP H N 1
ATOM 11121 C CA . ASP D 1 345 ? 25.61700 -18.94300 -9.95000 1.000 66.35206 356 ASP H CA 1
ATOM 11122 C C . ASP D 1 345 ? 24.69400 -18.07200 -10.80300 1.000 64.50274 356 ASP H C 1
ATOM 11123 O O . ASP D 1 345 ? 24.31400 -18.45600 -11.91800 1.000 64.52143 356 ASP H O 1
ATOM 11128 N N . LEU D 1 346 ? 24.35000 -16.88200 -10.30600 1.000 64.11758 357 LEU H N 1
ATOM 11129 C CA . LEU D 1 346 ? 23.60400 -15.93000 -11.11700 1.000 60.20962 357 LEU H CA 1
ATOM 11130 C C . LEU D 1 346 ? 24.39900 -15.51200 -12.33900 1.000 58.47757 357 LEU H C 1
ATOM 11131 O O . LEU D 1 346 ? 23.85200 -15.44400 -13.43900 1.000 63.24608 357 LEU H O 1
ATOM 11136 N N . LYS D 1 347 ? 25.68700 -15.21400 -12.16400 1.000 57.29714 358 LYS H N 1
ATOM 11137 C CA . LYS D 1 347 ? 26.52000 -14.85400 -13.30500 1.000 59.84178 358 LYS H CA 1
ATOM 11138 C C . LYS D 1 347 ? 26.45700 -15.92000 -14.39200 1.000 61.64206 358 LYS H C 1
ATOM 11139 O O . LYS D 1 347 ? 26.34400 -15.59700 -15.58000 1.000 62.43453 358 LYS H O 1
ATOM 11145 N N . ASN D 1 348 ? 26.50700 -17.19800 -14.01200 1.000 61.72315 359 ASN H N 1
ATOM 11146 C CA . ASN D 1 348 ? 26.52700 -18.23700 -15.03900 1.000 60.04292 359 ASN H CA 1
ATOM 11147 C C . ASN D 1 348 ? 25.15700 -18.41400 -15.67200 1.000 58.68211 359 ASN H C 1
ATOM 11148 O O . ASN D 1 348 ? 25.05800 -18.71800 -16.86700 1.000 63.25617 359 ASN H O 1
ATOM 11153 N N . LYS D 1 349 ? 24.09000 -18.26100 -14.88900 1.000 58.13413 360 LYS H N 1
ATOM 11154 C CA . LYS D 1 349 ? 22.75800 -18.42800 -15.46100 1.000 61.70833 360 LYS H CA 1
ATOM 11155 C C . LYS D 1 349 ? 22.46200 -17.33100 -16.47800 1.000 61.25398 360 LYS H C 1
ATOM 11156 O O . LYS D 1 349 ? 21.83600 -17.58000 -17.51600 1.000 60.26062 360 LYS H O 1
ATOM 11162 N N . ILE D 1 350 ? 22.93300 -16.12100 -16.21500 1.000 57.85741 361 ILE H N 1
ATOM 11163 C CA . ILE D 1 350 ? 22.63100 -15.02900 -17.11600 1.000 56.27857 361 ILE H CA 1
ATOM 11164 C C . ILE D 1 350 ? 23.57700 -15.03900 -18.30200 1.000 59.11948 361 ILE H C 1
ATOM 11165 O O . ILE D 1 350 ? 23.16700 -14.75700 -19.43400 1.000 64.43474 361 ILE H O 1
ATOM 11170 N N . LEU D 1 351 ? 24.84500 -15.39000 -18.08300 1.000 57.45603 362 LEU H N 1
ATOM 11171 C CA . LEU D 1 351 ? 25.80700 -15.35300 -19.17600 1.000 58.44579 362 LEU H CA 1
ATOM 11172 C C . LEU D 1 351 ? 25.71600 -16.56400 -20.09000 1.000 58.94677 362 LEU H C 1
ATOM 11173 O O . LEU D 1 351 ? 26.26900 -16.52900 -21.19200 1.000 57.69595 362 LEU H O 1
ATOM 11178 N N . TYR D 1 352 ? 25.00900 -17.61100 -19.69000 1.000 53.00928 363 TYR H N 1
ATOM 11179 C CA . TYR D 1 352 ? 25.15100 -18.85500 -20.42200 1.000 51.81594 363 TYR H CA 1
ATOM 11180 C C . TYR D 1 352 ? 23.94900 -19.76100 -20.22800 1.000 59.04676 363 TYR H C 1
ATOM 11181 O O . TYR D 1 352 ? 23.29400 -20.14900 -21.20000 1.000 59.84154 363 TYR H O 1
ATOM 11190 N N . GLU D 1 353 ? 23.64900 -20.11000 -18.97800 1.000 61.89965 364 GLU H N 1
ATOM 11191 C CA . GLU D 1 353 ? 22.71700 -21.20500 -18.74100 1.000 61.81368 364 GLU H CA 1
ATOM 11192 C C . GLU D 1 353 ? 21.33000 -20.89100 -19.28400 1.000 57.74523 364 GLU H C 1
ATOM 11193 O O . GLU D 1 353 ? 20.75000 -21.70600 -20.00500 1.000 63.95502 364 GLU H O 1
ATOM 11199 N N . ASN D 1 354 ? 20.77000 -19.72600 -18.93900 1.000 54.60032 365 ASN H N 1
ATOM 11200 C CA . ASN D 1 354 ? 19.42200 -19.40500 -19.41000 1.000 53.42201 365 ASN H CA 1
ATOM 11201 C C . ASN D 1 354 ? 19.36700 -19.45400 -20.92700 1.000 56.86717 365 ASN H C 1
ATOM 11202 O O . ASN D 1 354 ? 18.53900 -20.16900 -21.51000 1.000 56.57997 365 ASN H O 1
ATOM 11207 N N . ALA D 1 355 ? 20.27600 -18.71800 -21.57900 1.000 52.12946 366 ALA H N 1
ATOM 11208 C CA . ALA D 1 355 ? 20.45300 -18.81600 -23.02300 1.000 54.88663 366 ALA H CA 1
ATOM 11209 C C . ALA D 1 355 ? 20.49500 -20.26900 -23.48600 1.000 56.83207 366 ALA H C 1
ATOM 11210 O O . ALA D 1 355 ? 19.75100 -20.67100 -24.38300 1.000 60.92932 366 ALA H O 1
ATOM 11212 N N . ARG D 1 356 ? 21.33400 -21.07900 -22.84100 1.000 62.82308 367 ARG H N 1
ATOM 11213 C CA . ARG D 1 356 ? 21.59700 -22.43300 -23.30700 1.000 56.74985 367 ARG H CA 1
ATOM 11214 C C . ARG D 1 356 ? 20.37100 -23.32400 -23.20000 1.000 62.52828 367 ARG H C 1
ATOM 11215 O O . ARG D 1 356 ? 20.12100 -24.12300 -24.11100 1.000 68.87996 367 ARG H O 1
ATOM 11223 N N . GLU D 1 357 ? 19.60200 -23.23200 -22.09800 1.000 61.34430 368 GLU H N 1
ATOM 11224 C CA . GLU D 1 357 ? 18.32300 -23.95300 -22.04900 1.000 66.18209 368 GLU H CA 1
ATOM 11225 C C . GLU D 1 357 ? 17.41100 -23.49600 -23.17700 1.000 65.08062 368 GLU H C 1
ATOM 11226 O O . GLU D 1 357 ? 16.76500 -24.32200 -23.83500 1.000 68.73588 368 GLU H O 1
ATOM 11232 N N . LEU D 1 358 ? 17.37900 -22.17900 -23.43500 1.000 66.15973 369 LEU H N 1
ATOM 11233 C CA . LEU D 1 358 ? 16.51000 -21.61400 -24.46800 1.000 64.29901 369 LEU H CA 1
ATOM 11234 C C . LEU D 1 358 ? 16.79900 -22.20800 -25.84100 1.000 65.22459 369 LEU H C 1
ATOM 11235 O O . LEU D 1 358 ? 15.87200 -22.49200 -26.61200 1.000 69.10033 369 LEU H O 1
ATOM 11240 N N . TYR D 1 359 ? 18.07400 -22.37700 -26.18000 1.000 63.09407 370 TYR H N 1
ATOM 11241 C CA . TYR D 1 359 ? 18.42700 -22.75200 -27.54000 1.000 69.81590 370 TYR H CA 1
ATOM 11242 C C . TYR D 1 359 ? 18.81200 -24.21600 -27.67800 1.000 69.83342 370 TYR H C 1
ATOM 11243 O O . TYR D 1 359 ? 19.34100 -24.60500 -28.72800 1.000 71.03274 370 TYR H O 1
ATOM 11252 N N . ASN D 1 360 ? 18.52800 -25.03800 -26.66200 1.000 72.95955 371 ASN H N 1
ATOM 11253 C CA . ASN D 1 360 ? 18.81500 -26.47400 -26.69400 1.000 72.68485 371 ASN H CA 1
ATOM 11254 C C . ASN D 1 360 ? 20.28400 -26.70900 -27.01400 1.000 70.86861 371 ASN H C 1
ATOM 11255 O O . ASN D 1 360 ? 20.64500 -27.51000 -27.88200 1.000 68.20556 371 ASN H O 1
ATOM 11260 N N . LEU D 1 361 ? 21.12900 -25.97700 -26.30500 1.000 68.71031 372 LEU H N 1
ATOM 11261 C CA . LEU D 1 361 ? 22.53000 -25.85600 -26.66000 1.000 72.16015 372 LEU H CA 1
ATOM 11262 C C . LEU D 1 361 ? 23.42900 -26.70300 -25.76700 1.000 72.68768 372 LEU H C 1
ATOM 11263 O O . LEU D 1 361 ? 22.96900 -27.31200 -24.80100 1.000 71.75833 372 LEU H O 1
#

Solvent-accessible surface area: 45324 Å² total; per-residue (Å²): 152,8,1,0,2,1,0,4,4,19,19,37,53,12,92,34,0,30,93,43,10,64,100,75,47,57,87,7,11,91,76,24,90,17,115,62,53,85,26,11,12,4,25,11,5,61,80,17,22,43,30,44,68,79,1,64,46,171,86,177,93,46,9,3,3,34,34,111,25,2,56,127,24,0,1,68,112,44,134,3,50,61,0,1,0,9,0,72,6,13,29,1,2,14,24,66,3,10,62,62,1,1,28,21,8,0,24,0,4,1,35,6,3,28,99,80,3,2,84,135,19,154,57,0,7,0,10,0,11,0,5,23,56,12,95,19,0,32,156,11,0,56,115,6,5,86,31,119,35,7,18,0,0,6,0,0,0,0,48,48,8,0,0,36,54,89,15,8,60,0,0,83,0,0,61,134,57,59,10,8,0,0,0,0,14,1,30,20,0,14,0,3,56,44,53,15,8,29,7,14,1,0,15,20,0,0,7,0,0,0,0,1,1,1,0,0,4,0,1,1,13,2,0,3,43,117,26,89,119,3,57,0,0,0,2,14,0,7,8,20,0,0,8,8,2,2,44,7,1,36,38,2,1,169,32,0,61,107,11,0,66,81,0,152,101,82,0,6,35,2,0,68,66,5,0,9,0,0,1,0,10,40,22,118,25,56,31,112,36,0,75,12,6,22,84,24,0,54,20,47,95,1,4,0,0,0,0,0,1,0,12,51,24,36,13,13,11,198,194,12,23,5,144,77,20,65,110,87,15,59,57,49,1,6,52,47,6,0,63,71,13,10,130,59,157,8,0,0,2,2,0,4,4,20,18,31,49,14,95,34,0,28,97,43,8,66,100,82,44,57,95,7,10,92,76,22,94,15,93,63,50,79,24,7,13,3,31,11,3,67,69,22,24,52,28,49,64,85,6,72,48,88,83,183,92,46,7,6,4,32,20,106,45,1,58,133,20,0,0,63,111,41,136,5,48,64,0,1,0,10,3,63,7,12,29,1,2,13,24,64,3,10,70,64,2,2,27,20,9,0,25,0,4,1,33,5,3,31,102,65,3,3,96,99,22,161,57,0,8,0,10,0,11,0,6,26,59,13,95,19,0,32,161,12,0,62,112,7,4,87,33,120,34,7,17,1,0,9,0,0,0,0,48,48,9,0,0,38,56,94,13,9,59,0,0,86,0,0,56,134,55,61,11,8,0,0,0,2,14,3,26,21,0,15,1,6,55,39,61,15,8,31,7,15,1,0,11,21,1,0,8,1,3,0,0,1,1,3,0,0,3,0,0,1,12,3,0,3,44,115,28,90,118,3,57,0,0,0,2,14,0,6,7,20,0,0,6,8,2,4,45,5,0,35,37,2,2,174,32,0,56,86,9,0,68,88,0,155,104,77,0,8,34,2,0,70,63,4,0,9,0,0,1,0,8,39,25,142,27,57,16,105,34,0,79,10,6,18,83,30,0,52,24,48,102,0,2,0,0,0,0,0,3,0,12,50,21,31,15,24,12,190,209,10,20,7,139,165,18,67,113,87,14,52,56,52,1,8,54,47,4,0,62,66,12,10,130,63,106,0,0,0,3,2,0,4,3,18,22,28,45,15,80,35,0,22,93,47,7,66,108,83,43,52,86,8,12,83,83,20,82,14,110,66,52,83,26,6,10,3,21,15,4,64,64,22,30,36,27,52,59,79,2,69,53,91,74,183,82,49,9,6,5,46,28,104,28,1,47,135,28,0,1,81,116,37,85,5,46,64,0,1,2,9,1,65,6,13,32,2,3,16,23,65,2,9,68,62,1,2,27,21,7,0,25,1,4,1,37,6,5,28,95,73,3,2,96,113,20,152,64,0,7,1,9,0,9,0,5,19,58,19,94,19,0,34,164,11,0,60,112,7,5,92,38,124,36,8,14,2,0,9,0,1,0,0,44,47,5,0,0,33,56,95,4,10,58,0,0,76,0,0,60,132,54,73,10,6,0,0,0,2,16,2,28,22,0,16,1,3,54,44,55,14,10,30,6,16,1,0,10,21,2,0,7,0,3,0,0,0,3,0,0,0,3,0,1,0,12,2,0,3,41,117,31,83,124,2,43,0,0,0,1,16,1,7,6,16,0,0,10,7,0,4,43,6,0,32,20,2,2,129,32,0,58,85,10,0,73,84,0,148,98,84,0,8,33,3,0,71,69,4,0,10,0,0,2,0,8,39,22,144,17,58,20,120,42,0,76,5,5,18,66,27,0,52,23,45,129,0,2,0,1,0,0,0,2,0,13,57,25,30,15,14,5,148,201,14,21,9,105,169,6,66,113,89,15,56,69,41,1,17,49,60,6,0,64,73,17,12,141,56,108,0,0,0,1,1,0,4,3,23,20,48,51,15,97,37,0,21,93,48,7,65,113,80,48,57,94,7,18,96,69,20,93,14,120,60,50,76,22,5,14,2,24,12,5,57,70,23,22,50,33,49,55,84,2,74,42,170,52,196,115,45,10,7,16,41,29,105,30,2,61,117,20,0,1,65,118,44,123,6,43,67,0,1,3,9,0,68,6,13,32,1,3,15,23,63,3,11,66,66,2,2,28,19,6,0,24,1,4,0,37,7,4,32,94,75,3,1,95,108,19,138,62,0,7,1,10,0,9,0,5,19,56,17,94,17,0,27,165,12,0,58,112,8,4,87,37,116,26,6,14,1,0,6,0,1,0,0,47,48,5,0,0,36,53,86,12,10,56,0,0,81,0,0,57,135,52,69,13,7,0,0,0,1,14,2,29,20,0,15,1,3,54,47,56,14,11,33,6,16,1,0,9,17,2,0,7,0,2,1,0,1,4,3,0,0,2,0,1,1,11,2,0,2,38,122,29,84,118,3,57,0,0,2,2,17,1,10,5,17,0,0,9,5,1,3,48,5,1,29,36,2,1,178,31,0,61,89,9,0,72,91,0,157,98,71,0,6,37,2,0,72,68,6,0,8,0,1,3,0,8,35,26,150,14,60,5,112,44,0,76,8,4,22,71,27,0,55,21,44,108,0,4,0,1,0,0,0,4,0,12,60,25,28,16,14,5,147,196,13,21,9,115,175,7,64,115,87,14,45,70,39,1,12,54,43,0,0,62,68,16,12,142,59

Nearest PDB structures (foldseek):
  8sm9-assembly2_H  TM=1.003E+00  e=3.882E-73  Cytobacillus firmus DS1
  8sm8-assembly2_J  TM=9.669E-01  e=4.097E-38  Afipia carboxidovorans OM5
  8fum-assembly1_H  TM=8.931E-01  e=2.137E-29  Rhodococcus wratislaviensis NBRC 100605
  6m2i-assembly1_B-2  TM=8.670E-01  e=3.635E-26  Rhodococcus wratislaviensis
  6m1w-assembly1_B-2  TM=8.776E-01  e=7.829E-25  Rhodococcus wratislaviensis

Organism: NCBI:txid1307436

B-factor: mean 52.29, std 12.18, range [23.71, 114.55]